Protein AF-0000000082881998 (afdb_homodimer)

Organism: Panagrellus redivivus (NCBI:txid6233)

Structure (mmCIF, N/CA/C/O backbone):
data_AF-0000000082881998-model_v1
#
loop_
_entity.id
_entity.type
_entity.pdbx_description
1 polymer 'Hsp70 protein-domain-containing protein'
#
loop_
_atom_site.group_PDB
_atom_site.id
_atom_site.type_symbol
_atom_site.label_atom_id
_atom_site.label_alt_id
_atom_site.label_comp_id
_atom_site.label_asym_id
_atom_site.label_entity_id
_atom_site.label_seq_id
_atom_site.pdbx_PDB_ins_code
_atom_site.Cartn_x
_atom_site.Cartn_y
_atom_site.Cartn_z
_atom_site.occupancy
_atom_site.B_iso_or_equiv
_atom_site.auth_seq_id
_atom_site.auth_comp_id
_atom_site.auth_asym_id
_atom_site.auth_atom_id
_atom_site.pdbx_PDB_model_num
ATOM 1 N N . MET A 1 1 ? -21.125 -1.094 -16.656 1 73.56 1 MET A N 1
ATOM 2 C CA . MET A 1 1 ? -20.469 -2.398 -16.719 1 73.56 1 MET A CA 1
ATOM 3 C C . MET A 1 1 ? -18.953 -2.25 -16.672 1 73.56 1 MET A C 1
ATOM 5 O O . MET A 1 1 ? -18.406 -1.282 -17.219 1 73.56 1 MET A O 1
ATOM 9 N N . SER A 1 2 ? -18.328 -3.225 -15.82 1 87.75 2 SER A N 1
ATOM 10 C CA . SER A 1 2 ? -16.891 -3.004 -15.633 1 87.75 2 SER A CA 1
ATOM 11 C C . SER A 1 2 ? -16.078 -4.191 -16.141 1 87.75 2 SER A C 1
ATOM 13 O O . SER A 1 2 ? -16.578 -5.32 -16.172 1 87.75 2 SER A O 1
ATOM 15 N N . ILE A 1 3 ? -15 -3.977 -16.766 1 93.31 3 ILE A N 1
ATOM 16 C CA . ILE A 1 3 ? -13.977 -4.941 -17.156 1 93.31 3 ILE A CA 1
ATOM 17 C C . ILE A 1 3 ? -12.836 -4.914 -16.141 1 93.31 3 ILE A C 1
ATOM 19 O O . ILE A 1 3 ? -12.281 -3.854 -15.852 1 93.31 3 ILE A O 1
ATOM 23 N N . ILE A 1 4 ? -12.555 -6.141 -15.625 1 96.81 4 ILE A N 1
ATOM 24 C CA . ILE A 1 4 ? -11.523 -6.129 -14.594 1 96.81 4 ILE A CA 1
ATOM 25 C C . ILE A 1 4 ? -10.469 -7.191 -14.898 1 96.81 4 ILE A C 1
ATOM 27 O O . ILE A 1 4 ? -10.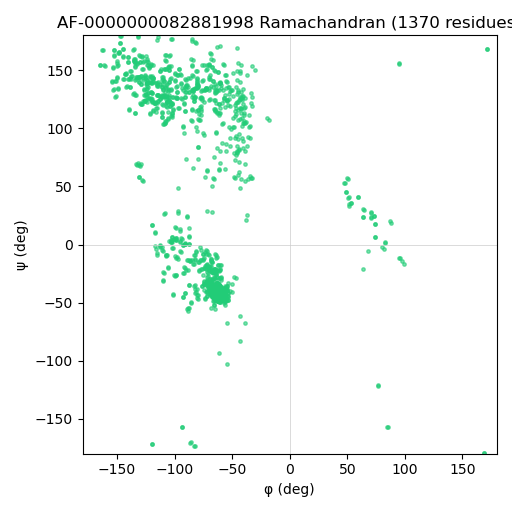711 -8.102 -15.703 1 96.81 4 ILE A O 1
ATOM 31 N N . GLY A 1 5 ? -9.312 -7.008 -14.375 1 98 5 GLY A N 1
ATOM 32 C CA . GLY A 1 5 ? -8.25 -7.992 -14.305 1 98 5 GLY A CA 1
ATOM 33 C C . GLY A 1 5 ? -7.824 -8.312 -12.891 1 98 5 GLY A C 1
ATOM 34 O O . GLY A 1 5 ? -7.82 -7.438 -12.023 1 98 5 GLY A O 1
ATOM 35 N N . ILE A 1 6 ? -7.488 -9.578 -12.695 1 98.44 6 ILE A N 1
ATOM 36 C CA . ILE A 1 6 ? -7.043 -10.031 -11.383 1 98.44 6 ILE A CA 1
ATOM 37 C C . ILE A 1 6 ? -5.688 -10.727 -11.516 1 98.44 6 ILE A C 1
ATOM 39 O O . ILE A 1 6 ? -5.523 -11.641 -12.328 1 98.44 6 ILE A O 1
ATOM 43 N N . ASP A 1 7 ? -4.723 -10.242 -10.789 1 98 7 ASP A N 1
ATOM 44 C CA . ASP A 1 7 ? -3.496 -11 -10.555 1 98 7 ASP A CA 1
ATOM 45 C C . ASP A 1 7 ? -3.594 -11.82 -9.266 1 98 7 ASP A C 1
ATOM 47 O O . ASP A 1 7 ? -3.447 -11.273 -8.172 1 98 7 ASP A O 1
ATOM 51 N N . PHE A 1 8 ? -3.832 -13.055 -9.438 1 97.69 8 PHE A N 1
ATOM 52 C CA . PHE A 1 8 ? -3.975 -13.961 -8.305 1 97.69 8 PHE A CA 1
ATOM 53 C C . PHE A 1 8 ? -2.615 -14.477 -7.855 1 97.69 8 PHE A C 1
ATOM 55 O O . PHE A 1 8 ? -2.014 -15.328 -8.523 1 97.69 8 PHE A O 1
ATOM 62 N N . GLY A 1 9 ? -2.139 -13.953 -6.668 1 96.31 9 GLY A N 1
ATOM 63 C CA . GLY A 1 9 ? -0.858 -14.375 -6.117 1 96.31 9 GLY A CA 1
ATOM 64 C C . GLY A 1 9 ? -0.996 -15.25 -4.887 1 96.31 9 GLY A C 1
ATOM 65 O O . GLY A 1 9 ? -2.068 -15.312 -4.281 1 96.31 9 GLY A O 1
ATOM 66 N N . ALA A 1 10 ? 0.113 -15.945 -4.559 1 96.56 10 ALA A N 1
ATOM 67 C CA . ALA A 1 10 ? 0.125 -16.781 -3.357 1 96.56 10 ALA A CA 1
ATOM 68 C C . ALA A 1 10 ? 0.118 -15.922 -2.096 1 96.56 10 ALA A C 1
ATOM 70 O O . ALA A 1 10 ? -0.54 -16.266 -1.109 1 96.56 10 ALA A O 1
ATOM 71 N N . TYR A 1 11 ? 0.833 -14.828 -2.143 1 96.5 11 TYR A N 1
ATOM 72 C CA . TYR A 1 11 ? 0.935 -13.938 -0.989 1 96.5 11 TYR A CA 1
ATOM 73 C C . TYR A 1 11 ? -0.188 -12.906 -0.992 1 96.5 11 TYR A C 1
ATOM 75 O O . TYR A 1 11 ? -0.896 -12.75 0.006 1 96.5 11 TYR A O 1
ATOM 83 N N . THR A 1 12 ? -0.282 -12.211 -2.07 1 96.44 12 THR A N 1
ATOM 84 C CA . THR A 1 12 ? -1.323 -11.211 -2.252 1 96.44 12 THR A CA 1
ATOM 85 C C . THR A 1 12 ? -1.861 -11.234 -3.68 1 96.44 12 THR A C 1
ATOM 87 O O . THR A 1 12 ? -1.248 -11.836 -4.566 1 96.44 12 THR A O 1
ATOM 90 N N . SER A 1 13 ? -3.006 -10.664 -3.82 1 97.69 13 SER A N 1
ATOM 91 C CA . SER A 1 13 ? -3.625 -10.492 -5.133 1 97.69 13 SER A CA 1
ATOM 92 C C . SER A 1 13 ? -3.941 -9.031 -5.41 1 97.69 13 SER A C 1
ATOM 94 O O . SER A 1 13 ? -4.066 -8.227 -4.48 1 97.69 13 SER A O 1
ATOM 96 N N . TYR A 1 14 ? -4.008 -8.672 -6.672 1 96.94 14 TYR A N 1
ATOM 97 C CA . TYR A 1 14 ? -4.324 -7.32 -7.121 1 96.94 14 TYR A CA 1
ATOM 98 C C . TYR A 1 14 ? -5.516 -7.328 -8.07 1 96.94 14 TYR A C 1
ATOM 100 O O . TYR A 1 14 ? -5.668 -8.242 -8.883 1 96.94 14 TYR A O 1
ATOM 108 N N . VAL A 1 15 ? -6.391 -6.34 -7.965 1 97.5 15 VAL A N 1
ATOM 109 C CA . VAL A 1 15 ? -7.543 -6.148 -8.844 1 97.5 15 VAL A CA 1
ATOM 110 C C . VAL A 1 15 ? -7.441 -4.793 -9.539 1 97.5 15 VAL A C 1
ATOM 112 O O . VAL A 1 15 ? -7.121 -3.783 -8.906 1 97.5 15 VAL A O 1
ATOM 115 N N . ALA A 1 16 ? -7.621 -4.801 -10.805 1 96.44 16 ALA A N 1
ATOM 116 C CA . ALA A 1 16 ? -7.613 -3.562 -11.586 1 96.44 16 ALA A CA 1
ATOM 117 C C . ALA A 1 16 ? -8.773 -3.527 -12.57 1 96.44 16 ALA A C 1
ATOM 119 O O . ALA A 1 16 ? -9.398 -4.559 -12.852 1 96.44 16 ALA A O 1
ATOM 120 N N . GLY A 1 17 ? -9.109 -2.359 -13.016 1 93.94 17 GLY A N 1
ATOM 121 C CA . GLY A 1 17 ? -10.156 -2.176 -14.008 1 93.94 17 GLY A CA 1
ATOM 122 C C . GLY A 1 17 ? -9.875 -1.037 -14.969 1 93.94 17 GLY A C 1
ATOM 123 O O . GLY A 1 17 ? -8.898 -0.304 -14.805 1 93.94 17 GLY A O 1
ATOM 124 N N . ILE A 1 18 ? -10.688 -1.029 -16 1 87.62 18 ILE A N 1
ATOM 125 C CA . ILE A 1 18 ? -10.602 0.048 -16.984 1 87.62 18 ILE A CA 1
ATOM 126 C C . ILE A 1 18 ? -11.547 1.182 -16.594 1 87.62 18 ILE A C 1
ATOM 128 O O . ILE A 1 18 ? -12.758 0.975 -16.469 1 87.62 18 ILE A O 1
ATOM 132 N N . LYS A 1 19 ? -11 2.328 -16.281 1 75.06 19 LYS A N 1
ATOM 133 C CA . LYS A 1 19 ? -11.766 3.531 -15.945 1 75.06 19 LYS A CA 1
ATOM 134 C C . LYS A 1 19 ? -11.32 4.715 -16.797 1 75.06 19 LYS A C 1
ATOM 136 O O . LYS A 1 19 ? -10.133 5.07 -16.812 1 75.06 19 LYS A O 1
ATOM 141 N N . ASP A 1 20 ? -12.172 5.332 -17.5 1 70.94 20 ASP A N 1
ATOM 142 C CA . ASP A 1 20 ? -11.914 6.48 -18.359 1 70.94 20 ASP A CA 1
ATOM 143 C C . ASP A 1 20 ? -10.781 6.191 -19.344 1 70.94 20 ASP A C 1
ATOM 145 O O . ASP A 1 20 ? -9.898 7.023 -19.547 1 70.94 20 ASP A O 1
ATOM 149 N N . GLY A 1 21 ? -10.758 4.887 -19.812 1 73 21 GLY A N 1
ATOM 150 C CA . GLY A 1 21 ? -9.812 4.488 -20.844 1 73 21 GLY A CA 1
ATOM 151 C C . GLY A 1 21 ? -8.438 4.148 -20.297 1 73 21 GLY A C 1
ATOM 152 O O . GLY A 1 21 ? -7.516 3.852 -21.047 1 73 21 GLY A O 1
ATOM 153 N N . THR A 1 22 ? -8.289 4.211 -19.047 1 79.44 22 THR A N 1
ATOM 154 C CA . THR A 1 22 ? -7.004 3.893 -18.453 1 79.44 22 THR A CA 1
ATOM 155 C C . THR A 1 22 ? -7.137 2.742 -17.453 1 79.44 22 THR A C 1
ATOM 157 O O . THR A 1 22 ? -8.234 2.459 -16.969 1 79.44 22 THR A O 1
ATOM 160 N N . VAL A 1 23 ? -6.02 2.049 -17.297 1 88.06 23 VAL A N 1
ATOM 161 C CA . VAL A 1 23 ? -5.996 0.958 -16.328 1 88.06 23 VAL A CA 1
ATOM 162 C C . VAL A 1 23 ? -5.754 1.514 -14.922 1 88.06 23 VAL A C 1
ATOM 164 O O . VAL A 1 23 ? -4.793 2.258 -14.703 1 88.06 23 VAL A O 1
ATOM 167 N N . GLU A 1 24 ? -6.602 1.16 -14.047 1 86.88 24 GLU A N 1
ATOM 168 C CA . GLU A 1 24 ? -6.469 1.606 -12.664 1 86.88 24 GLU A CA 1
ATOM 169 C C . GLU A 1 24 ? -6.48 0.424 -11.695 1 86.88 24 GLU A C 1
ATOM 171 O O . GLU A 1 24 ? -7.344 -0.451 -11.789 1 86.88 24 GLU A O 1
ATOM 176 N N . VAL A 1 25 ? -5.508 0.364 -10.836 1 91.25 25 VAL A N 1
ATOM 177 C CA . VAL A 1 25 ? -5.492 -0.668 -9.805 1 91.25 25 VAL A CA 1
ATOM 178 C C . VAL A 1 25 ? -6.352 -0.231 -8.625 1 91.25 25 VAL A C 1
ATOM 180 O O . VAL A 1 25 ? -6.254 0.909 -8.164 1 91.25 25 VAL A O 1
ATOM 183 N N . PHE A 1 26 ? -7.219 -1.104 -8.094 1 91.19 26 PHE A N 1
ATOM 184 C CA . PHE A 1 26 ? -8.211 -0.755 -7.082 1 91.19 26 PHE A CA 1
ATOM 185 C C . PHE A 1 26 ? -7.684 -1.037 -5.68 1 91.19 26 PHE A C 1
ATOM 187 O O . PHE A 1 26 ? -7.016 -2.049 -5.457 1 91.19 26 PHE A O 1
ATOM 194 N N . ALA A 1 27 ? -7.973 -0.123 -4.805 1 88.12 27 ALA A N 1
ATOM 195 C CA . ALA A 1 27 ? -7.684 -0.34 -3.389 1 88.12 27 ALA A CA 1
ATOM 196 C C . ALA A 1 27 ? -8.812 -1.113 -2.711 1 88.12 27 ALA A C 1
ATOM 198 O O . ALA A 1 27 ? -9.984 -0.934 -3.045 1 88.12 27 ALA A O 1
ATOM 199 N N . ASN A 1 28 ? -8.492 -1.956 -1.755 1 91.44 28 ASN A N 1
ATOM 200 C CA . ASN A 1 28 ? -9.508 -2.664 -0.981 1 91.44 28 ASN A CA 1
ATOM 201 C C . ASN A 1 28 ? -10.047 -1.803 0.156 1 91.44 28 ASN A C 1
ATOM 203 O O . ASN A 1 28 ? -9.773 -0.603 0.215 1 91.44 28 ASN A O 1
ATOM 207 N N . GLU A 1 29 ? -10.883 -2.367 1.037 1 86.31 29 GLU A N 1
ATOM 208 C CA . GLU A 1 29 ? -11.586 -1.622 2.078 1 86.31 29 GLU A CA 1
ATOM 209 C C . GLU A 1 29 ? -10.617 -1.095 3.131 1 86.31 29 GLU A C 1
ATOM 211 O O . GLU A 1 29 ? -10.977 -0.239 3.941 1 86.31 29 GLU A O 1
ATOM 216 N N . TYR A 1 30 ? -9.352 -1.616 3.074 1 85.12 30 TYR A N 1
ATOM 217 C CA . TYR A 1 30 ? -8.312 -1.127 3.975 1 85.12 30 TYR A CA 1
ATOM 218 C C . TYR A 1 30 ? -7.422 -0.107 3.275 1 85.12 30 TYR A C 1
ATOM 220 O O . TYR A 1 30 ? -6.352 0.241 3.779 1 85.12 30 TYR A O 1
ATOM 228 N N . SER A 1 31 ? -7.758 0.239 2.023 1 80.62 31 SER A N 1
ATOM 229 C CA . SER A 1 31 ? -7.035 1.2 1.197 1 80.62 31 SER A CA 1
ATOM 230 C C . SER A 1 31 ? -5.68 0.648 0.764 1 80.62 31 SER A C 1
ATOM 232 O O . SER A 1 31 ? -4.711 1.397 0.634 1 80.62 31 SER A O 1
ATOM 234 N N . LEU A 1 32 ? -5.648 -0.591 0.691 1 87.75 32 LEU A N 1
ATOM 235 C CA . LEU A 1 32 ? -4.453 -1.26 0.195 1 87.75 32 LEU A CA 1
ATOM 236 C C . LEU A 1 32 ? -4.664 -1.772 -1.226 1 87.75 32 LEU A C 1
ATOM 238 O O . LEU A 1 32 ? -5.746 -2.264 -1.558 1 87.75 32 LEU A O 1
ATOM 242 N N . LEU A 1 33 ? -3.646 -1.619 -2.01 1 89.38 33 LEU A N 1
ATOM 243 C CA . LEU A 1 33 ? -3.742 -2.158 -3.361 1 89.38 33 LEU A CA 1
ATOM 244 C C . LEU A 1 33 ? -3.613 -3.676 -3.354 1 89.38 33 LEU A C 1
ATOM 246 O O . LEU A 1 33 ? -4.195 -4.359 -4.199 1 89.38 33 LEU A O 1
ATOM 250 N N . ALA A 1 34 ? -2.838 -4.184 -2.42 1 93.88 34 ALA A N 1
ATOM 251 C CA . ALA A 1 34 ? -2.623 -5.625 -2.295 1 93.88 34 ALA A CA 1
ATOM 252 C C . ALA A 1 34 ? -3.645 -6.254 -1.354 1 93.88 34 ALA A C 1
ATOM 254 O O . ALA A 1 34 ? -3.873 -5.75 -0.25 1 93.88 34 ALA A O 1
ATOM 255 N N . THR A 1 35 ? -4.316 -7.266 -1.803 1 97 35 THR A N 1
ATOM 256 C CA . THR A 1 35 ? -5.207 -8.055 -0.961 1 97 35 THR A CA 1
ATOM 257 C C . THR A 1 35 ? -4.566 -9.391 -0.599 1 97 35 THR A C 1
ATOM 259 O O . THR A 1 35 ? -4.285 -10.211 -1.479 1 97 35 THR A O 1
ATOM 262 N N . PRO A 1 36 ? -4.363 -9.625 0.675 1 97.75 36 PRO A N 1
ATOM 263 C CA . PRO A 1 36 ? -3.746 -10.891 1.079 1 97.75 36 PRO A CA 1
ATOM 264 C C . PRO A 1 36 ? -4.57 -12.102 0.666 1 97.75 36 PRO A C 1
ATOM 266 O O . PRO A 1 36 ? -5.801 -12.078 0.745 1 97.75 36 PRO A O 1
ATOM 269 N N . THR A 1 37 ? -3.893 -13.133 0.206 1 98.25 37 THR A N 1
ATOM 270 C CA . THR A 1 37 ? -4.535 -14.391 -0.153 1 98.25 37 THR A CA 1
ATOM 271 C C . THR A 1 37 ? -4.816 -15.234 1.092 1 98.25 37 THR A C 1
ATOM 273 O O . THR A 1 37 ? -4.031 -16.109 1.441 1 98.25 37 THR A O 1
ATOM 276 N N . ALA A 1 38 ? -5.988 -14.914 1.731 1 98.5 38 ALA A N 1
ATOM 277 C CA . ALA A 1 38 ? -6.312 -15.562 3 1 98.5 38 ALA A CA 1
ATOM 278 C C . ALA A 1 38 ? -7.82 -15.586 3.232 1 98.5 38 ALA A C 1
ATOM 280 O O . ALA A 1 38 ? -8.523 -14.633 2.891 1 98.5 38 ALA A O 1
ATOM 281 N N . VAL A 1 39 ? -8.305 -16.672 3.766 1 98.31 39 VAL A N 1
ATOM 282 C CA . VAL A 1 39 ? -9.695 -16.875 4.156 1 98.31 39 VAL A CA 1
ATOM 283 C C . VAL A 1 39 ? -9.758 -17.5 5.547 1 98.31 39 VAL A C 1
ATOM 285 O O . VAL A 1 39 ? -9.109 -18.516 5.805 1 98.31 39 VAL A O 1
ATOM 288 N N . ALA A 1 40 ? -10.531 -16.922 6.457 1 97.06 40 ALA A N 1
ATOM 289 C CA . ALA A 1 40 ? -10.75 -17.5 7.781 1 97.06 40 ALA A CA 1
ATOM 290 C C . ALA A 1 40 ? -12.203 -17.953 7.949 1 97.06 40 ALA A C 1
ATOM 292 O O . ALA A 1 40 ? -13.117 -17.344 7.387 1 97.06 40 ALA A O 1
ATOM 293 N N . TYR A 1 41 ? -12.438 -18.984 8.727 1 96.81 41 TYR A N 1
ATOM 294 C CA . TYR A 1 41 ? -13.758 -19.578 8.859 1 96.81 41 TYR A CA 1
ATOM 295 C C . TYR A 1 41 ? -14.242 -19.516 10.305 1 96.81 41 TYR A C 1
ATOM 297 O O . TYR A 1 41 ? -15.227 -20.156 10.672 1 96.81 41 TYR A O 1
ATOM 305 N N . ASN A 1 42 ? -13.688 -18.734 11.125 1 93.25 42 ASN A N 1
ATOM 306 C CA . ASN A 1 42 ? -13.961 -18.734 12.562 1 93.25 42 ASN A CA 1
ATOM 307 C C . ASN A 1 42 ? -15.055 -17.734 12.922 1 93.25 42 ASN A C 1
ATOM 309 O O . ASN A 1 42 ? -15.375 -17.547 14.102 1 93.25 42 ASN A O 1
ATOM 313 N N . ALA A 1 43 ? -15.578 -17.031 11.984 1 90.69 43 ALA A N 1
ATOM 314 C CA . ALA A 1 43 ? -16.594 -16.031 12.273 1 90.69 43 ALA A CA 1
ATOM 315 C C . ALA A 1 43 ? -17.516 -15.828 11.078 1 90.69 43 ALA A C 1
ATOM 317 O O . ALA A 1 43 ? -17.266 -16.344 9.984 1 90.69 43 ALA A O 1
ATOM 318 N N . LYS A 1 44 ? -18.625 -15.133 11.352 1 88.88 44 LYS A N 1
ATOM 319 C CA . LYS A 1 44 ? -19.531 -14.656 10.312 1 88.88 44 LYS A CA 1
ATOM 320 C C . LYS A 1 44 ? -19.719 -13.148 10.406 1 88.88 44 LYS A C 1
ATOM 322 O O . LYS A 1 44 ? -19.891 -12.609 11.508 1 88.88 44 LYS A O 1
ATOM 327 N N . PRO A 1 45 ? -19.75 -12.43 9.461 1 91.62 45 PRO A N 1
ATOM 328 C CA . PRO A 1 45 ? -19.281 -12.883 8.148 1 91.62 45 PRO A CA 1
ATOM 329 C C . PRO A 1 45 ? -17.828 -13.352 8.172 1 91.62 45 PRO A C 1
ATOM 331 O O . PRO A 1 45 ? -17.031 -12.883 8.984 1 91.62 45 PRO A O 1
ATOM 334 N N . ARG A 1 46 ? -17.5 -14.203 7.242 1 95.12 46 ARG A N 1
ATOM 335 C CA . ARG A 1 46 ? -16.141 -14.75 7.184 1 95.12 46 ARG A CA 1
ATOM 336 C C . ARG A 1 46 ? -15.125 -13.656 6.91 1 95.12 46 ARG A C 1
ATOM 338 O O . ARG A 1 46 ? -15.297 -12.852 5.992 1 95.12 46 ARG A O 1
ATOM 345 N N . PRO A 1 47 ? -13.992 -13.633 7.762 1 94.5 47 PRO A N 1
ATOM 346 C CA . PRO A 1 47 ? -12.883 -12.742 7.414 1 94.5 47 PRO A CA 1
ATOM 347 C C . PRO A 1 47 ? -12.141 -13.195 6.16 1 94.5 47 PRO A C 1
ATOM 349 O O . PRO A 1 47 ? -11.711 -14.352 6.074 1 94.5 47 PRO A O 1
ATOM 352 N N . ILE A 1 48 ? -12 -12.391 5.184 1 97 48 ILE A N 1
ATOM 353 C CA . ILE A 1 48 ? -11.305 -12.688 3.938 1 97 48 ILE A CA 1
ATOM 354 C C . ILE A 1 48 ? -10.336 -11.555 3.607 1 97 48 ILE A C 1
ATOM 356 O O . ILE A 1 48 ? -10.617 -10.383 3.885 1 97 48 ILE A O 1
ATOM 360 N N . GLY A 1 49 ? -9.18 -11.82 3.037 1 96.75 49 GLY A N 1
ATOM 361 C CA . GLY A 1 49 ? -8.195 -10.805 2.686 1 96.75 49 GLY A CA 1
ATOM 362 C C . GLY A 1 49 ? -7.41 -10.297 3.879 1 96.75 49 GLY A C 1
ATOM 363 O O . GLY A 1 49 ? -6.836 -11.086 4.633 1 96.75 49 GLY A O 1
ATOM 364 N N . VAL A 1 50 ? -7.473 -9.008 4.125 1 94.38 50 VAL A N 1
ATOM 365 C CA . VAL A 1 50 ? -6.664 -8.367 5.16 1 94.38 50 VAL A CA 1
ATOM 366 C C . VAL A 1 50 ? -7.105 -8.859 6.535 1 94.38 50 VAL A C 1
ATOM 368 O O . VAL A 1 50 ? -6.266 -9.172 7.387 1 94.38 50 VAL A O 1
ATOM 371 N N . SER A 1 51 ? -8.406 -8.906 6.77 1 92.81 51 SER A N 1
ATOM 372 C CA . SER A 1 51 ? -8.93 -9.344 8.062 1 92.81 51 SER A CA 1
ATOM 373 C C . SER A 1 51 ? -8.508 -10.773 8.367 1 92.81 51 SER A C 1
ATOM 375 O O . SER A 1 51 ? -8.172 -11.094 9.516 1 92.81 51 SER A O 1
ATOM 377 N N . ALA A 1 52 ? -8.523 -11.641 7.352 1 96.38 52 ALA A N 1
ATOM 378 C CA . ALA A 1 52 ? -8.102 -13.031 7.543 1 96.38 52 ALA A CA 1
ATOM 379 C C . ALA A 1 52 ? -6.602 -13.109 7.82 1 96.38 52 ALA A C 1
ATOM 381 O O . ALA A 1 52 ? -6.156 -13.914 8.648 1 96.38 52 ALA A O 1
ATOM 382 N N . ARG A 1 53 ? -5.809 -12.328 7.098 1 96.25 53 ARG A N 1
ATOM 383 C CA . ARG A 1 53 ? -4.363 -12.32 7.293 1 96.25 53 ARG A CA 1
ATOM 384 C C . ARG A 1 53 ? -4.004 -11.977 8.734 1 96.25 53 ARG A C 1
ATOM 386 O O . ARG A 1 53 ? -3.047 -12.523 9.289 1 96.25 53 ARG A O 1
ATOM 393 N N . GLN A 1 54 ? -4.754 -11.086 9.32 1 89.69 54 GLN A N 1
ATOM 394 C CA . GLN A 1 54 ? -4.516 -10.648 10.688 1 89.69 54 GLN A CA 1
ATOM 395 C C . GLN A 1 54 ? -4.789 -11.781 11.68 1 89.69 54 GLN A C 1
ATOM 397 O O . GLN A 1 54 ? -4.363 -11.719 12.836 1 89.69 54 GLN A O 1
ATOM 402 N N . LEU A 1 55 ? -5.484 -12.883 11.25 1 92.06 55 LEU A N 1
ATOM 403 C CA . LEU A 1 55 ? -5.891 -13.969 12.133 1 92.06 55 LEU A CA 1
ATOM 404 C C . LEU A 1 55 ? -4.973 -15.172 11.961 1 92.06 55 LEU A C 1
ATOM 406 O O . LEU A 1 55 ? -5.125 -16.172 12.664 1 92.06 55 LEU A O 1
ATOM 410 N N . VAL A 1 56 ? -3.957 -15.07 11.109 1 95.19 56 VAL A N 1
ATOM 411 C CA . VAL A 1 56 ? -3.102 -16.203 10.758 1 95.19 56 VAL A CA 1
ATOM 412 C C . VAL A 1 56 ? -2.449 -16.766 12.016 1 95.19 56 VAL A C 1
ATOM 414 O O . VAL A 1 56 ? -2.318 -17.984 12.156 1 95.19 56 VAL A O 1
ATOM 417 N N . VAL A 1 57 ? -2.027 -15.891 12.938 1 91.19 57 VAL A N 1
ATOM 418 C CA . VAL A 1 57 ? -1.336 -16.344 14.141 1 91.19 57 VAL A CA 1
ATOM 419 C C . VAL A 1 57 ? -2.357 -16.719 15.211 1 91.19 57 VAL A C 1
ATOM 421 O O . VAL A 1 57 ? -2.379 -17.859 15.688 1 91.19 57 VAL A O 1
ATOM 424 N N . ALA A 1 58 ? -3.324 -15.867 15.508 1 87.75 58 ALA A N 1
ATOM 425 C CA . ALA A 1 58 ? -4.254 -16.047 16.625 1 87.75 58 ALA A CA 1
ATOM 426 C C . ALA A 1 58 ? -5.234 -17.172 16.344 1 87.75 58 ALA A C 1
ATOM 428 O O . ALA A 1 58 ? -5.652 -17.891 17.25 1 87.75 58 ALA A O 1
ATOM 429 N N . LYS A 1 59 ? -5.605 -17.297 15.055 1 92.75 59 LYS A N 1
ATOM 430 C CA . LYS A 1 59 ? -6.566 -18.312 14.648 1 92.75 59 LYS A CA 1
ATOM 431 C C . LYS A 1 59 ? -6.023 -19.156 13.492 1 92.75 59 LYS A C 1
ATOM 433 O O . LYS A 1 59 ? -6.691 -19.312 12.469 1 92.75 59 LYS A O 1
ATOM 438 N N . SER A 1 60 ? -4.852 -19.703 13.758 1 95.38 60 SER A N 1
ATOM 439 C CA . SER A 1 60 ? -4.141 -20.438 12.711 1 95.38 60 SER A CA 1
ATOM 440 C C . SER A 1 60 ? -4.949 -21.625 12.227 1 95.38 60 SER A C 1
ATOM 442 O O . SER A 1 60 ? -4.996 -21.906 11.023 1 95.38 60 SER A O 1
ATOM 444 N N . LYS A 1 61 ? -5.699 -22.312 13.062 1 96.19 61 LYS A N 1
ATOM 445 C CA . LYS A 1 61 ? -6.422 -23.531 12.727 1 96.19 61 LYS A CA 1
ATOM 446 C C . LYS A 1 61 ? -7.664 -23.219 11.891 1 96.19 61 LYS A C 1
ATOM 448 O O . LYS A 1 61 ? -8.242 -24.109 11.266 1 96.19 61 LYS A O 1
ATOM 453 N N . SER A 1 62 ? -8.023 -21.938 11.852 1 97.06 62 SER A N 1
ATOM 454 C CA . SER A 1 62 ? -9.25 -21.562 11.164 1 97.06 62 SER A CA 1
ATOM 455 C C . SER A 1 62 ? -8.945 -20.734 9.906 1 97.06 62 SER A C 1
ATOM 457 O O . SER A 1 62 ? -9.859 -20.312 9.203 1 97.06 62 SER A O 1
ATOM 459 N N . THR A 1 63 ? -7.664 -20.484 9.68 1 97.88 63 THR A N 1
ATOM 460 C CA . THR A 1 63 ? -7.301 -19.547 8.625 1 97.88 63 THR A CA 1
ATOM 461 C C . THR A 1 63 ? -6.508 -20.234 7.523 1 97.88 63 THR A C 1
ATOM 463 O O . THR A 1 63 ? -5.504 -20.906 7.801 1 97.88 63 THR A O 1
ATOM 466 N N . VAL A 1 64 ? -6.992 -20.188 6.32 1 98.31 64 VAL A N 1
ATOM 467 C CA . VAL A 1 64 ? -6.281 -20.656 5.137 1 98.31 64 VAL A CA 1
ATOM 468 C C . VAL A 1 64 ? -5.602 -19.484 4.441 1 98.31 64 VAL A C 1
ATOM 470 O O . VAL A 1 64 ? -6.266 -18.531 4.016 1 98.31 64 VAL A O 1
ATOM 473 N N . ALA A 1 65 ? -4.273 -19.531 4.371 1 98.06 65 ALA A N 1
ATOM 474 C CA . ALA A 1 65 ? -3.527 -18.469 3.701 1 98.06 65 ALA A CA 1
ATOM 475 C C . ALA A 1 65 ? -2.455 -19.047 2.781 1 98.06 65 ALA A C 1
ATOM 477 O O . ALA A 1 65 ? -2.1 -20.219 2.896 1 98.06 65 ALA A O 1
ATOM 478 N N . PHE A 1 66 ? -2.012 -18.297 1.767 1 97.5 66 PHE A N 1
ATOM 479 C CA . PHE A 1 66 ? -0.91 -18.656 0.876 1 97.5 66 PHE A CA 1
ATOM 480 C C . PHE A 1 66 ? -1.188 -19.969 0.159 1 97.5 66 PHE A C 1
ATOM 482 O O . PHE A 1 66 ? -0.289 -20.797 -0.002 1 97.5 66 PHE A O 1
ATOM 489 N N . PHE A 1 67 ? -2.379 -20.234 -0.305 1 97 67 PHE A N 1
ATOM 490 C CA . PHE A 1 67 ? -2.799 -21.578 -0.657 1 97 67 PHE A CA 1
ATOM 491 C C . PHE A 1 67 ? -2.717 -21.797 -2.164 1 97 67 PHE A C 1
ATOM 493 O O . PHE A 1 67 ? -3.084 -22.859 -2.664 1 97 67 PHE A O 1
ATOM 500 N N . LYS A 1 68 ? -2.221 -20.875 -2.945 1 96.44 68 LYS A N 1
ATOM 501 C CA . LYS A 1 68 ? -2.16 -20.969 -4.402 1 96.44 68 LYS A CA 1
ATOM 502 C C . LYS A 1 68 ? -1.444 -22.25 -4.836 1 96.44 68 LYS A C 1
ATOM 504 O O . LYS A 1 68 ? -1.874 -22.906 -5.777 1 96.44 68 LYS A O 1
ATOM 509 N N . PRO A 1 69 ? -0.375 -22.656 -4.18 1 95.25 69 PRO A N 1
ATOM 510 C CA . PRO A 1 69 ? 0.327 -23.875 -4.605 1 95.25 69 PRO A CA 1
ATOM 511 C C . PRO A 1 69 ? -0.554 -25.125 -4.539 1 95.25 69 PRO A C 1
ATOM 513 O O . PRO A 1 69 ? -0.308 -26.094 -5.254 1 95.25 69 PRO A O 1
ATOM 516 N N . LEU A 1 70 ? -1.593 -25.078 -3.742 1 94.5 70 LEU A N 1
ATOM 517 C CA . LEU A 1 70 ? -2.451 -26.25 -3.553 1 94.5 70 LEU A CA 1
ATOM 518 C C . LEU A 1 70 ? -3.318 -26.484 -4.781 1 94.5 70 LEU A C 1
ATOM 520 O O . LEU A 1 70 ? -3.918 -27.562 -4.922 1 94.5 70 LEU A O 1
ATOM 524 N N . LEU A 1 71 ? -3.301 -25.625 -5.699 1 94.38 71 LEU A N 1
ATOM 525 C CA . LEU A 1 71 ? -4.141 -25.766 -6.883 1 94.38 71 LEU A CA 1
ATOM 526 C C . LEU A 1 71 ? -3.562 -26.797 -7.848 1 94.38 71 LEU A C 1
ATOM 528 O O . LEU A 1 71 ? -4.262 -27.281 -8.734 1 94.38 71 LEU A O 1
ATOM 532 N N . ARG A 1 72 ? -2.328 -27 -7.684 1 91.38 72 ARG A N 1
ATOM 533 C CA . ARG A 1 72 ? -1.703 -27.984 -8.555 1 91.38 72 ARG A CA 1
ATOM 534 C C . ARG A 1 72 ? -2.176 -29.391 -8.211 1 91.38 72 ARG A C 1
ATOM 536 O O . ARG A 1 72 ? -2.096 -29.812 -7.059 1 91.38 72 ARG A O 1
ATOM 543 N N . ARG A 1 73 ? -2.512 -30.141 -9.203 1 86.62 73 ARG A N 1
ATOM 544 C CA . ARG A 1 73 ? -3.057 -31.469 -8.977 1 86.62 73 ARG A CA 1
ATOM 545 C C . ARG A 1 73 ? -2.07 -32.531 -9.414 1 86.62 73 ARG A C 1
ATOM 547 O O . ARG A 1 73 ? -2.125 -33.688 -8.93 1 86.62 73 ARG A O 1
ATOM 554 N N . ASN A 1 74 ? -1.229 -32.188 -10.266 1 80.12 74 ASN A N 1
ATOM 555 C CA . ASN A 1 74 ? -0.372 -33.188 -10.891 1 80.12 74 ASN A CA 1
ATOM 556 C C . ASN A 1 74 ? 0.917 -33.406 -10.102 1 80.12 74 ASN A C 1
ATOM 558 O O . ASN A 1 74 ? 1.936 -33.812 -10.664 1 80.12 74 ASN A O 1
ATOM 562 N N . VAL A 1 75 ? 0.889 -33.094 -8.758 1 79.25 75 VAL A N 1
ATOM 563 C CA . VAL A 1 75 ? 2.078 -33.25 -7.93 1 79.25 75 VAL A CA 1
ATOM 564 C C . VAL A 1 75 ? 1.793 -34.25 -6.805 1 79.25 75 VAL A C 1
ATOM 566 O O . VAL A 1 75 ? 0.663 -34.344 -6.316 1 79.25 75 VAL A O 1
ATOM 569 N N . GLU A 1 76 ? 2.814 -35 -6.527 1 74.19 76 GLU A N 1
ATOM 570 C CA . GLU A 1 76 ? 2.68 -35.906 -5.391 1 74.19 76 GLU A CA 1
ATOM 571 C C . GLU A 1 76 ? 2.703 -35.125 -4.07 1 74.19 76 GLU A C 1
ATOM 573 O O . GLU A 1 76 ? 2.006 -35.5 -3.121 1 74.19 76 GLU A O 1
ATOM 578 N N . SER A 1 77 ? 3.559 -34.219 -4.086 1 82.12 77 SER A N 1
ATOM 579 C CA . SER A 1 77 ? 3.707 -33.312 -2.938 1 82.12 77 SER A CA 1
ATOM 580 C C . SER A 1 77 ? 3.945 -31.875 -3.377 1 82.12 77 SER A C 1
ATOM 582 O O . SER A 1 77 ? 4.578 -31.641 -4.406 1 82.12 77 SER A O 1
ATOM 584 N N . HIS A 1 78 ? 3.342 -31.094 -2.588 1 86.56 78 HIS A N 1
ATOM 585 C CA . HIS A 1 78 ? 3.541 -29.688 -2.9 1 86.56 78 HIS A CA 1
ATOM 586 C C . HIS A 1 78 ? 4.848 -29.172 -2.305 1 86.56 78 HIS A C 1
ATOM 588 O O . HIS A 1 78 ? 5.258 -28.031 -2.582 1 86.56 78 HIS A O 1
ATOM 594 N N . GLY A 1 79 ? 5.41 -29.984 -1.517 1 87.06 79 GLY A N 1
ATOM 595 C CA . GLY A 1 79 ? 6.73 -29.641 -0.999 1 87.06 79 GLY A CA 1
ATOM 596 C C . GLY A 1 79 ? 6.68 -28.766 0.234 1 87.06 79 GLY A C 1
ATOM 597 O O . GLY A 1 79 ? 5.688 -28.766 0.968 1 87.06 79 GLY A O 1
ATOM 598 N N . ARG A 1 80 ? 7.758 -28.047 0.462 1 89.81 80 ARG A N 1
ATOM 599 C CA . ARG A 1 80 ? 7.965 -27.281 1.689 1 89.81 80 ARG A CA 1
ATOM 600 C C . ARG A 1 80 ? 7.027 -26.094 1.752 1 89.81 80 ARG A C 1
ATOM 602 O O . ARG A 1 80 ? 6.789 -25.531 2.828 1 89.81 80 ARG A O 1
ATOM 609 N N . ILE A 1 81 ? 6.516 -25.719 0.633 1 91.69 81 ILE A N 1
ATOM 610 C CA . ILE A 1 81 ? 5.66 -24.531 0.547 1 91.69 81 ILE A CA 1
ATOM 611 C C . ILE A 1 81 ? 4.406 -24.75 1.395 1 91.69 81 ILE A C 1
ATOM 613 O O . ILE A 1 81 ? 3.744 -23.781 1.787 1 91.69 81 ILE A O 1
ATOM 617 N N . LEU A 1 82 ? 4.066 -26.016 1.776 1 90.75 82 LEU A N 1
ATOM 618 C CA . LEU A 1 82 ? 2.91 -26.344 2.602 1 90.75 82 LEU A CA 1
ATOM 619 C C . LEU A 1 82 ? 3.051 -25.734 3.996 1 90.75 82 LEU A C 1
ATOM 621 O O . LEU A 1 82 ? 2.049 -25.438 4.648 1 90.75 82 LEU A O 1
ATOM 625 N N . ASP A 1 83 ? 4.273 -25.5 4.371 1 90.75 83 ASP A N 1
ATOM 626 C CA . ASP A 1 83 ? 4.539 -24.969 5.707 1 90.75 83 ASP A CA 1
ATOM 627 C C . ASP A 1 83 ? 4.105 -23.516 5.812 1 90.75 83 ASP A C 1
ATOM 629 O O . ASP A 1 83 ? 3.984 -22.969 6.918 1 90.75 83 ASP A O 1
ATOM 633 N N . ALA A 1 84 ? 3.926 -22.922 4.703 1 92 84 ALA A N 1
ATOM 634 C CA . ALA A 1 84 ? 3.465 -21.547 4.703 1 92 84 ALA A CA 1
ATOM 635 C C . ALA A 1 84 ? 2.004 -21.453 5.133 1 92 84 ALA A C 1
ATOM 637 O O . ALA A 1 84 ? 1.564 -20.406 5.633 1 92 84 ALA A O 1
ATOM 638 N N . ILE A 1 85 ? 1.248 -22.469 4.914 1 94.38 85 ILE A N 1
ATOM 639 C CA . ILE A 1 85 ? -0.194 -22.469 5.133 1 94.38 85 ILE A CA 1
ATOM 640 C C . ILE A 1 85 ? -0.49 -22.75 6.605 1 94.38 85 ILE A C 1
ATOM 642 O O . ILE A 1 85 ? -0.08 -23.766 7.148 1 94.38 85 ILE A O 1
ATOM 646 N N . PRO A 1 86 ? -1.235 -21.828 7.27 1 95.12 86 PRO A N 1
ATOM 647 C CA . PRO A 1 86 ? -1.406 -21.922 8.719 1 95.12 86 PRO A CA 1
ATOM 648 C C . PRO A 1 86 ? -2.209 -23.141 9.141 1 95.12 86 PRO A C 1
ATOM 650 O O . PRO A 1 86 ? -1.838 -23.828 10.102 1 95.12 86 PRO A O 1
ATOM 653 N N . CYS A 1 87 ? -3.287 -23.469 8.438 1 96 87 CYS A N 1
ATOM 654 C CA . CYS A 1 87 ? -4.168 -24.562 8.852 1 96 87 CYS A CA 1
ATOM 655 C C . CYS A 1 87 ? -3.65 -25.906 8.336 1 96 87 CYS A C 1
ATOM 657 O O . CYS A 1 87 ? -2.648 -25.953 7.621 1 96 87 CYS A O 1
ATOM 659 N N . GLU A 1 88 ? -4.336 -26.906 8.75 1 93.12 88 GLU A N 1
ATOM 660 C CA . GLU A 1 88 ? -3.982 -28.25 8.297 1 93.12 88 GLU A CA 1
ATOM 661 C C . GLU A 1 88 ? -4.379 -28.469 6.844 1 93.12 88 GLU A C 1
ATOM 663 O O . GLU A 1 88 ? -5.469 -28.078 6.426 1 93.12 88 GLU A O 1
ATOM 668 N N . THR A 1 89 ? -3.432 -29.016 6.125 1 92.75 89 THR A N 1
ATOM 669 C CA . THR A 1 89 ? -3.666 -29.266 4.707 1 92.75 89 THR A CA 1
ATOM 670 C C . THR A 1 89 ? -3.402 -30.734 4.363 1 92.75 89 THR A C 1
ATOM 672 O O . THR A 1 89 ? -2.605 -31.391 5.027 1 92.75 89 THR A O 1
ATOM 675 N N . THR A 1 90 ? -4.168 -31.188 3.473 1 85.44 90 THR A N 1
ATOM 676 C CA . THR A 1 90 ? -3.906 -32.469 2.855 1 85.44 90 THR A CA 1
ATOM 677 C C . THR A 1 90 ? -3.6 -32.312 1.37 1 85.44 90 THR A C 1
ATOM 679 O O . THR A 1 90 ? -4.402 -31.75 0.624 1 85.44 90 THR A O 1
ATOM 682 N N . ALA A 1 91 ? -2.418 -32.812 1.132 1 78.19 91 ALA A N 1
ATOM 683 C CA . ALA A 1 91 ? -2.012 -32.75 -0.27 1 78.19 91 ALA A CA 1
ATOM 684 C C . ALA A 1 91 ? -2.951 -33.594 -1.143 1 78.19 91 ALA A C 1
ATOM 686 O O . ALA A 1 91 ? -3.818 -34.281 -0.63 1 78.19 91 ALA A O 1
ATOM 687 N N . VAL A 1 92 ? -2.787 -33.438 -2.42 1 74.56 92 VAL A N 1
ATOM 688 C CA . VAL A 1 92 ? -3.643 -34.125 -3.381 1 74.56 92 VAL A CA 1
ATOM 689 C C . VAL A 1 92 ? -3.549 -35.625 -3.168 1 74.56 92 VAL A C 1
ATOM 691 O O . VAL A 1 92 ? -2.453 -36.188 -3.178 1 74.56 92 VAL A O 1
ATOM 694 N N . ASP A 1 93 ? -4.68 -36.125 -2.537 1 64.31 93 ASP A N 1
ATOM 695 C CA . ASP A 1 93 ? -4.758 -37.562 -2.328 1 64.31 93 ASP A CA 1
ATOM 696 C C . ASP A 1 93 ? -5.168 -38.281 -3.611 1 64.31 93 ASP A C 1
ATOM 698 O O . ASP A 1 93 ? -6.289 -38.125 -4.094 1 64.31 93 ASP A O 1
ATOM 702 N N . LEU A 1 94 ? -4.234 -39 -4.105 1 58.69 94 LEU A N 1
ATOM 703 C CA . LEU A 1 94 ? -4.438 -39.719 -5.348 1 58.69 94 LEU A CA 1
ATOM 704 C C . LEU A 1 94 ? -5.574 -40.719 -5.207 1 58.69 94 LEU A C 1
ATOM 706 O O . LEU A 1 94 ? -6.141 -41.188 -6.207 1 58.69 94 LEU A O 1
ATOM 710 N N . LYS A 1 95 ? -5.758 -41 -3.963 1 60.88 95 LYS A N 1
ATOM 711 C CA . LYS A 1 95 ? -6.754 -42.062 -3.756 1 60.88 95 LYS A CA 1
ATOM 712 C C . LYS A 1 95 ? -8.164 -41.469 -3.686 1 60.88 95 LYS A C 1
ATOM 714 O O . LYS A 1 95 ? -9.148 -42.188 -3.768 1 60.88 95 LYS A O 1
ATOM 719 N N . SER A 1 96 ? -8.055 -40.219 -3.541 1 63.59 96 SER A N 1
ATOM 720 C CA . SER A 1 96 ? -9.375 -39.594 -3.469 1 63.59 96 SER A CA 1
ATOM 721 C C . SER A 1 96 ? -9.977 -39.406 -4.859 1 63.59 96 SER A C 1
ATOM 723 O O . SER A 1 96 ? -9.242 -39.25 -5.836 1 63.59 96 SER A O 1
ATOM 725 N N . LYS A 1 97 ? -11.195 -39.688 -4.887 1 60.56 97 LYS A N 1
ATOM 726 C CA . LYS A 1 97 ? -11.93 -39.625 -6.145 1 60.56 97 LYS A CA 1
ATOM 727 C C . LYS A 1 97 ? -11.758 -38.25 -6.809 1 60.56 97 LYS A C 1
ATOM 729 O O . LYS A 1 97 ? -11.625 -38.156 -8.031 1 60.56 97 LYS A O 1
ATOM 734 N N . ASP A 1 98 ? -11.648 -37.25 -6.031 1 66.38 98 ASP A N 1
ATOM 735 C CA . ASP A 1 98 ? -11.711 -35.906 -6.629 1 66.38 98 ASP A CA 1
ATOM 736 C C . ASP A 1 98 ? -10.312 -35.344 -6.863 1 66.38 98 ASP A C 1
ATOM 738 O O . ASP A 1 98 ? -10.133 -34.406 -7.652 1 66.38 98 ASP A O 1
ATOM 742 N N . LYS A 1 99 ? -9.344 -35.938 -6.32 1 79.12 99 LYS A N 1
ATOM 743 C CA . LYS A 1 99 ? -7.922 -35.656 -6.508 1 79.12 99 LYS A CA 1
ATOM 744 C C . LYS A 1 99 ? -7.609 -34.188 -6.309 1 79.12 99 LYS A C 1
ATOM 746 O O . LYS A 1 99 ? -6.922 -33.562 -7.133 1 79.12 99 LYS A O 1
ATOM 751 N N . TYR A 1 100 ? -8.352 -33.594 -5.375 1 86.06 100 TYR A N 1
ATOM 752 C CA . TYR A 1 100 ? -8.062 -32.219 -5.008 1 86.06 100 TYR A CA 1
ATOM 753 C C . TYR A 1 100 ? -7.316 -32.156 -3.68 1 86.06 100 TYR A C 1
ATOM 755 O O . TYR A 1 100 ? -7.449 -33.062 -2.842 1 86.06 100 TYR A O 1
ATOM 763 N N . ALA A 1 101 ? -6.547 -31.078 -3.523 1 90.69 101 ALA A N 1
ATOM 764 C CA . ALA A 1 101 ? -6.055 -30.75 -2.188 1 90.69 101 ALA A CA 1
ATOM 765 C C . ALA A 1 101 ? -7.184 -30.266 -1.285 1 90.69 101 ALA A C 1
ATOM 767 O O . ALA A 1 101 ? -8.156 -29.672 -1.762 1 90.69 101 ALA A O 1
ATOM 768 N N . THR A 1 102 ? -7.109 -30.609 -0.055 1 92 102 THR A N 1
ATOM 769 C CA . THR A 1 102 ? -8.133 -30.188 0.896 1 92 102 THR A CA 1
ATOM 770 C C . THR A 1 102 ? -7.508 -29.5 2.105 1 92 102 THR A C 1
ATOM 772 O O . THR A 1 102 ? -6.312 -29.656 2.363 1 92 102 THR A O 1
ATOM 775 N N . VAL A 1 103 ? -8.289 -28.703 2.779 1 95.25 103 VAL A N 1
ATOM 776 C CA . VAL A 1 103 ? -7.871 -28.031 4.012 1 95.25 103 VAL A CA 1
ATOM 777 C C . VAL A 1 103 ? -8.875 -28.344 5.125 1 95.25 103 VAL A C 1
ATOM 779 O O . VAL A 1 103 ? -10.062 -28.5 4.867 1 95.25 103 VAL A O 1
ATOM 782 N N . LYS A 1 104 ? -8.391 -28.5 6.281 1 96.31 104 LYS A N 1
ATOM 783 C CA . LYS A 1 104 ? -9.219 -28.672 7.473 1 96.31 104 LYS A CA 1
ATOM 784 C C . LYS A 1 104 ? -9.203 -27.422 8.344 1 96.31 104 LYS A C 1
ATOM 786 O O . LYS A 1 104 ? -8.141 -26.969 8.766 1 96.31 104 LYS A O 1
ATOM 791 N N . VAL A 1 105 ? -10.398 -26.859 8.594 1 97.19 105 VAL A N 1
ATOM 792 C CA . VAL A 1 105 ? -10.5 -25.609 9.344 1 97.19 105 VAL A CA 1
ATOM 793 C C . VAL A 1 105 ? -11.578 -25.734 10.422 1 97.19 105 VAL A C 1
ATOM 795 O O . VAL A 1 105 ? -12.484 -26.562 10.297 1 97.19 105 VAL A O 1
ATOM 798 N N . TYR A 1 106 ? -11.484 -24.938 11.469 1 96.19 106 TYR A N 1
ATOM 799 C CA . TYR A 1 106 ? -12.438 -24.938 12.578 1 96.19 106 TYR A CA 1
ATOM 800 C C . TYR A 1 106 ? -13.297 -23.672 12.555 1 96.19 106 TYR A C 1
ATOM 802 O O . TYR A 1 106 ? -12.797 -22.578 12.312 1 96.19 106 TYR A O 1
ATOM 810 N N . ASP A 1 107 ? -14.562 -23.859 12.75 1 94.94 107 ASP A N 1
ATOM 811 C CA . ASP A 1 107 ? -15.477 -22.719 12.727 1 94.94 107 ASP A CA 1
ATOM 812 C C . ASP A 1 107 ? -15.555 -22.062 14.102 1 94.94 107 ASP A C 1
ATOM 814 O O . ASP A 1 107 ? -14.727 -22.312 14.977 1 94.94 107 ASP A O 1
ATOM 818 N N . GLU A 1 108 ? -16.469 -21.141 14.312 1 88 108 GLU A N 1
ATOM 819 C CA . GLU A 1 108 ? -16.609 -20.344 15.531 1 88 108 GLU A CA 1
ATOM 820 C C . GLU A 1 108 ? -16.953 -21.234 16.719 1 88 108 GLU A C 1
ATOM 822 O O . GLU A 1 108 ? -16.672 -20.875 17.875 1 88 108 GLU A O 1
ATOM 827 N N . ASN A 1 109 ? -17.531 -22.422 16.453 1 91 109 ASN A N 1
ATOM 828 C CA . ASN A 1 109 ? -17.906 -23.375 17.5 1 91 109 ASN A CA 1
ATOM 829 C C . ASN A 1 109 ? -16.844 -24.469 17.656 1 91 109 ASN A C 1
ATOM 831 O O . ASN A 1 109 ? -17.109 -25.5 18.281 1 91 109 ASN A O 1
ATOM 835 N N . ASN A 1 110 ? -15.766 -24.297 16.938 1 91.88 110 ASN A N 1
ATOM 836 C CA . ASN A 1 110 ? -14.648 -25.234 16.984 1 91.88 110 ASN A CA 1
ATOM 837 C C . ASN A 1 110 ? -15.016 -26.562 16.328 1 91.88 110 ASN A C 1
ATOM 839 O O . ASN A 1 110 ? -14.523 -27.625 16.734 1 91.88 110 ASN A O 1
ATOM 843 N N . THR A 1 111 ? -15.953 -26.516 15.477 1 95.69 111 THR A N 1
ATOM 844 C CA . THR A 1 111 ? -16.266 -27.688 14.656 1 95.69 111 THR A CA 1
ATOM 845 C C . THR A 1 111 ? -15.367 -27.75 13.43 1 95.69 111 THR A C 1
ATOM 847 O O . THR A 1 111 ? -15.211 -26.75 12.711 1 95.69 111 THR A O 1
ATOM 850 N N . ALA A 1 112 ? -14.852 -28.891 13.234 1 96.06 112 ALA A N 1
ATOM 851 C CA . ALA A 1 112 ? -13.93 -29.062 12.117 1 96.06 112 ALA A CA 1
ATOM 852 C C . ALA A 1 112 ? -14.695 -29.234 10.805 1 96.06 112 ALA A C 1
ATOM 854 O O . ALA A 1 112 ? -15.719 -29.906 10.758 1 96.06 112 ALA A O 1
ATOM 855 N N . HIS A 1 113 ? -14.266 -28.578 9.805 1 95.56 113 HIS A N 1
ATOM 856 C CA . HIS A 1 113 ? -14.773 -28.703 8.445 1 95.56 113 HIS A CA 1
ATOM 857 C C . HIS A 1 113 ? -13.641 -28.922 7.453 1 95.56 113 HIS A C 1
ATOM 859 O O . HIS A 1 113 ? -12.539 -28.391 7.625 1 95.56 113 HIS A O 1
ATOM 865 N N . THR A 1 114 ? -13.938 -29.719 6.453 1 94 114 THR A N 1
ATOM 866 C CA . THR A 1 114 ? -12.977 -29.938 5.375 1 94 114 THR A CA 1
ATOM 867 C C . THR A 1 114 ? -13.469 -29.312 4.074 1 94 114 THR A C 1
ATOM 869 O O . THR A 1 114 ? -14.617 -29.531 3.668 1 94 114 THR A O 1
ATOM 872 N N . TYR A 1 115 ? -12.656 -28.531 3.461 1 94.12 115 TYR A N 1
ATOM 873 C CA . TYR A 1 115 ? -12.977 -27.891 2.186 1 94.12 115 TYR A CA 1
ATOM 874 C C . TYR A 1 115 ? -11.961 -28.281 1.114 1 94.12 115 TYR A C 1
ATOM 876 O O . TYR A 1 115 ? -10.766 -28.406 1.393 1 94.12 115 TYR A O 1
ATOM 884 N N . ALA A 1 116 ? -12.516 -28.516 -0.085 1 92.44 116 ALA A N 1
ATOM 885 C CA . ALA A 1 116 ? -11.617 -28.609 -1.234 1 92.44 116 ALA A CA 1
ATOM 886 C C . ALA A 1 116 ? -11.031 -27.25 -1.584 1 92.44 116 ALA A C 1
ATOM 888 O O . ALA A 1 116 ? -11.656 -26.219 -1.328 1 92.44 116 ALA A O 1
ATOM 889 N N . ILE A 1 117 ? -9.883 -27.234 -2.199 1 94.44 117 ILE A N 1
ATOM 890 C CA . ILE A 1 117 ? -9.148 -26 -2.404 1 94.44 117 ILE A CA 1
ATOM 891 C C . ILE A 1 117 ? -9.938 -25.078 -3.334 1 94.44 117 ILE A C 1
ATOM 893 O O . ILE A 1 117 ? -9.875 -23.844 -3.211 1 94.44 117 ILE A O 1
ATOM 897 N N . GLN A 1 118 ? -10.656 -25.609 -4.309 1 94.19 118 GLN A N 1
ATOM 898 C CA . GLN A 1 118 ? -11.438 -24.766 -5.207 1 94.19 118 GLN A CA 1
ATOM 899 C C . GLN A 1 118 ? -12.555 -24.047 -4.457 1 94.19 118 GLN A C 1
ATOM 901 O O . GLN A 1 118 ? -12.977 -22.953 -4.852 1 94.19 118 GLN A O 1
ATOM 906 N N . GLN A 1 119 ? -13.055 -24.672 -3.352 1 95.94 119 GLN A N 1
ATOM 907 C CA . GLN A 1 119 ? -14.039 -23.984 -2.516 1 95.94 119 GLN A CA 1
ATOM 908 C C . GLN A 1 119 ? -13.43 -22.781 -1.818 1 95.94 119 GLN A C 1
ATOM 910 O O . GLN A 1 119 ? -14.062 -21.719 -1.743 1 95.94 119 GLN A O 1
ATOM 915 N N . VAL A 1 120 ? -12.234 -22.953 -1.318 1 97.75 120 VAL A N 1
ATOM 916 C CA . VAL A 1 120 ? -11.516 -21.859 -0.662 1 97.75 120 VAL A CA 1
ATOM 917 C C . VAL A 1 120 ? -11.258 -20.734 -1.662 1 97.75 120 VAL A C 1
ATOM 919 O O . VAL A 1 120 ? -11.492 -19.562 -1.364 1 97.75 120 VAL A O 1
ATOM 922 N N . LEU A 1 121 ? -10.75 -21.156 -2.807 1 98 121 LEU A N 1
ATOM 923 C CA . LEU A 1 121 ? -10.484 -20.156 -3.846 1 98 121 LEU A CA 1
ATOM 924 C C . LEU A 1 121 ? -11.773 -19.453 -4.266 1 98 121 LEU A C 1
ATOM 926 O O . LEU A 1 121 ? -11.773 -18.25 -4.531 1 98 121 LEU A O 1
ATOM 930 N N . GLY A 1 122 ? -12.875 -20.234 -4.426 1 97.94 122 GLY A N 1
ATOM 931 C CA . GLY A 1 122 ? -14.156 -19.625 -4.738 1 97.94 122 GLY A CA 1
ATOM 932 C C . GLY A 1 122 ? -14.547 -18.531 -3.764 1 97.94 122 GLY A C 1
ATOM 933 O O . GLY A 1 122 ? -14.992 -17.453 -4.176 1 97.94 122 GLY A O 1
ATOM 934 N N . THR A 1 123 ? -14.359 -18.828 -2.467 1 97.94 123 THR A N 1
ATOM 935 C CA . THR A 1 123 ? -14.625 -17.844 -1.425 1 97.94 123 THR A CA 1
ATOM 936 C C . THR A 1 123 ? -13.75 -16.609 -1.608 1 97.94 123 THR A C 1
ATOM 938 O O . THR A 1 123 ? -14.234 -15.477 -1.52 1 97.94 123 THR A O 1
ATOM 941 N N . TYR A 1 124 ? -12.523 -16.797 -1.902 1 98.31 124 TYR A N 1
ATOM 942 C CA . TYR A 1 124 ? -11.57 -15.711 -2.068 1 98.31 124 TYR A CA 1
ATOM 943 C C . TYR A 1 124 ? -11.914 -14.867 -3.291 1 98.31 124 TYR A C 1
ATOM 945 O O . TYR A 1 124 ? -11.789 -13.641 -3.26 1 98.31 124 TYR A O 1
ATOM 953 N N . ILE A 1 125 ? -12.336 -15.523 -4.359 1 98.31 125 ILE A N 1
ATOM 954 C CA . ILE A 1 125 ? -12.703 -14.828 -5.59 1 98.31 125 ILE A CA 1
ATOM 955 C C . ILE A 1 125 ? -13.875 -13.883 -5.316 1 98.31 125 ILE A C 1
ATOM 957 O O . ILE A 1 125 ? -13.914 -12.773 -5.844 1 98.31 125 ILE A O 1
ATOM 961 N N . THR A 1 126 ? -14.836 -14.297 -4.5 1 97.19 126 THR A N 1
ATOM 962 C CA . THR A 1 126 ? -15.945 -13.414 -4.164 1 97.19 126 THR A CA 1
ATOM 963 C C . THR A 1 126 ? -15.438 -12.117 -3.539 1 97.19 126 THR A C 1
ATOM 965 O O . THR A 1 126 ? -15.984 -11.039 -3.797 1 97.19 126 THR A O 1
ATOM 968 N N . LYS A 1 127 ? -14.414 -12.227 -2.725 1 96.81 127 LYS A N 1
ATOM 969 C CA . LYS A 1 127 ? -13.797 -11.055 -2.105 1 96.81 127 LYS A CA 1
ATOM 970 C C . LYS A 1 127 ? -13.188 -10.133 -3.156 1 96.81 127 LYS A C 1
ATOM 972 O O . LYS A 1 127 ? -13.375 -8.914 -3.105 1 96.81 127 LYS A O 1
ATOM 977 N N . LEU A 1 128 ? -12.453 -10.672 -4.062 1 98 128 LEU A N 1
ATOM 978 C CA . LEU A 1 128 ? -11.797 -9.883 -5.094 1 98 128 LEU A CA 1
ATOM 979 C C . LEU A 1 128 ? -12.82 -9.164 -5.969 1 98 128 LEU A C 1
ATOM 981 O O . LEU A 1 128 ? -12.617 -8.008 -6.34 1 98 128 LEU A O 1
ATOM 985 N N . PHE A 1 129 ? -13.891 -9.859 -6.262 1 96.88 129 PHE A N 1
ATOM 986 C CA . PHE A 1 129 ? -14.961 -9.227 -7.035 1 96.88 129 PHE A CA 1
ATOM 987 C C . PHE A 1 129 ? -15.648 -8.141 -6.215 1 96.88 129 PHE A C 1
ATOM 989 O O . PHE A 1 129 ? -16.109 -7.141 -6.766 1 96.88 129 PHE A O 1
ATOM 996 N N . GLY A 1 130 ? -15.742 -8.359 -4.914 1 94.56 130 GLY A N 1
ATOM 997 C CA . GLY A 1 130 ? -16.25 -7.312 -4.043 1 94.56 130 GLY A CA 1
ATOM 998 C C . GLY A 1 130 ? -15.414 -6.043 -4.098 1 94.56 130 GLY A C 1
ATOM 999 O O . GLY A 1 130 ? -15.961 -4.938 -4.074 1 94.56 130 GLY A O 1
ATOM 1000 N N . VAL A 1 131 ? -14.125 -6.145 -4.172 1 94.44 131 VAL A N 1
ATOM 1001 C CA . VAL A 1 131 ? -13.227 -5.004 -4.289 1 94.44 131 VAL A CA 1
ATOM 1002 C C . VAL A 1 131 ? -13.516 -4.246 -5.586 1 94.44 131 VAL A C 1
ATOM 1004 O O . VAL A 1 131 ? -13.602 -3.016 -5.586 1 94.44 131 VAL A O 1
ATOM 1007 N N . ALA A 1 132 ? -13.648 -5.012 -6.645 1 95.12 132 ALA A N 1
ATOM 1008 C CA . ALA A 1 132 ? -13.938 -4.41 -7.941 1 95.12 132 ALA A CA 1
ATOM 1009 C C . ALA A 1 132 ? -15.273 -3.674 -7.922 1 95.12 132 ALA A C 1
ATOM 1011 O O . ALA A 1 132 ? -15.383 -2.559 -8.438 1 95.12 132 ALA A O 1
ATOM 1012 N N . LYS A 1 133 ? -16.25 -4.277 -7.363 1 92.31 133 LYS A N 1
ATOM 1013 C CA . LYS A 1 133 ? -17.594 -3.689 -7.312 1 92.31 133 LYS A CA 1
ATOM 1014 C C . LYS A 1 133 ? -17.594 -2.396 -6.5 1 92.31 133 LYS A C 1
ATOM 1016 O O . LYS A 1 133 ? -18.219 -1.411 -6.895 1 92.31 133 LYS A O 1
ATOM 1021 N N . ALA A 1 134 ? -16.922 -2.436 -5.422 1 87.38 134 ALA A N 1
ATOM 1022 C CA . ALA A 1 134 ? -16.859 -1.252 -4.57 1 87.38 134 ALA A CA 1
ATOM 1023 C C . ALA A 1 134 ? -16.156 -0.097 -5.289 1 87.38 134 ALA A C 1
ATOM 1025 O O . ALA A 1 134 ? -16.547 1.062 -5.129 1 87.38 134 ALA A O 1
ATOM 1026 N N . ALA A 1 135 ? -15.18 -0.386 -5.996 1 85.31 135 ALA A N 1
ATOM 1027 C CA . ALA A 1 135 ? -14.383 0.635 -6.672 1 85.31 135 ALA A CA 1
ATOM 1028 C C . ALA A 1 135 ? -15.117 1.178 -7.898 1 85.31 135 ALA A C 1
ATOM 1030 O O . ALA A 1 135 ? -15.016 2.367 -8.211 1 85.31 135 ALA A O 1
ATOM 1031 N N . THR A 1 136 ? -15.852 0.322 -8.602 1 86 136 THR A N 1
ATOM 1032 C CA . THR A 1 136 ? -16.438 0.719 -9.875 1 86 136 THR A CA 1
ATOM 1033 C C . THR A 1 136 ? -17.906 1.119 -9.695 1 86 136 THR A C 1
ATOM 1035 O O . THR A 1 136 ? -18.469 1.836 -10.523 1 86 136 THR A O 1
ATOM 1038 N N . GLY A 1 137 ? -18.547 0.565 -8.648 1 83.56 137 GLY A N 1
ATOM 1039 C CA . GLY A 1 137 ? -19.969 0.818 -8.414 1 83.56 137 GLY A CA 1
ATOM 1040 C C . GLY A 1 137 ? -20.875 0.082 -9.383 1 83.56 137 GLY A C 1
ATOM 1041 O O . GLY A 1 137 ? -22.078 0.344 -9.438 1 83.56 137 GLY A O 1
ATOM 1042 N N . THR A 1 138 ? -20.203 -0.772 -10.195 1 86.19 138 THR A N 1
ATOM 1043 C CA . THR A 1 138 ? -20.969 -1.484 -11.211 1 86.19 138 THR A CA 1
ATOM 1044 C C . THR A 1 138 ? -20.672 -2.979 -11.172 1 86.19 138 THR A C 1
ATOM 1046 O O . THR A 1 138 ? -19.703 -3.402 -10.539 1 86.19 138 THR A O 1
ATOM 1049 N N . HIS A 1 139 ? -21.562 -3.656 -11.781 1 89.25 139 HIS A N 1
ATOM 1050 C CA . HIS A 1 139 ? -21.344 -5.094 -11.898 1 89.25 139 HIS A CA 1
ATOM 1051 C C . HIS A 1 139 ? -20.234 -5.402 -12.891 1 89.25 139 HIS A C 1
ATOM 1053 O O . HIS A 1 139 ? -20.078 -4.699 -13.891 1 89.25 139 HIS A O 1
ATOM 1059 N N . VAL A 1 140 ? -19.547 -6.527 -12.648 1 92 140 VAL A N 1
ATOM 1060 C CA . VAL A 1 140 ? -18.453 -6.949 -13.508 1 92 140 VAL A CA 1
ATOM 1061 C C . VAL A 1 140 ? -18.969 -7.859 -14.617 1 92 140 VAL A C 1
ATOM 1063 O O . VAL A 1 140 ? -19.703 -8.812 -14.352 1 92 140 VAL A O 1
ATOM 1066 N N . GLU A 1 141 ? -18.594 -7.578 -15.781 1 88.31 141 GLU A N 1
ATOM 1067 C CA . GLU A 1 141 ? -19.078 -8.359 -16.922 1 88.31 141 GLU A CA 1
ATOM 1068 C C . GLU A 1 141 ? -17.969 -9.211 -17.516 1 88.31 141 GLU A C 1
ATOM 1070 O O . GLU A 1 141 ? -18.234 -10.242 -18.141 1 88.31 141 GLU A O 1
ATOM 1075 N N . GLU A 1 142 ? -16.797 -8.727 -17.438 1 92.56 142 GLU A N 1
ATOM 1076 C CA . GLU A 1 142 ? -15.656 -9.438 -17.984 1 92.56 142 GLU A CA 1
ATOM 1077 C C . GLU A 1 142 ? -14.492 -9.453 -17 1 92.56 142 GLU A C 1
ATOM 1079 O O . GLU A 1 142 ? -14.234 -8.453 -16.328 1 92.56 142 GLU A O 1
ATOM 1084 N N . CYS A 1 143 ? -13.836 -10.609 -17.016 1 96.44 143 CYS A N 1
ATOM 1085 C CA . CYS A 1 143 ? -12.727 -10.727 -16.062 1 96.44 143 CYS A CA 1
ATOM 1086 C C . CYS A 1 143 ? -11.664 -11.688 -16.578 1 96.44 143 CYS A C 1
ATOM 1088 O O . CYS A 1 143 ? -11.992 -12.789 -17.031 1 96.44 143 CYS A O 1
ATOM 1090 N N . PHE A 1 144 ? -10.461 -11.234 -16.609 1 97.38 144 PHE A N 1
ATOM 1091 C CA . PHE A 1 144 ? -9.312 -12.109 -16.797 1 97.38 144 PHE A CA 1
ATOM 1092 C C . PHE A 1 144 ? -8.578 -12.344 -15.477 1 97.38 144 PHE A C 1
ATOM 1094 O O . PHE A 1 144 ? -8.469 -11.43 -14.656 1 97.38 144 PHE A O 1
ATOM 1101 N N . MET A 1 145 ? -8.102 -13.461 -15.258 1 98.06 145 MET A N 1
ATOM 1102 C CA . MET A 1 145 ? -7.328 -13.82 -14.078 1 98.06 145 MET A CA 1
ATOM 1103 C C . MET A 1 145 ? -6.035 -14.539 -14.461 1 98.06 145 MET A C 1
ATOM 1105 O O . MET A 1 145 ? -6.031 -15.367 -15.375 1 98.06 145 MET A O 1
ATOM 1109 N N . THR A 1 146 ? -4.992 -14.211 -13.773 1 97.88 146 THR A N 1
ATOM 1110 C CA . THR A 1 146 ? -3.693 -14.758 -14.156 1 97.88 146 THR A CA 1
ATOM 1111 C C . THR A 1 146 ? -3.482 -16.141 -13.539 1 97.88 146 THR A C 1
ATOM 1113 O O . THR A 1 146 ? -4.059 -16.453 -12.492 1 97.88 146 THR A O 1
ATOM 1116 N N . VAL A 1 147 ? -2.682 -16.891 -14.18 1 97.44 147 VAL A N 1
ATOM 1117 C CA . VAL A 1 147 ? -2.25 -18.203 -13.727 1 97.44 147 VAL A CA 1
ATOM 1118 C C . VAL A 1 147 ? -0.787 -18.422 -14.102 1 97.44 147 VAL A C 1
ATOM 1120 O O . VAL A 1 147 ? -0.313 -17.906 -15.109 1 97.44 147 VAL A O 1
ATOM 1123 N N . PRO A 1 148 ? -0.057 -19.156 -13.242 1 97.12 148 PRO A N 1
ATOM 1124 C CA . PRO A 1 148 ? 1.296 -19.516 -13.68 1 97.12 148 PRO A CA 1
ATOM 1125 C C . PRO A 1 148 ? 1.311 -20.25 -15.016 1 97.12 148 PRO A C 1
ATOM 1127 O O . PRO A 1 148 ? 0.437 -21.078 -15.281 1 97.12 148 PRO A O 1
ATOM 1130 N N . TYR A 1 149 ? 2.307 -20.047 -15.82 1 97.69 149 TYR A N 1
ATOM 1131 C CA . TYR A 1 149 ? 2.291 -20.547 -17.188 1 97.69 149 TYR A CA 1
ATOM 1132 C C . TYR A 1 149 ? 2.35 -22.062 -17.219 1 97.69 149 TYR A C 1
ATOM 1134 O O . TYR A 1 149 ? 1.939 -22.703 -18.188 1 97.69 149 TYR A O 1
ATOM 1142 N N . TYR A 1 150 ? 2.865 -22.734 -16.172 1 95.38 150 TYR A N 1
ATOM 1143 C CA . TYR A 1 150 ? 3.133 -24.172 -16.188 1 95.38 150 TYR A CA 1
ATOM 1144 C C . TYR A 1 150 ? 1.924 -24.953 -15.688 1 95.38 150 TYR A C 1
ATOM 1146 O O . TYR A 1 150 ? 1.972 -26.188 -15.586 1 95.38 150 TYR A O 1
ATOM 1154 N N . PHE A 1 151 ? 0.855 -24.297 -15.336 1 95.19 151 PHE A N 1
ATOM 1155 C CA . PHE A 1 151 ? -0.366 -25 -14.945 1 95.19 151 PHE A CA 1
ATOM 1156 C C . PHE A 1 151 ? -0.933 -25.797 -16.125 1 95.19 151 PHE A C 1
ATOM 1158 O O . PHE A 1 151 ? -1.068 -25.266 -17.219 1 95.19 151 PHE A O 1
ATOM 1165 N N . THR A 1 152 ? -1.269 -26.984 -15.859 1 92 152 THR A N 1
ATOM 1166 C CA . THR A 1 152 ? -1.886 -27.844 -16.859 1 92 152 THR A CA 1
ATOM 1167 C C . THR A 1 152 ? -3.383 -27.578 -16.969 1 92 152 THR A C 1
ATOM 1169 O O . THR A 1 152 ? -3.924 -26.766 -16.203 1 92 152 THR A O 1
ATOM 1172 N N . VAL A 1 153 ? -3.939 -28.219 -17.906 1 91.56 153 VAL A N 1
ATOM 1173 C CA . VAL A 1 153 ? -5.379 -28.062 -18.094 1 91.56 153 VAL A CA 1
ATOM 1174 C C . VAL A 1 153 ? -6.109 -28.484 -16.812 1 91.56 153 VAL A C 1
ATOM 1176 O O . VAL A 1 153 ? -7.078 -27.828 -16.406 1 91.56 153 VAL A O 1
ATOM 1179 N N . SER A 1 154 ? -5.629 -29.547 -16.203 1 88.5 154 SER A N 1
ATOM 1180 C CA . SER A 1 154 ? -6.25 -30.031 -14.969 1 88.5 154 SER A CA 1
ATOM 1181 C C . SER A 1 154 ? -6.137 -28.984 -13.852 1 88.5 154 SER A C 1
ATOM 1183 O O . SER A 1 154 ? -7.062 -28.828 -13.055 1 88.5 154 SER A O 1
ATOM 1185 N N . ASP A 1 155 ? -4.992 -28.359 -13.742 1 91.94 155 ASP A N 1
ATOM 1186 C CA . ASP A 1 155 ? -4.793 -27.312 -12.75 1 91.94 155 ASP A CA 1
ATOM 1187 C C . ASP A 1 155 ? -5.699 -26.109 -13.016 1 91.94 155 ASP A C 1
ATOM 1189 O O . ASP A 1 155 ? -6.289 -25.562 -12.086 1 91.94 155 ASP A O 1
ATOM 1193 N N . ARG A 1 156 ? -5.777 -25.703 -14.258 1 93.5 156 ARG A N 1
ATOM 1194 C CA . ARG A 1 156 ? -6.59 -24.562 -14.664 1 93.5 156 ARG A CA 1
ATOM 1195 C C . ARG A 1 156 ? -8.07 -24.828 -14.398 1 93.5 156 ARG A C 1
ATOM 1197 O O . ARG A 1 156 ? -8.812 -23.906 -14.062 1 93.5 156 ARG A O 1
ATOM 1204 N N . GLN A 1 157 ? -8.445 -26.031 -14.531 1 89.25 157 GLN A N 1
ATOM 1205 C CA . GLN A 1 157 ? -9.836 -26.391 -14.281 1 89.25 157 GLN A CA 1
ATOM 1206 C C . GLN A 1 157 ? -10.211 -26.141 -12.82 1 89.25 157 GLN A C 1
ATOM 1208 O O . GLN A 1 157 ? -11.359 -25.797 -12.523 1 89.25 157 GLN A O 1
ATOM 1213 N N . VAL A 1 158 ? -9.281 -26.312 -11.93 1 91.88 158 VAL A N 1
ATOM 1214 C CA . VAL A 1 158 ? -9.539 -26.016 -10.523 1 91.88 158 VAL A CA 1
ATOM 1215 C C . VAL A 1 158 ? -9.977 -24.562 -10.359 1 91.88 158 VAL A C 1
ATOM 1217 O O . VAL A 1 158 ? -10.906 -24.266 -9.609 1 91.88 158 VAL A O 1
ATOM 1220 N N . ILE A 1 159 ? -9.312 -23.703 -11.055 1 95.44 159 ILE A N 1
ATOM 1221 C CA . ILE A 1 159 ? -9.602 -22.281 -10.984 1 95.44 159 ILE A CA 1
ATOM 1222 C C . ILE A 1 159 ? -10.961 -22 -11.633 1 95.44 159 ILE A C 1
ATOM 1224 O O . ILE A 1 159 ? -11.75 -21.203 -11.109 1 95.44 159 ILE A O 1
ATOM 1228 N N . LEU A 1 160 ? -11.219 -22.609 -12.734 1 93.12 160 LEU A N 1
ATOM 1229 C CA . LEU A 1 160 ? -12.484 -22.391 -13.422 1 93.12 160 LEU A CA 1
ATOM 1230 C C . LEU A 1 160 ? -13.648 -22.922 -12.586 1 93.12 160 LEU A C 1
ATOM 1232 O O . LEU A 1 160 ? -14.727 -22.328 -12.57 1 93.12 160 LEU A O 1
ATOM 1236 N N . GLU A 1 161 ? -13.43 -24.047 -11.969 1 92.75 161 GLU A N 1
ATOM 1237 C CA . GLU A 1 161 ? -14.438 -24.562 -11.039 1 92.75 161 GLU A CA 1
ATOM 1238 C C . GLU A 1 161 ? -14.672 -23.594 -9.891 1 92.75 161 GLU A C 1
ATOM 1240 O O . GLU A 1 161 ? -15.812 -23.391 -9.469 1 92.75 161 GLU A O 1
ATOM 1245 N N . ALA A 1 162 ? -13.617 -23.109 -9.352 1 96.56 162 ALA A N 1
ATOM 1246 C CA . ALA A 1 162 ? -13.734 -22.109 -8.289 1 96.56 162 ALA A CA 1
ATOM 1247 C C . ALA A 1 162 ? -14.555 -20.906 -8.758 1 96.56 162 ALA A C 1
ATOM 1249 O O . ALA A 1 162 ? -15.336 -20.344 -7.984 1 96.56 162 ALA A O 1
ATOM 1250 N N . ALA A 1 163 ? -14.312 -20.469 -9.969 1 96.56 163 ALA A N 1
ATOM 1251 C CA . ALA A 1 163 ? -15.062 -19.359 -10.547 1 96.56 163 ALA A CA 1
ATOM 1252 C C . ALA A 1 163 ? -16.562 -19.672 -10.562 1 96.56 163 ALA A C 1
ATOM 1254 O O . ALA A 1 163 ? -17.375 -18.797 -10.25 1 96.56 163 ALA A O 1
ATOM 1255 N N . LYS A 1 164 ? -16.906 -20.875 -10.961 1 94.75 164 LYS A N 1
ATOM 1256 C CA . LYS A 1 164 ? -18.297 -21.297 -10.953 1 94.75 164 LYS A CA 1
ATOM 1257 C C . LYS A 1 164 ? -18.875 -21.281 -9.539 1 94.75 164 LYS A C 1
ATOM 1259 O O . LYS A 1 164 ? -20 -20.844 -9.32 1 94.75 164 LYS A O 1
ATOM 1264 N N . ILE A 1 165 ? -18.094 -21.781 -8.664 1 96.38 165 ILE A N 1
ATOM 1265 C CA . ILE A 1 165 ? -18.516 -21.812 -7.262 1 96.38 165 ILE A CA 1
ATOM 1266 C C . ILE A 1 165 ? -18.766 -20.391 -6.762 1 96.38 165 ILE A C 1
ATOM 1268 O O . ILE A 1 165 ? -19.734 -20.156 -6.02 1 96.38 165 ILE A O 1
ATOM 1272 N N . ALA A 1 166 ? -17.969 -19.422 -7.191 1 96.56 166 ALA A N 1
ATOM 1273 C CA . ALA A 1 166 ? -18.078 -18.031 -6.781 1 96.56 166 ALA A CA 1
ATOM 1274 C C . ALA A 1 166 ? -19.234 -17.328 -7.496 1 96.56 166 ALA A C 1
ATOM 1276 O O . ALA A 1 166 ? -19.594 -16.203 -7.152 1 96.56 166 ALA A O 1
ATOM 1277 N N . GLY A 1 167 ? -19.766 -17.938 -8.516 1 93.94 167 GLY A N 1
ATOM 1278 C CA . GLY A 1 167 ? -20.859 -17.359 -9.266 1 93.94 167 GLY A CA 1
ATOM 1279 C C . GLY A 1 167 ? -20.391 -16.453 -10.391 1 93.94 167 GLY A C 1
ATOM 1280 O O . GLY A 1 167 ? -21.125 -15.555 -10.812 1 93.94 167 GLY A O 1
ATOM 1281 N N . VAL A 1 168 ? -19.172 -16.594 -10.766 1 94.88 168 VAL A N 1
ATOM 1282 C CA . VAL A 1 168 ? -18.641 -15.781 -11.852 1 94.88 168 VAL A CA 1
ATOM 1283 C C . VAL A 1 168 ? -17.969 -16.688 -12.891 1 94.88 168 VAL A C 1
ATOM 1285 O O . VAL A 1 168 ? -16.781 -16.516 -13.203 1 94.88 168 VAL A O 1
ATOM 1288 N N . PRO A 1 169 ? -18.719 -17.453 -13.586 1 91.94 169 PRO A N 1
ATOM 1289 C CA . PRO A 1 169 ? -18.172 -18.469 -14.484 1 91.94 169 PRO A CA 1
ATOM 1290 C C . PRO A 1 169 ? -17.547 -17.875 -15.742 1 91.94 169 PRO A C 1
ATOM 1292 O O . PRO A 1 169 ? -16.891 -18.594 -16.5 1 91.94 169 PRO A O 1
ATOM 1295 N N . PHE A 1 170 ? -17.672 -16.609 -15.875 1 91.25 170 PHE A N 1
ATOM 1296 C CA . PHE A 1 170 ? -17.203 -15.984 -17.109 1 91.25 170 PHE A CA 1
ATOM 1297 C C . PHE A 1 170 ? -15.727 -15.609 -17 1 91.25 170 PHE A C 1
ATOM 1299 O O . PHE A 1 170 ? -15.156 -15.016 -17.922 1 91.25 170 PHE A O 1
ATOM 1306 N N . ILE A 1 171 ? -15.047 -15.961 -15.984 1 94.31 171 ILE A N 1
ATOM 1307 C CA . ILE A 1 171 ? -13.633 -15.656 -15.812 1 94.31 171 ILE A CA 1
ATOM 1308 C C . ILE A 1 171 ? -12.812 -16.375 -16.891 1 94.31 171 ILE A C 1
ATOM 1310 O O . ILE A 1 171 ? -12.992 -17.562 -17.125 1 94.31 171 ILE A O 1
ATOM 1314 N N . LYS A 1 172 ? -11.953 -15.617 -17.516 1 95.56 172 LYS A N 1
ATOM 1315 C CA . LYS A 1 172 ? -10.984 -16.172 -18.453 1 95.56 172 LYS A CA 1
ATOM 1316 C C . LYS A 1 172 ? -9.578 -16.141 -17.875 1 95.56 172 LYS A C 1
ATOM 1318 O O . LYS A 1 172 ? -9.25 -15.266 -17.062 1 95.56 172 LYS A O 1
ATOM 1323 N N . LEU A 1 173 ? -8.797 -17.094 -18.312 1 97.44 173 LEU A N 1
ATOM 1324 C CA . LEU A 1 173 ? -7.461 -17.203 -17.734 1 97.44 173 LEU A CA 1
ATOM 1325 C C . LEU A 1 173 ? -6.402 -16.688 -18.703 1 97.44 173 LEU A C 1
ATOM 1327 O O . LEU A 1 173 ? -6.598 -16.719 -19.922 1 97.44 173 LEU A O 1
ATOM 1331 N N . ILE A 1 174 ? -5.34 -16.172 -18.172 1 97.75 174 ILE A N 1
ATOM 1332 C CA . ILE A 1 174 ? -4.18 -15.727 -18.938 1 97.75 174 ILE A CA 1
ATOM 1333 C C . ILE A 1 174 ? -2.902 -16.016 -18.156 1 97.75 174 ILE A C 1
ATOM 1335 O O . ILE A 1 174 ? -2.893 -15.945 -16.922 1 97.75 174 ILE A O 1
ATOM 1339 N N . ASN A 1 175 ? -1.86 -16.406 -18.875 1 98.38 175 ASN A N 1
ATOM 1340 C CA . ASN A 1 175 ? -0.601 -16.672 -18.188 1 98.38 175 ASN A CA 1
ATOM 1341 C C . ASN A 1 175 ? -0.003 -15.406 -17.609 1 98.38 175 ASN A C 1
ATOM 1343 O O . ASN A 1 175 ? -0.057 -14.344 -18.234 1 98.38 175 ASN A O 1
ATOM 1347 N N . GLU A 1 176 ? 0.561 -15.516 -16.422 1 97.69 176 GLU A N 1
ATOM 1348 C CA . GLU A 1 176 ? 1.261 -14.406 -15.797 1 97.69 176 GLU A CA 1
ATOM 1349 C C . GLU A 1 176 ? 2.332 -13.828 -16.719 1 97.69 176 GLU A C 1
ATOM 1351 O O . GLU A 1 176 ? 2.482 -12.609 -16.812 1 97.69 176 GLU A O 1
ATOM 1356 N N . THR A 1 177 ? 3.068 -14.68 -17.391 1 98.19 177 THR A N 1
ATOM 1357 C CA . THR A 1 177 ? 4.148 -14.266 -18.281 1 98.19 177 THR A CA 1
ATOM 1358 C C . THR A 1 177 ? 3.602 -13.477 -19.469 1 98.19 177 THR A C 1
ATOM 1360 O O . THR A 1 177 ? 4.191 -12.477 -19.875 1 98.19 177 THR A O 1
ATOM 1363 N N . ALA A 1 178 ? 2.498 -13.938 -20.016 1 98.19 178 ALA A N 1
ATOM 1364 C CA . ALA A 1 178 ? 1.88 -13.242 -21.141 1 98.19 178 ALA A CA 1
ATOM 1365 C C . ALA A 1 178 ? 1.354 -11.875 -20.734 1 98.19 178 ALA A C 1
ATOM 1367 O O . ALA A 1 178 ? 1.521 -10.891 -21.453 1 98.19 178 ALA A O 1
ATOM 1368 N N . ALA A 1 179 ? 0.719 -11.859 -19.578 1 97.75 179 ALA A N 1
ATOM 1369 C CA . ALA A 1 179 ? 0.21 -10.594 -19.062 1 97.75 179 ALA A CA 1
ATOM 1370 C C . ALA A 1 179 ? 1.344 -9.602 -18.828 1 97.75 179 ALA A C 1
ATOM 1372 O O . ALA A 1 179 ? 1.198 -8.406 -19.109 1 97.75 179 ALA A O 1
ATOM 1373 N N . LEU A 1 180 ? 2.398 -10.07 -18.297 1 97.25 180 LEU A N 1
ATOM 1374 C CA . LEU A 1 180 ? 3.564 -9.234 -18.031 1 97.25 180 LEU A CA 1
ATOM 1375 C C . LEU A 1 180 ? 4.129 -8.672 -19.328 1 97.25 180 LEU A C 1
ATOM 1377 O O . LEU A 1 180 ? 4.457 -7.484 -19.406 1 97.25 180 LEU A O 1
ATOM 1381 N N . ALA A 1 181 ? 4.262 -9.484 -20.344 1 97.75 181 ALA A N 1
ATOM 1382 C CA . ALA A 1 181 ? 4.754 -9.047 -21.641 1 97.75 181 ALA A CA 1
ATOM 1383 C C . ALA A 1 181 ? 3.836 -7.996 -22.25 1 97.75 181 ALA A C 1
ATOM 1385 O O . ALA A 1 181 ? 4.305 -7.008 -22.812 1 97.75 181 ALA A O 1
ATOM 1386 N N . ALA A 1 182 ? 2.59 -8.258 -22.125 1 96.5 182 ALA A N 1
ATOM 1387 C CA . ALA A 1 182 ? 1.612 -7.297 -22.641 1 96.5 182 ALA A CA 1
ATOM 1388 C C . ALA A 1 182 ? 1.735 -5.953 -21.922 1 96.5 182 ALA A C 1
ATOM 1390 O O . ALA A 1 182 ? 1.659 -4.898 -22.562 1 96.5 182 ALA A O 1
ATOM 1391 N N . SER A 1 183 ? 1.865 -6.012 -20.641 1 95.69 183 SER A N 1
ATOM 1392 C CA . SER A 1 183 ? 2.018 -4.801 -19.844 1 95.69 183 SER A CA 1
ATOM 1393 C C . SER A 1 183 ? 3.229 -3.99 -20.297 1 95.69 183 SER A C 1
ATOM 1395 O O . SER A 1 183 ? 3.127 -2.781 -20.516 1 95.69 183 SER A O 1
ATOM 1397 N N . TYR A 1 184 ? 4.324 -4.645 -20.453 1 95.19 184 TYR A N 1
ATOM 1398 C CA . TYR A 1 184 ? 5.555 -3.982 -20.875 1 95.19 184 TYR A CA 1
ATOM 1399 C C . TYR A 1 184 ? 5.387 -3.342 -22.25 1 95.19 184 TYR A C 1
ATOM 1401 O O . TYR A 1 184 ? 5.727 -2.174 -22.438 1 95.19 184 TYR A O 1
ATOM 1409 N N . ALA A 1 185 ? 4.879 -4.059 -23.172 1 95.06 185 ALA A N 1
ATOM 1410 C CA . ALA A 1 185 ? 4.758 -3.598 -24.547 1 95.06 185 ALA A CA 1
ATOM 1411 C C . ALA A 1 185 ? 3.832 -2.385 -24.641 1 95.06 185 ALA A C 1
ATOM 1413 O O . ALA A 1 185 ? 4.09 -1.459 -25.406 1 95.06 185 ALA A O 1
ATOM 1414 N N . PHE A 1 186 ? 2.83 -2.42 -23.891 1 91.38 186 PHE A N 1
ATOM 1415 C CA . PHE A 1 186 ? 1.825 -1.368 -24.016 1 91.38 186 PHE A CA 1
ATOM 1416 C C . PHE A 1 186 ? 2.277 -0.105 -23.281 1 91.38 186 PHE A C 1
ATOM 1418 O O . PHE A 1 186 ? 2.18 0.997 -23.828 1 91.38 186 PHE A O 1
ATOM 1425 N N . PHE A 1 187 ? 2.744 -0.223 -22.125 1 85.75 187 PHE A N 1
ATOM 1426 C CA . PHE A 1 187 ? 3.01 0.947 -21.297 1 85.75 187 PHE A CA 1
ATOM 1427 C C . PHE A 1 187 ? 4.375 1.543 -21.625 1 85.75 187 PHE A C 1
ATOM 1429 O O . PHE A 1 187 ? 4.641 2.703 -21.312 1 85.75 187 PHE A O 1
ATOM 1436 N N . LYS A 1 188 ? 5.211 0.788 -22.281 1 87.06 188 LYS A N 1
ATOM 1437 C CA . LYS A 1 188 ? 6.492 1.317 -22.75 1 87.06 188 LYS A CA 1
ATOM 1438 C C . LYS A 1 188 ? 6.508 1.482 -24.266 1 87.06 188 LYS A C 1
ATOM 1440 O O . LYS A 1 188 ? 7.574 1.483 -24.875 1 87.06 188 LYS A O 1
ATOM 1445 N N . LYS A 1 189 ? 5.48 1.655 -24.797 1 86.12 189 LYS A N 1
ATOM 1446 C CA . LYS A 1 189 ? 5.273 1.689 -26.25 1 86.12 189 LYS A CA 1
ATOM 1447 C C . LYS A 1 189 ? 6.172 2.732 -26.906 1 86.12 189 LYS A C 1
ATOM 1449 O O . LYS A 1 189 ? 6.699 2.506 -28 1 86.12 189 LYS A O 1
ATOM 1454 N N . ALA A 1 190 ? 6.398 3.77 -26.297 1 81.94 190 ALA A N 1
ATOM 1455 C CA . ALA A 1 190 ? 7.137 4.898 -26.859 1 81.94 190 ALA A CA 1
ATOM 1456 C C . ALA A 1 190 ? 8.602 4.535 -27.094 1 81.94 190 ALA A C 1
ATOM 1458 O O . ALA A 1 190 ? 9.258 5.121 -27.953 1 81.94 190 ALA A O 1
ATOM 1459 N N . THR A 1 191 ? 9.055 3.557 -26.359 1 85.5 191 THR A N 1
ATOM 1460 C CA . THR A 1 191 ? 10.477 3.217 -26.406 1 85.5 191 THR A CA 1
ATOM 1461 C C . THR A 1 191 ? 10.695 1.97 -27.266 1 85.5 191 THR A C 1
ATOM 1463 O O . THR A 1 191 ? 11.82 1.483 -27.391 1 85.5 191 THR A O 1
ATOM 1466 N N . LEU A 1 192 ? 9.664 1.476 -27.922 1 92.75 192 LEU A N 1
ATOM 1467 C CA . LEU A 1 192 ? 9.75 0.187 -28.609 1 92.75 192 LEU A CA 1
ATOM 1468 C C . LEU A 1 192 ? 9.773 0.371 -30.125 1 92.75 192 LEU A C 1
ATOM 1470 O O . LEU A 1 192 ? 9.336 1.402 -30.641 1 92.75 192 LEU A O 1
ATOM 1474 N N . PRO A 1 193 ? 10.266 -0.621 -30.828 1 94.19 193 PRO A N 1
ATOM 1475 C CA . PRO A 1 193 ? 10.25 -0.58 -32.281 1 94.19 193 PRO A CA 1
ATOM 1476 C C . PRO A 1 193 ? 8.836 -0.675 -32.844 1 94.19 193 PRO A C 1
ATOM 1478 O O . PRO A 1 193 ? 7.934 -1.21 -32.219 1 94.19 193 PRO A O 1
ATOM 1481 N N . ALA A 1 194 ? 8.727 -0.225 -34.094 1 92.88 194 ALA A N 1
ATOM 1482 C CA . ALA A 1 194 ? 7.461 -0.357 -34.812 1 92.88 194 ALA A CA 1
ATOM 1483 C C . ALA A 1 194 ? 7.164 -1.818 -35.125 1 92.88 194 ALA A C 1
ATOM 1485 O O . ALA A 1 194 ? 8.062 -2.66 -35.094 1 92.88 194 ALA A O 1
ATOM 1486 N N . ALA A 1 195 ? 5.945 -2.086 -35.469 1 90.31 195 ALA A N 1
ATOM 1487 C CA . ALA A 1 195 ? 5.488 -3.457 -35.688 1 90.31 195 ALA A CA 1
ATOM 1488 C C . ALA A 1 195 ? 6.203 -4.094 -36.875 1 90.31 195 ALA A C 1
ATOM 1490 O O . ALA A 1 195 ? 6.391 -5.312 -36.906 1 90.31 195 ALA A O 1
ATOM 1491 N N . ASN A 1 196 ? 6.703 -3.273 -37.781 1 91.69 196 ASN A N 1
ATOM 1492 C CA . ASN A 1 196 ? 7.344 -3.771 -39 1 91.69 196 ASN A CA 1
ATOM 1493 C C . ASN A 1 196 ? 8.859 -3.865 -38.844 1 91.69 196 ASN A C 1
ATOM 1495 O O . ASN A 1 196 ? 9.562 -4.316 -39.75 1 91.69 196 ASN A O 1
ATOM 1499 N N . GLU A 1 197 ? 9.312 -3.543 -37.656 1 94.44 197 GLU A N 1
ATOM 1500 C CA . GLU A 1 197 ? 10.734 -3.617 -37.344 1 94.44 197 GLU A CA 1
ATOM 1501 C C . GLU A 1 197 ? 11.047 -4.836 -36.5 1 94.44 197 GLU A C 1
ATOM 1503 O O . GLU A 1 197 ? 10.141 -5.535 -36.031 1 94.44 197 GLU A O 1
ATOM 1508 N N . THR A 1 198 ? 12.312 -5.117 -36.5 1 94.25 198 THR A N 1
ATOM 1509 C CA . THR A 1 198 ? 12.734 -6.203 -35.594 1 94.25 198 THR A CA 1
ATOM 1510 C C . THR A 1 198 ? 12.289 -5.941 -34.188 1 94.25 198 THR A C 1
ATOM 1512 O O . THR A 1 198 ? 12.609 -4.898 -33.594 1 94.25 198 THR A O 1
ATOM 1515 N N . PRO A 1 199 ? 11.555 -6.879 -33.625 1 96.06 199 PRO A N 1
ATOM 1516 C CA . PRO A 1 199 ? 11.07 -6.664 -32.25 1 96.06 199 PRO A CA 1
ATOM 1517 C C . PRO A 1 199 ? 12.203 -6.668 -31.234 1 96.06 199 PRO A C 1
ATOM 1519 O O . PRO A 1 199 ? 13.258 -7.262 -31.469 1 96.06 199 PRO A O 1
ATOM 1522 N N . LYS A 1 200 ? 11.977 -5.996 -30.203 1 96 200 LYS A N 1
ATOM 1523 C CA . LYS A 1 200 ? 12.898 -6.012 -29.078 1 96 200 LYS A CA 1
ATOM 1524 C C . LYS A 1 200 ? 12.68 -7.242 -28.203 1 96 200 LYS A C 1
ATOM 1526 O O . LYS A 1 200 ? 11.539 -7.609 -27.906 1 96 200 LYS A O 1
ATOM 1531 N N . LYS A 1 201 ? 13.758 -7.895 -27.828 1 96.94 201 LYS A N 1
ATOM 1532 C CA . LYS A 1 201 ? 13.664 -9.031 -26.922 1 96.94 201 LYS A CA 1
ATOM 1533 C C . LYS A 1 201 ? 13.859 -8.594 -25.469 1 96.94 201 LYS A C 1
ATOM 1535 O O . LYS A 1 201 ? 14.852 -7.938 -25.141 1 96.94 201 LYS A O 1
ATOM 1540 N N . VAL A 1 202 ? 12.898 -8.953 -24.688 1 97.25 202 VAL A N 1
ATOM 1541 C CA . VAL A 1 202 ? 12.961 -8.609 -23.266 1 97.25 202 VAL A CA 1
ATOM 1542 C C . VAL A 1 202 ? 12.82 -9.875 -22.422 1 97.25 202 VAL A C 1
ATOM 1544 O O . VAL A 1 202 ? 11.922 -10.688 -22.656 1 97.25 202 VAL A O 1
ATOM 1547 N N . VAL A 1 203 ? 13.734 -10.062 -21.484 1 98.06 203 VAL A N 1
ATOM 1548 C CA . VAL A 1 203 ? 13.672 -11.156 -20.516 1 98.06 203 VAL A CA 1
ATOM 1549 C C . VAL A 1 203 ? 13.078 -10.664 -19.203 1 98.06 203 VAL A C 1
ATOM 1551 O O . VAL A 1 203 ? 13.508 -9.641 -18.656 1 98.06 203 VAL A O 1
ATOM 1554 N N . PHE A 1 204 ? 12.07 -11.359 -18.797 1 97.75 204 PHE A N 1
ATOM 1555 C CA . PHE A 1 204 ? 11.453 -11.039 -17.516 1 97.75 204 PHE A CA 1
ATOM 1556 C C . PHE A 1 204 ? 11.844 -12.062 -16.453 1 97.75 204 PHE A C 1
ATOM 1558 O O . PHE A 1 204 ? 11.648 -13.266 -16.641 1 97.75 204 PHE A O 1
ATOM 1565 N N . VAL A 1 205 ? 12.422 -11.633 -15.359 1 97.81 205 VAL A N 1
ATOM 1566 C CA . VAL A 1 205 ? 12.734 -12.477 -14.211 1 97.81 205 VAL A CA 1
ATOM 1567 C C . VAL A 1 205 ? 11.797 -12.141 -13.047 1 97.81 205 VAL A C 1
ATOM 1569 O O . VAL A 1 205 ? 11.961 -11.109 -12.391 1 97.81 205 VAL A O 1
ATOM 1572 N N . ASP A 1 206 ? 10.883 -13.023 -12.82 1 96.88 206 ASP A N 1
ATOM 1573 C CA . ASP A 1 206 ? 9.852 -12.812 -11.805 1 96.88 206 ASP A CA 1
ATOM 1574 C C . ASP A 1 206 ? 10.039 -13.766 -10.625 1 96.88 206 ASP A C 1
ATOM 1576 O O . ASP A 1 206 ? 9.812 -14.969 -10.742 1 96.88 206 ASP A O 1
ATOM 1580 N N . VAL A 1 207 ? 10.43 -13.234 -9.531 1 97.06 207 VAL A N 1
ATOM 1581 C CA . VAL A 1 207 ? 10.555 -14.031 -8.312 1 97.06 207 VAL A CA 1
ATOM 1582 C C . VAL A 1 207 ? 9.445 -13.656 -7.332 1 97.06 207 VAL A C 1
ATOM 1584 O O . VAL A 1 207 ? 9.547 -12.648 -6.633 1 97.06 207 VAL A O 1
ATOM 1587 N N . GLY A 1 208 ? 8.445 -14.516 -7.227 1 95.19 208 GLY A N 1
ATOM 1588 C CA . GLY A 1 208 ? 7.32 -14.305 -6.332 1 95.19 208 GLY A CA 1
ATOM 1589 C C . GLY A 1 208 ? 7.504 -14.961 -4.973 1 95.19 208 GLY A C 1
ATOM 1590 O O . GLY A 1 208 ? 8.633 -15.148 -4.52 1 95.19 208 GLY A O 1
ATOM 1591 N N . TYR A 1 209 ? 6.375 -15.195 -4.355 1 96.38 209 TYR A N 1
ATOM 1592 C CA . TYR A 1 209 ? 6.391 -15.766 -3.014 1 96.38 209 TYR A CA 1
ATOM 1593 C C . TYR A 1 209 ? 6.609 -17.281 -3.062 1 96.38 209 TYR A C 1
ATOM 1595 O O . TYR A 1 209 ? 7.43 -17.812 -2.316 1 96.38 209 TYR A O 1
ATOM 1603 N N . SER A 1 210 ? 5.934 -17.969 -3.977 1 96.31 210 SER A N 1
ATOM 1604 C CA . SER A 1 210 ? 5.953 -19.422 -3.945 1 96.31 210 SER A CA 1
ATOM 1605 C C . SER A 1 210 ? 6.793 -19.984 -5.086 1 96.31 210 SER A C 1
ATOM 1607 O O . SER A 1 210 ? 7.094 -21.188 -5.109 1 96.31 210 SER A O 1
ATOM 1609 N N . GLN A 1 211 ? 7.176 -19.141 -5.98 1 96.12 211 GLN A N 1
ATOM 1610 C CA . GLN A 1 211 ? 7.875 -19.641 -7.156 1 96.12 211 GLN A CA 1
ATOM 1611 C C . GLN A 1 211 ? 8.625 -18.531 -7.879 1 96.12 211 GLN A C 1
ATOM 1613 O O . GLN A 1 211 ? 8.406 -17.344 -7.594 1 96.12 211 GLN A O 1
ATOM 1618 N N . ALA A 1 212 ? 9.492 -18.938 -8.789 1 97.81 212 ALA A N 1
ATOM 1619 C CA . ALA A 1 212 ? 10.195 -18.031 -9.703 1 97.81 212 ALA A CA 1
ATOM 1620 C C . ALA A 1 212 ? 9.945 -18.422 -11.156 1 97.81 212 ALA A C 1
ATOM 1622 O O . ALA A 1 212 ? 9.852 -19.609 -11.484 1 97.81 212 ALA A O 1
ATOM 1623 N N . GLN A 1 213 ? 9.742 -17.469 -11.992 1 97.94 213 GLN A N 1
ATOM 1624 C CA . GLN A 1 213 ? 9.578 -17.672 -13.43 1 97.94 213 GLN A CA 1
ATOM 1625 C C . GLN A 1 213 ? 10.5 -16.75 -14.219 1 97.94 213 GLN A C 1
ATOM 1627 O O . GLN A 1 213 ? 10.711 -15.594 -13.844 1 97.94 213 GLN A O 1
ATOM 1632 N N . ILE A 1 214 ? 11.094 -17.281 -15.25 1 98.19 214 ILE A N 1
ATOM 1633 C CA . ILE A 1 214 ? 11.867 -16.5 -16.203 1 98.19 214 ILE A CA 1
ATOM 1634 C C . ILE A 1 214 ? 11.305 -16.703 -17.609 1 98.19 214 ILE A C 1
ATOM 1636 O O . ILE A 1 214 ? 10.992 -17.828 -18 1 98.19 214 ILE A O 1
ATOM 1640 N N . SER A 1 215 ? 11.055 -15.586 -18.344 1 98.31 215 SER A N 1
ATOM 1641 C CA . SER A 1 215 ? 10.492 -15.688 -19.688 1 98.31 215 SER A CA 1
ATOM 1642 C C . SER A 1 215 ? 11.133 -14.672 -20.625 1 98.31 215 SER A C 1
ATOM 1644 O O . SER A 1 215 ? 11.719 -13.688 -20.172 1 98.31 215 SER A O 1
ATOM 1646 N N . VAL A 1 216 ? 11.062 -14.961 -21.891 1 98.19 216 VAL A N 1
ATOM 1647 C CA . VAL A 1 216 ? 11.523 -14.039 -22.922 1 98.19 216 VAL A CA 1
ATOM 1648 C C . VAL A 1 216 ? 10.391 -13.75 -23.906 1 98.19 216 VAL A C 1
ATOM 1650 O O . VAL A 1 216 ? 9.625 -14.648 -24.25 1 98.19 216 VAL A O 1
ATOM 1653 N N . ALA A 1 217 ? 10.312 -12.492 -24.281 1 98.19 217 ALA A N 1
ATOM 1654 C CA . ALA A 1 217 ? 9.266 -12.078 -25.203 1 98.19 217 ALA A CA 1
ATOM 1655 C C . ALA A 1 217 ? 9.812 -11.117 -26.266 1 98.19 217 ALA A C 1
ATOM 1657 O O . ALA A 1 217 ? 10.727 -10.344 -25.984 1 98.19 217 ALA A O 1
ATOM 1658 N N . ASP A 1 218 ? 9.258 -11.258 -27.453 1 97.5 218 ASP A N 1
ATOM 1659 C CA . ASP A 1 218 ? 9.391 -10.219 -28.484 1 97.5 218 ASP A CA 1
ATOM 1660 C C . ASP A 1 218 ? 8.344 -9.125 -28.281 1 97.5 218 ASP A C 1
ATOM 1662 O O . ASP A 1 218 ? 7.145 -9.406 -28.219 1 97.5 218 ASP A O 1
ATOM 1666 N N . VAL A 1 219 ? 8.805 -7.895 -28.203 1 97.5 219 VAL A N 1
ATOM 1667 C CA . VAL A 1 219 ? 7.855 -6.812 -27.969 1 97.5 219 VAL A CA 1
ATOM 1668 C C . VAL A 1 219 ? 8.047 -5.723 -29.031 1 97.5 219 VAL A C 1
ATOM 1670 O O . VAL A 1 219 ? 9.172 -5.453 -29.453 1 97.5 219 VAL A O 1
ATOM 1673 N N . HIS A 1 220 ? 7.004 -5.145 -29.453 1 96.56 220 HIS A N 1
ATOM 1674 C CA . HIS A 1 220 ? 6.945 -4 -30.359 1 96.56 220 HIS A CA 1
ATOM 1675 C C . HIS A 1 220 ? 5.742 -3.117 -30.047 1 96.56 220 HIS A C 1
ATOM 1677 O O . HIS A 1 220 ? 4.934 -3.443 -29.188 1 96.56 220 HIS A O 1
ATOM 1683 N N . LYS A 1 221 ? 5.535 -2.068 -30.719 1 93.81 221 LYS A N 1
ATOM 1684 C CA . LYS A 1 221 ? 4.551 -1.037 -30.391 1 93.81 221 LYS A CA 1
ATOM 1685 C C . LYS A 1 221 ? 3.131 -1.594 -30.453 1 93.81 221 LYS A C 1
ATOM 1687 O O . LYS A 1 221 ? 2.232 -1.087 -29.781 1 93.81 221 LYS A O 1
ATOM 1692 N N . GLU A 1 222 ? 2.99 -2.656 -31.172 1 94.06 222 GLU A N 1
ATOM 1693 C CA . GLU A 1 222 ? 1.626 -3.121 -31.406 1 94.06 222 GLU A CA 1
ATOM 1694 C C . GLU A 1 222 ? 1.404 -4.508 -30.797 1 94.06 222 GLU A C 1
ATOM 1696 O O . GLU A 1 222 ? 0.403 -5.164 -31.094 1 94.06 222 GLU A O 1
ATOM 1701 N N . GLY A 1 223 ? 2.369 -4.902 -30.031 1 95.19 223 GLY A N 1
ATOM 1702 C CA . GLY A 1 223 ? 2.07 -6.207 -29.469 1 95.19 223 GLY A CA 1
ATOM 1703 C C . GLY A 1 223 ? 3.266 -6.852 -28.781 1 95.19 223 GLY A C 1
ATOM 1704 O O . GLY A 1 223 ? 4.332 -6.238 -28.688 1 95.19 223 GLY A O 1
ATOM 1705 N N . ALA A 1 224 ? 2.957 -8.062 -28.281 1 97.44 224 ALA A N 1
ATOM 1706 C CA . ALA A 1 224 ? 3.959 -8.875 -27.594 1 97.44 224 ALA A CA 1
ATOM 1707 C C . ALA A 1 224 ? 3.777 -10.352 -27.906 1 97.44 224 ALA A C 1
ATOM 1709 O O . ALA A 1 224 ? 2.654 -10.812 -28.141 1 97.44 224 ALA A O 1
ATOM 1710 N N . LYS A 1 225 ? 4.879 -11.07 -27.953 1 97.94 225 LYS A N 1
ATOM 1711 C CA . LYS A 1 225 ? 4.902 -12.508 -28.188 1 97.94 225 LYS A CA 1
ATOM 1712 C C . LYS A 1 225 ? 5.848 -13.203 -27.203 1 97.94 225 LYS A C 1
ATOM 1714 O O . LYS A 1 225 ? 7.066 -13.023 -27.281 1 97.94 225 LYS A O 1
ATOM 1719 N N . VAL A 1 226 ? 5.281 -13.977 -26.359 1 98.56 226 VAL A N 1
ATOM 1720 C CA . VAL A 1 226 ? 6.129 -14.75 -25.453 1 98.56 226 VAL A CA 1
ATOM 1721 C C . VAL A 1 226 ? 6.727 -15.938 -26.203 1 98.56 226 VAL A C 1
ATOM 1723 O O . VAL A 1 226 ? 6.012 -16.688 -26.875 1 98.56 226 VAL A O 1
ATOM 1726 N N . LEU A 1 227 ? 7.996 -16.156 -26.078 1 97.69 227 LEU A N 1
ATOM 1727 C CA . LEU A 1 227 ? 8.703 -17.172 -26.859 1 97.69 227 LEU A CA 1
ATOM 1728 C C . LEU A 1 227 ? 8.953 -18.422 -26.016 1 97.69 227 LEU A C 1
ATOM 1730 O O . LEU A 1 227 ? 8.883 -19.547 -26.547 1 97.69 227 LEU A O 1
ATOM 1734 N N . LEU A 1 228 ? 9.336 -18.188 -24.828 1 97.12 228 LEU A N 1
ATOM 1735 C CA . LEU A 1 228 ? 9.734 -19.297 -23.953 1 97.12 228 LEU A CA 1
ATOM 1736 C C . LEU A 1 228 ? 9.703 -18.859 -22.484 1 97.12 228 LEU A C 1
ATOM 1738 O O . LEU A 1 228 ? 9.828 -17.672 -22.188 1 97.12 228 LEU A O 1
ATOM 1742 N N . ALA A 1 229 ? 9.523 -19.859 -21.578 1 98.25 229 ALA A N 1
ATOM 1743 C CA . ALA A 1 229 ? 9.594 -19.609 -20.156 1 98.25 229 ALA A CA 1
ATOM 1744 C C . ALA A 1 229 ? 10.094 -20.828 -19.391 1 98.25 229 ALA A C 1
ATOM 1746 O O . ALA A 1 229 ? 9.984 -21.953 -19.891 1 98.25 229 ALA A O 1
ATOM 1747 N N . ARG A 1 230 ? 10.68 -20.625 -18.281 1 97.88 230 ARG A N 1
ATOM 1748 C CA . ARG A 1 230 ? 11.055 -21.641 -17.297 1 97.88 230 ARG A CA 1
ATOM 1749 C C . ARG A 1 230 ? 10.68 -21.203 -15.891 1 97.88 230 ARG A C 1
ATOM 1751 O O . ARG A 1 230 ? 10.453 -20.016 -15.633 1 97.88 230 ARG A O 1
ATOM 1758 N N . HIS A 1 231 ? 10.547 -22.234 -14.992 1 97.69 231 HIS A N 1
ATOM 1759 C CA . HIS A 1 231 ? 10.133 -21.891 -13.641 1 97.69 231 HIS A CA 1
ATOM 1760 C C . HIS A 1 231 ? 10.805 -22.797 -12.609 1 97.69 231 HIS A C 1
ATOM 1762 O O . HIS A 1 231 ? 11.438 -23.797 -12.969 1 97.69 231 HIS A O 1
ATOM 1768 N N . SER A 1 232 ? 10.789 -22.328 -11.383 1 96.44 232 SER A N 1
ATOM 1769 C CA . SER A 1 232 ? 11.18 -23.125 -10.227 1 96.44 232 SER A CA 1
ATOM 1770 C C . SER A 1 232 ? 10.188 -22.953 -9.078 1 96.44 232 SER A C 1
ATOM 1772 O O . SER A 1 232 ? 9.828 -21.828 -8.727 1 96.44 232 SER A O 1
ATOM 1774 N N . THR A 1 233 ? 9.742 -24.094 -8.539 1 93.62 233 THR A N 1
ATOM 1775 C CA . THR A 1 233 ? 8.859 -24.062 -7.379 1 93.62 233 THR A CA 1
ATOM 1776 C C . THR A 1 233 ? 9.656 -24.219 -6.09 1 93.62 233 THR A C 1
ATOM 1778 O O . THR A 1 233 ? 9.086 -24.484 -5.027 1 93.62 233 THR A O 1
ATOM 1781 N N . GLU A 1 234 ? 10.969 -24.109 -6.219 1 92.25 234 GLU A N 1
ATOM 1782 C CA . GLU A 1 234 ? 11.844 -24.219 -5.059 1 92.25 234 GLU A CA 1
ATOM 1783 C C . GLU A 1 234 ? 12.477 -22.875 -4.703 1 92.25 234 GLU A C 1
ATOM 1785 O O . GLU A 1 234 ? 13.289 -22.797 -3.777 1 92.25 234 GLU A O 1
ATOM 1790 N N . VAL A 1 235 ? 12.219 -21.984 -5.516 1 95.75 235 VAL A N 1
ATOM 1791 C CA . VAL A 1 235 ? 12.719 -20.641 -5.281 1 95.75 235 VAL A CA 1
ATOM 1792 C C . VAL A 1 235 ? 11.547 -19.672 -5.172 1 95.75 235 VAL A C 1
ATOM 1794 O O . VAL A 1 235 ? 10.633 -19.688 -6.004 1 95.75 235 VAL A O 1
ATOM 1797 N N . GLY A 1 236 ? 11.586 -18.922 -4.176 1 96.25 236 GLY A N 1
ATOM 1798 C CA . GLY A 1 236 ? 10.539 -17.938 -3.902 1 96.25 236 GLY A CA 1
ATOM 1799 C C . GLY A 1 236 ? 10.68 -17.281 -2.545 1 96.25 236 GLY A C 1
ATOM 1800 O O . GLY A 1 236 ? 11.477 -17.719 -1.715 1 96.25 236 GLY A O 1
ATOM 1801 N N . GLY A 1 237 ? 9.922 -16.234 -2.354 1 96.81 237 GLY A N 1
ATOM 1802 C CA . GLY A 1 237 ? 10 -15.461 -1.122 1 96.81 237 GLY A CA 1
ATOM 1803 C C . GLY A 1 237 ? 9.805 -16.297 0.123 1 96.81 237 GLY A C 1
ATOM 1804 O O . GLY A 1 237 ? 10.469 -16.078 1.141 1 96.81 237 GLY A O 1
ATOM 1805 N N . PHE A 1 238 ? 8.945 -17.297 0.073 1 97.12 238 PHE A N 1
ATOM 1806 C CA . PHE A 1 238 ? 8.688 -18.156 1.215 1 97.12 238 PHE A CA 1
ATOM 1807 C C . PHE A 1 238 ? 9.961 -18.906 1.626 1 97.12 238 PHE A C 1
ATOM 1809 O O . PHE A 1 238 ? 10.258 -19.016 2.816 1 97.12 238 PHE A O 1
ATOM 1816 N N . PHE A 1 239 ? 10.609 -19.391 0.683 1 97.88 239 PHE A N 1
ATOM 1817 C CA . PHE A 1 239 ? 11.773 -20.219 0.982 1 97.88 239 PHE A CA 1
ATOM 1818 C C . PHE A 1 239 ? 12.875 -19.406 1.637 1 97.88 239 PHE A C 1
ATOM 1820 O O . PHE A 1 239 ? 13.547 -19.875 2.551 1 97.88 239 PHE A O 1
ATOM 1827 N N . PHE A 1 240 ? 12.984 -18.156 1.183 1 97.88 240 PHE A N 1
ATOM 1828 C CA . PHE A 1 240 ? 13.938 -17.266 1.821 1 97.88 240 PHE A CA 1
ATOM 1829 C C . PHE A 1 240 ? 13.516 -16.938 3.25 1 97.88 240 PHE A C 1
ATOM 1831 O O . PHE A 1 240 ? 14.344 -16.938 4.164 1 97.88 240 PHE A O 1
ATOM 1838 N N . ASP A 1 241 ? 12.242 -16.672 3.432 1 97.5 241 ASP A N 1
ATOM 1839 C CA . ASP A 1 241 ? 11.719 -16.453 4.773 1 97.5 241 ASP A CA 1
ATOM 1840 C C . ASP A 1 241 ? 11.977 -17.656 5.672 1 97.5 241 ASP A C 1
ATOM 1842 O O . ASP A 1 241 ? 12.328 -17.5 6.848 1 97.5 241 ASP A O 1
ATOM 1846 N N . ASP A 1 242 ? 11.766 -18.797 5.078 1 97 242 ASP A N 1
ATOM 1847 C CA . ASP A 1 242 ? 11.852 -20.047 5.836 1 97 242 ASP A CA 1
ATOM 1848 C C . ASP A 1 242 ? 13.273 -20.297 6.328 1 97 242 ASP A C 1
ATOM 1850 O O . ASP A 1 242 ? 13.477 -20.797 7.43 1 97 242 ASP A O 1
ATOM 1854 N N . VAL A 1 243 ? 14.234 -20 5.52 1 97 243 VAL A N 1
ATOM 1855 C CA . VAL A 1 243 ? 15.625 -20.156 5.914 1 97 243 VAL A CA 1
ATOM 1856 C C . VAL A 1 243 ? 15.945 -19.234 7.086 1 97 243 VAL A C 1
ATOM 1858 O O . VAL A 1 243 ? 16.609 -19.641 8.047 1 97 243 VAL A O 1
ATOM 1861 N N . ILE A 1 244 ? 15.469 -18 7.016 1 97.44 244 ILE A N 1
ATOM 1862 C CA . ILE A 1 244 ? 15.68 -17.031 8.086 1 97.44 244 ILE A CA 1
ATOM 1863 C C . ILE A 1 244 ? 14.953 -17.5 9.352 1 97.44 244 ILE A C 1
ATOM 1865 O O . ILE A 1 244 ? 15.516 -17.469 10.445 1 97.44 244 ILE A O 1
ATOM 1869 N N . ARG A 1 245 ? 13.773 -17.922 9.172 1 97.25 245 ARG A N 1
ATOM 1870 C CA . ARG A 1 245 ? 12.977 -18.422 10.289 1 97.25 245 ARG A CA 1
ATOM 1871 C C . ARG A 1 245 ? 13.672 -19.594 10.977 1 97.25 245 ARG A C 1
ATOM 1873 O O . ARG A 1 245 ? 13.656 -19.703 12.203 1 97.25 245 ARG A O 1
ATOM 1880 N N . GLY A 1 246 ? 14.211 -20.516 10.172 1 97.25 246 GLY A N 1
ATOM 1881 C CA . GLY A 1 246 ? 14.969 -21.625 10.719 1 97.25 246 GLY A CA 1
ATOM 1882 C C . GLY A 1 246 ? 16.141 -21.188 11.562 1 97.25 246 GLY A C 1
ATOM 1883 O O . GLY A 1 246 ? 16.375 -21.719 12.656 1 97.25 246 GLY A O 1
ATOM 1884 N N . TYR A 1 247 ? 16.859 -20.234 11.07 1 97.38 247 TYR A N 1
ATOM 1885 C CA . TYR A 1 247 ? 17.984 -19.672 11.828 1 97.38 247 TYR A CA 1
ATOM 1886 C C . TYR A 1 247 ? 17.5 -19.078 13.148 1 97.38 247 TYR A C 1
ATOM 1888 O O . TYR A 1 247 ? 18.109 -19.281 14.195 1 97.38 247 TYR A O 1
ATOM 1896 N N . PHE A 1 248 ? 16.438 -18.266 13.078 1 97.81 248 PHE A N 1
ATOM 1897 C CA . PHE A 1 248 ? 15.859 -17.688 14.281 1 97.81 248 PHE A CA 1
ATOM 1898 C C . PHE A 1 248 ? 15.5 -18.766 15.297 1 97.81 248 PHE A C 1
ATOM 1900 O O . PHE A 1 248 ? 15.75 -18.609 16.484 1 97.81 248 PHE A O 1
ATOM 1907 N N . ALA A 1 249 ? 14.906 -19.828 14.82 1 97.56 249 ALA A N 1
ATOM 1908 C CA . ALA A 1 249 ? 14.539 -20.938 15.703 1 97.56 249 ALA A CA 1
ATOM 1909 C C . ALA A 1 249 ? 15.773 -21.562 16.344 1 97.56 249 ALA A C 1
ATOM 1911 O O . ALA A 1 249 ? 15.758 -21.922 17.516 1 97.56 249 ALA A O 1
ATOM 1912 N N . ASP A 1 250 ? 16.797 -21.75 15.57 1 97.56 250 ASP A N 1
ATOM 1913 C CA . ASP A 1 250 ? 18.047 -22.312 16.078 1 97.56 250 ASP A CA 1
ATOM 1914 C C . ASP A 1 250 ? 18.641 -21.422 17.188 1 97.56 250 ASP A C 1
ATOM 1916 O O . ASP A 1 250 ? 19.094 -21.922 18.219 1 97.56 250 ASP A O 1
ATOM 1920 N N . VAL A 1 251 ? 18.672 -20.141 16.906 1 96.81 251 VAL A N 1
ATOM 1921 C CA . VAL A 1 251 ? 19.188 -19.188 17.891 1 96.81 251 VAL A CA 1
ATOM 1922 C C . VAL A 1 251 ? 18.375 -19.266 19.172 1 96.81 251 VAL A C 1
ATOM 1924 O O . VAL A 1 251 ? 18.922 -19.281 20.281 1 96.81 251 VAL A O 1
ATOM 1927 N N . PHE A 1 252 ? 17.062 -19.297 19.031 1 96.94 252 PHE A N 1
ATOM 1928 C CA . PHE A 1 252 ? 16.156 -19.375 20.188 1 96.94 252 PHE A CA 1
ATOM 1929 C C . PHE A 1 252 ? 16.422 -20.641 20.984 1 96.94 252 PHE A C 1
ATOM 1931 O O . PHE A 1 252 ? 16.453 -20.609 22.219 1 96.94 252 PHE A O 1
ATOM 1938 N N . GLN A 1 253 ? 16.594 -21.75 20.266 1 96.56 253 GLN A N 1
ATOM 1939 C CA . GLN A 1 253 ? 16.859 -23.031 20.906 1 96.56 253 GLN A CA 1
ATOM 1940 C C . GLN A 1 253 ? 18.203 -23.031 21.625 1 96.56 253 GLN A C 1
ATOM 1942 O O . GLN A 1 253 ? 18.312 -23.547 22.734 1 96.56 253 GLN A O 1
ATOM 1947 N N . GLN A 1 254 ? 19.141 -22.453 21.078 1 96.75 254 GLN A N 1
ATOM 1948 C CA . GLN A 1 254 ? 20.5 -22.422 21.625 1 96.75 254 GLN A CA 1
ATOM 1949 C C . GLN A 1 254 ? 20.578 -21.5 22.844 1 96.75 254 GLN A C 1
ATOM 1951 O O . GLN A 1 254 ? 21.25 -21.828 23.828 1 96.75 254 GLN A O 1
ATOM 1956 N N . THR A 1 255 ? 19.938 -20.391 22.781 1 95.31 255 THR A N 1
ATOM 1957 C CA . THR A 1 255 ? 20.078 -19.375 23.812 1 95.31 255 THR A CA 1
ATOM 1958 C C . THR A 1 255 ? 19.078 -19.609 24.953 1 95.31 255 THR A C 1
ATOM 1960 O O . THR A 1 255 ? 19.375 -19.297 26.109 1 95.31 255 THR A O 1
ATOM 1963 N N . LYS A 1 256 ? 17.875 -20.109 24.594 1 94.5 256 LYS A N 1
ATOM 1964 C CA . LYS A 1 256 ? 16.812 -20.188 25.578 1 94.5 256 LYS A CA 1
ATOM 1965 C C . LYS A 1 256 ? 16.422 -21.641 25.859 1 94.5 256 LYS A C 1
ATOM 1967 O O . LYS A 1 256 ? 15.617 -21.906 26.75 1 94.5 256 LYS A O 1
ATOM 1972 N N . LYS A 1 257 ? 16.922 -22.562 25.109 1 95.12 257 LYS A N 1
ATOM 1973 C CA . LYS A 1 257 ? 16.656 -24 25.25 1 95.12 257 LYS A CA 1
ATOM 1974 C C . LYS A 1 257 ? 15.195 -24.328 24.984 1 95.12 257 LYS A C 1
ATOM 1976 O O . LYS A 1 257 ? 14.609 -25.172 25.656 1 95.12 257 LYS A O 1
ATOM 1981 N N . LEU A 1 258 ? 14.555 -23.578 24.156 1 95.56 258 LEU A N 1
ATOM 1982 C CA . LEU A 1 258 ? 13.188 -23.766 23.688 1 95.56 258 LEU A CA 1
ATOM 1983 C C . LEU A 1 258 ? 13.141 -23.859 22.172 1 95.56 258 LEU A C 1
ATOM 1985 O O . LEU A 1 258 ? 13.836 -23.109 21.469 1 95.56 258 LEU A O 1
ATOM 1989 N N . ASP A 1 259 ? 12.359 -24.828 21.688 1 95.62 259 ASP A N 1
ATOM 1990 C CA . ASP A 1 259 ? 12.25 -25 20.25 1 95.62 259 ASP A CA 1
ATOM 1991 C C . ASP A 1 259 ? 10.938 -24.422 19.719 1 95.62 259 ASP A C 1
ATOM 1993 O O . ASP A 1 259 ? 9.875 -25.016 19.891 1 95.62 259 ASP A O 1
ATOM 1997 N N . ALA A 1 260 ? 11.023 -23.375 19.031 1 95.81 260 ALA A N 1
ATOM 1998 C CA . ALA A 1 260 ? 9.852 -22.672 18.5 1 95.81 260 ALA A CA 1
ATOM 1999 C C . ALA A 1 260 ? 9.102 -23.531 17.484 1 95.81 260 ALA A C 1
ATOM 2001 O O . ALA A 1 260 ? 7.906 -23.344 17.266 1 95.81 260 ALA A O 1
ATOM 2002 N N . ARG A 1 261 ? 9.773 -24.531 16.906 1 94.5 261 ARG A N 1
ATOM 2003 C CA . ARG A 1 261 ? 9.164 -25.391 15.898 1 94.5 261 ARG A CA 1
ATOM 2004 C C . ARG A 1 261 ? 8.086 -26.281 16.516 1 94.5 261 ARG A C 1
ATOM 2006 O O . ARG A 1 261 ? 7.195 -26.766 15.805 1 94.5 261 ARG A O 1
ATOM 2013 N N . ALA A 1 262 ? 8.094 -26.438 17.781 1 93.75 262 ALA A N 1
ATOM 2014 C CA . ALA A 1 262 ? 7.172 -27.312 18.484 1 93.75 262 ALA A CA 1
ATOM 2015 C C . ALA A 1 262 ? 5.871 -26.594 18.828 1 93.75 262 ALA A C 1
ATOM 2017 O O . ALA A 1 262 ? 4.891 -27.219 19.219 1 93.75 262 ALA A O 1
ATOM 2018 N N . ASN A 1 263 ? 5.879 -25.328 18.703 1 92.69 263 ASN A N 1
ATOM 2019 C CA . ASN A 1 263 ? 4.715 -24.5 18.984 1 92.69 263 ASN A CA 1
ATOM 2020 C C . ASN A 1 263 ? 4.266 -23.734 17.75 1 92.69 263 ASN A C 1
ATOM 2022 O O . ASN A 1 263 ? 4.98 -22.844 17.266 1 92.69 263 ASN A O 1
ATOM 2026 N N . ARG A 1 264 ? 3.055 -24.062 17.281 1 90.94 264 ARG A N 1
ATOM 2027 C CA . ARG A 1 264 ? 2.564 -23.516 16.031 1 90.94 264 ARG A CA 1
ATOM 2028 C C . ARG A 1 264 ? 2.512 -21.984 16.062 1 90.94 264 ARG A C 1
ATOM 2030 O O . ARG A 1 264 ? 2.883 -21.328 15.102 1 90.94 264 ARG A O 1
ATOM 2037 N N . LYS A 1 265 ? 2.023 -21.469 17.109 1 90.25 265 LYS A N 1
ATOM 2038 C CA . LYS A 1 265 ? 1.926 -20.016 17.25 1 90.25 265 LYS A CA 1
ATOM 2039 C C . LYS A 1 265 ? 3.307 -19.375 17.203 1 90.25 265 LYS A C 1
ATOM 2041 O O . LYS A 1 265 ? 3.512 -18.375 16.516 1 90.25 265 LYS A O 1
ATOM 2046 N N . ALA A 1 266 ? 4.223 -19.906 18 1 94.38 266 ALA A N 1
ATOM 2047 C CA . ALA A 1 266 ? 5.594 -19.391 18.016 1 94.38 266 ALA A CA 1
ATOM 2048 C C . ALA A 1 266 ? 6.227 -19.484 16.625 1 94.38 266 ALA A C 1
ATOM 2050 O O . ALA A 1 266 ? 6.918 -18.562 16.188 1 94.38 266 ALA A O 1
ATOM 2051 N N . TRP A 1 267 ? 5.938 -20.562 16 1 95.19 267 TRP A N 1
ATOM 2052 C CA . TRP A 1 267 ? 6.492 -20.797 14.664 1 95.19 267 TRP A CA 1
ATOM 2053 C C . TRP A 1 267 ? 5.977 -19.766 13.672 1 95.19 267 TRP A C 1
ATOM 2055 O O . TRP A 1 267 ? 6.734 -19.266 12.836 1 95.19 267 TRP A O 1
ATOM 2065 N N . LEU A 1 268 ? 4.703 -19.453 13.719 1 94.44 268 LEU A N 1
ATOM 2066 C CA . LEU A 1 268 ? 4.098 -18.469 12.812 1 94.44 268 LEU A CA 1
ATOM 2067 C C . LEU A 1 268 ? 4.559 -17.062 13.148 1 94.44 268 LEU A C 1
ATOM 2069 O O . LEU A 1 268 ? 4.742 -16.234 12.25 1 94.44 268 LEU A O 1
ATOM 2073 N N . ARG A 1 269 ? 4.727 -16.75 14.391 1 94.06 269 ARG A N 1
ATOM 2074 C CA . ARG A 1 269 ? 5.23 -15.438 14.789 1 94.06 269 ARG A CA 1
ATOM 2075 C C . ARG A 1 269 ? 6.656 -15.227 14.297 1 94.06 269 ARG A C 1
ATOM 2077 O O . ARG A 1 269 ? 7.023 -14.125 13.883 1 94.06 269 ARG A O 1
ATOM 2084 N N . LEU A 1 270 ? 7.453 -16.266 14.375 1 96.12 270 LEU A N 1
ATOM 2085 C CA . LEU A 1 270 ? 8.812 -16.172 13.836 1 96.12 270 LEU A CA 1
ATOM 2086 C C . LEU A 1 270 ? 8.789 -15.977 12.328 1 96.12 270 LEU A C 1
ATOM 2088 O O . LEU A 1 270 ? 9.68 -15.336 11.766 1 96.12 270 LEU A O 1
ATOM 2092 N N . ALA A 1 271 ? 7.789 -16.609 11.695 1 95.81 271 ALA A N 1
ATOM 2093 C CA . ALA A 1 271 ? 7.652 -16.406 10.258 1 95.81 271 ALA A CA 1
ATOM 2094 C C . ALA A 1 271 ? 7.445 -14.938 9.922 1 95.81 271 ALA A C 1
ATOM 2096 O O . ALA A 1 271 ? 8.047 -14.422 8.969 1 95.81 271 ALA A O 1
ATOM 2097 N N . ASP A 1 272 ? 6.609 -14.266 10.648 1 93.69 272 ASP A N 1
ATOM 2098 C CA . ASP A 1 272 ? 6.363 -12.844 10.445 1 93.69 272 ASP A CA 1
ATOM 2099 C C . ASP A 1 272 ? 7.641 -12.031 10.656 1 93.69 272 ASP A C 1
ATOM 2101 O O . ASP A 1 272 ? 7.922 -11.102 9.891 1 93.69 272 ASP A O 1
ATOM 2105 N N . GLU A 1 273 ? 8.336 -12.359 11.672 1 94.38 273 GLU A N 1
ATOM 2106 C CA . GLU A 1 273 ? 9.578 -11.656 11.969 1 94.38 273 GLU A CA 1
ATOM 2107 C C . GLU A 1 273 ? 10.625 -11.906 10.883 1 94.38 273 GLU A C 1
ATOM 2109 O O . GLU A 1 273 ? 11.398 -11.008 10.547 1 94.38 273 GLU A O 1
ATOM 2114 N N . ALA A 1 274 ? 10.703 -13.125 10.398 1 96.56 274 ALA A N 1
ATOM 2115 C CA . ALA A 1 274 ? 11.633 -13.477 9.336 1 96.56 274 ALA A CA 1
ATOM 2116 C C . ALA A 1 274 ? 11.336 -12.688 8.062 1 96.56 274 ALA A C 1
ATOM 2118 O O . ALA A 1 274 ? 12.258 -12.234 7.379 1 96.56 274 ALA A O 1
ATOM 2119 N N . GLU A 1 275 ? 10.094 -12.57 7.727 1 94.38 275 GLU A N 1
ATOM 2120 C CA . GLU A 1 275 ? 9.695 -11.781 6.566 1 94.38 275 GLU A CA 1
ATOM 2121 C C . GLU A 1 275 ? 10.133 -10.328 6.711 1 94.38 275 GLU A C 1
ATOM 2123 O O . GLU A 1 275 ? 10.664 -9.7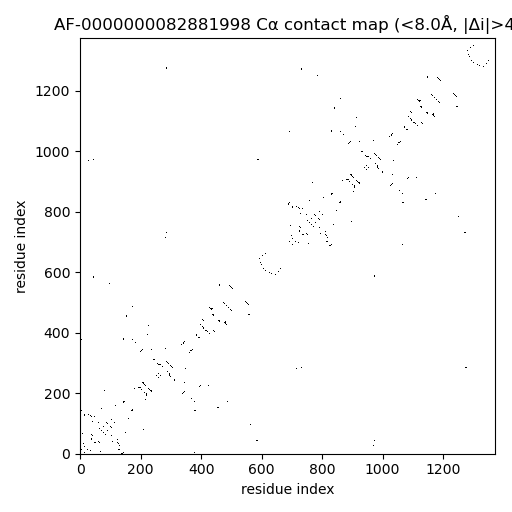34 5.77 1 94.38 275 GLU A O 1
ATOM 2128 N N . LYS A 1 276 ? 9.883 -9.789 7.863 1 92.06 276 LYS A N 1
ATOM 2129 C CA . LYS A 1 276 ? 10.297 -8.414 8.141 1 92.06 276 LYS A CA 1
ATOM 2130 C C . LYS A 1 276 ? 11.805 -8.258 7.98 1 92.06 276 LYS A C 1
ATOM 2132 O O . LYS A 1 276 ? 12.281 -7.27 7.414 1 92.06 276 LYS A O 1
ATOM 2137 N N . ALA A 1 277 ? 12.5 -9.18 8.5 1 93.88 277 ALA A N 1
ATOM 2138 C CA . ALA A 1 277 ? 13.961 -9.156 8.422 1 93.88 277 ALA A CA 1
ATOM 2139 C C . ALA A 1 277 ? 14.438 -9.203 6.977 1 93.88 277 ALA A C 1
ATOM 2141 O O . ALA A 1 277 ? 15.328 -8.445 6.586 1 93.88 277 ALA A O 1
ATOM 2142 N N . LYS A 1 278 ? 13.859 -10.117 6.215 1 94.12 278 LYS A N 1
ATOM 2143 C CA . LYS A 1 278 ? 14.219 -10.234 4.805 1 94.12 278 LYS A CA 1
ATOM 2144 C C . LYS A 1 278 ? 14.008 -8.914 4.066 1 94.12 278 LYS A C 1
ATOM 2146 O O . LYS A 1 278 ? 14.883 -8.469 3.322 1 94.12 278 LYS A O 1
ATOM 2151 N N . LYS A 1 279 ? 12.867 -8.32 4.254 1 90.94 279 LYS A N 1
ATOM 2152 C CA . LYS A 1 279 ? 12.555 -7.062 3.58 1 90.94 279 LYS A CA 1
ATOM 2153 C C . LYS A 1 279 ? 13.508 -5.953 4.012 1 90.94 279 LYS A C 1
ATOM 2155 O O . LYS A 1 279 ? 13.953 -5.156 3.186 1 90.94 279 LYS A O 1
ATOM 2160 N N . SER A 1 280 ? 13.812 -5.93 5.254 1 89 280 SER A N 1
ATOM 2161 C CA . SER A 1 280 ? 14.719 -4.91 5.777 1 89 280 SER A CA 1
ATOM 2162 C C . SER A 1 280 ? 16.125 -5.086 5.219 1 89 280 SER A C 1
ATOM 2164 O O . SER A 1 280 ? 16.781 -4.105 4.852 1 89 280 SER A O 1
ATOM 2166 N N . MET A 1 281 ? 16.562 -6.305 5.195 1 88.69 281 MET A N 1
ATOM 2167 C CA . MET A 1 281 ? 17.906 -6.582 4.691 1 88.69 281 MET A CA 1
ATOM 2168 C C . MET A 1 281 ? 17.984 -6.312 3.191 1 88.69 281 MET A C 1
ATOM 2170 O O . MET A 1 281 ? 19.062 -6.016 2.67 1 88.69 281 MET A O 1
ATOM 2174 N N . SER A 1 282 ? 16.875 -6.5 2.576 1 85.19 282 SER A N 1
ATOM 2175 C CA . SER A 1 282 ? 16.844 -6.211 1.146 1 85.19 282 SER A CA 1
ATOM 2176 C C . SER A 1 282 ? 16.875 -4.707 0.883 1 85.19 282 SER A C 1
ATOM 2178 O O . SER A 1 282 ? 17.422 -4.262 -0.126 1 85.19 282 SER A O 1
ATOM 2180 N N . ALA A 1 283 ? 16.297 -4.012 1.769 1 78.94 283 ALA A N 1
ATOM 2181 C CA . ALA A 1 283 ? 16.219 -2.559 1.624 1 78.94 283 ALA A CA 1
ATOM 2182 C C . ALA A 1 283 ? 17.516 -1.892 2.1 1 78.94 283 ALA A C 1
ATOM 2184 O O . ALA A 1 283 ? 17.906 -0.857 1.562 1 78.94 283 ALA A O 1
ATOM 2185 N N . ALA A 1 284 ? 18.109 -2.479 3.131 1 76.06 284 ALA A N 1
ATOM 2186 C CA . ALA A 1 284 ? 19.312 -1.877 3.717 1 76.06 284 ALA A CA 1
ATOM 2187 C C . ALA A 1 284 ? 20.344 -2.941 4.055 1 76.06 284 ALA A C 1
ATOM 2189 O O . ALA A 1 284 ? 20 -4.07 4.406 1 76.06 284 ALA A O 1
ATOM 2190 N N . SER A 1 285 ? 21.625 -2.545 3.973 1 70.31 285 SER A N 1
ATOM 2191 C CA . SER A 1 285 ? 22.719 -3.5 4.137 1 70.31 285 SER A CA 1
ATOM 2192 C C . SER A 1 285 ? 23.156 -3.588 5.59 1 70.31 285 SER A C 1
ATOM 2194 O O . SER A 1 285 ? 23.984 -4.438 5.945 1 70.31 285 SER A O 1
ATOM 2196 N N . THR A 1 286 ? 22.578 -2.898 6.402 1 74 286 THR A N 1
ATOM 2197 C CA . THR A 1 286 ? 23.047 -2.83 7.777 1 74 286 THR A CA 1
ATOM 2198 C C . THR A 1 286 ? 22.5 -3.992 8.602 1 74 286 THR A C 1
ATOM 2200 O O . THR A 1 286 ? 21.516 -4.609 8.227 1 74 286 THR A O 1
ATOM 2203 N N . LYS A 1 287 ? 23.203 -4.207 9.648 1 79.69 287 LYS A N 1
ATOM 2204 C CA . LYS A 1 287 ? 22.812 -5.258 10.586 1 79.69 287 LYS A CA 1
ATOM 2205 C C . LYS A 1 287 ? 21.422 -4.977 11.172 1 79.69 287 LYS A C 1
ATOM 2207 O O . LYS A 1 287 ? 21.109 -3.832 11.492 1 79.69 287 LYS A O 1
ATOM 2212 N N . LEU A 1 288 ? 20.672 -6.125 11.266 1 85.56 288 LEU A N 1
ATOM 2213 C CA . LEU A 1 288 ? 19.312 -6.031 11.773 1 85.56 288 LEU A CA 1
ATOM 2214 C C . LEU A 1 288 ? 19.156 -6.805 13.078 1 85.56 288 LEU A C 1
ATOM 2216 O O . LEU A 1 288 ? 19.734 -7.887 13.234 1 85.56 288 LEU A O 1
ATOM 2220 N N . PHE A 1 289 ? 18.422 -6.184 13.977 1 84.56 289 PHE A N 1
ATOM 2221 C CA . PHE A 1 289 ? 18.078 -6.84 15.227 1 84.56 289 PHE A CA 1
ATOM 2222 C C . PHE A 1 289 ? 16.609 -7.27 15.219 1 84.56 289 PHE A C 1
ATOM 2224 O O . PHE A 1 289 ? 15.711 -6.43 15.234 1 84.56 289 PHE A O 1
ATOM 2231 N N . ALA A 1 290 ? 16.391 -8.539 15.133 1 91.12 290 ALA A N 1
ATOM 2232 C CA . ALA A 1 290 ? 15.039 -9.094 15.188 1 91.12 290 ALA A CA 1
ATOM 2233 C C . ALA A 1 290 ? 14.633 -9.422 16.625 1 91.12 290 ALA A C 1
ATOM 2235 O O . ALA A 1 290 ? 15.453 -9.906 17.406 1 91.12 290 ALA A O 1
ATOM 2236 N N . GLN A 1 291 ? 13.391 -9.094 17 1 90.19 291 GLN A N 1
ATOM 2237 C CA . GLN A 1 291 ? 12.93 -9.344 18.359 1 90.19 291 GLN A CA 1
ATOM 2238 C C . GLN A 1 291 ? 11.43 -9.625 18.391 1 90.19 291 GLN A C 1
ATOM 2240 O O . GLN A 1 291 ? 10.664 -8.992 17.656 1 90.19 291 GLN A O 1
ATOM 2245 N N . VAL A 1 292 ? 11.055 -10.656 19.125 1 90.5 292 VAL A N 1
ATOM 2246 C CA . VAL A 1 292 ? 9.656 -10.984 19.391 1 90.5 292 VAL A CA 1
ATOM 2247 C C . VAL A 1 292 ? 9.453 -11.156 20.891 1 90.5 292 VAL A C 1
ATOM 2249 O O . VAL A 1 292 ? 10.078 -12.016 21.516 1 90.5 292 VAL A O 1
ATOM 2252 N N . GLU A 1 293 ? 8.578 -10.352 21.469 1 84.88 293 GLU A N 1
ATOM 2253 C CA . GLU A 1 293 ? 8.305 -10.469 22.891 1 84.88 293 GLU A CA 1
ATOM 2254 C C . GLU A 1 293 ? 7.484 -11.719 23.203 1 84.88 293 GLU A C 1
ATOM 2256 O O . GLU A 1 293 ? 6.535 -12.031 22.484 1 84.88 293 GLU A O 1
ATOM 2261 N N . CYS A 1 294 ? 7.898 -12.406 24.219 1 87.25 294 CYS A N 1
ATOM 2262 C CA . CYS A 1 294 ? 7.18 -13.57 24.719 1 87.25 294 CYS A CA 1
ATOM 2263 C C . CYS A 1 294 ? 6.84 -14.539 23.578 1 87.25 294 CYS A C 1
ATOM 2265 O O . CYS A 1 294 ? 5.676 -14.891 23.391 1 87.25 294 CYS A O 1
ATOM 2267 N N . LEU A 1 295 ? 7.816 -14.938 22.938 1 91.62 295 LEU A N 1
ATOM 2268 C CA . LEU A 1 295 ? 7.629 -15.828 21.797 1 91.62 295 LEU A CA 1
ATOM 2269 C C . LEU A 1 295 ? 7.039 -17.172 22.234 1 91.62 295 LEU A C 1
ATOM 2271 O O . LEU A 1 295 ? 6.129 -17.688 21.594 1 91.62 295 LEU A O 1
ATOM 2275 N N . MET A 1 296 ? 7.629 -17.734 23.281 1 90.69 296 MET A N 1
ATOM 2276 C CA . MET A 1 296 ? 7.227 -19.047 23.766 1 90.69 296 MET A CA 1
ATOM 2277 C C . MET A 1 296 ? 7.535 -19.188 25.25 1 90.69 296 MET A C 1
ATOM 2279 O O . MET A 1 296 ? 8.625 -18.812 25.703 1 90.69 296 MET A O 1
ATOM 2283 N N . GLU A 1 297 ? 6.578 -19.688 26.016 1 88.12 297 GLU A N 1
ATOM 2284 C CA . GLU A 1 297 ? 6.723 -19.906 27.453 1 88.12 297 GLU A CA 1
ATOM 2285 C C . GLU A 1 297 ? 7.285 -18.672 28.141 1 88.12 297 GLU A C 1
ATOM 2287 O O . GLU A 1 297 ? 8.281 -18.75 28.859 1 88.12 297 GLU A O 1
ATOM 2292 N N . ASP A 1 298 ? 6.746 -17.484 27.797 1 83 298 ASP A N 1
ATOM 2293 C CA . ASP A 1 298 ? 7.035 -16.203 28.422 1 83 298 ASP A CA 1
ATOM 2294 C C . ASP A 1 298 ? 8.492 -15.805 28.219 1 83 298 ASP A C 1
ATOM 2296 O O . ASP A 1 298 ? 9.094 -15.156 29.078 1 83 298 ASP A O 1
ATOM 2300 N N . THR A 1 299 ? 9.062 -16.359 27.172 1 90.88 299 THR A N 1
ATOM 2301 C CA . THR A 1 299 ? 10.453 -16.047 26.859 1 90.88 299 THR A CA 1
ATOM 2302 C C . THR A 1 299 ? 10.562 -15.219 25.594 1 90.88 299 THR A C 1
ATOM 2304 O O . THR A 1 299 ? 9.922 -15.539 24.578 1 90.88 299 THR A O 1
ATOM 2307 N N . ASP A 1 300 ? 11.406 -14.18 25.672 1 89.62 300 ASP A N 1
ATOM 2308 C CA . ASP A 1 300 ? 11.602 -13.297 24.516 1 89.62 300 ASP A CA 1
ATOM 2309 C C . ASP A 1 300 ? 12.586 -13.906 23.531 1 89.62 300 ASP A C 1
ATOM 2311 O O . ASP A 1 300 ? 13.438 -14.711 23.906 1 89.62 300 ASP A O 1
ATOM 2315 N N . PHE A 1 301 ? 12.367 -13.586 22.328 1 94.19 301 PHE A N 1
ATOM 2316 C CA . PHE A 1 301 ? 13.297 -13.945 21.266 1 94.19 301 PHE A CA 1
ATOM 2317 C C . PHE A 1 301 ? 14.086 -12.719 20.812 1 94.19 301 PHE A C 1
ATOM 2319 O O . PHE A 1 301 ? 13.531 -11.633 20.672 1 94.19 301 PHE A O 1
ATOM 2326 N N . LYS A 1 302 ? 15.391 -12.891 20.672 1 92.25 302 LYS A N 1
ATOM 2327 C CA . LYS A 1 302 ? 16.281 -11.891 20.078 1 92.25 302 LYS A CA 1
ATOM 2328 C C . LYS A 1 302 ? 17.359 -12.539 19.219 1 92.25 302 LYS A C 1
ATOM 2330 O O . LYS A 1 302 ? 17.891 -13.594 19.578 1 92.25 302 LYS A O 1
ATOM 2335 N N . ALA A 1 303 ? 17.562 -11.953 18.078 1 94.19 303 ALA A N 1
ATOM 2336 C CA . ALA A 1 303 ? 18.625 -12.445 17.203 1 94.19 303 ALA A CA 1
ATOM 2337 C C . ALA A 1 303 ? 19.141 -11.328 16.297 1 94.19 303 ALA A C 1
ATOM 2339 O O . ALA A 1 303 ? 18.406 -10.367 16 1 94.19 303 ALA A O 1
ATOM 2340 N N . GLU A 1 304 ? 20.344 -11.5 15.945 1 90.25 304 GLU A N 1
ATOM 2341 C CA . GLU A 1 304 ? 20.953 -10.586 14.984 1 90.25 304 GLU A CA 1
ATOM 2342 C C . GLU A 1 304 ? 21.172 -11.273 13.641 1 90.25 304 GLU A C 1
ATOM 2344 O O . GLU A 1 304 ? 21.562 -12.445 13.586 1 90.25 304 GLU A O 1
ATOM 2349 N N . ILE A 1 305 ? 20.922 -10.523 12.586 1 90.88 305 ILE A N 1
ATOM 2350 C CA . ILE A 1 305 ? 21.141 -11.062 11.25 1 90.88 305 ILE A CA 1
ATOM 2351 C C . ILE A 1 305 ? 21.516 -9.93 10.289 1 90.88 305 ILE A C 1
ATOM 2353 O O . ILE A 1 305 ? 21.078 -8.789 10.469 1 90.88 305 ILE A O 1
ATOM 2357 N N . ASP A 1 306 ? 22.359 -10.203 9.391 1 86.75 306 ASP A N 1
ATOM 2358 C CA . ASP A 1 306 ? 22.719 -9.258 8.344 1 86.75 306 ASP A CA 1
ATOM 2359 C C . ASP A 1 306 ? 22.672 -9.914 6.965 1 86.75 306 ASP A C 1
ATOM 2361 O O . ASP A 1 306 ? 22.312 -11.086 6.844 1 86.75 306 ASP A O 1
ATOM 2365 N N . ARG A 1 307 ? 22.953 -9.156 5.961 1 86.12 307 ARG A N 1
ATOM 2366 C CA . ARG A 1 307 ? 22.812 -9.625 4.59 1 86.12 307 ARG A CA 1
ATOM 2367 C C . ARG A 1 307 ? 23.781 -10.781 4.309 1 86.12 307 ARG A C 1
ATOM 2369 O O . ARG A 1 307 ? 23.422 -11.734 3.609 1 86.12 307 ARG A O 1
ATOM 2376 N N . THR A 1 308 ? 24.938 -10.742 4.859 1 83.19 308 THR A N 1
ATOM 2377 C CA . THR A 1 308 ? 25.953 -11.773 4.629 1 83.19 308 THR A CA 1
ATOM 2378 C C . THR A 1 308 ? 25.5 -13.109 5.207 1 83.19 308 THR A C 1
ATOM 2380 O O . THR A 1 308 ? 25.562 -14.141 4.527 1 83.19 308 THR A O 1
ATOM 2383 N N . LEU A 1 309 ? 25.125 -12.992 6.473 1 88.12 309 LEU A N 1
ATOM 2384 C CA . LEU A 1 309 ? 24.641 -14.219 7.094 1 88.12 309 LEU A CA 1
ATOM 2385 C C . LEU A 1 309 ? 23.438 -14.766 6.34 1 88.12 309 LEU A C 1
ATOM 2387 O O . LEU A 1 309 ? 23.312 -15.977 6.152 1 88.12 309 LEU A O 1
ATOM 2391 N N . PHE A 1 310 ? 22.547 -13.93 5.945 1 93.94 310 PHE A N 1
ATOM 2392 C CA . PHE A 1 310 ? 21.375 -14.328 5.176 1 93.94 310 PHE A CA 1
ATOM 2393 C C . PHE A 1 310 ? 21.797 -15.047 3.898 1 93.94 310 PHE A C 1
ATOM 2395 O O . PHE A 1 310 ? 21.25 -16.109 3.576 1 93.94 310 PHE A O 1
ATOM 2402 N N . GLU A 1 311 ? 22.656 -14.492 3.166 1 88.81 311 GLU A N 1
ATOM 2403 C CA . GLU A 1 311 ? 23.094 -15.07 1.899 1 88.81 311 GLU A CA 1
ATOM 2404 C C . GLU A 1 311 ? 23.781 -16.422 2.115 1 88.81 311 GLU A C 1
ATOM 2406 O O . GLU A 1 311 ? 23.656 -17.312 1.281 1 88.81 311 GLU A O 1
ATOM 2411 N N . GLU A 1 312 ? 24.453 -16.5 3.238 1 88.62 312 GLU A N 1
ATOM 2412 C CA . GLU A 1 312 ? 25.062 -17.781 3.58 1 88.62 312 GLU A CA 1
ATOM 2413 C C . GLU A 1 312 ? 24 -18.828 3.869 1 88.62 312 GLU A C 1
ATOM 2415 O O . GLU A 1 312 ? 24.078 -19.953 3.371 1 88.62 312 GLU A O 1
ATOM 2420 N N . LEU A 1 313 ? 23.094 -18.438 4.668 1 93.25 313 LEU A N 1
ATOM 2421 C CA . LEU A 1 313 ? 22.016 -19.359 5.039 1 93.25 313 LEU A CA 1
ATOM 2422 C C . LEU A 1 313 ? 21.203 -19.766 3.814 1 93.25 313 LEU A C 1
ATOM 2424 O O . LEU A 1 313 ? 20.734 -20.906 3.73 1 93.25 313 LEU A O 1
ATOM 2428 N N . ALA A 1 314 ? 21.062 -18.875 2.842 1 95.44 314 ALA A N 1
ATOM 2429 C CA . ALA A 1 314 ? 20.203 -19.094 1.688 1 95.44 314 ALA A CA 1
ATOM 2430 C C . ALA A 1 314 ? 21 -19.547 0.477 1 95.44 314 ALA A C 1
ATOM 2432 O O . ALA A 1 314 ? 20.484 -19.562 -0.646 1 95.44 314 ALA A O 1
ATOM 2433 N N . ALA A 1 315 ? 22.234 -19.969 0.624 1 93.69 315 ALA A N 1
ATOM 2434 C CA . ALA A 1 315 ? 23.125 -20.328 -0.467 1 93.69 315 ALA A CA 1
ATOM 2435 C C . ALA A 1 315 ? 22.5 -21.391 -1.375 1 93.69 315 ALA A C 1
ATOM 2437 O O . ALA A 1 315 ? 22.547 -21.266 -2.602 1 93.69 315 ALA A O 1
ATOM 2438 N N . PRO A 1 316 ? 21.922 -22.422 -0.774 1 94.75 316 PRO A N 1
ATOM 2439 C CA . PRO A 1 316 ? 21.312 -23.422 -1.648 1 94.75 316 PRO A CA 1
ATOM 2440 C C . PRO A 1 316 ? 20.188 -22.844 -2.516 1 94.75 316 PRO A C 1
ATOM 2442 O O . PRO A 1 316 ? 20 -23.281 -3.656 1 94.75 316 PRO A O 1
ATOM 2445 N N . LEU A 1 317 ? 19.438 -21.938 -2.025 1 96.88 317 LEU A N 1
ATOM 2446 C CA . LEU A 1 317 ? 18.359 -21.312 -2.771 1 96.88 317 LEU A CA 1
ATOM 2447 C C . LEU A 1 317 ? 18.891 -20.453 -3.906 1 96.88 317 LEU A C 1
ATOM 2449 O O . LEU A 1 317 ? 18.344 -20.453 -5.008 1 96.88 317 LEU A O 1
ATOM 2453 N N . PHE A 1 318 ? 19.984 -19.703 -3.619 1 95.94 318 PHE A N 1
ATOM 2454 C CA . PHE A 1 318 ? 20.609 -18.891 -4.656 1 95.94 318 PHE A CA 1
ATOM 2455 C C . PHE A 1 318 ? 21.172 -19.781 -5.762 1 95.94 318 PHE A C 1
ATOM 2457 O O . PHE A 1 318 ? 21.109 -19.422 -6.941 1 95.94 318 PHE A O 1
ATOM 2464 N N . LYS A 1 319 ? 21.688 -20.906 -5.375 1 95 319 LYS A N 1
ATOM 2465 C CA . LYS A 1 319 ? 22.188 -21.859 -6.363 1 95 319 LYS A CA 1
ATOM 2466 C C . LYS A 1 319 ? 21.047 -22.406 -7.219 1 95 319 LYS A C 1
ATOM 2468 O O . LYS A 1 319 ? 21.203 -22.578 -8.43 1 95 319 LYS A O 1
ATOM 2473 N N . ALA A 1 320 ? 19.984 -22.703 -6.562 1 96.75 320 ALA A N 1
ATOM 2474 C CA . ALA A 1 320 ? 18.812 -23.172 -7.297 1 96.75 320 ALA A CA 1
ATOM 2475 C C . ALA A 1 320 ? 18.328 -22.125 -8.281 1 96.75 320 ALA A C 1
ATOM 2477 O O . ALA A 1 320 ? 17.906 -22.453 -9.398 1 96.75 320 ALA A O 1
ATOM 2478 N N . PHE A 1 321 ? 18.359 -20.922 -7.906 1 97.81 321 PHE A N 1
ATOM 2479 C CA . PHE A 1 321 ? 17.953 -19.828 -8.781 1 97.81 321 PHE A CA 1
ATOM 2480 C C . PHE A 1 321 ? 18.938 -19.688 -9.945 1 97.81 321 PHE A C 1
ATOM 2482 O O . PHE A 1 321 ? 18.516 -19.5 -11.094 1 97.81 321 PHE A O 1
ATOM 2489 N N . GLU A 1 322 ? 20.156 -19.75 -9.617 1 96.94 322 GLU A N 1
ATOM 2490 C CA . GLU A 1 322 ? 21.172 -19.688 -10.664 1 96.94 322 GLU A CA 1
ATOM 2491 C C . GLU A 1 322 ? 20.984 -20.797 -11.695 1 96.94 322 GLU A C 1
ATOM 2493 O O . GLU A 1 322 ? 21.094 -20.547 -12.898 1 96.94 322 GLU A O 1
ATOM 2498 N N . LYS A 1 323 ? 20.734 -21.938 -11.203 1 97.5 323 LYS A N 1
ATOM 2499 C CA . LYS A 1 323 ? 20.469 -23.062 -12.102 1 97.5 323 LYS A CA 1
ATOM 2500 C C . LYS A 1 323 ? 19.266 -22.766 -13 1 97.5 323 LYS A C 1
ATOM 2502 O O . LYS A 1 323 ? 19.281 -23.109 -14.188 1 97.5 323 LYS A O 1
ATOM 2507 N N . LEU A 1 324 ? 18.234 -22.219 -12.453 1 97.88 324 LEU A N 1
ATOM 2508 C CA . LEU A 1 324 ? 17.047 -21.844 -13.234 1 97.88 324 LEU A CA 1
ATOM 2509 C C . LEU A 1 324 ? 17.422 -20.906 -14.375 1 97.88 324 LEU A C 1
ATOM 2511 O O . LEU A 1 324 ? 17 -21.109 -15.516 1 97.88 324 LEU A O 1
ATOM 2515 N N . VAL A 1 325 ? 18.234 -19.891 -14.094 1 97.69 325 VAL A N 1
ATOM 2516 C CA . VAL A 1 325 ? 18.609 -18.891 -15.094 1 97.69 325 VAL A CA 1
ATOM 2517 C C . VAL A 1 325 ? 19.5 -19.547 -16.156 1 97.69 325 VAL A C 1
ATOM 2519 O O . VAL A 1 325 ? 19.312 -19.312 -17.359 1 97.69 325 VAL A O 1
ATOM 2522 N N . ILE A 1 326 ? 20.406 -20.375 -15.742 1 96.75 326 ILE A N 1
ATOM 2523 C CA . ILE A 1 326 ? 21.312 -21.047 -16.672 1 96.75 326 ILE A CA 1
ATOM 2524 C C . ILE A 1 326 ? 20.516 -21.969 -17.594 1 96.75 326 ILE A C 1
ATOM 2526 O O . ILE A 1 326 ? 20.719 -21.969 -18.812 1 96.75 326 ILE A O 1
ATOM 2530 N N . ASP A 1 327 ? 19.609 -22.766 -17 1 96.69 327 ASP A N 1
ATOM 2531 C CA . ASP A 1 327 ? 18.781 -23.656 -17.781 1 96.69 327 ASP A CA 1
ATOM 2532 C C . ASP A 1 327 ? 17.953 -22.875 -18.812 1 96.69 327 ASP A C 1
ATOM 2534 O O . ASP A 1 327 ? 17.781 -23.328 -19.953 1 96.69 327 ASP A O 1
ATOM 2538 N N . PHE A 1 328 ? 17.453 -21.797 -18.453 1 97.25 328 PHE A N 1
ATOM 2539 C CA . PHE A 1 328 ? 16.672 -20.938 -19.344 1 97.25 328 PHE A CA 1
ATOM 2540 C C . PHE A 1 328 ? 17.531 -20.422 -20.484 1 97.25 328 PHE A C 1
ATOM 2542 O O . PHE A 1 328 ? 17.109 -20.484 -21.656 1 97.25 328 PHE A O 1
ATOM 2549 N N . LEU A 1 329 ? 18.703 -19.922 -20.156 1 95.94 329 LEU A N 1
ATOM 2550 C CA . LEU A 1 329 ? 19.609 -19.391 -21.172 1 95.94 329 LEU A CA 1
ATOM 2551 C C . LEU A 1 329 ? 20 -20.469 -22.172 1 95.94 329 LEU A C 1
ATOM 2553 O O . LEU A 1 329 ? 20.078 -20.203 -23.375 1 95.94 329 LEU A O 1
ATOM 2557 N N . ASN A 1 330 ? 20.188 -21.625 -21.719 1 95.25 330 ASN A N 1
ATOM 2558 C CA . ASN A 1 330 ? 20.562 -22.75 -22.578 1 95.25 330 ASN A CA 1
ATOM 2559 C C . ASN A 1 330 ? 19.438 -23.109 -23.531 1 95.25 330 ASN A C 1
ATOM 2561 O O . ASN A 1 330 ? 19.688 -23.453 -24.688 1 95.25 330 ASN A O 1
ATOM 2565 N N . GLU A 1 331 ? 18.266 -23.016 -23.062 1 94.94 331 GLU A N 1
ATOM 2566 C CA . GLU A 1 331 ? 17.125 -23.391 -23.891 1 94.94 331 GLU A CA 1
ATOM 2567 C C . GLU A 1 331 ? 16.734 -22.266 -24.844 1 94.94 331 GLU A C 1
ATOM 2569 O O . GLU A 1 331 ? 16.375 -22.531 -26 1 94.94 331 GLU A O 1
ATOM 2574 N N . ALA A 1 332 ? 16.75 -21.094 -24.391 1 93.56 332 ALA A N 1
ATOM 2575 C CA . ALA A 1 332 ? 16.266 -19.953 -25.156 1 93.56 332 ALA A CA 1
ATOM 2576 C C . ALA A 1 332 ? 17.25 -19.609 -26.281 1 93.56 332 ALA A C 1
ATOM 2578 O O . ALA A 1 332 ? 16.875 -18.969 -27.266 1 93.56 332 ALA A O 1
ATOM 2579 N N . ASN A 1 333 ? 18.469 -20.016 -26.188 1 89.19 333 ASN A N 1
ATOM 2580 C CA . ASN A 1 333 ? 19.484 -19.719 -27.203 1 89.19 333 ASN A CA 1
ATOM 2581 C C . ASN A 1 333 ? 19.484 -18.25 -27.594 1 89.19 333 ASN A C 1
ATOM 2583 O O . ASN A 1 333 ? 19.375 -17.906 -28.766 1 89.19 333 ASN A O 1
ATOM 2587 N N . LEU A 1 334 ? 19.578 -17.438 -26.688 1 90.38 334 LEU A N 1
ATOM 2588 C CA . LEU A 1 334 ? 19.516 -15.984 -26.859 1 90.38 334 LEU A CA 1
ATOM 2589 C C . LEU A 1 334 ? 20.906 -15.383 -26.906 1 90.38 334 LEU A C 1
ATOM 2591 O O . LEU A 1 334 ? 21.844 -15.906 -26.281 1 90.38 334 LEU A O 1
ATOM 2595 N N . ASN A 1 335 ? 20.984 -14.344 -27.719 1 91 335 ASN A N 1
ATOM 2596 C CA . ASN A 1 335 ? 22.125 -13.445 -27.594 1 91 335 ASN A CA 1
ATOM 2597 C C . ASN A 1 335 ? 21.953 -12.5 -26.406 1 91 335 ASN A C 1
ATOM 2599 O O . ASN A 1 335 ? 21.203 -11.523 -26.484 1 91 335 ASN A O 1
ATOM 2603 N N . ILE A 1 336 ? 22.641 -12.695 -25.406 1 91.94 336 ILE A N 1
ATOM 2604 C CA . ILE A 1 336 ? 22.438 -12.023 -24.125 1 91.94 336 ILE A CA 1
ATOM 2605 C C . ILE A 1 336 ? 22.688 -10.523 -24.281 1 91.94 336 ILE A C 1
ATOM 2607 O O . ILE A 1 336 ? 22.094 -9.719 -23.562 1 91.94 336 ILE A O 1
ATOM 2611 N N . ALA A 1 337 ? 23.469 -10.125 -25.219 1 90.31 337 ALA A N 1
ATOM 2612 C CA . ALA A 1 337 ? 23.828 -8.719 -25.406 1 90.31 337 ALA A CA 1
ATOM 2613 C C . ALA A 1 337 ? 22.656 -7.945 -26 1 90.31 337 ALA A C 1
ATOM 2615 O O . ALA A 1 337 ? 22.578 -6.723 -25.844 1 90.31 337 ALA A O 1
ATOM 2616 N N . GLU A 1 338 ? 21.797 -8.641 -26.578 1 90.5 338 GLU A N 1
ATOM 2617 C CA . GLU A 1 338 ? 20.734 -7.973 -27.312 1 90.5 338 GLU A CA 1
ATOM 2618 C C . GLU A 1 338 ? 19.422 -7.992 -26.531 1 90.5 338 GLU A C 1
ATOM 2620 O O . GLU A 1 338 ? 18.391 -7.512 -27.016 1 90.5 338 GLU A O 1
ATOM 2625 N N . VAL A 1 339 ? 19.453 -8.477 -25.406 1 94.81 339 VAL A N 1
ATOM 2626 C CA . VAL A 1 339 ? 18.203 -8.586 -24.656 1 94.81 339 VAL A CA 1
ATOM 2627 C C . VAL A 1 339 ? 18.219 -7.613 -23.484 1 94.81 339 VAL A C 1
ATOM 2629 O O . VAL A 1 339 ? 19.266 -7.316 -22.922 1 94.81 339 VAL A O 1
ATOM 2632 N N . ASP A 1 340 ? 17.047 -7.051 -23.188 1 94.81 340 ASP A N 1
ATOM 2633 C CA . ASP A 1 340 ? 16.844 -6.344 -21.922 1 94.81 340 ASP A CA 1
ATOM 2634 C C . ASP A 1 340 ? 16.328 -7.285 -20.844 1 94.81 340 ASP A C 1
ATOM 2636 O O . ASP A 1 340 ? 15.578 -8.227 -21.141 1 94.81 340 ASP A O 1
ATOM 2640 N N . VAL A 1 341 ? 16.781 -7.086 -19.688 1 96.88 341 VAL A N 1
ATOM 2641 C CA . VAL A 1 341 ? 16.328 -7.914 -18.578 1 96.88 341 VAL A CA 1
ATOM 2642 C C . VAL A 1 341 ? 15.539 -7.062 -17.578 1 96.88 341 VAL A C 1
ATOM 2644 O O . VAL A 1 341 ? 16.031 -6.035 -17.109 1 96.88 341 VAL A O 1
ATOM 2647 N N . GLU A 1 342 ? 14.328 -7.465 -17.328 1 95.44 342 GLU A N 1
ATOM 2648 C CA . GLU A 1 342 ? 13.453 -6.785 -16.375 1 95.44 342 GLU A CA 1
ATOM 2649 C C . GLU A 1 342 ? 13.18 -7.66 -15.156 1 95.44 342 GLU A C 1
ATOM 2651 O O . GLU A 1 342 ? 12.758 -8.812 -15.297 1 95.44 342 GLU A O 1
ATOM 2656 N N . LEU A 1 343 ? 13.469 -7.121 -13.984 1 94.44 343 LEU A N 1
ATOM 2657 C CA . LEU A 1 343 ? 13.133 -7.812 -12.742 1 94.44 343 LEU A CA 1
ATOM 2658 C C . LEU A 1 343 ? 11.719 -7.465 -12.289 1 94.44 343 LEU A C 1
ATOM 2660 O O . LEU A 1 343 ? 11.328 -6.293 -12.312 1 94.44 343 LEU A O 1
ATOM 2664 N N . VAL A 1 344 ? 10.977 -8.477 -11.969 1 92.62 344 VAL A N 1
ATOM 2665 C CA . VAL A 1 344 ? 9.602 -8.328 -11.523 1 92.62 344 VAL A CA 1
ATOM 2666 C C . VAL A 1 344 ? 9.344 -9.211 -10.305 1 92.62 344 VAL A C 1
ATOM 2668 O O . VAL A 1 344 ? 10.117 -10.133 -10.031 1 92.62 344 VAL A O 1
ATOM 2671 N N . GLY A 1 345 ? 8.289 -8.852 -9.508 1 91.12 345 GLY A N 1
ATOM 2672 C CA . GLY A 1 345 ? 7.961 -9.625 -8.32 1 91.12 345 GLY A CA 1
ATOM 2673 C C . GLY A 1 345 ? 8.578 -9.062 -7.055 1 91.12 345 GLY A C 1
ATOM 2674 O O . GLY A 1 345 ? 9.688 -8.531 -7.082 1 91.12 345 GLY A O 1
ATOM 2675 N N . GLY A 1 346 ? 8.008 -9.352 -6.004 1 88.56 346 GLY A N 1
ATOM 2676 C CA . GLY A 1 346 ? 8.43 -8.773 -4.738 1 88.56 346 GLY A CA 1
ATOM 2677 C C . GLY A 1 346 ? 9.789 -9.266 -4.277 1 88.56 346 GLY A C 1
ATOM 2678 O O . GLY A 1 346 ? 10.586 -8.492 -3.75 1 88.56 346 GLY A O 1
ATOM 2679 N N . SER A 1 347 ? 10.102 -10.516 -4.461 1 93.12 347 SER A N 1
ATOM 2680 C CA . SER A 1 347 ? 11.32 -11.109 -3.922 1 93.12 347 SER A CA 1
ATOM 2681 C C . SER A 1 347 ? 12.523 -10.812 -4.816 1 93.12 347 SER A C 1
ATOM 2683 O O . SER A 1 347 ? 13.664 -11.031 -4.418 1 93.12 347 SER A O 1
ATOM 2685 N N . SER A 1 348 ? 12.305 -10.32 -6.027 1 92.5 348 SER A N 1
ATOM 2686 C CA . SER A 1 348 ? 13.406 -9.922 -6.898 1 92.5 348 SER A CA 1
ATOM 2687 C C . SER A 1 348 ? 14.172 -8.75 -6.312 1 92.5 348 SER A C 1
ATOM 2689 O O . SER A 1 348 ? 15.273 -8.422 -6.777 1 92.5 348 SER A O 1
ATOM 2691 N N . ARG A 1 349 ? 13.641 -8.203 -5.27 1 88.12 349 ARG A N 1
ATOM 2692 C CA . ARG A 1 349 ? 14.266 -7.07 -4.598 1 88.12 349 ARG A CA 1
ATOM 2693 C C . ARG A 1 349 ? 15.5 -7.508 -3.814 1 88.12 349 ARG A C 1
ATOM 2695 O O . ARG A 1 349 ? 16.312 -6.676 -3.414 1 88.12 349 ARG A O 1
ATOM 2702 N N . ILE A 1 350 ? 15.586 -8.797 -3.557 1 92.31 350 ILE A N 1
ATOM 2703 C CA . ILE A 1 350 ? 16.781 -9.312 -2.896 1 92.31 350 ILE A CA 1
ATOM 2704 C C . ILE A 1 350 ? 18.016 -9.039 -3.764 1 92.31 350 ILE A C 1
ATOM 2706 O O . ILE A 1 350 ? 18.094 -9.508 -4.898 1 92.31 350 ILE A O 1
ATOM 2710 N N . PRO A 1 351 ? 18.969 -8.344 -3.299 1 89.62 351 PRO A N 1
ATOM 2711 C CA . PRO A 1 351 ? 20.109 -7.902 -4.105 1 89.62 351 PRO A CA 1
ATOM 2712 C C . PRO A 1 351 ? 20.906 -9.07 -4.688 1 89.62 351 PRO A C 1
ATOM 2714 O O . PRO A 1 351 ? 21.391 -8.984 -5.812 1 89.62 351 PRO A O 1
ATOM 2717 N N . ALA A 1 352 ? 21.016 -10.125 -3.951 1 91.94 352 ALA A N 1
ATOM 2718 C CA . ALA A 1 352 ? 21.781 -11.281 -4.422 1 91.94 352 ALA A CA 1
ATOM 2719 C C . ALA A 1 352 ? 21.156 -11.859 -5.691 1 91.94 352 ALA A C 1
ATOM 2721 O O . ALA A 1 352 ? 21.875 -12.352 -6.57 1 91.94 352 ALA A O 1
ATOM 2722 N N . LEU A 1 353 ? 19.906 -11.844 -5.809 1 95.25 353 LEU A N 1
ATOM 2723 C CA . LEU A 1 353 ? 19.219 -12.328 -7.008 1 95.25 353 LEU A CA 1
ATOM 2724 C C . LEU A 1 353 ? 19.531 -11.445 -8.211 1 95.25 353 LEU A C 1
ATOM 2726 O O . LEU A 1 353 ? 19.797 -11.945 -9.305 1 95.25 353 LEU A O 1
ATOM 2730 N N . ARG A 1 354 ? 19.469 -10.188 -8.008 1 93.31 354 ARG A N 1
ATOM 2731 C CA . ARG A 1 354 ? 19.828 -9.242 -9.055 1 93.31 354 ARG A CA 1
ATOM 2732 C C . ARG A 1 354 ? 21.266 -9.453 -9.523 1 93.31 354 ARG A C 1
ATOM 2734 O O . ARG A 1 354 ? 21.547 -9.453 -10.719 1 93.31 354 ARG A O 1
ATOM 2741 N N . ALA A 1 355 ? 22.156 -9.633 -8.57 1 91.69 355 ALA A N 1
ATOM 2742 C CA . ALA A 1 355 ? 23.562 -9.836 -8.891 1 91.69 355 ALA A CA 1
ATOM 2743 C C . ALA A 1 355 ? 23.766 -11.078 -9.758 1 91.69 355 ALA A C 1
ATOM 2745 O O . ALA A 1 355 ? 24.562 -11.062 -10.695 1 91.69 355 ALA A O 1
ATOM 2746 N N . ILE A 1 356 ? 23.047 -12.102 -9.438 1 94.81 356 ILE A N 1
ATOM 2747 C CA . ILE A 1 356 ? 23.141 -13.336 -10.203 1 94.81 356 ILE A CA 1
ATOM 2748 C C . ILE A 1 356 ? 22.672 -13.094 -11.633 1 94.81 356 ILE A C 1
ATOM 2750 O O . ILE A 1 356 ? 23.344 -13.508 -12.586 1 94.81 356 ILE A O 1
ATOM 2754 N N . VAL A 1 357 ? 21.562 -12.422 -11.742 1 96.62 357 VAL A N 1
ATOM 2755 C CA . VAL A 1 357 ? 21 -12.133 -13.055 1 96.62 357 VAL A CA 1
ATOM 2756 C C . VAL A 1 357 ? 21.984 -11.273 -13.859 1 96.62 357 VAL A C 1
ATOM 2758 O O . VAL A 1 357 ? 22.266 -11.57 -15.023 1 96.62 357 VAL A O 1
ATOM 2761 N N . GLU A 1 358 ? 22.5 -10.273 -13.258 1 94.94 358 GLU A N 1
ATOM 2762 C CA . GLU A 1 358 ? 23.422 -9.359 -13.938 1 94.94 358 GLU A CA 1
ATOM 2763 C C . GLU A 1 358 ? 24.719 -10.062 -14.328 1 94.94 358 GLU A C 1
ATOM 2765 O O . GLU A 1 358 ? 25.281 -9.797 -15.398 1 94.94 358 GLU A O 1
ATOM 2770 N N . ARG A 1 359 ? 25.172 -10.906 -13.508 1 92.56 359 ARG A N 1
ATOM 2771 C CA . ARG A 1 359 ? 26.375 -11.672 -13.805 1 92.56 359 ARG A CA 1
ATOM 2772 C C . ARG A 1 359 ? 26.156 -12.602 -14.992 1 92.56 359 ARG A C 1
ATOM 2774 O O . ARG A 1 359 ? 26.984 -12.68 -15.891 1 92.56 359 ARG A O 1
ATOM 2781 N N . LEU A 1 360 ? 25.094 -13.266 -15.008 1 94.81 360 LEU A N 1
ATOM 2782 C CA . LEU A 1 360 ? 24.828 -14.266 -16.031 1 94.81 360 LEU A CA 1
ATOM 2783 C C . LEU A 1 360 ? 24.469 -13.602 -17.359 1 94.81 360 LEU A C 1
ATOM 2785 O O . LEU A 1 360 ? 24.828 -14.109 -18.422 1 94.81 360 LEU A O 1
ATOM 2789 N N . PHE A 1 361 ? 23.812 -12.492 -17.312 1 95.88 361 PHE A N 1
ATOM 2790 C CA . PHE A 1 361 ? 23.438 -11.797 -18.531 1 95.88 361 PHE A CA 1
ATOM 2791 C C . PHE A 1 361 ? 24.516 -10.797 -18.938 1 95.88 361 PHE A C 1
ATOM 2793 O O . PHE A 1 361 ? 24.5 -10.289 -20.062 1 95.88 361 PHE A O 1
ATOM 2800 N N . GLN A 1 362 ? 25.406 -10.375 -17.984 1 92.12 362 GLN A N 1
ATOM 2801 C CA . GLN A 1 362 ? 26.578 -9.555 -18.219 1 92.12 362 GLN A CA 1
ATOM 2802 C C . GLN A 1 362 ? 26.188 -8.102 -18.484 1 92.12 362 GLN A C 1
ATOM 2804 O O . GLN A 1 362 ? 26.844 -7.406 -19.25 1 92.12 362 GLN A O 1
ATOM 2809 N N . HIS A 1 363 ? 25.062 -7.707 -18.156 1 88.12 363 HIS A N 1
ATOM 2810 C CA . HIS A 1 363 ? 24.641 -6.309 -18.156 1 88.12 363 HIS A CA 1
ATOM 2811 C C . HIS A 1 363 ? 23.625 -6.043 -17.047 1 88.12 363 HIS A C 1
ATOM 2813 O O . HIS A 1 363 ? 23.141 -6.98 -16.406 1 88.12 363 HIS A O 1
ATOM 2819 N N . GLU A 1 364 ? 23.297 -4.82 -16.891 1 91.69 364 GLU A N 1
ATOM 2820 C CA . GLU A 1 364 ? 22.469 -4.383 -15.781 1 91.69 364 GLU A CA 1
ATOM 2821 C C . GLU A 1 364 ? 21.016 -4.828 -15.969 1 91.69 364 GLU A C 1
ATOM 2823 O O . GLU A 1 364 ? 20.484 -4.762 -17.078 1 91.69 364 GLU A O 1
ATOM 2828 N N . ALA A 1 365 ? 20.453 -5.363 -14.883 1 93.06 365 ALA A N 1
ATOM 2829 C CA . ALA A 1 365 ? 19.031 -5.66 -14.852 1 93.06 365 ALA A CA 1
ATOM 2830 C C . ALA A 1 365 ? 18.203 -4.406 -14.555 1 93.06 365 ALA A C 1
ATOM 2832 O O . ALA A 1 365 ? 18.625 -3.572 -13.742 1 93.06 365 ALA A O 1
ATOM 2833 N N . LYS A 1 366 ? 17.062 -4.289 -15.188 1 88.75 366 LYS A N 1
ATOM 2834 C CA . LYS A 1 366 ? 16.25 -3.088 -15.062 1 88.75 366 LYS A CA 1
ATOM 2835 C C . LYS A 1 366 ? 15.039 -3.34 -14.172 1 88.75 366 LYS A C 1
ATOM 2837 O O . LYS A 1 366 ? 14.625 -4.488 -13.984 1 88.75 366 LYS A O 1
ATOM 2842 N N . THR A 1 367 ? 14.555 -2.293 -13.539 1 83.62 367 THR A N 1
ATOM 2843 C CA . THR A 1 367 ? 13.328 -2.281 -12.758 1 83.62 367 THR A CA 1
ATOM 2844 C C . THR A 1 367 ? 12.445 -1.099 -13.156 1 83.62 367 THR A C 1
ATOM 2846 O O . THR A 1 367 ? 12.039 -0.31 -12.305 1 83.62 367 THR A O 1
ATOM 2849 N N . THR A 1 368 ? 12.133 -1.081 -14.352 1 74.75 368 THR A N 1
ATOM 2850 C CA . THR A 1 368 ? 11.438 0.081 -14.883 1 74.75 368 THR A CA 1
ATOM 2851 C C . THR A 1 368 ? 9.922 -0.083 -14.734 1 74.75 368 THR A C 1
ATOM 2853 O O . THR A 1 368 ? 9.172 0.88 -14.898 1 74.75 368 THR A O 1
ATOM 2856 N N . MET A 1 369 ? 9.516 -1.286 -14.438 1 75.56 369 MET A N 1
ATOM 2857 C CA . MET A 1 369 ? 8.094 -1.553 -14.227 1 75.56 369 MET A CA 1
ATOM 2858 C C . MET A 1 369 ? 7.746 -1.523 -12.742 1 75.56 369 MET A C 1
ATOM 2860 O O . MET A 1 369 ? 8.633 -1.66 -11.891 1 75.56 369 MET A O 1
ATOM 2864 N N . ASN A 1 370 ? 6.438 -1.139 -12.5 1 73 370 ASN A N 1
ATOM 2865 C CA . ASN A 1 370 ? 6.008 -1.378 -11.125 1 73 370 ASN A CA 1
ATOM 2866 C C . ASN A 1 370 ? 6.023 -2.865 -10.789 1 73 370 ASN A C 1
ATOM 2868 O O . ASN A 1 370 ? 5.227 -3.639 -11.328 1 73 370 ASN A O 1
ATOM 2872 N N . LEU A 1 371 ? 6.852 -3.215 -9.93 1 75.38 371 LEU A N 1
ATOM 2873 C CA . LEU A 1 371 ? 7.18 -4.605 -9.648 1 75.38 371 LEU A CA 1
ATOM 2874 C C . LEU A 1 371 ? 5.945 -5.379 -9.203 1 75.38 371 LEU A C 1
ATOM 2876 O O . LEU A 1 371 ? 5.809 -6.566 -9.492 1 75.38 371 LEU A O 1
ATOM 2880 N N . ASP A 1 372 ? 5.016 -4.762 -8.617 1 81.75 372 ASP A N 1
ATOM 2881 C CA . ASP A 1 372 ? 3.9 -5.508 -8.039 1 81.75 372 ASP A CA 1
ATOM 2882 C C . ASP A 1 372 ? 2.641 -5.359 -8.883 1 81.75 372 ASP A C 1
ATOM 2884 O O . ASP A 1 372 ? 1.771 -6.234 -8.867 1 81.75 372 ASP A O 1
ATOM 2888 N N . GLU A 1 373 ? 2.578 -4.34 -9.695 1 88.88 373 GLU A N 1
ATOM 2889 C CA . GLU A 1 373 ? 1.329 -4.055 -10.391 1 88.88 373 GLU A CA 1
ATOM 2890 C C . GLU A 1 373 ? 1.424 -4.426 -11.867 1 88.88 373 GLU A C 1
ATOM 2892 O O . GLU A 1 373 ? 0.408 -4.492 -12.562 1 88.88 373 GLU A O 1
ATOM 2897 N N . ALA A 1 374 ? 2.572 -4.754 -12.32 1 92.06 374 ALA A N 1
ATOM 2898 C CA . ALA A 1 374 ? 2.791 -4.953 -13.75 1 92.06 374 ALA A CA 1
ATOM 2899 C C . ALA A 1 374 ? 1.877 -6.043 -14.297 1 92.06 374 ALA A C 1
ATOM 2901 O O . ALA A 1 374 ? 1.26 -5.875 -15.352 1 92.06 374 ALA A O 1
ATOM 2902 N N . ILE A 1 375 ? 1.744 -7.062 -13.57 1 96.75 375 ILE A N 1
ATOM 2903 C CA . ILE A 1 375 ? 1.003 -8.211 -14.07 1 96.75 375 ILE A CA 1
ATOM 2904 C C . ILE A 1 375 ? -0.489 -7.891 -14.117 1 96.75 375 ILE A C 1
ATOM 2906 O O . ILE A 1 375 ? -1.169 -8.195 -15.094 1 96.75 375 ILE A O 1
ATOM 2910 N N . VAL A 1 376 ? -1.005 -7.285 -13.078 1 97.5 376 VAL A N 1
ATOM 2911 C CA . VAL A 1 376 ? -2.436 -7.004 -13.055 1 97.5 376 VAL A CA 1
ATOM 2912 C C . VAL A 1 376 ? -2.775 -5.961 -14.117 1 97.5 376 VAL A C 1
ATOM 2914 O O . VAL A 1 376 ? -3.852 -6.008 -14.719 1 97.5 376 VAL A O 1
ATOM 2917 N N . ARG A 1 377 ? -1.927 -5.051 -14.383 1 94.75 377 ARG A N 1
ATOM 2918 C CA . ARG A 1 377 ? -2.154 -4.055 -15.422 1 94.75 377 ARG A CA 1
ATOM 2919 C C . ARG A 1 377 ? -2.221 -4.703 -16.797 1 94.75 377 ARG A C 1
ATOM 2921 O O . ARG A 1 377 ? -3.09 -4.371 -17.609 1 94.75 377 ARG A O 1
ATOM 2928 N N . GLY A 1 378 ? -1.302 -5.613 -17.016 1 96.38 378 GLY A N 1
ATOM 2929 C CA . GLY A 1 378 ? -1.339 -6.352 -18.266 1 96.38 378 GLY A CA 1
ATOM 2930 C C . GLY A 1 378 ? -2.588 -7.199 -18.422 1 96.38 378 GLY A C 1
ATOM 2931 O O . GLY A 1 378 ? -3.16 -7.277 -19.516 1 96.38 378 GLY A O 1
ATOM 2932 N N . THR A 1 379 ? -2.959 -7.789 -17.328 1 97.5 379 THR A N 1
ATOM 2933 C CA . THR A 1 379 ? -4.152 -8.633 -17.328 1 97.5 379 THR A CA 1
ATOM 2934 C C . THR A 1 379 ? -5.391 -7.805 -17.672 1 97.5 379 THR A C 1
ATOM 2936 O O . THR A 1 379 ? -6.223 -8.227 -18.484 1 97.5 379 THR A O 1
ATOM 2939 N N . THR A 1 380 ? -5.496 -6.695 -17.047 1 96.06 380 THR A N 1
ATOM 2940 C CA . THR A 1 380 ? -6.637 -5.805 -17.25 1 96.06 380 THR A CA 1
ATOM 2941 C C . THR A 1 380 ? -6.641 -5.25 -18.672 1 96.06 380 THR A C 1
ATOM 2943 O O . THR A 1 380 ? -7.695 -5.145 -19.297 1 96.06 380 THR A O 1
ATOM 2946 N N . LEU A 1 381 ? -5.492 -4.883 -19.109 1 92.94 381 LEU A N 1
ATOM 2947 C CA . LEU A 1 381 ? -5.352 -4.43 -20.484 1 92.94 381 LEU A CA 1
ATOM 2948 C C . LEU A 1 381 ? -5.906 -5.465 -21.453 1 92.94 381 LEU A C 1
ATOM 2950 O O . LEU A 1 381 ? -6.695 -5.133 -22.344 1 92.94 381 LEU A O 1
ATOM 2954 N N . MET A 1 382 ? -5.543 -6.684 -21.281 1 93.81 382 MET A N 1
ATOM 2955 C CA . MET A 1 382 ? -5.957 -7.746 -22.188 1 93.81 382 MET A CA 1
ATOM 2956 C C . MET A 1 382 ? -7.449 -8.031 -22.047 1 93.81 382 MET A C 1
ATOM 2958 O O . MET A 1 382 ? -8.117 -8.352 -23.031 1 93.81 382 MET A O 1
ATOM 2962 N N . ALA A 1 383 ? -7.918 -7.938 -20.828 1 93.69 383 ALA A N 1
ATOM 2963 C CA . ALA A 1 383 ? -9.359 -8.086 -20.641 1 93.69 383 ALA A CA 1
ATOM 2964 C C . ALA A 1 383 ? -10.133 -7.051 -21.438 1 93.69 383 ALA A C 1
ATOM 2966 O O . ALA A 1 383 ? -11.195 -7.344 -21.984 1 93.69 383 ALA A O 1
ATOM 2967 N N . GLY A 1 384 ? -9.617 -5.859 -21.516 1 90.06 384 GLY A N 1
ATOM 2968 C CA . GLY A 1 384 ? -10.234 -4.793 -22.281 1 90.06 384 GLY A CA 1
ATOM 2969 C C . GLY A 1 384 ? -10.078 -4.969 -23.781 1 90.06 384 GLY A C 1
ATOM 2970 O O . GLY A 1 384 ? -11.055 -4.848 -24.531 1 90.06 384 GLY A O 1
ATOM 2971 N N . LEU A 1 385 ? -8.914 -5.281 -24.203 1 85.69 385 LEU A N 1
ATOM 2972 C CA . LEU A 1 385 ? -8.594 -5.367 -25.625 1 85.69 385 LEU A CA 1
ATOM 2973 C C . LEU A 1 385 ? -9.305 -6.559 -26.266 1 85.69 385 LEU A C 1
ATOM 2975 O O . LEU A 1 385 ? -9.609 -6.531 -27.469 1 85.69 385 LEU A O 1
ATOM 2979 N N . LEU A 1 386 ? -9.539 -7.566 -25.547 1 81.38 386 LEU A N 1
ATOM 2980 C CA . LEU A 1 386 ? -10.164 -8.766 -26.094 1 81.38 386 LEU A CA 1
ATOM 2981 C C . LEU A 1 386 ? -11.672 -8.742 -25.891 1 81.38 386 LEU A C 1
ATOM 2983 O O . LEU A 1 386 ? -12.383 -9.648 -26.328 1 81.38 386 LEU A O 1
ATOM 2987 N N . SER A 1 387 ? -12.016 -7.703 -25.156 1 80.94 387 SER A N 1
ATOM 2988 C CA . SER A 1 387 ? -13.453 -7.535 -24.969 1 80.94 387 SER A CA 1
ATOM 2989 C C . SER A 1 387 ? -14.125 -7.035 -26.25 1 80.94 387 SER A C 1
ATOM 2991 O O . SER A 1 387 ? -13.594 -6.148 -26.922 1 80.94 387 SER A O 1
ATOM 2993 N N . PRO A 1 388 ? -15.172 -7.613 -26.578 1 72.38 388 PRO A N 1
ATOM 2994 C CA . PRO A 1 388 ? -15.891 -7.102 -27.75 1 72.38 388 PRO A CA 1
ATOM 2995 C C . PRO A 1 388 ? -16.406 -5.684 -27.547 1 72.38 388 PRO A C 1
ATOM 2997 O O . PRO A 1 388 ? -16.719 -4.988 -28.516 1 72.38 388 PRO A O 1
ATOM 3000 N N . ARG A 1 389 ? -16.406 -5.164 -26.453 1 66.44 389 ARG A N 1
ATOM 3001 C CA . ARG A 1 389 ? -17.016 -3.887 -26.094 1 66.44 389 ARG A CA 1
ATOM 3002 C C . ARG A 1 389 ? -16.016 -2.742 -26.234 1 66.44 389 ARG A C 1
ATOM 3004 O O . ARG A 1 389 ? -16.406 -1.575 -26.281 1 66.44 389 ARG A O 1
ATOM 3011 N N . VAL A 1 390 ? -14.828 -3.021 -26.156 1 66.56 390 VAL A N 1
ATOM 3012 C CA . VAL A 1 390 ? -13.805 -1.976 -26.188 1 66.56 390 VAL A CA 1
ATOM 3013 C C . VAL A 1 390 ? -13.227 -1.862 -27.594 1 66.56 390 VAL A C 1
ATOM 3015 O O . VAL A 1 390 ? -13.102 -2.863 -28.297 1 66.56 390 VAL A O 1
ATOM 3018 N N . ARG A 1 391 ? -13.133 -0.528 -27.938 1 58.28 391 ARG A N 1
ATOM 3019 C CA . ARG A 1 391 ? -12.531 -0.26 -29.234 1 58.28 391 ARG A CA 1
ATOM 3020 C C . ARG A 1 391 ? -11.18 -0.952 -29.375 1 58.28 391 ARG A C 1
ATOM 3022 O O . ARG A 1 391 ? -10.375 -0.931 -28.438 1 58.28 391 ARG A O 1
ATOM 3029 N N . LYS A 1 392 ? -11.062 -1.527 -30.516 1 61.53 392 LYS A N 1
ATOM 3030 C CA . LYS A 1 392 ? -9.945 -2.41 -30.828 1 61.53 392 LYS A CA 1
ATOM 3031 C C . LYS A 1 392 ? -8.672 -1.609 -31.094 1 61.53 392 LYS A C 1
ATOM 3033 O O . LYS A 1 392 ? -8.648 -0.745 -31.984 1 61.53 392 LYS A O 1
ATOM 3038 N N . ALA A 1 393 ? -7.832 -1.476 -30.016 1 67 393 ALA A N 1
ATOM 3039 C CA . ALA A 1 393 ? -6.484 -1.02 -30.344 1 67 393 ALA A CA 1
ATOM 3040 C C . ALA A 1 393 ? -5.719 -2.078 -31.125 1 67 393 ALA A C 1
ATOM 3042 O O . ALA A 1 393 ? -6.016 -3.271 -31.031 1 67 393 ALA A O 1
ATOM 3043 N N . ASN A 1 394 ? -5.031 -1.693 -32.125 1 82.94 394 ASN A N 1
ATOM 3044 C CA . ASN A 1 394 ? -4.172 -2.586 -32.906 1 82.94 394 ASN A CA 1
ATOM 3045 C C . ASN A 1 394 ? -3.061 -3.176 -32.031 1 82.94 394 ASN A C 1
ATOM 3047 O O . ASN A 1 394 ? -1.904 -2.762 -32.125 1 82.94 394 ASN A O 1
ATOM 3051 N N . PHE A 1 395 ? -3.465 -4 -31.031 1 91.62 395 PHE A N 1
ATOM 3052 C CA . PHE A 1 395 ? -2.52 -4.637 -30.125 1 91.62 395 PHE A CA 1
ATOM 3053 C C . PHE A 1 395 ? -2.719 -6.148 -30.109 1 91.62 395 PHE A C 1
ATOM 3055 O O . PHE A 1 395 ? -3.826 -6.629 -29.859 1 91.62 395 PHE A O 1
ATOM 3062 N N . THR A 1 396 ? -1.643 -6.883 -30.406 1 92.44 396 THR A N 1
ATOM 3063 C CA . THR A 1 396 ? -1.734 -8.336 -30.469 1 92.44 396 THR A CA 1
ATOM 3064 C C . THR A 1 396 ? -0.874 -8.984 -29.391 1 92.44 396 THR A C 1
ATOM 3066 O O . THR A 1 396 ? 0.246 -8.539 -29.125 1 92.44 396 THR A O 1
ATOM 3069 N N . LEU A 1 397 ? -1.476 -9.992 -28.766 1 96.19 397 LEU A N 1
ATOM 3070 C CA . LEU A 1 397 ? -0.726 -10.789 -27.797 1 96.19 397 LEU A CA 1
ATOM 3071 C C . LEU A 1 397 ? -0.663 -12.25 -28.234 1 96.19 397 LEU A C 1
ATOM 3073 O O . LEU A 1 397 ? -1.695 -12.867 -28.5 1 96.19 397 LEU A O 1
ATOM 3077 N N . GLU A 1 398 ? 0.541 -12.727 -28.344 1 97.5 398 GLU A N 1
ATOM 3078 C CA . GLU A 1 398 ? 0.782 -14.141 -28.609 1 97.5 398 GLU A CA 1
ATOM 3079 C C . GLU A 1 398 ? 1.576 -14.789 -27.484 1 97.5 398 GLU A C 1
ATOM 3081 O O . GLU A 1 398 ? 2.396 -14.133 -26.844 1 97.5 398 GLU A O 1
ATOM 3086 N N . ASP A 1 399 ? 1.232 -15.977 -27.219 1 98.19 399 ASP A N 1
ATOM 3087 C CA . ASP A 1 399 ? 1.917 -16.781 -26.203 1 98.19 399 ASP A CA 1
ATOM 3088 C C . ASP A 1 399 ? 2.529 -18.031 -26.812 1 98.19 399 ASP A C 1
ATOM 3090 O O . ASP A 1 399 ? 2.643 -18.141 -28.031 1 98.19 399 ASP A O 1
ATOM 3094 N N . PHE A 1 400 ? 3.041 -18.953 -26 1 98.06 400 PHE A N 1
ATOM 3095 C CA . PHE A 1 400 ? 3.717 -20.156 -26.484 1 98.06 400 PHE A CA 1
ATOM 3096 C C . PHE A 1 400 ? 3.129 -21.406 -25.844 1 98.06 400 PHE A C 1
ATOM 3098 O O . PHE A 1 400 ? 2.455 -21.312 -24.812 1 98.06 400 PHE A O 1
ATOM 3105 N N . VAL A 1 401 ? 3.338 -22.562 -26.422 1 97.38 401 VAL A N 1
ATOM 3106 C CA . VAL A 1 401 ? 2.943 -23.859 -25.859 1 97.38 401 VAL A CA 1
ATOM 3107 C C . VAL A 1 401 ? 3.965 -24.297 -24.812 1 97.38 401 VAL A C 1
ATOM 3109 O O . VAL A 1 401 ? 5.117 -24.594 -25.141 1 97.38 401 VAL A O 1
ATOM 3112 N N . PRO A 1 402 ? 3.551 -24.406 -23.594 1 96.38 402 PRO A N 1
ATOM 3113 C CA . PRO A 1 402 ? 4.508 -24.703 -22.531 1 96.38 402 PRO A CA 1
ATOM 3114 C C . PRO A 1 402 ? 4.977 -26.156 -22.547 1 96.38 402 PRO A C 1
ATOM 3116 O O . PRO A 1 402 ? 6.105 -26.438 -22.141 1 96.38 402 PRO A O 1
ATOM 3119 N N . GLU A 1 403 ? 4.121 -27.047 -22.922 1 95.44 403 GLU A N 1
ATOM 3120 C CA . GLU A 1 403 ? 4.434 -28.469 -23.031 1 95.44 403 GLU A CA 1
ATOM 3121 C C . GLU A 1 403 ? 3.822 -29.078 -24.281 1 95.44 403 GLU A C 1
ATOM 3123 O O . GLU A 1 403 ? 2.693 -28.75 -24.656 1 95.44 403 GLU A O 1
ATOM 3128 N N . THR A 1 404 ? 4.594 -29.969 -24.828 1 96.12 404 THR A N 1
ATOM 3129 C CA . THR A 1 404 ? 4.145 -30.594 -26.047 1 96.12 404 THR A CA 1
ATOM 3130 C C . THR A 1 404 ? 2.859 -31.391 -25.828 1 96.12 404 THR A C 1
ATOM 3132 O O . THR A 1 404 ? 2.752 -32.125 -24.844 1 96.12 404 THR A O 1
ATOM 3135 N N . VAL A 1 405 ? 1.927 -31.203 -26.703 1 96.31 405 VAL A N 1
ATOM 3136 C CA . VAL A 1 405 ? 0.66 -31.922 -26.672 1 96.31 405 VAL A CA 1
ATOM 3137 C C . VAL A 1 405 ? 0.682 -33.031 -27.719 1 96.31 405 VAL A C 1
ATOM 3139 O O . VAL A 1 405 ? 0.918 -32.781 -28.906 1 96.31 405 VAL A O 1
ATOM 3142 N N . ILE A 1 406 ? 0.375 -34.219 -27.25 1 96.06 406 ILE A N 1
ATOM 3143 C CA . ILE A 1 406 ? 0.418 -35.375 -28.109 1 96.06 406 ILE A CA 1
ATOM 3144 C C . ILE A 1 406 ? -1.003 -35.844 -28.438 1 96.06 406 ILE A C 1
ATOM 3146 O O . ILE A 1 406 ? -1.883 -35.812 -27.578 1 96.06 406 ILE A O 1
ATOM 3150 N N . ALA A 1 407 ? -1.219 -36.188 -29.672 1 95.62 407 ALA A N 1
ATOM 3151 C CA . ALA A 1 407 ? -2.471 -36.781 -30.109 1 95.62 407 ALA A CA 1
ATOM 3152 C C . ALA A 1 407 ? -2.277 -38.25 -30.438 1 95.62 407 ALA A C 1
ATOM 3154 O O . ALA A 1 407 ? -1.346 -38.625 -31.156 1 95.62 407 ALA A O 1
ATOM 3155 N N . ARG A 1 408 ? -3.104 -39.062 -29.859 1 95 408 ARG A N 1
ATOM 3156 C CA . ARG A 1 408 ? -3.119 -40.469 -30.141 1 95 408 ARG A CA 1
ATOM 3157 C C . ARG A 1 408 ? -4.422 -40.906 -30.812 1 95 408 ARG A C 1
ATOM 3159 O O . ARG A 1 408 ? -5.508 -40.531 -30.344 1 95 408 ARG A O 1
ATOM 3166 N N . TYR A 1 409 ? -4.312 -41.594 -31.891 1 93.62 409 TYR A N 1
ATOM 3167 C CA . TYR A 1 409 ? -5.477 -42.062 -32.656 1 93.62 409 TYR A CA 1
ATOM 3168 C C . TYR A 1 409 ? -5.199 -43.375 -33.344 1 93.62 409 TYR A C 1
ATOM 3170 O O . TYR A 1 409 ? -4.062 -43.844 -33.344 1 93.62 409 TYR A O 1
ATOM 3178 N N . THR A 1 410 ? -6.324 -44 -33.812 1 89.38 410 THR A N 1
ATOM 3179 C CA . THR A 1 410 ? -6.203 -45.281 -34.5 1 89.38 410 THR A CA 1
ATOM 3180 C C . THR A 1 410 ? -6.535 -45.125 -35.969 1 89.38 410 THR A C 1
ATOM 3182 O O . THR A 1 410 ? -7.586 -44.562 -36.344 1 89.38 410 THR A O 1
ATOM 3185 N N . ASN A 1 411 ? -5.578 -45.469 -36.812 1 84.19 411 ASN A N 1
ATOM 3186 C CA . ASN A 1 411 ? -5.785 -45.531 -38.281 1 84.19 411 ASN A CA 1
ATOM 3187 C C . ASN A 1 411 ? -5.508 -46.938 -38.781 1 84.19 411 ASN A C 1
ATOM 3189 O O . ASN A 1 411 ? -4.41 -47.469 -38.594 1 84.19 411 ASN A O 1
ATOM 3193 N N . ASN A 1 412 ? -6.484 -47.531 -39.5 1 80.06 412 ASN A N 1
ATOM 3194 C CA . ASN A 1 412 ? -6.367 -48.875 -40.094 1 80.06 412 ASN A CA 1
ATOM 3195 C C . ASN A 1 412 ? -5.902 -49.906 -39.062 1 80.06 412 ASN A C 1
ATOM 3197 O O . ASN A 1 412 ? -4.988 -50.688 -39.344 1 80.06 412 ASN A O 1
ATOM 3201 N N . GLY A 1 413 ? -6.402 -49.812 -37.844 1 80.25 413 GLY A N 1
ATOM 3202 C CA . GLY A 1 413 ? -6.129 -50.781 -36.781 1 80.25 413 GLY A CA 1
ATOM 3203 C C . GLY A 1 413 ? -4.809 -50.531 -36.094 1 80.25 413 GLY A C 1
ATOM 3204 O O . GLY A 1 413 ? -4.469 -51.219 -35.125 1 80.25 413 GLY A O 1
ATOM 3205 N N . GLN A 1 414 ? -4.102 -49.562 -36.594 1 89.94 414 GLN A N 1
ATOM 3206 C CA . GLN A 1 414 ? -2.812 -49.25 -35.969 1 89.94 414 GLN A CA 1
ATOM 3207 C C . GLN A 1 414 ? -2.875 -47.969 -35.156 1 89.94 414 GLN A C 1
ATOM 3209 O O . GLN A 1 414 ? -3.379 -46.938 -35.656 1 89.94 414 GLN A O 1
ATOM 3214 N N . GLN A 1 415 ? -2.371 -48.062 -33.969 1 91.19 415 GLN A N 1
ATOM 3215 C CA . GLN A 1 415 ? -2.307 -46.906 -33.094 1 91.19 415 GLN A CA 1
ATOM 3216 C C . GLN A 1 415 ? -1.154 -45.969 -33.5 1 91.19 415 GLN A C 1
ATOM 3218 O O . GLN A 1 415 ? -0.03 -46.438 -33.719 1 91.19 415 GLN A O 1
ATOM 3223 N N . LYS A 1 416 ? -1.458 -44.719 -33.719 1 93.06 416 LYS A N 1
ATOM 3224 C CA . LYS A 1 416 ? -0.473 -43.719 -34.094 1 93.06 416 LYS A CA 1
ATOM 3225 C C . LYS A 1 416 ? -0.449 -42.594 -33.094 1 93.06 416 LYS A C 1
ATOM 3227 O O . LYS A 1 416 ? -1.47 -42.281 -32.469 1 93.06 416 LYS A O 1
ATOM 3232 N N . THR A 1 417 ? 0.782 -42.094 -32.906 1 93.56 417 THR A N 1
ATOM 3233 C CA . THR A 1 417 ? 0.975 -40.969 -32.031 1 93.56 417 THR A CA 1
ATOM 3234 C C . THR A 1 417 ? 1.73 -39.844 -32.75 1 93.56 417 THR A C 1
ATOM 3236 O O . THR A 1 417 ? 2.721 -40.094 -33.438 1 93.56 417 THR A O 1
ATOM 3239 N N . ILE A 1 418 ? 1.184 -38.562 -32.594 1 94.88 418 ILE A N 1
ATOM 3240 C CA . ILE A 1 418 ? 1.868 -37.438 -33.188 1 94.88 418 ILE A CA 1
ATOM 3241 C C . ILE A 1 418 ? 1.948 -36.281 -32.188 1 94.88 418 ILE A C 1
ATOM 3243 O O . ILE A 1 418 ? 1.102 -36.156 -31.297 1 94.88 418 ILE A O 1
ATOM 3247 N N . ALA A 1 419 ? 2.975 -35.469 -32.375 1 96.19 419 ALA A N 1
ATOM 3248 C CA . ALA A 1 419 ? 3.037 -34.219 -31.641 1 96.19 419 ALA A CA 1
ATOM 3249 C C . ALA A 1 419 ? 2.164 -33.156 -32.312 1 96.19 419 ALA A C 1
ATOM 3251 O O . ALA A 1 419 ? 2.574 -32.5 -33.281 1 96.19 419 ALA A O 1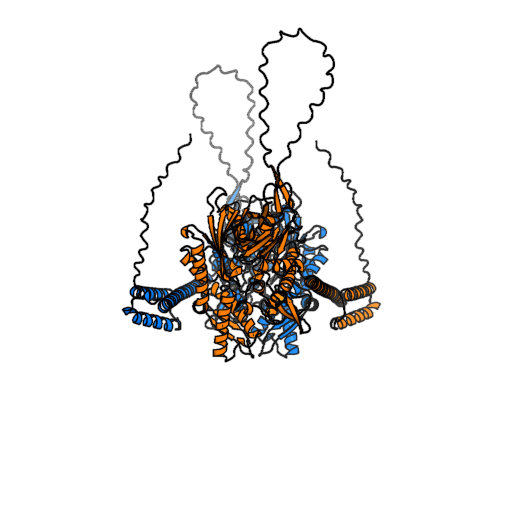
ATOM 3252 N N . LEU A 1 420 ? 1.001 -32.938 -31.781 1 95.94 420 LEU A N 1
ATOM 3253 C CA . LEU A 1 420 ? 0.062 -31.984 -32.344 1 95.94 420 LEU A CA 1
ATOM 3254 C C . LEU A 1 420 ? 0.573 -30.562 -32.188 1 95.94 420 LEU A C 1
ATOM 3256 O O . LEU A 1 420 ? 0.631 -29.797 -33.156 1 95.94 420 LEU A O 1
ATOM 3260 N N . TYR A 1 421 ? 0.887 -30.188 -30.969 1 96.69 421 TYR A N 1
ATOM 3261 C CA . TYR A 1 421 ? 1.523 -28.906 -30.641 1 96.69 421 TYR A CA 1
ATOM 3262 C C . TYR A 1 421 ? 2.844 -29.125 -29.922 1 96.69 421 TYR A C 1
ATOM 3264 O O . TYR A 1 421 ? 2.879 -29.75 -28.859 1 96.69 421 TYR A O 1
ATOM 3272 N N . LYS A 1 422 ? 3.906 -28.562 -30.422 1 96.5 422 LYS A N 1
ATOM 3273 C CA . LYS A 1 422 ? 5.223 -28.719 -29.812 1 96.5 422 LYS A CA 1
ATOM 3274 C C . LYS A 1 422 ? 5.531 -27.562 -28.875 1 96.5 422 LYS A C 1
ATOM 3276 O O . LYS A 1 422 ? 5.074 -26.438 -29.078 1 96.5 422 LYS A O 1
ATOM 3281 N N . ARG A 1 423 ? 6.23 -27.891 -27.875 1 95.94 423 ARG A N 1
ATOM 3282 C CA . ARG A 1 423 ? 6.676 -26.828 -26.969 1 95.94 423 ARG A CA 1
ATOM 3283 C C . ARG A 1 423 ? 7.352 -25.703 -27.75 1 95.94 423 ARG A C 1
ATOM 3285 O O . ARG A 1 423 ? 8.188 -25.953 -28.609 1 95.94 423 ARG A O 1
ATOM 3292 N N . GLY A 1 424 ? 6.953 -24.469 -27.422 1 95 424 GLY A N 1
ATOM 3293 C CA . GLY A 1 424 ? 7.574 -23.312 -28.047 1 95 424 GLY A CA 1
ATOM 3294 C C . GLY A 1 424 ? 6.77 -22.75 -29.219 1 95 424 GLY A C 1
ATOM 3295 O O . GLY A 1 424 ? 7 -21.625 -29.656 1 95 424 GLY A O 1
ATOM 3296 N N . GLU A 1 425 ? 5.832 -23.531 -29.672 1 96.5 425 GLU A N 1
ATOM 3297 C CA . GLU A 1 425 ? 4.988 -23.031 -30.75 1 96.5 425 GLU A CA 1
ATOM 3298 C C . GLU A 1 425 ? 4.133 -21.859 -30.281 1 96.5 425 GLU A C 1
ATOM 3300 O O . GLU A 1 425 ? 3.775 -21.766 -29.109 1 96.5 425 GLU A O 1
ATOM 3305 N N . THR A 1 426 ? 3.855 -21.016 -31.219 1 97.12 426 THR A N 1
ATOM 3306 C CA . THR A 1 426 ? 3.096 -19.797 -30.922 1 97.12 426 THR A CA 1
ATOM 3307 C C . THR A 1 426 ? 1.603 -20.109 -30.844 1 97.12 426 THR A C 1
ATOM 3309 O O . THR A 1 426 ? 1.08 -20.891 -31.641 1 97.12 426 THR A O 1
ATOM 3312 N N . ILE A 1 427 ? 0.965 -19.578 -29.906 1 96.81 427 ILE A N 1
ATOM 3313 C CA . ILE A 1 427 ? -0.488 -19.641 -29.781 1 96.81 427 ILE A CA 1
ATOM 3314 C C . ILE A 1 427 ? -1.061 -18.219 -29.719 1 96.81 427 ILE A C 1
ATOM 3316 O O . ILE A 1 427 ? -0.374 -17.281 -29.312 1 96.81 427 ILE A O 1
ATOM 3320 N N . PRO A 1 428 ? -2.279 -18.062 -30.047 1 94.62 428 PRO A N 1
ATOM 3321 C CA . PRO A 1 428 ? -3.258 -19.047 -30.531 1 94.62 428 PRO A CA 1
ATOM 3322 C C . PRO A 1 428 ? -2.861 -19.672 -31.859 1 94.62 428 PRO A C 1
ATOM 3324 O O . PRO A 1 428 ? -2.156 -19.047 -32.656 1 94.62 428 PRO A O 1
ATOM 3327 N N . ASN A 1 429 ? -3.273 -20.906 -32 1 94.56 429 ASN A N 1
ATOM 3328 C CA . ASN A 1 429 ? -2.941 -21.672 -33.188 1 94.56 429 ASN A CA 1
ATOM 3329 C C . ASN A 1 429 ? -4.004 -22.719 -33.5 1 94.56 429 ASN A C 1
ATOM 3331 O O . ASN A 1 429 ? -4.57 -23.328 -32.562 1 94.56 429 ASN A O 1
ATOM 3335 N N . ARG A 1 430 ? -4.273 -22.875 -34.75 1 94 430 ARG A N 1
ATOM 3336 C CA . ARG A 1 430 ? -5.234 -23.875 -35.219 1 94 430 ARG A CA 1
ATOM 3337 C C . ARG A 1 430 ? -4.547 -24.938 -36.062 1 94 430 ARG A C 1
ATOM 3339 O O . ARG A 1 430 ? -3.754 -24.609 -36.969 1 94 430 ARG A O 1
ATOM 3346 N N . LYS A 1 431 ? -4.762 -26.203 -35.75 1 95.12 431 LYS A N 1
ATOM 3347 C CA . LYS A 1 431 ? -4.203 -27.312 -36.5 1 95.12 431 LYS A CA 1
ATOM 3348 C C . LYS A 1 431 ? -5.285 -28.344 -36.844 1 95.12 431 LYS A C 1
ATOM 3350 O O . LYS A 1 431 ? -6.18 -28.609 -36.031 1 95.12 431 LYS A O 1
ATOM 3355 N N . ASN A 1 432 ? -5.129 -28.891 -38.031 1 93.5 432 ASN A N 1
ATOM 3356 C CA . ASN A 1 432 ? -6.066 -29.906 -38.5 1 93.5 432 ASN A CA 1
ATOM 3357 C C . ASN A 1 432 ? -5.445 -31.297 -38.469 1 93.5 432 ASN A C 1
ATOM 3359 O O . ASN A 1 432 ? -4.324 -31.5 -38.938 1 93.5 432 ASN A O 1
ATOM 3363 N N . LEU A 1 433 ? -6.094 -32.188 -37.875 1 94 433 LEU A N 1
ATOM 3364 C CA . LEU A 1 433 ? -5.688 -33.594 -37.875 1 94 433 LEU A CA 1
ATOM 3365 C C . LEU A 1 433 ? -6.656 -34.438 -38.719 1 94 433 LEU A C 1
ATOM 3367 O O . LEU A 1 433 ? -7.871 -34.375 -38.5 1 94 433 LEU A O 1
ATOM 3371 N N . THR A 1 434 ? -6.125 -35.188 -39.625 1 92.19 434 THR A N 1
ATOM 3372 C CA . THR A 1 434 ? -6.957 -36.031 -40.438 1 92.19 434 THR A CA 1
ATOM 3373 C C . THR A 1 434 ? -6.84 -37.5 -40 1 92.19 434 THR A C 1
ATOM 3375 O O . THR A 1 434 ? -5.738 -38.031 -39.938 1 92.19 434 THR A O 1
ATOM 3378 N N . VAL A 1 435 ? -7.996 -38.094 -39.781 1 92.88 435 VAL A N 1
ATOM 3379 C CA . VAL A 1 435 ? -8.023 -39.469 -39.281 1 92.88 435 VAL A CA 1
ATOM 3380 C C . VAL A 1 435 ? -9.094 -40.25 -40.062 1 92.88 435 VAL A C 1
ATOM 3382 O O . VAL A 1 435 ? -9.93 -39.656 -40.75 1 92.88 435 VAL A O 1
ATOM 3385 N N . PHE A 1 436 ? -9.031 -41.562 -39.875 1 89.38 436 PHE A N 1
ATOM 3386 C CA . PHE A 1 436 ? -10.023 -42.406 -40.531 1 89.38 436 PHE A CA 1
ATOM 3387 C C . PHE A 1 436 ? -11.117 -42.812 -39.531 1 89.38 436 PHE A C 1
ATOM 3389 O O . PHE A 1 436 ? -12.227 -43.156 -39.938 1 89.38 436 PHE A O 1
ATOM 3396 N N . THR A 1 437 ? -10.797 -42.844 -38.281 1 88.94 437 THR A N 1
ATOM 3397 C CA . THR A 1 437 ? -11.75 -42.969 -37.188 1 88.94 437 THR A CA 1
ATOM 3398 C C . THR A 1 437 ? -11.75 -41.719 -36.312 1 88.94 437 THR A C 1
ATOM 3400 O O . THR A 1 437 ? -10.727 -41.375 -35.719 1 88.94 437 THR A O 1
ATOM 3403 N N . PRO A 1 438 ? -12.82 -41.094 -36.281 1 90 438 PRO A N 1
ATOM 3404 C CA . PRO A 1 438 ? -12.844 -39.844 -35.562 1 90 438 PRO A CA 1
ATOM 3405 C C . PRO A 1 438 ? -12.773 -40 -34.062 1 90 438 PRO A C 1
ATOM 3407 O O . PRO A 1 438 ? -13.695 -39.594 -33.344 1 90 438 PRO A O 1
ATOM 3410 N N . GLU A 1 439 ? -11.758 -40.5 -33.531 1 92 439 GLU A N 1
ATOM 3411 C CA . GLU A 1 439 ? -11.445 -40.719 -32.125 1 92 439 GLU A CA 1
ATOM 3412 C C . GLU A 1 439 ? -9.984 -40.406 -31.828 1 92 439 GLU A C 1
ATOM 3414 O O . GLU A 1 439 ? -9.086 -41.062 -32.344 1 92 439 GLU A O 1
ATOM 3419 N N . VAL A 1 440 ? -9.82 -39.375 -30.984 1 94.38 440 VAL A N 1
ATOM 3420 C CA . VAL A 1 440 ? -8.461 -38.938 -30.703 1 94.38 440 VAL A CA 1
ATOM 3421 C C . VAL A 1 440 ? -8.312 -38.625 -29.219 1 94.38 440 VAL A C 1
ATOM 3423 O O . VAL A 1 440 ? -9.195 -38.031 -28.594 1 94.38 440 VAL A O 1
ATOM 3426 N N . ASP A 1 441 ? -7.227 -39.094 -28.656 1 93 441 ASP A N 1
ATOM 3427 C CA . ASP A 1 441 ? -6.844 -38.75 -27.297 1 93 441 ASP A CA 1
ATOM 3428 C C . ASP A 1 441 ? -5.711 -37.719 -27.297 1 93 441 ASP A C 1
ATOM 3430 O O . ASP A 1 441 ? -4.73 -37.875 -28.031 1 93 441 ASP A O 1
ATOM 3434 N N . LEU A 1 442 ? -5.918 -36.75 -26.484 1 94.19 442 LEU A N 1
ATOM 3435 C CA . LEU A 1 442 ? -4.891 -35.719 -26.328 1 94.19 442 LEU A CA 1
ATOM 3436 C C . LEU A 1 442 ? -4.242 -35.812 -24.953 1 94.19 442 LEU A C 1
ATOM 3438 O O . LEU A 1 442 ? -4.938 -35.969 -23.938 1 94.19 442 LEU A O 1
ATOM 3442 N N . PHE A 1 443 ? -2.914 -35.781 -24.844 1 93.62 443 PHE A N 1
ATOM 3443 C CA . PHE A 1 443 ? -2.234 -35.781 -23.547 1 93.62 443 PHE A CA 1
ATOM 3444 C C . PHE A 1 443 ? -0.908 -35.031 -23.641 1 93.62 443 PHE A C 1
ATOM 3446 O O . PHE A 1 443 ? -0.369 -34.844 -24.734 1 93.62 443 PHE A O 1
ATOM 3453 N N . TYR A 1 444 ? -0.413 -34.531 -22.531 1 93.81 444 TYR A N 1
ATOM 3454 C CA . TYR A 1 444 ? 0.894 -33.906 -22.469 1 93.81 444 TYR A CA 1
ATOM 3455 C C . TYR A 1 444 ? 2.014 -34.938 -22.625 1 93.81 444 TYR A C 1
ATOM 3457 O O . TYR A 1 444 ? 1.854 -36.094 -22.266 1 93.81 444 TYR A O 1
ATOM 3465 N N . GLU A 1 445 ? 3.061 -34.469 -23.047 1 92.31 445 GLU A N 1
ATOM 3466 C CA . GLU A 1 445 ? 4.207 -35.344 -23.297 1 92.31 445 GLU A CA 1
ATOM 3467 C C . GLU A 1 445 ? 4.672 -36.031 -22.016 1 92.31 445 GLU A C 1
ATOM 3469 O O . GLU A 1 445 ? 5.133 -37.156 -22.047 1 92.31 445 GLU A O 1
ATOM 3474 N N . SER A 1 446 ? 4.469 -35.406 -20.938 1 87.44 446 SER A N 1
ATOM 3475 C CA . SER A 1 446 ? 4.91 -35.969 -19.672 1 87.44 446 SER A CA 1
ATOM 3476 C C . SER A 1 446 ? 3.975 -37.062 -19.188 1 87.44 446 SER A C 1
ATOM 3478 O O . SER A 1 446 ? 4.215 -37.656 -18.141 1 87.44 446 SER A O 1
ATOM 3480 N N . PHE A 1 447 ? 2.947 -37.312 -19.875 1 82.06 447 PHE A N 1
ATOM 3481 C CA . PHE A 1 447 ? 1.943 -38.312 -19.531 1 82.06 447 PHE A CA 1
ATOM 3482 C C . PHE A 1 447 ? 2.598 -39.656 -19.25 1 82.06 447 PHE A C 1
ATOM 3484 O O . PHE A 1 447 ? 2.244 -40.312 -18.266 1 82.06 447 PHE A O 1
ATOM 3491 N N . GLY A 1 448 ? 3.578 -40.031 -19.984 1 76.44 448 GLY A N 1
ATOM 3492 C CA . GLY A 1 448 ? 4.18 -41.344 -19.875 1 76.44 448 GLY A CA 1
ATOM 3493 C C . GLY A 1 448 ? 5.152 -41.469 -18.703 1 76.44 448 GLY A C 1
ATOM 3494 O O . GLY A 1 448 ? 5.469 -42.562 -18.266 1 76.44 448 GLY A O 1
ATOM 3495 N N . THR A 1 449 ? 5.543 -40.344 -18.156 1 79.38 449 THR A N 1
ATOM 3496 C CA . THR A 1 449 ? 6.578 -40.406 -17.141 1 79.38 449 THR A CA 1
ATOM 3497 C C . THR A 1 449 ? 6.031 -39.906 -15.797 1 79.38 449 THR A C 1
ATOM 3499 O O . THR A 1 449 ? 6.711 -40 -14.773 1 79.38 449 THR A O 1
ATOM 3502 N N . SER A 1 450 ? 4.84 -39.531 -15.859 1 81.25 450 SER A N 1
ATOM 3503 C CA . SER A 1 450 ? 4.266 -38.938 -14.648 1 81.25 450 SER A CA 1
ATOM 3504 C C . SER A 1 450 ? 3.656 -40.031 -13.758 1 81.25 450 SER A C 1
ATOM 3506 O O . SER A 1 450 ? 3.105 -41 -14.258 1 81.25 450 SER A O 1
ATOM 3508 N N . PRO A 1 451 ? 3.816 -39.812 -12.477 1 76.25 451 PRO A N 1
ATOM 3509 C CA . PRO A 1 451 ? 3.137 -40.719 -11.562 1 76.25 451 PRO A CA 1
ATOM 3510 C C . PRO A 1 451 ? 1.621 -40.531 -11.562 1 76.25 451 PRO A C 1
ATOM 3512 O O . PRO A 1 451 ? 0.894 -41.375 -11.039 1 76.25 451 PRO A O 1
ATOM 3515 N N . ARG A 1 452 ? 1.176 -39.469 -12.242 1 81.5 452 ARG A N 1
ATOM 3516 C CA . ARG A 1 452 ? -0.255 -39.188 -12.32 1 81.5 452 ARG A CA 1
ATOM 3517 C C . ARG A 1 452 ? -0.681 -38.906 -13.758 1 81.5 452 ARG A C 1
ATOM 3519 O O . ARG A 1 452 ? -1.17 -37.844 -14.078 1 81.5 452 ARG A O 1
ATOM 3526 N N . PRO A 1 453 ? -0.647 -39.844 -14.414 1 81 453 PRO A N 1
ATOM 3527 C CA . PRO A 1 453 ? -0.894 -39.656 -15.852 1 81 453 PRO A CA 1
ATOM 3528 C C . PRO A 1 453 ? -2.311 -39.188 -16.141 1 81 453 PRO A C 1
ATOM 3530 O O . PRO A 1 453 ? -2.527 -38.438 -17.109 1 81 453 PRO A O 1
ATOM 3533 N N . ASP A 1 454 ? -3.242 -39.5 -15.336 1 78.94 454 ASP A N 1
ATOM 3534 C CA . ASP A 1 454 ? -4.633 -39.125 -15.562 1 78.94 454 ASP A CA 1
ATOM 3535 C C . ASP A 1 454 ? -4.801 -37.625 -15.555 1 78.94 454 ASP A C 1
ATOM 3537 O O . ASP A 1 454 ? -5.672 -37.062 -16.25 1 78.94 454 ASP A O 1
ATOM 3541 N N . LEU A 1 455 ? -3.932 -37.031 -14.828 1 83.12 455 LEU A N 1
ATOM 3542 C CA . LEU A 1 455 ? -4.039 -35.594 -14.688 1 83.12 455 LEU A CA 1
ATOM 3543 C C . LEU A 1 455 ? -3.285 -34.875 -15.812 1 83.12 455 LEU A C 1
ATOM 3545 O O . LEU A 1 455 ? -3.324 -33.656 -15.906 1 83.12 455 LEU A O 1
ATOM 3549 N N . LEU A 1 456 ? -2.723 -35.688 -16.656 1 87.88 456 LEU A N 1
ATOM 3550 C CA . LEU A 1 456 ? -1.986 -35.156 -17.781 1 87.88 456 LEU A CA 1
ATOM 3551 C C . LEU A 1 456 ? -2.699 -35.469 -19.094 1 87.88 456 LEU A C 1
ATOM 3553 O O . LEU A 1 456 ? -2.213 -35.094 -20.172 1 87.88 456 LEU A O 1
ATOM 3557 N N . HIS A 1 457 ? -3.812 -36.156 -18.922 1 89.62 457 HIS A N 1
ATOM 3558 C CA . HIS A 1 457 ? -4.734 -36.312 -20.047 1 89.62 457 HIS A CA 1
ATOM 3559 C C . HIS A 1 457 ? -5.555 -35.062 -20.266 1 89.62 457 HIS A C 1
ATOM 3561 O O . HIS A 1 457 ? -6.168 -34.531 -19.328 1 89.62 457 HIS A O 1
ATOM 3567 N N . ILE A 1 458 ? -5.539 -34.562 -21.438 1 91.38 458 ILE A N 1
ATOM 3568 C CA . ILE A 1 458 ? -6.172 -33.281 -21.719 1 91.38 458 ILE A CA 1
ATOM 3569 C C . ILE A 1 458 ? -7.641 -33.5 -22.078 1 91.38 458 ILE A C 1
ATOM 3571 O O . ILE A 1 458 ? -8.531 -32.906 -21.469 1 91.38 458 ILE A O 1
ATOM 3575 N N . ALA A 1 459 ? -7.871 -34.344 -23.141 1 90.94 459 ALA A N 1
ATOM 3576 C CA . ALA A 1 459 ? -9.242 -34.562 -23.594 1 90.94 459 ALA A CA 1
ATOM 3577 C C . ALA A 1 459 ? -9.336 -35.781 -24.5 1 90.94 459 ALA A C 1
ATOM 3579 O O . ALA A 1 459 ? -8.328 -36.25 -25.031 1 90.94 459 ALA A O 1
ATOM 3580 N N . HIS A 1 460 ? -10.547 -36.312 -24.484 1 91.12 460 HIS A N 1
ATOM 3581 C CA . HIS A 1 460 ? -10.953 -37.312 -25.484 1 91.12 460 HIS A CA 1
ATOM 3582 C C . HIS A 1 460 ? -11.93 -36.688 -26.484 1 91.12 460 HIS A C 1
ATOM 3584 O O . HIS A 1 460 ? -12.961 -36.156 -26.109 1 91.12 460 HIS A O 1
ATOM 3590 N N . VAL A 1 461 ? -11.508 -36.781 -27.75 1 92.38 461 VAL A N 1
ATOM 3591 C CA . VAL A 1 461 ? -12.344 -36.188 -28.781 1 92.38 461 VAL A CA 1
ATOM 3592 C C . VAL A 1 461 ? -12.938 -37.312 -29.656 1 92.38 461 VAL A C 1
ATOM 3594 O O . VAL A 1 461 ? -12.219 -38.188 -30.141 1 92.38 461 VAL A O 1
ATOM 3597 N N . ASN A 1 462 ? -14.258 -37.281 -29.812 1 91.88 462 ASN A N 1
ATOM 3598 C CA . ASN A 1 462 ? -14.914 -38.25 -30.656 1 91.88 462 ASN A CA 1
ATOM 3599 C C . ASN A 1 462 ? -16.156 -37.688 -31.328 1 91.88 462 ASN A C 1
ATOM 3601 O O . ASN A 1 462 ? -16.594 -36.562 -30.984 1 91.88 462 ASN A O 1
ATOM 3605 N N . ALA A 1 463 ? -16.641 -38.406 -32.344 1 89.94 463 ALA A N 1
ATOM 3606 C CA . ALA A 1 463 ? -17.891 -38 -33 1 89.94 463 ALA A CA 1
ATOM 3607 C C . ALA A 1 463 ? -19.078 -38.219 -32.062 1 89.94 463 ALA A C 1
ATOM 3609 O O . ALA A 1 463 ? -19.141 -39.219 -31.328 1 89.94 463 ALA A O 1
ATOM 3610 N N . ALA A 1 464 ? -19.969 -37.281 -32.156 1 83.56 464 ALA A N 1
ATOM 3611 C CA . ALA A 1 464 ? -21.125 -37.312 -31.25 1 83.56 464 ALA A CA 1
ATOM 3612 C C . ALA A 1 464 ? -22.047 -38.5 -31.594 1 83.56 464 ALA A C 1
ATOM 3614 O O . ALA A 1 464 ? -22.734 -39.031 -30.719 1 83.56 464 ALA A O 1
ATOM 3615 N N . HIS A 1 465 ? -22.062 -38.844 -32.875 1 83.06 465 HIS A N 1
ATOM 3616 C CA . HIS A 1 465 ? -22.922 -39.906 -33.312 1 83.06 465 HIS A CA 1
ATOM 3617 C C . HIS A 1 465 ? -22.141 -40.938 -34.125 1 83.06 465 HIS A C 1
ATOM 3619 O O . HIS A 1 465 ? -21.109 -40.625 -34.719 1 83.06 465 HIS A O 1
ATOM 3625 N N . PRO A 1 466 ? -22.672 -42.188 -34.031 1 80.88 466 PRO A N 1
ATOM 3626 C CA . PRO A 1 466 ? -22.016 -43.188 -34.844 1 80.88 466 PRO A CA 1
ATOM 3627 C C . PRO A 1 466 ? -21.953 -42.812 -36.312 1 80.88 466 PRO A C 1
ATOM 3629 O O . PRO A 1 466 ? -22.906 -42.25 -36.875 1 80.88 466 PRO A O 1
ATOM 3632 N N . ILE A 1 467 ? -20.859 -43.125 -36.875 1 81.44 467 ILE A N 1
ATOM 3633 C CA . ILE A 1 467 ? -20.609 -42.719 -38.25 1 81.44 467 ILE A CA 1
ATOM 3634 C C . ILE A 1 467 ? -21.062 -43.812 -39.188 1 81.44 467 ILE A C 1
ATOM 3636 O O . ILE A 1 467 ? -20.625 -44.969 -39.094 1 81.44 467 ILE A O 1
ATOM 3640 N N . GLU A 1 468 ? -21.953 -43.531 -40.094 1 80.25 468 GLU A N 1
ATOM 3641 C CA . GLU A 1 468 ? -22.391 -44.5 -41.094 1 80.25 468 GLU A CA 1
ATOM 3642 C C . GLU A 1 468 ? -21.516 -44.406 -42.344 1 80.25 468 GLU A C 1
ATOM 3644 O O . GLU A 1 468 ? -21.125 -43.312 -42.781 1 80.25 468 GLU A O 1
ATOM 3649 N N . PRO A 1 469 ? -21.109 -45.562 -42.844 1 78.44 469 PRO A N 1
ATOM 3650 C CA . PRO A 1 469 ? -20.312 -45.531 -44.094 1 78.44 469 PRO A CA 1
ATOM 3651 C C . PRO A 1 469 ? -21.094 -45 -45.281 1 78.44 469 PRO A C 1
ATOM 3653 O O . PRO A 1 469 ? -22.312 -45.188 -45.375 1 78.44 469 PRO A O 1
ATOM 3656 N N . ASN A 1 470 ? -20.406 -44.25 -45.938 1 78.19 470 ASN A N 1
ATOM 3657 C CA . ASN A 1 470 ? -20.984 -43.781 -47.188 1 78.19 470 ASN A CA 1
ATOM 3658 C C . ASN A 1 470 ? -20.859 -44.844 -48.281 1 78.19 470 ASN A C 1
ATOM 3660 O O . ASN A 1 470 ? -19.766 -45.156 -48.75 1 78.19 470 ASN A O 1
ATOM 3664 N N . GLN A 1 471 ? -21.891 -45.375 -48.781 1 78.94 471 GLN A N 1
ATOM 3665 C CA . GLN A 1 471 ? -21.922 -46.469 -49.719 1 78.94 471 GLN A CA 1
ATOM 3666 C C . GLN A 1 471 ? -21.422 -46.031 -51.094 1 78.94 471 GLN A C 1
ATOM 3668 O O . GLN A 1 471 ? -20.938 -46.844 -51.875 1 78.94 471 GLN A O 1
ATOM 3673 N N . ASN A 1 472 ? -21.531 -44.75 -51.344 1 78.25 472 ASN A N 1
ATOM 3674 C CA . ASN A 1 472 ? -21.156 -44.25 -52.656 1 78.25 472 ASN A CA 1
ATOM 3675 C C . ASN A 1 472 ? -19.703 -43.781 -52.688 1 78.25 472 ASN A C 1
ATOM 3677 O O . ASN A 1 472 ? -19.219 -43.281 -53.688 1 78.25 472 ASN A O 1
ATOM 3681 N N . ALA A 1 473 ? -19.031 -44.031 -51.5 1 78.06 473 ALA A N 1
ATOM 3682 C CA . ALA A 1 473 ? -17.656 -43.531 -51.406 1 78.06 473 ALA A CA 1
ATOM 3683 C C . ALA A 1 473 ? -16.688 -44.5 -52.125 1 78.06 473 ALA A C 1
ATOM 3685 O O . ALA A 1 473 ? -16.828 -45.719 -52 1 78.06 473 ALA A O 1
ATOM 3686 N N . VAL A 1 474 ? -15.766 -43.875 -52.938 1 82.44 474 VAL A N 1
ATOM 3687 C CA . VAL A 1 474 ? -14.805 -44.688 -53.688 1 82.44 474 VAL A CA 1
ATOM 3688 C C . VAL A 1 474 ? -13.57 -44.938 -52.844 1 82.44 474 VAL A C 1
ATOM 3690 O O . VAL A 1 474 ? -12.812 -45.875 -53.094 1 82.44 474 VAL A O 1
ATOM 3693 N N . GLU A 1 475 ? -13.375 -44.062 -51.875 1 84.19 475 GLU A N 1
ATOM 3694 C CA . GLU A 1 475 ? -12.289 -44.188 -50.906 1 84.19 475 GLU A CA 1
ATOM 3695 C C . GLU A 1 475 ? -12.82 -44.188 -49.469 1 84.19 475 GLU A C 1
ATOM 3697 O O . GLU A 1 475 ? -13.953 -43.75 -49.219 1 84.19 475 GLU A O 1
ATOM 3702 N N . PRO A 1 476 ? -11.945 -44.719 -48.625 1 85.75 476 PRO A N 1
ATOM 3703 C CA . PRO A 1 476 ? -12.391 -44.656 -47.25 1 85.75 476 PRO A CA 1
ATOM 3704 C C . PRO A 1 476 ? -12.641 -43.219 -46.75 1 85.75 476 PRO A C 1
ATOM 3706 O O . PRO A 1 476 ? -11.891 -42.312 -47.125 1 85.75 476 PRO A O 1
ATOM 3709 N N . THR A 1 477 ? -13.719 -43.062 -46.031 1 89.25 477 THR A N 1
ATOM 3710 C CA . THR A 1 477 ? -14.07 -41.781 -45.469 1 89.25 477 THR A CA 1
ATOM 3711 C C . THR A 1 477 ? -12.961 -41.25 -44.562 1 89.25 477 THR A C 1
ATOM 3713 O O . THR A 1 477 ? -12.406 -42.031 -43.75 1 89.25 477 THR A O 1
ATOM 3716 N N . LYS A 1 478 ? -12.586 -39.969 -44.719 1 91.06 478 LYS A N 1
ATOM 3717 C CA . LYS A 1 478 ? -11.617 -39.312 -43.844 1 91.06 478 LYS A CA 1
ATOM 3718 C C . LYS A 1 478 ? -12.297 -38.281 -42.969 1 91.06 478 LYS A C 1
ATOM 3720 O O . LYS A 1 478 ? -13.305 -37.688 -43.344 1 91.06 478 LYS A O 1
ATOM 3725 N N . PHE A 1 479 ? -11.766 -38.062 -41.844 1 92.81 479 PHE A N 1
ATOM 3726 C CA . PHE A 1 479 ? -12.273 -37.062 -40.938 1 92.81 479 PHE A CA 1
ATOM 3727 C C . PHE A 1 479 ? -11.188 -36.062 -40.562 1 92.81 479 PHE A C 1
ATOM 3729 O O . PHE A 1 479 ? -10.102 -36.438 -40.125 1 92.81 479 PHE A O 1
ATOM 3736 N N . ARG A 1 480 ? -11.492 -34.812 -40.75 1 94.19 480 ARG A N 1
ATOM 3737 C CA . ARG A 1 480 ? -10.594 -33.719 -40.375 1 94.19 480 ARG A CA 1
ATOM 3738 C C . ARG A 1 480 ? -11.055 -33.062 -39.094 1 94.19 480 ARG A C 1
ATOM 3740 O O . ARG A 1 480 ? -12.172 -32.562 -39 1 94.19 480 ARG A O 1
ATOM 3747 N N . ILE A 1 481 ? -10.227 -33.062 -38.125 1 94.81 481 ILE A N 1
ATOM 3748 C CA . ILE A 1 481 ? -10.531 -32.5 -36.812 1 94.81 481 ILE A CA 1
ATOM 3749 C C . ILE A 1 481 ? -9.695 -31.25 -36.594 1 94.81 481 ILE A C 1
ATOM 3751 O O . ILE A 1 481 ? -8.477 -31.328 -36.406 1 94.81 481 ILE A O 1
ATOM 3755 N N . PRO A 1 482 ? -10.344 -30.094 -36.531 1 94.44 482 PRO A N 1
ATOM 3756 C CA . PRO A 1 482 ? -9.609 -28.859 -36.25 1 94.44 482 PRO A CA 1
ATOM 3757 C C . PRO A 1 482 ? -9.406 -28.625 -34.75 1 94.44 482 PRO A C 1
ATOM 3759 O O . PRO A 1 482 ? -10.375 -28.359 -34.031 1 94.44 482 PRO A O 1
ATOM 3762 N N . PHE A 1 483 ? -8.18 -28.625 -34.344 1 95.12 483 PHE A N 1
ATOM 3763 C CA . PHE A 1 483 ? -7.844 -28.297 -32.969 1 95.12 483 PHE A CA 1
ATOM 3764 C C . PHE A 1 483 ? -7.41 -26.844 -32.844 1 95.12 483 PHE A C 1
ATOM 3766 O O . PHE A 1 483 ? -6.617 -26.359 -33.656 1 95.12 483 PHE A O 1
ATOM 3773 N N . VAL A 1 484 ? -8.023 -26.203 -31.844 1 94.25 484 VAL A N 1
ATOM 3774 C CA . VAL A 1 484 ? -7.66 -24.797 -31.609 1 94.25 484 VAL A CA 1
ATOM 3775 C C . VAL A 1 484 ? -7.043 -24.656 -30.219 1 94.25 484 VAL A C 1
ATOM 3777 O O . VAL A 1 484 ? -7.656 -25.031 -29.219 1 94.25 484 VAL A O 1
ATOM 3780 N N . TYR A 1 485 ? -5.828 -24.156 -30.125 1 95.44 485 TYR A N 1
ATOM 3781 C CA . TYR A 1 485 ? -5.121 -23.828 -28.891 1 95.44 485 TYR A CA 1
ATOM 3782 C C . TYR A 1 485 ? -5.141 -22.328 -28.625 1 95.44 485 TYR A C 1
ATOM 3784 O O . TYR A 1 485 ? -4.477 -21.562 -29.312 1 95.44 485 TYR A O 1
ATOM 3792 N N . GLU A 1 486 ? -5.84 -21.953 -27.562 1 93.31 486 GLU A N 1
ATOM 3793 C CA . GLU A 1 486 ? -6.133 -20.547 -27.344 1 93.31 486 GLU A CA 1
ATOM 3794 C C . GLU A 1 486 ? -5.215 -19.953 -26.266 1 93.31 486 GLU A C 1
ATOM 3796 O O . GLU A 1 486 ? -4.469 -20.672 -25.609 1 93.31 486 GLU A O 1
ATOM 3801 N N . LEU A 1 487 ? -5.359 -18.641 -26.047 1 93.25 487 LEU A N 1
ATOM 3802 C CA . LEU A 1 487 ? -4.508 -17.875 -25.141 1 93.25 487 LEU A CA 1
ATOM 3803 C C . LEU A 1 487 ? -4.73 -18.312 -23.703 1 93.25 487 LEU A C 1
ATOM 3805 O O . LEU A 1 487 ? -3.861 -18.109 -22.844 1 93.25 487 LEU A O 1
ATOM 3809 N N . ASP A 1 488 ? -5.879 -18.859 -23.422 1 93.56 488 ASP A N 1
ATOM 3810 C CA . ASP A 1 488 ? -6.145 -19.328 -22.062 1 93.56 488 ASP A CA 1
ATOM 3811 C C . ASP A 1 488 ? -5.531 -20.703 -21.812 1 93.56 488 ASP A C 1
ATOM 3813 O O . ASP A 1 488 ? -5.602 -21.234 -20.703 1 93.56 488 ASP A O 1
ATOM 3817 N N . HIS A 1 489 ? -4.977 -21.266 -22.922 1 94.5 489 HIS A N 1
ATOM 3818 C CA . HIS A 1 489 ? -4.234 -22.516 -22.922 1 94.5 489 HIS A CA 1
ATOM 3819 C C . HIS A 1 489 ? -5.168 -23.719 -22.75 1 94.5 489 HIS A C 1
ATOM 3821 O O . HIS A 1 489 ? -4.762 -24.766 -22.234 1 94.5 489 HIS A O 1
ATOM 3827 N N . LEU A 1 490 ? -6.363 -23.5 -23.125 1 92.06 490 LEU A N 1
ATOM 3828 C CA . LEU A 1 490 ? -7.316 -24.578 -23.297 1 92.06 490 LEU A CA 1
ATOM 3829 C C . LEU A 1 490 ? -7.449 -24.969 -24.766 1 92.06 490 LEU A C 1
ATOM 3831 O O . LEU A 1 490 ? -7.258 -24.125 -25.656 1 92.06 490 LEU A O 1
ATOM 3835 N N . LEU A 1 491 ? -7.684 -26.188 -24.984 1 92.19 491 LEU A N 1
ATOM 3836 C CA . LEU A 1 491 ? -7.891 -26.703 -26.328 1 92.19 491 LEU A CA 1
ATOM 3837 C C . LEU A 1 491 ? -9.375 -26.875 -26.625 1 92.19 491 LEU A C 1
ATOM 3839 O O . LEU A 1 491 ? -10.141 -27.297 -25.75 1 92.19 491 LEU A O 1
ATOM 3843 N N . HIS A 1 492 ? -9.672 -26.547 -27.844 1 89.5 492 HIS A N 1
ATOM 3844 C CA . HIS A 1 492 ? -11.062 -26.641 -28.266 1 89.5 492 HIS A CA 1
ATOM 3845 C C . HIS A 1 492 ? -11.203 -27.328 -29.625 1 89.5 492 HIS A C 1
ATOM 3847 O O . HIS A 1 492 ? -10.289 -27.25 -30.453 1 89.5 492 HIS A O 1
ATOM 3853 N N . VAL A 1 493 ? -12.258 -28.047 -29.672 1 91.5 493 VAL A N 1
ATOM 3854 C CA . VAL A 1 493 ? -12.711 -28.594 -30.953 1 91.5 493 VAL A CA 1
ATOM 3855 C C . VAL A 1 493 ? -14.188 -28.281 -31.156 1 91.5 493 VAL A C 1
ATOM 3857 O O . VAL A 1 493 ? -15.031 -28.656 -30.328 1 91.5 493 VAL A O 1
ATOM 3860 N N . ASN A 1 494 ? -14.492 -27.641 -32.156 1 85.56 494 ASN A N 1
ATOM 3861 C CA . ASN A 1 494 ? -15.883 -27.25 -32.375 1 85.56 494 ASN A CA 1
ATOM 3862 C C . ASN A 1 494 ? -16.625 -28.297 -33.219 1 85.56 494 ASN A C 1
ATOM 3864 O O . ASN A 1 494 ? -17.797 -28.594 -32.938 1 85.56 494 ASN A O 1
ATOM 3868 N N . ASN A 1 495 ? -16.031 -28.781 -34.281 1 91.19 495 ASN A N 1
ATOM 3869 C CA . ASN A 1 495 ? -16.656 -29.766 -35.188 1 91.19 495 ASN A CA 1
ATOM 3870 C C . ASN A 1 495 ? -15.609 -30.625 -35.875 1 91.19 495 ASN A C 1
ATOM 3872 O O . ASN A 1 495 ? -14.414 -30.328 -35.844 1 91.19 495 ASN A O 1
ATOM 3876 N N . ILE A 1 496 ? -16.219 -31.703 -36.375 1 93.12 496 ILE A N 1
ATOM 3877 C CA . ILE A 1 496 ? -15.406 -32.594 -37.188 1 93.12 496 ILE A CA 1
ATOM 3878 C C . ILE A 1 496 ? -15.891 -32.531 -38.625 1 93.12 496 ILE A C 1
ATOM 3880 O O . ILE A 1 496 ? -17.094 -32.562 -38.906 1 93.12 496 ILE A O 1
ATOM 3884 N N . MET A 1 497 ? -14.938 -32.5 -39.531 1 92.25 497 MET A N 1
ATOM 3885 C CA . MET A 1 497 ? -15.281 -32.469 -40.938 1 92.25 497 MET A CA 1
ATOM 3886 C C . MET A 1 497 ? -15.117 -33.844 -41.562 1 92.25 497 MET A C 1
ATOM 3888 O O . MET A 1 497 ? -14.008 -34.375 -41.656 1 92.25 497 MET A O 1
ATOM 3892 N N . ARG A 1 498 ? -16.188 -34.375 -42 1 93.19 498 ARG A N 1
ATOM 3893 C CA . ARG A 1 498 ? -16.172 -35.625 -42.719 1 93.19 498 ARG A CA 1
ATOM 3894 C C . ARG A 1 498 ? -15.898 -35.406 -44.219 1 93.19 498 ARG A C 1
ATOM 3896 O O . ARG A 1 498 ? -16.516 -34.531 -44.844 1 93.19 498 ARG A O 1
ATOM 3903 N N . ILE A 1 499 ? -15.047 -36.156 -44.719 1 91.56 499 ILE A N 1
ATOM 3904 C CA . ILE A 1 499 ? -14.641 -36 -46.094 1 91.56 499 ILE A CA 1
ATOM 3905 C C . ILE A 1 499 ? -14.898 -37.281 -46.875 1 91.56 499 ILE A C 1
ATOM 3907 O O . ILE A 1 499 ? -14.234 -38.312 -46.625 1 91.56 499 ILE A O 1
ATOM 3911 N N . ASP A 1 500 ? -15.828 -37.25 -47.812 1 91.06 500 ASP A N 1
ATOM 3912 C CA . ASP A 1 500 ? -16.156 -38.375 -48.688 1 91.06 500 ASP A CA 1
ATOM 3913 C C . ASP A 1 500 ? -15.828 -38.062 -50.125 1 91.06 500 ASP A C 1
ATOM 3915 O O . ASP A 1 500 ? -16.047 -36.938 -50.594 1 91.06 500 ASP A O 1
ATOM 3919 N N . LYS A 1 501 ? -15.305 -39.031 -50.781 1 88.56 501 LYS A N 1
ATOM 3920 C CA . LYS A 1 501 ? -15.133 -38.906 -52.219 1 88.56 501 LYS A CA 1
ATOM 3921 C C . LYS A 1 501 ? -16.172 -39.75 -52.938 1 88.56 501 LYS A C 1
ATOM 3923 O O . LYS A 1 501 ? -16.156 -41 -52.875 1 88.56 501 LYS A O 1
ATOM 3928 N N . VAL A 1 502 ? -17.125 -39.125 -53.688 1 84.62 502 VAL A N 1
ATOM 3929 C CA . VAL A 1 502 ? -18.25 -39.812 -54.281 1 84.62 502 VAL A CA 1
ATOM 3930 C C . VAL A 1 502 ? -18.219 -39.625 -55.812 1 84.62 502 VAL A C 1
ATOM 3932 O O . VAL A 1 502 ? -17.844 -38.562 -56.281 1 84.62 502 VAL A O 1
ATOM 3935 N N . LEU A 1 503 ? -18.531 -40.656 -56.5 1 76.5 503 LEU A N 1
ATOM 3936 C CA . LEU A 1 503 ? -18.641 -40.594 -57.969 1 76.5 503 LEU A CA 1
ATOM 3937 C C . LEU A 1 503 ? -19.938 -39.938 -58.406 1 76.5 503 LEU A C 1
ATOM 3939 O O . LEU A 1 503 ? -21 -40.219 -57.812 1 76.5 503 LEU A O 1
ATOM 3943 N N . GLN A 1 504 ? -19.938 -38.812 -58.969 1 65.88 504 GLN A N 1
ATOM 3944 C CA . GLN A 1 504 ? -21.156 -38.188 -59.5 1 65.88 504 GLN A CA 1
ATOM 3945 C C . GLN A 1 504 ? -21.781 -39.031 -60.594 1 65.88 504 GLN A C 1
ATOM 3947 O O . GLN A 1 504 ? -21.109 -39.406 -61.562 1 65.88 504 GLN A O 1
ATOM 3952 N N . PRO A 1 505 ? -22.875 -39.562 -60.406 1 54 505 PRO A N 1
ATOM 3953 C CA . PRO A 1 505 ? -23.531 -40.188 -61.531 1 54 505 PRO A CA 1
ATOM 3954 C C . PRO A 1 505 ? -23.672 -39.25 -62.75 1 54 505 PRO A C 1
ATOM 3956 O O . PRO A 1 505 ? -23.75 -38.031 -62.562 1 54 505 PRO A O 1
ATOM 3959 N N . GLU A 1 506 ? -23.297 -39.625 -63.906 1 48.12 506 GLU A N 1
ATOM 3960 C CA . GLU A 1 506 ? -23.547 -38.875 -65.125 1 48.12 506 GLU A CA 1
ATOM 3961 C C . GLU A 1 506 ? -24.953 -38.281 -65.125 1 48.12 506 GLU A C 1
ATOM 3963 O O . GLU A 1 506 ? -25.938 -39.031 -65 1 48.12 506 GLU A O 1
ATOM 3968 N N . GLU A 1 507 ? -25.109 -37.125 -64.625 1 48.75 507 GLU A N 1
ATOM 3969 C CA . GLU A 1 507 ? -26.438 -36.594 -64.875 1 48.75 507 GLU A CA 1
ATOM 3970 C C . GLU A 1 507 ? -26.875 -36.812 -66.312 1 48.75 507 GLU A C 1
ATOM 3972 O O . GLU A 1 507 ? -26.125 -36.531 -67.25 1 48.75 507 GLU A O 1
ATOM 3977 N N . PRO A 1 508 ? -27.766 -37.688 -66.625 1 46.88 508 PRO A N 1
ATOM 3978 C CA . PRO A 1 508 ? -28.234 -37.75 -68 1 46.88 508 PRO A CA 1
ATOM 3979 C C . PRO A 1 508 ? -28.438 -36.375 -68.625 1 46.88 508 PRO A C 1
ATOM 3981 O O . PRO A 1 508 ? -28.828 -35.438 -67.938 1 46.88 508 PRO A O 1
ATOM 3984 N N . ALA A 1 509 ? -27.734 -36.125 -69.688 1 44.03 509 ALA A N 1
ATOM 3985 C CA . ALA A 1 509 ? -27.922 -34.906 -70.438 1 44.03 509 ALA A CA 1
ATOM 3986 C C . ALA A 1 509 ? -29.391 -34.5 -70.5 1 44.03 509 ALA A C 1
ATOM 3988 O O . ALA A 1 509 ? -30.25 -35.344 -70.75 1 44.03 509 ALA A O 1
ATOM 3989 N N . PRO A 1 510 ? -29.703 -33.438 -69.688 1 41.94 510 PRO A N 1
ATOM 3990 C CA . PRO A 1 510 ? -31.109 -33.031 -69.875 1 41.94 510 PRO A CA 1
ATOM 3991 C C . PRO A 1 510 ? -31.594 -33.094 -71.312 1 41.94 510 PRO A C 1
ATOM 3993 O O . PRO A 1 510 ? -30.812 -32.812 -72.25 1 41.94 510 PRO A O 1
ATOM 3996 N N . GLU A 1 511 ? -32.562 -33.875 -71.625 1 39.12 511 GLU A N 1
ATOM 3997 C CA . GLU A 1 511 ? -33.156 -33.938 -72.938 1 39.12 511 GLU A CA 1
ATOM 3998 C C . GLU A 1 511 ? -33.375 -32.562 -73.562 1 39.12 511 GLU A C 1
ATOM 4000 O O . GLU A 1 511 ? -33.812 -31.641 -72.875 1 39.12 511 GLU A O 1
ATOM 4005 N N . PRO A 1 512 ? -32.688 -32.219 -74.625 1 37.78 512 PRO A N 1
ATOM 4006 C CA . PRO A 1 512 ? -32.812 -30.906 -75.25 1 37.78 512 PRO A CA 1
ATOM 4007 C C . PRO A 1 512 ? -34.281 -30.469 -75.375 1 37.78 512 PRO A C 1
ATOM 4009 O O . PRO A 1 512 ? -35.094 -31.203 -75.938 1 37.78 512 PRO A O 1
ATOM 4012 N N . GLN A 1 513 ? -34.875 -29.938 -74.312 1 33.12 513 GLN A N 1
ATOM 4013 C CA . GLN A 1 513 ? -36.219 -29.453 -74.438 1 33.12 513 GLN A CA 1
ATOM 4014 C C . GLN A 1 513 ? -36.438 -28.703 -75.75 1 33.12 513 GLN A C 1
ATOM 4016 O O . GLN A 1 513 ? -35.594 -27.922 -76.188 1 33.12 513 GLN A O 1
ATOM 4021 N N . ALA A 1 514 ? -37.469 -29.094 -76.562 1 34 514 ALA A N 1
ATOM 4022 C CA . ALA A 1 514 ? -37.969 -28.594 -77.875 1 34 514 ALA A CA 1
ATOM 4023 C C . ALA A 1 514 ? -38.125 -27.078 -77.812 1 34 514 ALA A C 1
ATOM 4025 O O . ALA A 1 514 ? -38.781 -26.531 -76.938 1 34 514 ALA A O 1
ATOM 4026 N N . ALA A 1 515 ? -37.156 -26.312 -78.375 1 31.03 515 ALA A N 1
ATOM 4027 C CA . ALA A 1 515 ? -37.219 -24.859 -78.5 1 31.03 515 ALA A CA 1
ATOM 4028 C C . ALA A 1 515 ? -38.562 -24.422 -79.062 1 31.03 515 ALA A C 1
ATOM 4030 O O . ALA A 1 515 ? -39 -24.906 -80.125 1 31.03 515 ALA A O 1
ATOM 4031 N N . ALA A 1 516 ? -39.5 -24.141 -78.188 1 30.98 516 ALA A N 1
ATOM 4032 C CA . ALA A 1 516 ? -40.812 -23.625 -78.625 1 30.98 516 ALA A CA 1
ATOM 4033 C C . ALA A 1 516 ? -40.656 -22.578 -79.688 1 30.98 516 ALA A C 1
ATOM 4035 O O . ALA A 1 516 ? -39.688 -21.828 -79.688 1 30.98 516 ALA A O 1
ATOM 4036 N N . PRO A 1 517 ? -41.5 -22.516 -80.75 1 29.14 517 PRO A N 1
ATOM 4037 C CA . PRO A 1 517 ? -41.562 -21.781 -82 1 29.14 517 PRO A CA 1
ATOM 4038 C C . PRO A 1 517 ? -41.5 -20.266 -81.812 1 29.14 517 PRO A C 1
ATOM 4040 O O . PRO A 1 517 ? -42.312 -19.703 -81.062 1 29.14 517 PRO A O 1
ATOM 4043 N N . GLU A 1 518 ? -40.281 -19.719 -81.625 1 27.44 518 GLU A N 1
ATOM 4044 C CA . GLU A 1 518 ? -40.219 -18.25 -81.562 1 27.44 518 GLU A CA 1
ATOM 4045 C C . GLU A 1 518 ? -41.031 -17.609 -82.688 1 27.44 518 GLU A C 1
ATOM 4047 O O . GLU A 1 518 ? -41.062 -18.094 -83.812 1 27.44 518 GLU A O 1
ATOM 4052 N N . GLN A 1 519 ? -42 -16.766 -82.25 1 27.45 519 GLN A N 1
ATOM 4053 C CA . GLN A 1 519 ? -42.906 -15.977 -83.062 1 27.45 519 GLN A CA 1
ATOM 4054 C C . GLN A 1 519 ? -42.156 -15.211 -84.125 1 27.45 519 GLN A C 1
ATOM 4056 O O . GLN A 1 519 ? -41 -14.812 -83.938 1 27.45 519 GLN A O 1
ATOM 4061 N N . PRO A 1 520 ? -42.781 -14.969 -85.375 1 27.2 520 PRO A N 1
ATOM 4062 C CA . PRO A 1 520 ? -42.406 -14.633 -86.75 1 27.2 520 PRO A CA 1
ATOM 4063 C C . PRO A 1 520 ? -41.812 -13.242 -86.875 1 27.2 520 PRO A C 1
ATOM 4065 O O . PRO A 1 520 ? -42.5 -12.242 -86.625 1 27.2 520 PRO A O 1
ATOM 4068 N N . ALA A 1 521 ? -40.688 -12.891 -86.125 1 25.56 521 ALA A N 1
ATOM 4069 C CA . ALA A 1 521 ? -40.375 -11.477 -86.312 1 25.56 521 ALA A CA 1
ATOM 4070 C C . ALA A 1 521 ? -40.406 -11.086 -87.75 1 25.56 521 ALA A C 1
ATOM 4072 O O . ALA A 1 521 ? -40.094 -11.898 -88.625 1 25.56 521 ALA A O 1
ATOM 4073 N N . GLU A 1 522 ? -41 -9.977 -88.062 1 24.06 522 GLU A N 1
ATOM 4074 C CA . GLU A 1 522 ? -41.406 -9.406 -89.375 1 24.06 522 GLU A CA 1
ATOM 4075 C C . GLU A 1 522 ? -40.219 -9.336 -90.312 1 24.06 522 GLU A C 1
ATOM 4077 O O . GLU A 1 522 ? -40.344 -9.648 -91.5 1 24.06 522 GLU A O 1
ATOM 4082 N N . GLY A 1 523 ? -39.344 -8.453 -89.875 1 25.86 523 GLY A N 1
ATOM 4083 C CA . GLY A 1 523 ? -38.75 -7.645 -90.938 1 25.86 523 GLY A CA 1
ATOM 4084 C C . GLY A 1 523 ? -37.625 -8.352 -91.688 1 25.86 523 GLY A C 1
ATOM 4085 O O . GLY A 1 523 ? -36.5 -8.422 -91.188 1 25.86 523 GLY A O 1
ATOM 4086 N N . ALA A 1 524 ? -38 -9.141 -92.375 1 27.23 524 ALA A N 1
ATOM 4087 C CA . ALA A 1 524 ? -37.281 -10.273 -92.938 1 27.23 524 ALA A CA 1
ATOM 4088 C C . ALA A 1 524 ? -36.188 -9.812 -93.938 1 27.23 524 ALA A C 1
ATOM 4090 O O . ALA A 1 524 ? -36.5 -9.438 -95.062 1 27.23 524 ALA A O 1
ATOM 4091 N N . ALA A 1 525 ? -35.375 -8.805 -93.375 1 27.47 525 ALA A N 1
ATOM 4092 C CA . ALA A 1 525 ? -34.438 -8.367 -94.375 1 27.47 525 ALA A CA 1
ATOM 4093 C C . ALA A 1 525 ? -33.781 -9.562 -95.125 1 27.47 525 ALA A C 1
ATOM 4095 O O . ALA A 1 525 ? -33.688 -10.648 -94.5 1 27.47 525 ALA A O 1
ATOM 4096 N N . PRO A 1 526 ? -33.438 -9.359 -96.375 1 29.78 526 PRO A N 1
ATOM 4097 C CA . PRO A 1 526 ? -33.094 -10.391 -97.375 1 29.78 526 PRO A CA 1
ATOM 4098 C C . PRO A 1 526 ? -31.891 -11.234 -97 1 29.78 526 PRO A C 1
ATOM 4100 O O . PRO A 1 526 ? -30.984 -10.734 -96.312 1 29.78 526 PRO A O 1
ATOM 4103 N N . PRO A 1 527 ? -32.094 -12.578 -96.812 1 28.31 527 PRO A N 1
ATOM 4104 C CA . PRO A 1 527 ? -31.219 -13.602 -96.25 1 28.31 527 PRO A CA 1
ATOM 4105 C C . PRO A 1 527 ? -29.844 -13.641 -96.875 1 28.31 527 PRO A C 1
ATOM 4107 O O . PRO A 1 527 ? -29.75 -13.633 -98.125 1 28.31 527 PRO A O 1
ATOM 4110 N N . PRO A 1 528 ? -28.938 -12.891 -96.25 1 28.28 528 PRO A N 1
ATOM 4111 C CA . PRO A 1 528 ? -27.594 -12.836 -96.812 1 28.28 528 PRO A CA 1
ATOM 4112 C C . PRO A 1 528 ? -27.078 -14.211 -97.25 1 28.28 528 PRO A C 1
ATOM 4114 O O . PRO A 1 528 ? -27.562 -15.234 -96.75 1 28.28 528 PRO A O 1
ATOM 4117 N N . ALA A 1 529 ? -26.25 -14.242 -98.25 1 29.09 529 ALA A N 1
ATOM 4118 C CA . ALA A 1 529 ? -25.766 -15.344 -99.125 1 29.09 529 ALA A CA 1
ATOM 4119 C C . ALA A 1 529 ? -25.125 -16.438 -98.25 1 29.09 529 ALA A C 1
ATOM 4121 O O . ALA A 1 529 ? -24.469 -16.141 -97.25 1 29.09 529 ALA A O 1
ATOM 4122 N N . PRO A 1 530 ? -25.625 -17.688 -98.375 1 27.48 530 PRO A N 1
ATOM 4123 C CA . PRO A 1 530 ? -25.406 -18.922 -97.562 1 27.48 530 PRO A CA 1
ATOM 4124 C C . PRO A 1 530 ? -23.938 -19.359 -97.562 1 27.48 530 PRO A C 1
ATOM 4126 O O . PRO A 1 530 ? -23.375 -19.625 -98.625 1 27.48 530 PRO A O 1
ATOM 4129 N N . GLU A 1 531 ? -23.094 -18.562 -96.875 1 25.22 531 GLU A N 1
ATOM 4130 C CA . GLU A 1 531 ? -21.703 -18.984 -97 1 25.22 531 GLU A CA 1
ATOM 4131 C C . GLU A 1 531 ? -21.547 -20.484 -96.812 1 25.22 531 GLU A C 1
ATOM 4133 O O . GLU A 1 531 ? -22.25 -21.047 -95.938 1 25.22 531 GLU A O 1
ATOM 4138 N N . ALA A 1 532 ? -20.688 -21.156 -97.562 1 25.34 532 ALA A N 1
ATOM 4139 C CA . ALA A 1 532 ? -20.438 -22.531 -98 1 25.34 532 ALA A CA 1
ATOM 4140 C C . ALA A 1 532 ? -20.156 -23.453 -96.812 1 25.34 532 ALA A C 1
ATOM 4142 O O . ALA A 1 532 ? -20.781 -24.5 -96.688 1 25.34 532 ALA A O 1
ATOM 4143 N N . ASN A 1 533 ? -18.875 -23.656 -96.438 1 25.45 533 ASN A N 1
ATOM 4144 C CA . ASN A 1 533 ? -18.234 -24.953 -96.312 1 25.45 533 ASN A CA 1
ATOM 4145 C C . ASN A 1 533 ? -18.375 -25.484 -94.875 1 25.45 533 ASN A C 1
ATOM 4147 O O . ASN A 1 533 ? -17.891 -24.875 -93.938 1 25.45 533 ASN A O 1
ATOM 4151 N N . ALA A 1 534 ? -19.344 -26.297 -94.625 1 28.14 534 ALA A N 1
ATOM 4152 C CA . ALA A 1 534 ? -19.859 -26.922 -93.438 1 28.14 534 ALA A CA 1
ATOM 4153 C C . ALA A 1 534 ? -18.844 -27.891 -92.875 1 28.14 534 ALA A C 1
ATOM 4155 O O . ALA A 1 534 ? -18.641 -28.984 -93.375 1 28.14 534 ALA A O 1
ATOM 4156 N N . ALA A 1 535 ? -17.609 -27.516 -92.562 1 32.97 535 ALA A N 1
ATOM 4157 C CA . ALA A 1 535 ? -16.766 -28.625 -92.125 1 32.97 535 ALA A CA 1
ATOM 4158 C C . ALA A 1 535 ? -17.453 -29.422 -91 1 32.97 535 ALA A C 1
ATOM 4160 O O . ALA A 1 535 ? -18.188 -28.859 -90.188 1 32.97 535 ALA A O 1
ATOM 4161 N N . PRO A 1 536 ? -17.484 -30.781 -91.125 1 29.58 536 PRO A N 1
ATOM 4162 C CA . PRO A 1 536 ? -18.188 -31.719 -90.25 1 29.58 536 PRO A CA 1
ATOM 4163 C C . PRO A 1 536 ? -17.766 -31.578 -88.75 1 29.58 536 PRO A C 1
ATOM 4165 O O . PRO A 1 536 ? -16.594 -31.281 -88.5 1 29.58 536 PRO A O 1
ATOM 4168 N N . ALA A 1 537 ? -18.672 -31.234 -87.875 1 33.88 537 ALA A N 1
ATOM 4169 C CA . ALA A 1 537 ? -18.547 -31.047 -86.438 1 33.88 537 ALA A CA 1
ATOM 4170 C C . ALA A 1 537 ? -17.922 -32.281 -85.812 1 33.88 537 ALA A C 1
ATOM 4172 O O . ALA A 1 537 ? -18.328 -33.406 -86.062 1 33.88 537 ALA A O 1
ATOM 4173 N N . THR A 1 538 ? -16.625 -32.219 -85.5 1 37.34 538 THR A N 1
ATOM 4174 C CA . THR A 1 538 ? -15.883 -33.25 -84.812 1 37.34 538 THR A CA 1
ATOM 4175 C C . THR A 1 538 ? -16.688 -33.75 -83.562 1 37.34 538 THR A C 1
ATOM 4177 O O . THR A 1 538 ? -17.297 -32.969 -82.875 1 37.34 538 THR A O 1
ATOM 4180 N N . PRO A 1 539 ? -17.062 -35.031 -83.562 1 37.12 539 PRO A N 1
ATOM 4181 C CA . PRO A 1 539 ? -17.844 -35.625 -82.5 1 37.12 539 PRO A CA 1
ATOM 4182 C C . PRO A 1 539 ? -17.297 -35.25 -81.125 1 37.12 539 PRO A C 1
ATOM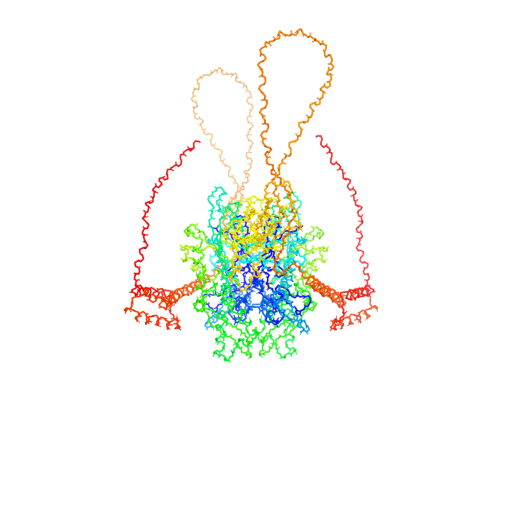 4184 O O . PRO A 1 539 ? -16.094 -35.031 -80.938 1 37.12 539 PRO A O 1
ATOM 4187 N N . PRO A 1 540 ? -18.156 -34.625 -80.312 1 38.5 540 PRO A N 1
ATOM 4188 C CA . PRO A 1 540 ? -17.719 -34.25 -78.938 1 38.5 540 PRO A CA 1
ATOM 4189 C C . PRO A 1 540 ? -17.016 -35.375 -78.188 1 38.5 540 PRO A C 1
ATOM 4191 O O . PRO A 1 540 ? -17.328 -36.562 -78.438 1 38.5 540 PRO A O 1
ATOM 4194 N N . LYS A 1 541 ? -15.766 -35.25 -77.875 1 44.16 541 LYS A N 1
ATOM 4195 C CA . LYS A 1 541 ? -14.945 -36.188 -77.125 1 44.16 541 LYS A CA 1
ATOM 4196 C C . LYS A 1 541 ? -15.742 -36.812 -76 1 44.16 541 LYS A C 1
ATOM 4198 O O . LYS A 1 541 ? -16.547 -36.156 -75.375 1 44.16 541 LYS A O 1
ATOM 4203 N N . PRO A 1 542 ? -15.781 -38.219 -75.938 1 40.44 542 PRO A N 1
ATOM 4204 C CA . PRO A 1 542 ? -16.469 -38.938 -74.812 1 40.44 542 PRO A CA 1
ATOM 4205 C C . PRO A 1 542 ? -16.188 -38.344 -73.438 1 40.44 542 PRO A C 1
ATOM 4207 O O . PRO A 1 542 ? -15.086 -37.812 -73.188 1 40.44 542 PRO A O 1
ATOM 4210 N N . ALA A 1 543 ? -17.188 -37.875 -72.812 1 42.75 543 ALA A N 1
ATOM 4211 C CA . ALA A 1 543 ? -17.109 -37.375 -71.438 1 42.75 543 ALA A CA 1
ATOM 4212 C C . ALA A 1 543 ? -16.25 -38.281 -70.562 1 42.75 543 ALA A C 1
ATOM 4214 O O . ALA A 1 543 ? -16.438 -39.5 -70.562 1 42.75 543 ALA A O 1
ATOM 4215 N N . GLY A 1 544 ? -14.945 -38.125 -70.375 1 47.66 544 GLY A N 1
ATOM 4216 C CA . GLY A 1 544 ? -14.055 -38.844 -69.5 1 47.66 544 GLY A CA 1
ATOM 4217 C C . GLY A 1 544 ? -14.734 -39.344 -68.25 1 47.66 544 GLY A C 1
ATOM 4218 O O . GLY A 1 544 ? -15.867 -38.938 -67.938 1 47.66 544 GLY A O 1
ATOM 4219 N N . PRO A 1 545 ? -14.289 -40.5 -67.625 1 54.22 545 PRO A N 1
ATOM 4220 C CA . PRO A 1 545 ? -14.906 -41.062 -66.375 1 54.22 545 PRO A CA 1
ATOM 4221 C C . PRO A 1 545 ? -15.227 -40 -65.375 1 54.22 545 PRO A C 1
ATOM 4223 O O . PRO A 1 545 ? -14.562 -38.969 -65.312 1 54.22 545 PRO A O 1
ATOM 4226 N N . PRO A 1 546 ? -16.453 -40 -64.812 1 58.31 546 PRO A N 1
ATOM 4227 C CA . PRO A 1 546 ? -16.844 -39 -63.781 1 58.31 546 PRO A CA 1
ATOM 4228 C C . PRO A 1 546 ? -15.805 -38.844 -62.688 1 58.31 546 PRO A C 1
ATOM 4230 O O . PRO A 1 546 ? -15.258 -39.812 -62.188 1 58.31 546 PRO A O 1
ATOM 4233 N N . GLN A 1 547 ? -15.156 -37.75 -62.656 1 70.75 547 GLN A N 1
ATOM 4234 C CA . GLN A 1 547 ? -14.164 -37.406 -61.656 1 70.75 547 GLN A CA 1
ATOM 4235 C C . GLN A 1 547 ? -14.789 -37.312 -60.281 1 70.75 547 GLN A C 1
ATOM 4237 O O . GLN A 1 547 ? -15.867 -36.75 -60.094 1 70.75 547 GLN A O 1
ATOM 4242 N N . PRO A 1 548 ? -14.289 -38.125 -59.281 1 78.19 548 PRO A N 1
ATOM 4243 C CA . PRO A 1 548 ? -14.82 -38.062 -57.906 1 78.19 548 PRO A CA 1
ATOM 4244 C C . PRO A 1 548 ? -14.812 -36.656 -57.344 1 78.19 548 PRO A C 1
ATOM 4246 O O . PRO A 1 548 ? -13.875 -35.906 -57.562 1 78.19 548 PRO A O 1
ATOM 4249 N N . LYS A 1 549 ? -15.984 -36.25 -56.906 1 83.94 549 LYS A N 1
ATOM 4250 C CA . LYS A 1 549 ? -16.094 -34.969 -56.219 1 83.94 549 LYS A CA 1
ATOM 4251 C C . LYS A 1 549 ? -15.992 -35.156 -54.719 1 83.94 549 LYS A C 1
ATOM 4253 O O . LYS A 1 549 ? -16.531 -36.125 -54.156 1 83.94 549 LYS A O 1
ATOM 4258 N N . VAL A 1 550 ? -15.195 -34.281 -54.094 1 87.5 550 VAL A N 1
ATOM 4259 C CA . VAL A 1 550 ? -15.023 -34.281 -52.656 1 87.5 550 VAL A CA 1
ATOM 4260 C C . VAL A 1 550 ? -16.219 -33.625 -52 1 87.5 550 VAL A C 1
ATOM 4262 O O . VAL A 1 550 ? -16.609 -32.531 -52.344 1 87.5 550 VAL A O 1
ATOM 4265 N N . GLN A 1 551 ? -16.969 -34.375 -51.156 1 87.38 551 GLN A N 1
ATOM 4266 C CA . GLN A 1 551 ? -18.062 -33.844 -50.344 1 87.38 551 GLN A CA 1
ATOM 4267 C C . GLN A 1 551 ? -17.656 -33.719 -48.875 1 87.38 551 GLN A C 1
ATOM 4269 O O . GLN A 1 551 ? -17.203 -34.688 -48.25 1 87.38 551 GLN A O 1
ATOM 4274 N N . GLU A 1 552 ? -17.797 -32.469 -48.344 1 89.5 552 GLU A N 1
ATOM 4275 C CA . GLU A 1 552 ? -17.469 -32.188 -46.938 1 89.5 552 GLU A CA 1
ATOM 4276 C C . GLU A 1 552 ? -18.734 -32 -46.125 1 89.5 552 GLU A C 1
ATOM 4278 O O . GLU A 1 552 ? -19.609 -31.234 -46.5 1 89.5 552 GLU A O 1
ATOM 4283 N N . THR A 1 553 ? -18.875 -32.75 -45.031 1 89.88 553 THR A N 1
ATOM 4284 C CA . THR A 1 553 ? -20.016 -32.625 -44.125 1 89.88 553 THR A CA 1
ATOM 4285 C C . THR A 1 553 ? -19.547 -32.375 -42.688 1 89.88 553 THR A C 1
ATOM 4287 O O . THR A 1 553 ? -18.672 -33.094 -42.188 1 89.88 553 THR A O 1
ATOM 4290 N N . ARG A 1 554 ? -20.156 -31.438 -42.062 1 91 554 ARG A N 1
ATOM 4291 C CA . ARG A 1 554 ? -19.812 -31.125 -40.656 1 91 554 ARG A CA 1
ATOM 4292 C C . ARG A 1 554 ? -20.562 -32.062 -39.719 1 91 554 ARG A C 1
ATOM 4294 O O . ARG A 1 554 ? -21.766 -32.219 -39.812 1 91 554 ARG A O 1
ATOM 4301 N N . ILE A 1 555 ? -19.781 -32.656 -38.844 1 91.25 555 ILE A N 1
ATOM 4302 C CA . ILE A 1 555 ? -20.391 -33.5 -37.812 1 91.25 555 ILE A CA 1
ATOM 4303 C C . ILE A 1 555 ? -20.031 -32.938 -36.438 1 91.25 555 ILE A C 1
ATOM 4305 O O . ILE A 1 555 ? -18.969 -32.344 -36.25 1 91.25 555 ILE A O 1
ATOM 4309 N N . ASP A 1 556 ? -20.859 -33.25 -35.531 1 89.19 556 ASP A N 1
ATOM 4310 C CA . ASP A 1 556 ? -20.656 -32.781 -34.188 1 89.19 556 ASP A CA 1
ATOM 4311 C C . ASP A 1 556 ? -19.547 -33.562 -33.469 1 89.19 556 ASP A C 1
ATOM 4313 O O . ASP A 1 556 ? -19.438 -34.781 -33.688 1 89.19 556 ASP A O 1
ATOM 4317 N N . ALA A 1 557 ? -18.797 -32.781 -32.719 1 89.31 557 ALA A N 1
ATOM 4318 C CA . ALA A 1 557 ? -17.703 -33.406 -31.938 1 89.31 557 ALA A CA 1
ATOM 4319 C C . ALA A 1 557 ? -18 -33.375 -30.453 1 89.31 557 ALA A C 1
ATOM 4321 O O . ALA A 1 557 ? -18.594 -32.406 -29.953 1 89.31 557 ALA A O 1
ATOM 4322 N N . PHE A 1 558 ? -17.625 -34.438 -29.781 1 85.31 558 PHE A N 1
ATOM 4323 C CA . PHE A 1 558 ? -17.594 -34.438 -28.328 1 85.31 558 PHE A CA 1
ATOM 4324 C C . PHE A 1 558 ? -16.172 -34.281 -27.797 1 85.31 558 PHE A C 1
ATOM 4326 O O . PHE A 1 558 ? -15.273 -35 -28.203 1 85.31 558 PHE A O 1
ATOM 4333 N N . PHE A 1 559 ? -16.016 -33.219 -27.016 1 85.19 559 PHE A N 1
ATOM 4334 C CA . PHE A 1 559 ? -14.75 -32.938 -26.359 1 85.19 559 PHE A CA 1
ATOM 4335 C C . PHE A 1 559 ? -14.859 -33.156 -24.859 1 85.19 559 PHE A C 1
ATOM 4337 O O . PHE A 1 559 ? -15.398 -32.344 -24.125 1 85.19 559 PHE A O 1
ATOM 4344 N N . THR A 1 560 ? -14.312 -34.281 -24.375 1 80.06 560 THR A N 1
ATOM 4345 C CA . THR A 1 560 ? -14.461 -34.656 -22.969 1 80.06 560 THR A CA 1
ATOM 4346 C C . THR A 1 560 ? -13.148 -34.469 -22.219 1 80.06 560 THR A C 1
ATOM 4348 O O . THR A 1 560 ? -12.133 -35.094 -22.547 1 80.06 560 THR A O 1
ATOM 4351 N N . HIS A 1 561 ? -13.305 -33.625 -21.281 1 74.75 561 HIS A N 1
ATOM 4352 C CA . HIS A 1 561 ? -12.125 -33.406 -20.453 1 74.75 561 HIS A CA 1
ATOM 4353 C C . HIS A 1 561 ? -11.914 -34.562 -19.469 1 74.75 561 HIS A C 1
ATOM 4355 O O . HIS A 1 561 ? -12.883 -35.156 -19 1 74.75 561 HIS A O 1
ATOM 4361 N N . SER A 1 562 ? -10.75 -35.25 -19.422 1 59.41 562 SER A N 1
ATOM 4362 C CA . SER A 1 562 ? -10.5 -36.469 -18.672 1 59.41 562 SER A CA 1
ATOM 4363 C C . SER A 1 562 ? -10.344 -36.188 -17.172 1 59.41 562 SER A C 1
ATOM 4365 O O . SER A 1 562 ? -10.273 -37.094 -16.359 1 59.41 562 SER A O 1
ATOM 4367 N N . ASP A 1 563 ? -9.984 -35.156 -16.734 1 55.41 563 ASP A N 1
ATOM 4368 C CA . ASP A 1 563 ? -9.375 -35.062 -15.414 1 55.41 563 ASP A CA 1
ATOM 4369 C C . ASP A 1 563 ? -10.414 -35.281 -14.32 1 55.41 563 ASP A C 1
ATOM 4371 O O . ASP A 1 563 ? -10.195 -34.906 -13.172 1 55.41 563 ASP A O 1
ATOM 4375 N N . GLY A 1 564 ? -11.492 -36.094 -14.664 1 53.22 564 GLY A N 1
ATOM 4376 C CA . GLY A 1 564 ? -12.477 -36.406 -13.656 1 53.22 564 GLY A CA 1
ATOM 4377 C C . GLY A 1 564 ? -13.312 -35.219 -13.211 1 53.22 564 GLY A C 1
ATOM 4378 O O . GLY A 1 564 ? -14.062 -35.312 -12.234 1 53.22 564 GLY A O 1
ATOM 4379 N N . VAL A 1 565 ? -12.961 -34.031 -13.719 1 53.91 565 VAL A N 1
ATOM 4380 C CA . VAL A 1 565 ? -13.578 -32.812 -13.234 1 53.91 565 VAL A CA 1
ATOM 4381 C C . VAL A 1 565 ? -14.867 -32.531 -14.008 1 53.91 565 VAL A C 1
ATOM 4383 O O . VAL A 1 565 ? -14.977 -31.531 -14.703 1 53.91 565 VAL A O 1
ATOM 4386 N N . GLU A 1 566 ? -15.414 -33.469 -14.758 1 53.16 566 GLU A N 1
ATOM 4387 C CA . GLU A 1 566 ? -16.438 -32.969 -15.664 1 53.16 566 GLU A CA 1
ATOM 4388 C C . GLU A 1 566 ? -17.359 -31.969 -14.953 1 53.16 566 GLU A C 1
ATOM 4390 O O . GLU A 1 566 ? -17.719 -30.938 -15.516 1 53.16 566 GLU A O 1
ATOM 4395 N N . GLN A 1 567 ? -18.094 -32.344 -13.898 1 61.84 567 GLN A N 1
ATOM 4396 C CA . GLN A 1 567 ? -19.141 -31.422 -13.43 1 61.84 567 GLN A CA 1
ATOM 4397 C C . GLN A 1 567 ? -18.844 -30.938 -12.016 1 61.84 567 GLN A C 1
ATOM 4399 O O . GLN A 1 567 ? -18.531 -31.734 -11.125 1 61.84 567 GLN A O 1
ATOM 4404 N N . VAL A 1 568 ? -18.562 -29.531 -12 1 67.62 568 VAL A N 1
ATOM 4405 C CA . VAL A 1 568 ? -18.5 -28.953 -10.664 1 67.62 568 VAL A CA 1
ATOM 4406 C C . VAL A 1 568 ? -19.625 -29.531 -9.797 1 67.62 568 VAL A C 1
ATOM 4408 O O . VAL A 1 568 ? -20.781 -29.531 -10.195 1 67.62 568 VAL A O 1
ATOM 4411 N N . LYS A 1 569 ? -19.172 -30 -8.695 1 78.75 569 LYS A N 1
ATOM 4412 C CA . LYS A 1 569 ? -20.172 -30.547 -7.766 1 78.75 569 LYS A CA 1
ATOM 4413 C C . LYS A 1 569 ? -21.156 -29.469 -7.34 1 78.75 569 LYS A C 1
ATOM 4415 O O . LYS A 1 569 ? -20.766 -28.438 -6.777 1 78.75 569 LYS A O 1
ATOM 4420 N N . GLN A 1 570 ? -22.328 -29.609 -7.762 1 86.81 570 GLN A N 1
ATOM 4421 C CA . GLN A 1 570 ? -23.406 -28.703 -7.379 1 86.81 570 GLN A CA 1
ATOM 4422 C C . GLN A 1 570 ? -23.406 -28.453 -5.871 1 86.81 570 GLN A C 1
ATOM 4424 O O . GLN A 1 570 ? -23.734 -27.359 -5.414 1 86.81 570 GLN A O 1
ATOM 4429 N N . GLU A 1 571 ? -22.922 -29.469 -5.234 1 89.94 571 GLU A N 1
ATOM 4430 C CA . GLU A 1 571 ? -22.859 -29.375 -3.777 1 89.94 571 GLU A CA 1
ATOM 4431 C C . GLU A 1 571 ? -21.938 -28.234 -3.338 1 89.94 571 GLU A C 1
ATOM 4433 O O . GLU A 1 571 ? -22.203 -27.547 -2.348 1 89.94 571 GLU A O 1
ATOM 4438 N N . TYR A 1 572 ? -20.812 -28.062 -4.074 1 91.81 572 TYR A N 1
ATOM 4439 C CA . TYR A 1 572 ? -19.859 -27 -3.73 1 91.81 572 TYR A CA 1
ATOM 4440 C C . TYR A 1 572 ? -20.469 -25.625 -4.004 1 91.81 572 TYR A C 1
ATOM 4442 O O . TYR A 1 572 ? -20.266 -24.688 -3.229 1 91.81 572 TYR A O 1
ATOM 4450 N N . ILE A 1 573 ? -21.188 -25.547 -5.043 1 93.88 573 ILE A N 1
ATOM 4451 C CA . ILE A 1 573 ? -21.844 -24.297 -5.41 1 93.88 573 ILE A CA 1
ATOM 4452 C C . ILE A 1 573 ? -22.891 -23.938 -4.363 1 93.88 573 ILE A C 1
ATOM 4454 O O . ILE A 1 573 ? -22.938 -22.812 -3.879 1 93.88 573 ILE A O 1
ATOM 4458 N N . ASP A 1 574 ? -23.703 -24.906 -3.986 1 94.62 574 ASP A N 1
ATOM 4459 C CA . ASP A 1 574 ? -24.766 -24.688 -3.008 1 94.62 574 ASP A CA 1
ATOM 4460 C C . ASP A 1 574 ? -24.188 -24.344 -1.638 1 94.62 574 ASP A C 1
ATOM 4462 O O . ASP A 1 574 ? -24.719 -23.5 -0.923 1 94.62 574 ASP A O 1
ATOM 4466 N N . ALA A 1 575 ? -23.172 -25.047 -1.373 1 94.12 575 ALA A N 1
ATOM 4467 C CA . ALA A 1 575 ? -22.516 -24.781 -0.089 1 94.12 575 ALA A CA 1
ATOM 4468 C C . ALA A 1 575 ? -22.016 -23.344 -0.015 1 94.12 575 ALA A C 1
ATOM 4470 O O . ALA A 1 575 ? -22.188 -22.672 1.006 1 94.12 575 ALA A O 1
ATOM 4471 N N . GLU A 1 576 ? -21.344 -22.922 -1.059 1 94 576 GLU A N 1
ATOM 4472 C CA . GLU A 1 576 ? -20.828 -21.547 -1.072 1 94 576 GLU A CA 1
ATOM 4473 C C . GLU A 1 576 ? -21.969 -20.531 -1.048 1 94 576 GLU A C 1
ATOM 4475 O O . GLU A 1 576 ? -21.859 -19.5 -0.377 1 94 576 GLU A O 1
ATOM 4480 N N . LYS A 1 577 ? -23.016 -20.812 -1.707 1 94.31 577 LYS A N 1
ATOM 4481 C CA . LYS A 1 577 ? -24.172 -19.938 -1.681 1 94.31 577 LYS A CA 1
ATOM 4482 C C . LYS A 1 577 ? -24.75 -19.828 -0.27 1 94.31 577 LYS A C 1
ATOM 4484 O O . LYS A 1 577 ? -25.141 -18.734 0.163 1 94.31 577 LYS A O 1
ATOM 4489 N N . ALA A 1 578 ? -24.828 -20.938 0.351 1 94.88 578 ALA A N 1
ATOM 4490 C CA . ALA A 1 578 ? -25.328 -20.953 1.725 1 94.88 578 ALA A CA 1
ATOM 4491 C C . ALA A 1 578 ? -24.422 -20.141 2.643 1 94.88 578 ALA A C 1
ATOM 4493 O O . ALA A 1 578 ? -24.906 -19.391 3.498 1 94.88 578 ALA A O 1
ATOM 4494 N N . LEU A 1 579 ? -23.125 -20.312 2.465 1 94.38 579 LEU A N 1
ATOM 4495 C CA . LEU A 1 579 ? -22.188 -19.562 3.289 1 94.38 579 LEU A CA 1
ATOM 4496 C C . LEU A 1 579 ? -22.25 -18.078 2.994 1 94.38 579 LEU A C 1
ATOM 4498 O O . LEU A 1 579 ? -22.141 -17.25 3.904 1 94.38 579 LEU A O 1
ATOM 4502 N N . LEU A 1 580 ? -22.391 -17.734 1.735 1 94.75 580 LEU A N 1
ATOM 4503 C CA . LEU A 1 580 ? -22.531 -16.344 1.349 1 94.75 580 LEU A CA 1
ATOM 4504 C C . LEU A 1 580 ? -23.781 -15.727 1.967 1 94.75 580 LEU A C 1
ATOM 4506 O O . LEU A 1 580 ? -23.766 -14.562 2.369 1 94.75 580 LEU A O 1
ATOM 4510 N N . LYS A 1 581 ? -24.828 -16.484 1.993 1 94.5 581 LYS A N 1
ATOM 4511 C CA . LYS A 1 581 ? -26.062 -16.016 2.617 1 94.5 581 LYS A CA 1
ATOM 4512 C C . LYS A 1 581 ? -25.875 -15.797 4.117 1 94.5 581 LYS A C 1
ATOM 4514 O O . LYS A 1 581 ? -26.328 -14.789 4.664 1 94.5 581 LYS A O 1
ATOM 4519 N N . LEU A 1 582 ? -25.219 -16.766 4.715 1 92.88 582 LEU A N 1
ATOM 4520 C CA . LEU A 1 582 ? -24.938 -16.625 6.137 1 92.88 582 LEU A CA 1
ATOM 4521 C C . LEU A 1 582 ? -24.094 -15.375 6.398 1 92.88 582 LEU A C 1
ATOM 4523 O O . LEU A 1 582 ? -24.312 -14.664 7.379 1 92.88 582 LEU A O 1
ATOM 4527 N N . ASP A 1 583 ? -23.109 -15.148 5.547 1 93.38 583 ASP A N 1
ATOM 4528 C CA . ASP A 1 583 ? -22.281 -13.953 5.664 1 93.38 583 ASP A CA 1
ATOM 4529 C C . ASP A 1 583 ? -23.125 -12.688 5.516 1 93.38 583 ASP A C 1
ATOM 4531 O O . ASP A 1 583 ? -22.984 -11.75 6.301 1 93.38 583 ASP A O 1
ATOM 4535 N N . ALA A 1 584 ? -23.938 -12.672 4.523 1 92.44 584 ALA A N 1
ATOM 4536 C CA . ALA A 1 584 ? -24.797 -11.523 4.258 1 92.44 584 ALA A CA 1
ATOM 4537 C C . ALA A 1 584 ? -25.766 -11.273 5.418 1 92.44 584 ALA A C 1
ATOM 4539 O O . ALA A 1 584 ? -26.016 -10.125 5.789 1 92.44 584 ALA A O 1
ATOM 4540 N N . ASP A 1 585 ? -26.328 -12.367 5.945 1 92 585 ASP A N 1
ATOM 4541 C CA . ASP A 1 585 ? -27.234 -12.258 7.078 1 92 585 ASP A CA 1
ATOM 4542 C C . ASP A 1 585 ? -26.516 -11.688 8.305 1 92 585 ASP A C 1
ATOM 4544 O O . ASP A 1 585 ? -27.094 -10.867 9.031 1 92 585 ASP A O 1
ATOM 4548 N N . ALA A 1 586 ? -25.375 -12.172 8.5 1 89.88 586 ALA A N 1
ATOM 4549 C CA . ALA A 1 586 ? -24.594 -11.688 9.633 1 89.88 586 ALA A CA 1
ATOM 4550 C C . ALA A 1 586 ? -24.281 -10.195 9.484 1 89.88 586 ALA A C 1
ATOM 4552 O O . ALA A 1 586 ? -24.328 -9.445 10.461 1 89.88 586 ALA A O 1
ATOM 4553 N N . GLU A 1 587 ? -23.922 -9.805 8.32 1 88.44 587 GLU A N 1
ATOM 4554 C CA . GLU A 1 587 ? -23.641 -8.398 8.047 1 88.44 587 GLU A CA 1
ATOM 4555 C C . GLU A 1 587 ? -24.891 -7.539 8.242 1 88.44 587 GLU A C 1
ATOM 4557 O O . GLU A 1 587 ? -24.812 -6.461 8.836 1 88.44 587 GLU A O 1
ATOM 4562 N N . ALA A 1 588 ? -25.969 -8.008 7.715 1 90.5 588 ALA A N 1
ATOM 4563 C CA . ALA A 1 588 ? -27.219 -7.289 7.852 1 90.5 588 ALA A CA 1
ATOM 4564 C C . ALA A 1 588 ? -27.625 -7.156 9.32 1 90.5 588 ALA A C 1
ATOM 4566 O O . ALA A 1 588 ? -28.125 -6.113 9.742 1 90.5 588 ALA A O 1
ATOM 4567 N N . LYS A 1 589 ? -27.438 -8.242 9.977 1 89.69 589 LYS A N 1
ATOM 4568 C CA . LYS A 1 589 ? -27.75 -8.227 11.406 1 89.69 589 LYS A CA 1
ATOM 4569 C C . LYS A 1 589 ? -26.891 -7.203 12.141 1 89.69 589 LYS A C 1
ATOM 4571 O O . LYS A 1 589 ? -27.391 -6.426 12.953 1 89.69 589 LYS A O 1
ATOM 4576 N N . ALA A 1 590 ? -25.625 -7.293 11.875 1 84.81 590 ALA A N 1
ATOM 4577 C CA . ALA A 1 590 ? -24.688 -6.367 12.516 1 84.81 590 ALA A CA 1
ATOM 4578 C C . ALA A 1 590 ? -25.047 -4.918 12.195 1 84.81 590 ALA A C 1
ATOM 4580 O O . ALA A 1 590 ? -25.016 -4.055 13.07 1 84.81 590 ALA A O 1
ATOM 4581 N N . GLU A 1 591 ? -25.375 -4.633 10.969 1 85.62 591 GLU A N 1
ATOM 4582 C CA . GLU A 1 591 ? -25.766 -3.287 10.547 1 85.62 591 GLU A CA 1
ATOM 4583 C C . GLU A 1 591 ? -27.047 -2.83 11.25 1 85.62 591 GLU A C 1
ATOM 4585 O O . GLU A 1 591 ? -27.141 -1.679 11.672 1 85.62 591 GLU A O 1
ATOM 4590 N N . ALA A 1 592 ? -28.016 -3.723 11.281 1 88.19 592 ALA A N 1
ATOM 4591 C CA . ALA A 1 592 ? -29.281 -3.41 11.945 1 88.19 592 ALA A CA 1
ATOM 4592 C C . ALA A 1 592 ? -29.062 -3.139 13.43 1 88.19 592 ALA A C 1
ATOM 4594 O O . ALA A 1 592 ? -29.656 -2.223 13.992 1 88.19 592 ALA A O 1
ATOM 4595 N N . MET A 1 593 ? -28.266 -3.996 13.969 1 86.69 593 MET A N 1
ATOM 4596 C CA . MET A 1 593 ? -27.938 -3.809 15.375 1 86.69 593 MET A CA 1
ATOM 4597 C C . MET A 1 593 ? -27.266 -2.461 15.602 1 86.69 593 MET A C 1
ATOM 4599 O O . MET A 1 593 ? -27.609 -1.74 16.547 1 86.69 593 MET A O 1
ATOM 4603 N N . ASN A 1 594 ? -26.344 -2.15 14.797 1 81.5 594 ASN A N 1
ATOM 4604 C CA . ASN A 1 594 ? -25.641 -0.878 14.898 1 81.5 594 ASN A CA 1
ATOM 4605 C C . ASN A 1 594 ? -26.578 0.307 14.734 1 81.5 594 ASN A C 1
ATOM 4607 O O . ASN A 1 594 ? -26.453 1.314 15.438 1 81.5 594 ASN A O 1
ATOM 4611 N N . ALA A 1 595 ? -27.438 0.204 13.82 1 84 595 ALA A N 1
ATOM 4612 C CA . ALA A 1 595 ? -28.422 1.266 13.609 1 84 595 ALA A CA 1
ATOM 4613 C C . ALA A 1 595 ? -29.297 1.447 14.844 1 84 595 ALA A C 1
ATOM 4615 O O . ALA A 1 595 ? -29.594 2.576 15.242 1 84 595 ALA A O 1
ATOM 4616 N N . TYR A 1 596 ? -29.734 0.323 15.375 1 88.44 596 TYR A N 1
ATOM 4617 C CA . TYR A 1 596 ? -30.547 0.325 16.578 1 88.44 596 TYR A CA 1
ATOM 4618 C C . TYR A 1 596 ? -29.797 0.972 17.75 1 88.44 596 TYR A C 1
ATOM 4620 O O . TYR A 1 596 ? -30.312 1.864 18.406 1 88.44 596 TYR A O 1
ATOM 4628 N N . GLU A 1 597 ? -28.609 0.546 17.859 1 84.69 597 GLU A N 1
ATOM 4629 C CA . GLU A 1 597 ? -27.781 1.054 18.953 1 84.69 597 GLU A CA 1
ATOM 4630 C C . GLU A 1 597 ? -27.438 2.527 18.75 1 84.69 597 GLU A C 1
ATOM 4632 O O . GLU A 1 597 ? -27.453 3.309 19.703 1 84.69 597 GLU A O 1
ATOM 4637 N N . ALA A 1 598 ? -27.125 2.852 17.562 1 79.19 598 ALA A N 1
ATOM 4638 C CA . ALA A 1 598 ? -26.812 4.242 17.25 1 79.19 598 ALA A CA 1
ATOM 4639 C C . ALA A 1 598 ? -27.984 5.16 17.578 1 79.19 598 ALA A C 1
ATOM 4641 O O . ALA A 1 598 ? -27.781 6.254 18.125 1 79.19 598 ALA A O 1
ATOM 4642 N N . TYR A 1 599 ? -29.156 4.75 17.203 1 85.44 599 TYR A N 1
ATOM 4643 C CA . TYR A 1 599 ? -30.344 5.535 17.5 1 85.44 599 TYR A CA 1
ATOM 4644 C C . TYR A 1 599 ? -30.562 5.664 19 1 85.44 599 TYR A C 1
ATOM 4646 O O . TYR A 1 599 ? -30.922 6.738 19.5 1 85.44 599 TYR A O 1
ATOM 4654 N N . PHE A 1 600 ? -30.391 4.617 19.688 1 88.75 600 PHE A N 1
ATOM 4655 C CA . PHE A 1 600 ? -30.516 4.609 21.141 1 88.75 600 PHE A CA 1
ATOM 4656 C C . PHE A 1 600 ? -29.594 5.641 21.766 1 88.75 600 PHE A C 1
ATOM 4658 O O . PHE A 1 600 ? -30.016 6.453 22.594 1 88.75 600 PHE A O 1
ATOM 4665 N N . TYR A 1 601 ? -28.344 5.613 21.328 1 80.81 601 TYR A N 1
ATOM 4666 C CA . TYR A 1 601 ? -27.375 6.52 21.922 1 80.81 601 TYR A CA 1
ATOM 4667 C C . TYR A 1 601 ? -27.672 7.965 21.531 1 80.81 601 TYR A C 1
ATOM 4669 O O . TYR A 1 601 ? -27.438 8.883 22.328 1 80.81 601 TYR A O 1
ATOM 4677 N N . ASP A 1 602 ? -28.156 8.109 20.375 1 80.5 602 ASP A N 1
ATOM 4678 C CA . ASP A 1 602 ? -28.547 9.445 19.922 1 80.5 602 ASP A CA 1
ATOM 4679 C C . ASP A 1 602 ? -29.656 10.016 20.797 1 80.5 602 ASP A C 1
ATOM 4681 O O . ASP A 1 602 ? -29.578 11.164 21.234 1 80.5 602 ASP A O 1
ATOM 4685 N N . VAL A 1 603 ? -30.625 9.203 21.062 1 86.69 603 VAL A N 1
ATOM 4686 C CA . VAL A 1 603 ? -31.766 9.617 21.875 1 86.69 603 VAL A CA 1
ATOM 4687 C C . VAL A 1 603 ? -31.328 9.859 23.312 1 86.69 603 VAL A C 1
ATOM 4689 O O . VAL A 1 603 ? -31.734 10.844 23.922 1 86.69 603 VAL A O 1
ATOM 4692 N N . ARG A 1 604 ? -30.547 8.938 23.734 1 85.62 604 ARG A N 1
ATOM 4693 C CA . ARG A 1 604 ? -30.031 9.094 25.094 1 85.62 604 ARG A CA 1
ATOM 4694 C C . ARG A 1 604 ? -29.234 10.391 25.219 1 85.62 604 ARG A C 1
ATOM 4696 O O . ARG A 1 604 ? -29.391 11.109 26.219 1 85.62 604 ARG A O 1
ATOM 4703 N N . GLY A 1 605 ? -28.469 10.727 24.297 1 80.69 605 GLY A N 1
ATOM 4704 C CA . GLY A 1 605 ? -27.734 11.977 24.281 1 80.69 605 GLY A CA 1
ATOM 4705 C C . GLY A 1 605 ? -28.641 13.195 24.25 1 80.69 605 GLY A C 1
ATOM 4706 O O . GLY A 1 605 ? -28.391 14.188 24.938 1 80.69 605 GLY A O 1
ATOM 4707 N N . GLN A 1 606 ? -29.719 13.086 23.5 1 82.88 606 GLN A N 1
ATOM 4708 C CA . GLN A 1 606 ? -30.688 14.18 23.406 1 82.88 606 GLN A CA 1
ATOM 4709 C C . GLN A 1 606 ? -31.406 14.398 24.719 1 82.88 606 GLN A C 1
ATOM 4711 O O . GLN A 1 606 ? -31.656 15.539 25.125 1 82.88 606 GLN A O 1
ATOM 4716 N N . VAL A 1 607 ? -31.75 13.328 25.312 1 89.12 607 VAL A N 1
ATOM 4717 C CA . VAL A 1 607 ? -32.469 13.391 26.578 1 89.12 607 VAL A CA 1
ATOM 4718 C C . VAL A 1 607 ? -31.594 14.031 27.641 1 89.12 607 VAL A C 1
ATOM 4720 O O . VAL A 1 607 ? -32.062 14.773 28.5 1 89.12 607 VAL A O 1
ATOM 4723 N N . GLU A 1 608 ? -30.328 13.781 27.547 1 82.75 608 GLU A N 1
ATOM 4724 C CA . GLU A 1 608 ? -29.391 14.312 28.531 1 82.75 608 GLU A CA 1
ATOM 4725 C C . GLU A 1 608 ? -29.047 15.766 28.219 1 82.75 608 GLU A C 1
ATOM 4727 O O . GLU A 1 608 ? -28.953 16.594 29.125 1 82.75 608 GLU A O 1
ATOM 4732 N N . GLU A 1 609 ? -28.891 16.172 27.031 1 81.25 609 GLU A N 1
ATOM 4733 C CA . GLU A 1 609 ? -28.406 17.484 26.641 1 81.25 609 GLU A CA 1
ATOM 4734 C C . GLU A 1 609 ? -29.562 18.469 26.453 1 81.25 609 GLU A C 1
ATOM 4736 O O . GLU A 1 609 ? -29.438 19.641 26.812 1 81.25 609 GLU A O 1
ATOM 4741 N N . THR A 1 610 ? -30.625 17.922 25.812 1 85.25 610 THR A N 1
ATOM 4742 C CA . THR A 1 610 ? -31.75 18.812 25.516 1 85.25 610 THR A CA 1
ATOM 4743 C C . THR A 1 610 ? -33.062 18.156 25.906 1 85.25 610 THR A C 1
ATOM 4745 O O . THR A 1 610 ? -33.938 17.922 25.062 1 85.25 610 THR A O 1
ATOM 4748 N N . PRO A 1 611 ? -33.281 18 27.141 1 87.06 611 PRO A N 1
ATOM 4749 C CA . PRO A 1 611 ? -34.5 17.344 27.609 1 87.06 611 PRO A CA 1
ATOM 4750 C C . PRO A 1 611 ? -35.75 18.094 27.172 1 87.06 611 PRO A C 1
ATOM 4752 O O . PRO A 1 611 ? -36.844 17.484 27.109 1 87.06 611 PRO A O 1
ATOM 4755 N N . ALA A 1 612 ? -35.594 19.422 26.766 1 85.25 612 ALA A N 1
ATOM 4756 C CA . ALA A 1 612 ? -36.75 20.25 26.391 1 85.25 612 ALA A CA 1
ATOM 4757 C C . ALA A 1 612 ? -37.375 19.766 25.094 1 85.25 612 ALA A C 1
ATOM 4759 O O . ALA A 1 612 ? -38.5 20.141 24.766 1 85.25 612 ALA A O 1
ATOM 4760 N N . LEU A 1 613 ? -36.719 18.953 24.391 1 86.75 613 LEU A N 1
ATOM 4761 C CA . LEU A 1 613 ? -37.219 18.422 23.125 1 86.75 613 LEU A CA 1
ATOM 4762 C C . LEU A 1 613 ? -38.281 17.359 23.359 1 86.75 613 LEU A C 1
ATOM 4764 O O . LEU A 1 613 ? -39 17 22.438 1 86.75 613 LEU A O 1
ATOM 4768 N N . PHE A 1 614 ? -38.469 16.969 24.625 1 91.69 614 PHE A N 1
ATOM 4769 C CA . PHE A 1 614 ? -39.344 15.836 24.906 1 91.69 614 PHE A CA 1
ATOM 4770 C C . PHE A 1 614 ? -40.469 16.25 25.844 1 91.69 614 PHE A C 1
ATOM 4772 O O . PHE A 1 614 ? -40.344 17.234 26.578 1 91.69 614 PHE A O 1
ATOM 4779 N N . ILE A 1 615 ? -41.656 15.555 25.766 1 90.06 615 ILE A N 1
ATOM 4780 C CA . ILE A 1 615 ? -42.812 15.812 26.594 1 90.06 615 ILE A CA 1
ATOM 4781 C C . ILE A 1 615 ? -42.5 15.5 28.047 1 90.06 615 ILE A C 1
ATOM 4783 O O . ILE A 1 615 ? -42.156 14.359 28.391 1 90.06 615 ILE A O 1
ATOM 4787 N N . PRO A 1 616 ? -42.531 16.422 28.906 1 90.38 616 PRO A N 1
ATOM 4788 C CA . PRO A 1 616 ? -42.125 16.25 30.297 1 90.38 616 PRO A CA 1
ATOM 4789 C C . PRO A 1 616 ? -42.875 15.117 30.984 1 90.38 616 PRO A C 1
ATOM 4791 O O . PRO A 1 616 ? -42.312 14.375 31.781 1 90.38 616 PRO A O 1
ATOM 4794 N N . GLU A 1 617 ? -44.188 14.961 30.688 1 90.12 617 GLU A N 1
ATOM 4795 C CA . GLU A 1 617 ? -45.031 13.953 31.328 1 90.12 617 GLU A CA 1
ATOM 4796 C C . GLU A 1 617 ? -44.594 12.547 30.922 1 90.12 617 GLU A C 1
ATOM 4798 O O . GLU A 1 617 ? -44.844 11.586 31.656 1 90.12 617 GLU A O 1
ATOM 4803 N N . LYS A 1 618 ? -43.906 12.484 29.781 1 92.31 618 LYS A N 1
ATOM 4804 C CA . LYS A 1 618 ? -43.531 11.172 29.25 1 92.31 618 LYS A CA 1
ATOM 4805 C C . LYS A 1 618 ? -42.062 10.875 29.5 1 92.31 618 LYS A C 1
ATOM 4807 O O . LYS A 1 618 ? -41.562 9.812 29.125 1 92.31 618 LYS A O 1
ATOM 4812 N N . MET A 1 619 ? -41.438 11.742 30.125 1 91.56 619 MET A N 1
ATOM 4813 C CA . MET A 1 619 ? -39.969 11.641 30.297 1 91.56 619 MET A CA 1
ATOM 4814 C C . MET A 1 619 ? -39.625 10.43 31.141 1 91.56 619 MET A C 1
ATOM 4816 O O . MET A 1 619 ? -38.656 9.727 30.844 1 91.56 619 MET A O 1
ATOM 4820 N N . ALA A 1 620 ? -40.375 10.242 32.125 1 91.5 620 ALA A N 1
ATOM 4821 C CA . ALA A 1 620 ? -40.094 9.102 33 1 91.5 620 ALA A CA 1
ATOM 4822 C C . ALA A 1 620 ? -40.219 7.785 32.25 1 91.5 620 ALA A C 1
ATOM 4824 O O . ALA A 1 620 ? -39.406 6.875 32.438 1 91.5 620 ALA A O 1
ATOM 4825 N N . ASP A 1 621 ? -41.25 7.707 31.438 1 92.88 621 ASP A N 1
ATOM 4826 C CA . ASP A 1 621 ? -41.469 6.504 30.641 1 92.88 621 ASP A CA 1
ATOM 4827 C C . ASP A 1 621 ? -40.344 6.332 29.609 1 92.88 621 ASP A C 1
ATOM 4829 O O . ASP A 1 621 ? -39.906 5.215 29.344 1 92.88 621 ASP A O 1
ATOM 4833 N N . LEU A 1 622 ? -40 7.395 29.016 1 93.81 622 LEU A N 1
ATOM 4834 C CA . LEU A 1 622 ? -38.938 7.367 28.031 1 93.81 622 LEU A CA 1
ATOM 4835 C C . LEU A 1 622 ? -37.625 6.875 28.656 1 93.81 622 LEU A C 1
ATOM 4837 O O . LEU A 1 622 ? -36.938 6.035 28.078 1 93.81 622 LEU A O 1
ATOM 4841 N N . LEU A 1 623 ? -37.281 7.359 29.766 1 92.94 623 LEU A N 1
ATOM 4842 C CA . LEU A 1 623 ? -36.062 6.969 30.438 1 92.94 623 LEU A CA 1
ATOM 4843 C C . LEU A 1 623 ? -36.094 5.488 30.812 1 92.94 623 LEU A C 1
ATOM 4845 O O . LEU A 1 623 ? -35.062 4.805 30.734 1 92.94 623 LEU A O 1
ATOM 4849 N N . LYS A 1 624 ? -37.25 5.027 31.203 1 92.06 624 LYS A N 1
ATOM 4850 C CA . LYS A 1 624 ? -37.406 3.613 31.516 1 92.06 624 LYS A CA 1
ATOM 4851 C C . LYS A 1 624 ? -37.156 2.742 30.281 1 92.06 624 LYS A C 1
ATOM 4853 O O . LYS A 1 624 ? -36.469 1.716 30.375 1 92.06 624 LYS A O 1
ATOM 4858 N N . VAL A 1 625 ? -37.719 3.15 29.188 1 92.62 625 VAL A N 1
ATOM 4859 C CA . VAL A 1 625 ? -37.531 2.4 27.953 1 92.62 625 VAL A CA 1
ATOM 4860 C C . VAL A 1 625 ? -36.062 2.416 27.547 1 92.62 625 VAL A C 1
ATOM 4862 O O . VAL A 1 625 ? -35.531 1.399 27.094 1 92.62 625 VAL A O 1
ATOM 4865 N N . LEU A 1 626 ? -35.406 3.557 27.625 1 92.75 626 LEU A N 1
ATOM 4866 C CA . LEU A 1 626 ? -34 3.682 27.266 1 92.75 626 LEU A CA 1
ATOM 4867 C C . LEU A 1 626 ? -33.125 2.816 28.172 1 92.75 626 LEU A C 1
ATOM 4869 O O . LEU A 1 626 ? -32.156 2.219 27.719 1 92.75 626 LEU A O 1
ATOM 4873 N N . ASP A 1 627 ? -33.531 2.725 29.391 1 89.12 627 ASP A N 1
ATOM 4874 C CA . ASP A 1 627 ? -32.812 1.863 30.328 1 89.12 627 ASP A CA 1
ATOM 4875 C C . ASP A 1 627 ? -32.969 0.391 29.953 1 89.12 627 ASP A C 1
ATOM 4877 O O . ASP A 1 627 ? -32.031 -0.393 30.078 1 89.12 627 ASP A O 1
ATOM 4881 N N . GLN A 1 628 ? -34.156 0.076 29.609 1 89.88 628 GLN A N 1
ATOM 4882 C CA . GLN A 1 628 ? -34.406 -1.293 29.172 1 89.88 628 GLN A CA 1
ATOM 4883 C C . GLN A 1 628 ? -33.594 -1.634 27.938 1 89.88 628 GLN A C 1
ATOM 4885 O O . GLN A 1 628 ? -33.031 -2.734 27.828 1 89.88 628 GLN A O 1
ATOM 4890 N N . VAL A 1 629 ? -33.562 -0.749 27 1 90.69 629 VAL A N 1
ATOM 4891 C CA . VAL A 1 629 ? -32.781 -0.95 25.797 1 90.69 629 VAL A CA 1
ATOM 4892 C C . VAL A 1 629 ? -31.297 -1.084 26.156 1 90.69 629 VAL A C 1
ATOM 4894 O O . VAL A 1 629 ? -30.594 -1.95 25.641 1 90.69 629 VAL A O 1
ATOM 4897 N N . ASP A 1 630 ? -30.828 -0.279 27 1 85.56 630 ASP A N 1
ATOM 4898 C CA . ASP A 1 630 ? -29.438 -0.282 27.453 1 85.56 630 ASP A CA 1
ATOM 4899 C C . ASP A 1 630 ? -29.047 -1.641 28.031 1 85.56 630 ASP A C 1
ATOM 4901 O O . ASP A 1 630 ? -27.969 -2.156 27.75 1 85.56 630 ASP A O 1
ATOM 4905 N N . GLN A 1 631 ? -29.906 -2.184 28.781 1 79.69 631 GLN A N 1
ATOM 4906 C CA . GLN A 1 631 ? -29.656 -3.482 29.406 1 79.69 631 GLN A CA 1
ATOM 4907 C C . GLN A 1 631 ? -29.703 -4.602 28.359 1 79.69 631 GLN A C 1
ATOM 4909 O O . GLN A 1 631 ? -28.938 -5.562 28.453 1 79.69 631 GLN A O 1
ATOM 4914 N N . SER A 1 632 ? -30.5 -4.387 27.391 1 82 632 SER A N 1
ATOM 4915 C CA . SER A 1 632 ? -30.688 -5.438 26.391 1 82 632 SER A CA 1
ATOM 4916 C C . SER A 1 632 ? -29.531 -5.48 25.406 1 82 632 SER A C 1
ATOM 4918 O O . SER A 1 632 ? -29.328 -6.492 24.734 1 82 632 SER A O 1
ATOM 4920 N N . LEU A 1 633 ? -28.844 -4.414 25.281 1 79.19 633 LEU A N 1
ATOM 4921 C CA . LEU A 1 633 ? -27.75 -4.336 24.312 1 79.19 633 LEU A CA 1
ATOM 4922 C C . LEU A 1 633 ? -26.625 -5.293 24.688 1 79.19 633 LEU A C 1
ATOM 4924 O O . LEU A 1 633 ? -25.844 -5.699 23.828 1 79.19 633 LEU A O 1
ATOM 4928 N N . TYR A 1 634 ? -26.578 -5.68 25.922 1 66.5 634 TYR A N 1
ATOM 4929 C CA . TYR A 1 634 ? -25.484 -6.531 26.391 1 66.5 634 TYR A CA 1
ATOM 4930 C C . TYR A 1 634 ? -25.938 -7.984 26.5 1 66.5 634 TYR A C 1
ATOM 4932 O O . TYR A 1 634 ? -25.141 -8.867 26.812 1 66.5 634 TYR A O 1
ATOM 4940 N N . ASP A 1 635 ? -27.172 -8.156 26.219 1 69.62 635 ASP A N 1
ATOM 4941 C CA . ASP A 1 635 ? -27.688 -9.516 26.266 1 69.62 635 ASP A CA 1
ATOM 4942 C C . ASP A 1 635 ? -27.234 -10.312 25.031 1 69.62 635 ASP A C 1
ATOM 4944 O O . ASP A 1 635 ? -26.859 -9.734 24.016 1 69.62 635 ASP A O 1
ATOM 4948 N N . ASP A 1 636 ? -27.188 -11.625 25.234 1 71.81 636 ASP A N 1
ATOM 4949 C CA . ASP A 1 636 ? -26.891 -12.539 24.141 1 71.81 636 ASP A CA 1
ATOM 4950 C C . ASP A 1 636 ? -27.875 -12.367 22.984 1 71.81 636 ASP A C 1
ATOM 4952 O O . ASP A 1 636 ? -29.078 -12.266 23.203 1 71.81 636 ASP A O 1
ATOM 4956 N N . ASP A 1 637 ? -27.391 -12.148 21.828 1 74.75 637 ASP A N 1
ATOM 4957 C CA . ASP A 1 637 ? -28.234 -11.883 20.672 1 74.75 637 ASP A CA 1
ATOM 4958 C C . ASP A 1 637 ? -28.453 -13.148 19.844 1 74.75 637 ASP A C 1
ATOM 4960 O O . ASP A 1 637 ? -28.719 -13.07 18.641 1 74.75 637 ASP A O 1
ATOM 4964 N N . GLU A 1 638 ? -28.375 -14.195 20.688 1 77.31 638 GLU A N 1
ATOM 4965 C CA . GLU A 1 638 ? -28.594 -15.461 20 1 77.31 638 GLU A CA 1
ATOM 4966 C C . GLU A 1 638 ? -30.016 -15.562 19.469 1 77.31 638 GLU A C 1
ATOM 4968 O O . GLU A 1 638 ? -30.984 -15.289 20.203 1 77.31 638 GLU A O 1
ATOM 4973 N N . GLY A 1 639 ? -30.234 -15.781 18.266 1 80.31 639 GLY A N 1
ATOM 4974 C CA . GLY A 1 639 ? -31.547 -15.961 17.672 1 80.31 639 GLY A CA 1
ATOM 4975 C C . GLY A 1 639 ? -32.125 -14.688 17.078 1 80.31 639 GLY A C 1
ATOM 4976 O O . GLY A 1 639 ? -33.125 -14.727 16.375 1 80.31 639 GLY A O 1
ATOM 4977 N N . LEU A 1 640 ? -31.484 -13.609 17.391 1 87.5 640 LEU A N 1
ATOM 4978 C CA . LEU A 1 640 ? -31.953 -12.352 16.812 1 87.5 640 LEU A CA 1
ATOM 4979 C C . LEU A 1 640 ? -31.438 -12.188 15.391 1 87.5 640 LEU A C 1
ATOM 4981 O O . LEU A 1 640 ? -30.328 -12.633 15.062 1 87.5 640 LEU A O 1
ATOM 4985 N N . THR A 1 641 ? -32.281 -11.672 14.539 1 91.25 641 THR A N 1
ATOM 4986 C CA . THR A 1 641 ? -31.969 -11.422 13.141 1 91.25 641 THR A CA 1
ATOM 4987 C C . THR A 1 641 ? -32 -9.922 12.844 1 91.25 641 THR A C 1
ATOM 4989 O O . THR A 1 641 ? -32.281 -9.109 13.727 1 91.25 641 THR A O 1
ATOM 4992 N N . ALA A 1 642 ? -31.656 -9.617 11.633 1 92.31 642 ALA A N 1
ATOM 4993 C CA . ALA A 1 642 ? -31.719 -8.227 11.203 1 92.31 642 ALA A CA 1
ATOM 4994 C C . ALA A 1 642 ? -33.125 -7.668 11.359 1 92.31 642 ALA A C 1
ATOM 4996 O O . ALA A 1 642 ? -33.312 -6.52 11.781 1 92.31 642 ALA A O 1
ATOM 4997 N N . ALA A 1 643 ? -34.094 -8.492 11.047 1 92.69 643 ALA A N 1
ATOM 4998 C CA . ALA A 1 643 ? -35.5 -8.086 11.148 1 92.69 643 ALA A CA 1
ATOM 4999 C C . ALA A 1 643 ? -35.875 -7.77 12.594 1 92.69 643 ALA A C 1
ATOM 5001 O O . ALA A 1 643 ? -36.625 -6.82 12.852 1 92.69 643 ALA A O 1
ATOM 5002 N N . SER A 1 644 ? -35.344 -8.602 13.453 1 92.88 644 SER A N 1
ATOM 5003 C CA . SER A 1 644 ? -35.594 -8.367 14.867 1 92.88 644 SER A CA 1
ATOM 5004 C C . SER A 1 644 ? -35.125 -6.984 15.297 1 92.88 644 SER A C 1
ATOM 5006 O O . SER A 1 644 ? -35.812 -6.262 16 1 92.88 644 SER A O 1
ATOM 5008 N N . TYR A 1 645 ? -33.969 -6.664 14.875 1 91.69 645 TYR A N 1
ATOM 5009 C CA . TYR A 1 645 ? -33.375 -5.383 15.258 1 91.69 645 TYR A CA 1
ATOM 5010 C C . TYR A 1 645 ? -34.094 -4.23 14.57 1 91.69 645 TYR A C 1
ATOM 5012 O O . TYR A 1 645 ? -34.25 -3.145 15.141 1 91.69 645 TYR A O 1
ATOM 5020 N N . HIS A 1 646 ? -34.562 -4.441 13.406 1 93.19 646 HIS A N 1
ATOM 5021 C CA . HIS A 1 646 ? -35.375 -3.428 12.727 1 93.19 646 HIS A CA 1
ATOM 5022 C C . HIS A 1 646 ? -36.688 -3.176 13.469 1 93.19 646 HIS A C 1
ATOM 5024 O O . HIS A 1 646 ? -37.125 -2.029 13.586 1 93.19 646 HIS A O 1
ATOM 5030 N N . GLU A 1 647 ? -37.219 -4.227 13.898 1 92.88 647 GLU A N 1
ATOM 5031 C CA . GLU A 1 647 ? -38.438 -4.098 14.68 1 92.88 647 GLU A CA 1
ATOM 5032 C C . GLU A 1 647 ? -38.219 -3.328 15.969 1 92.88 647 GLU A C 1
ATOM 5034 O O . GLU A 1 647 ? -39 -2.479 16.359 1 92.88 647 GLU A O 1
ATOM 5039 N N . LYS A 1 648 ? -37.156 -3.723 16.578 1 92.5 648 LYS A N 1
ATOM 5040 C CA . LYS A 1 648 ? -36.781 -3.02 17.797 1 92.5 648 LYS A CA 1
ATOM 5041 C C . LYS A 1 648 ? -36.562 -1.535 17.531 1 92.5 648 LYS A C 1
ATOM 5043 O O . LYS A 1 648 ? -36.969 -0.684 18.312 1 92.5 648 LYS A O 1
ATOM 5048 N N . LEU A 1 649 ? -35.844 -1.243 16.5 1 93.75 649 LEU A N 1
ATOM 5049 C CA . LEU A 1 649 ? -35.562 0.136 16.125 1 93.75 649 LEU A CA 1
ATOM 5050 C C . LEU A 1 649 ? -36.844 0.908 15.836 1 93.75 649 LEU A C 1
ATOM 5052 O O . LEU A 1 649 ? -37 2.039 16.297 1 93.75 649 LEU A O 1
ATOM 5056 N N . ASN A 1 650 ? -37.75 0.273 15.117 1 93.62 650 ASN A N 1
ATOM 5057 C CA . ASN A 1 650 ? -39.031 0.909 14.789 1 93.62 650 ASN A CA 1
ATOM 5058 C C . ASN A 1 650 ? -39.844 1.167 16.047 1 93.62 650 ASN A C 1
ATOM 5060 O O . ASN A 1 650 ? -40.5 2.209 16.156 1 93.62 650 ASN A O 1
ATOM 5064 N N . ALA A 1 651 ? -39.875 0.256 16.859 1 93.5 651 ALA A N 1
ATOM 5065 C CA . ALA A 1 651 ? -40.594 0.416 18.109 1 93.5 651 ALA A CA 1
ATOM 5066 C C . ALA A 1 651 ? -40.031 1.572 18.938 1 93.5 651 ALA A C 1
ATOM 5068 O O . ALA A 1 651 ? -40.781 2.357 19.516 1 93.5 651 ALA A O 1
ATOM 5069 N N . LEU A 1 652 ? -38.719 1.572 18.984 1 93.75 652 LEU A N 1
ATOM 5070 C CA . LEU A 1 652 ? -38.062 2.65 19.719 1 93.75 652 LEU A CA 1
ATOM 5071 C C . LEU A 1 652 ? -38.375 4 19.078 1 93.75 652 LEU A C 1
ATOM 5073 O O . LEU A 1 652 ? -38.625 4.98 19.781 1 93.75 652 LEU A O 1
ATOM 5077 N N . LYS A 1 653 ? -38.281 4.062 17.828 1 93.12 653 LYS A N 1
ATOM 5078 C CA . LYS A 1 653 ? -38.562 5.293 17.094 1 93.12 653 LYS A CA 1
ATOM 5079 C C . LYS A 1 653 ? -40 5.766 17.375 1 93.12 653 LYS A C 1
ATOM 5081 O O . LYS A 1 653 ? -40.219 6.957 17.562 1 93.12 653 LYS A O 1
ATOM 5086 N N . LYS A 1 654 ? -40.875 4.82 17.281 1 92.38 654 LYS A N 1
ATOM 5087 C CA . LYS A 1 654 ? -42.281 5.137 17.547 1 92.38 654 LYS A CA 1
ATOM 5088 C C . LYS A 1 654 ? -42.469 5.711 18.938 1 92.38 654 LYS A C 1
ATOM 5090 O O . LYS A 1 654 ? -43.156 6.719 19.125 1 92.38 654 LYS A O 1
ATOM 5095 N N . PHE A 1 655 ? -41.875 5.094 19.844 1 93.19 655 PHE A N 1
ATOM 5096 C CA . PHE A 1 655 ? -41.969 5.543 21.234 1 93.19 655 PHE A CA 1
ATOM 5097 C C . PHE A 1 655 ? -41.375 6.926 21.406 1 93.19 655 PHE A C 1
ATOM 5099 O O . PHE A 1 655 ? -41.906 7.773 22.109 1 93.19 655 PHE A O 1
ATOM 5106 N N . VAL A 1 656 ? -40.188 7.137 20.844 1 92.94 656 VAL A N 1
ATOM 5107 C CA . VAL A 1 656 ? -39.5 8.414 20.953 1 92.94 656 VAL A CA 1
ATOM 5108 C C . VAL A 1 656 ? -40.312 9.508 20.266 1 92.94 656 VAL A C 1
ATOM 5110 O O . VAL A 1 656 ? -40.438 10.625 20.781 1 92.94 656 VAL A O 1
ATOM 5113 N N . ASN A 1 657 ? -40.938 9.156 19.188 1 90.75 657 ASN A N 1
ATOM 5114 C CA . ASN A 1 657 ? -41.75 10.117 18.469 1 90.75 657 ASN A CA 1
ATOM 5115 C C . ASN A 1 657 ? -42.969 10.516 19.297 1 90.75 657 ASN A C 1
ATOM 5117 O O . ASN A 1 657 ? -43.406 11.672 19.266 1 90.75 657 ASN A O 1
ATOM 5121 N N . GLU A 1 658 ? -43.5 9.617 19.922 1 90.69 658 GLU A N 1
ATOM 5122 C CA . GLU A 1 658 ? -44.656 9.859 20.766 1 90.69 658 GLU A CA 1
ATOM 5123 C C . GLU A 1 658 ? -44.281 10.656 22.016 1 90.69 658 GLU A C 1
ATOM 5125 O O . GLU A 1 658 ? -45.125 11.297 22.625 1 90.69 658 GLU A O 1
ATOM 5130 N N . SER A 1 659 ? -43 10.602 22.359 1 91.25 659 SER A N 1
ATOM 5131 C CA . SER A 1 659 ? -42.531 11.258 23.562 1 91.25 659 SER A CA 1
ATOM 5132 C C . SER A 1 659 ? -41.906 12.609 23.25 1 91.25 659 SER A C 1
ATOM 5134 O O . SER A 1 659 ? -41.469 13.336 24.156 1 91.25 659 SER A O 1
ATOM 5136 N N . SER A 1 660 ? -41.656 12.938 22.109 1 89.25 660 SER A N 1
ATOM 5137 C CA . SER A 1 660 ? -40.969 14.164 21.703 1 89.25 660 SER A CA 1
ATOM 5138 C C . SER A 1 660 ? -41.969 15.289 21.453 1 89.25 660 SER A C 1
ATOM 5140 O O . SER A 1 660 ? -43.125 15.039 21.125 1 89.25 660 SER A O 1
ATOM 5142 N N . LEU A 1 661 ? -41.656 16.547 21.969 1 75.88 661 LEU A N 1
ATOM 5143 C CA . LEU A 1 661 ? -42.469 17.719 21.672 1 75.88 661 LEU A CA 1
ATOM 5144 C C . LEU A 1 661 ? -42.438 18.047 20.188 1 75.88 661 LEU A C 1
ATOM 5146 O O . LEU A 1 661 ? -41.375 18 19.562 1 75.88 661 LEU A O 1
ATOM 5150 N N . GLN A 1 662 ? -43.375 17.625 19.547 1 55.28 662 GLN A N 1
ATOM 5151 C CA . GLN A 1 662 ? -43.438 17.953 18.125 1 55.28 662 GLN A CA 1
ATOM 5152 C C . GLN A 1 662 ? -42.875 19.344 17.844 1 55.28 662 GLN A C 1
ATOM 5154 O O . GLN A 1 662 ? -43.406 20.344 18.328 1 55.28 662 GLN A O 1
ATOM 5159 N N . GLN A 1 663 ? -41.812 19.797 18.047 1 43.88 663 GLN A N 1
ATOM 5160 C CA . GLN A 1 663 ? -41.469 21.094 17.469 1 43.88 663 GLN A CA 1
ATOM 5161 C C . GLN A 1 663 ? -42.125 21.266 16.094 1 43.88 663 GLN A C 1
ATOM 5163 O O . GLN A 1 663 ? -41.906 20.453 15.188 1 43.88 663 GLN A O 1
ATOM 5168 N N . SER A 1 664 ? -43.406 21.891 16.062 1 36.31 664 SER A N 1
ATOM 5169 C CA . SER A 1 664 ? -43.844 22.625 14.883 1 36.31 664 SER A CA 1
ATOM 5170 C C . SER A 1 664 ? -42.688 23.406 14.258 1 36.31 664 SER A C 1
ATOM 5172 O O . SER A 1 664 ? -42.469 24.562 14.617 1 36.31 664 SER A O 1
ATOM 5174 N N . VAL A 1 665 ? -41.594 23.266 14.344 1 34.91 665 VAL A N 1
ATOM 5175 C CA . VAL A 1 665 ? -40.719 23.984 13.414 1 34.91 665 VAL A CA 1
ATOM 5176 C C . VAL A 1 665 ? -41.344 24 12.023 1 34.91 665 VAL A C 1
ATOM 5178 O O . VAL A 1 665 ? -41.438 22.953 11.375 1 34.91 665 VAL A O 1
ATOM 5181 N N . LYS A 1 666 ? -42.375 24.969 11.758 1 31.45 666 LYS A N 1
ATOM 5182 C CA . LYS A 1 666 ? -42.719 25.547 10.461 1 31.45 666 LYS A CA 1
ATOM 5183 C C . LYS A 1 666 ? -41.469 25.703 9.586 1 31.45 666 LYS A C 1
ATOM 5185 O O . LYS A 1 666 ? -40.719 26.656 9.742 1 31.45 666 LYS A O 1
ATOM 5190 N N . ILE A 1 667 ? -40.781 24.812 9.312 1 30.2 667 ILE A N 1
ATOM 5191 C CA . ILE A 1 667 ? -40.125 25.094 8.039 1 30.2 667 ILE A CA 1
ATOM 5192 C C . ILE A 1 667 ? -41.125 25.625 7.031 1 30.2 667 ILE A C 1
ATOM 5194 O O . ILE A 1 667 ? -42.125 24.938 6.73 1 30.2 667 ILE A O 1
ATOM 5198 N N . GLU A 1 668 ? -41.438 26.984 7.016 1 28.16 668 GLU A N 1
ATOM 5199 C CA . GLU A 1 668 ? -42.094 27.594 5.863 1 28.16 668 GLU A CA 1
ATOM 5200 C C . GLU A 1 668 ? -41.969 26.719 4.621 1 28.16 668 GLU A C 1
ATOM 5202 O O . GLU A 1 668 ? -40.844 26.312 4.262 1 28.16 668 GLU A O 1
ATOM 5207 N N . GLU A 1 669 ? -43.031 26.156 4.309 1 27.61 669 GLU A N 1
ATOM 5208 C CA . GLU A 1 669 ? -43.281 25.438 3.064 1 27.61 669 GLU A CA 1
ATOM 5209 C C . GLU A 1 669 ? -42.75 26.203 1.86 1 27.61 669 GLU A C 1
ATOM 5211 O O . GLU A 1 669 ? -43.188 27.312 1.567 1 27.61 669 GLU A O 1
ATOM 5216 N N . VAL A 1 670 ? -41.531 26.344 1.589 1 28.03 670 VAL A N 1
ATOM 5217 C CA . VAL A 1 670 ? -41.281 26.922 0.271 1 28.03 670 VAL A CA 1
ATOM 5218 C C . VAL A 1 670 ? -42.281 26.344 -0.738 1 28.03 670 VAL A C 1
ATOM 5220 O O . VAL A 1 670 ? -42.438 25.125 -0.815 1 28.03 670 VAL A O 1
ATOM 5223 N N . PRO A 1 671 ? -43.281 27.188 -1.082 1 27.95 671 PRO A N 1
ATOM 5224 C CA . PRO A 1 671 ? -44.281 26.797 -2.074 1 27.95 671 PRO A CA 1
ATOM 5225 C C . PRO A 1 671 ? -43.719 25.875 -3.158 1 27.95 671 PRO A C 1
ATOM 5227 O O . PRO A 1 671 ? -42.531 25.938 -3.455 1 27.95 671 PRO A O 1
ATOM 5230 N N . GLU A 1 672 ? -44.375 24.828 -3.305 1 26.7 672 GLU A N 1
ATOM 5231 C CA . GLU A 1 672 ? -44.156 23.922 -4.422 1 26.7 672 GLU A CA 1
ATOM 5232 C C . GLU A 1 672 ? -44.031 24.688 -5.738 1 26.7 672 GLU A C 1
ATOM 5234 O O . GLU A 1 672 ? -45 25.281 -6.215 1 26.7 672 GLU A O 1
ATOM 5239 N N . THR A 1 673 ? -43.062 25.578 -5.84 1 27.19 673 THR A N 1
ATOM 5240 C CA . THR A 1 673 ? -43.031 26.188 -7.164 1 27.19 673 THR A CA 1
ATOM 5241 C C . THR A 1 673 ? -43.281 25.141 -8.25 1 27.19 673 THR A C 1
ATOM 5243 O O . THR A 1 673 ? -42.656 24.078 -8.227 1 27.19 673 THR A O 1
ATOM 5246 N N . GLU A 1 674 ? -44.469 25.188 -8.766 1 25.69 674 GLU A N 1
ATOM 5247 C CA . GLU A 1 674 ? -44.938 24.391 -9.898 1 25.69 674 GLU A CA 1
ATOM 5248 C C . GLU A 1 674 ? -43.812 24.141 -10.898 1 25.69 674 GLU A C 1
ATOM 5250 O O . GLU A 1 674 ? -42.969 25.031 -11.125 1 25.69 674 GLU A O 1
ATOM 5255 N N . PRO A 1 675 ? -43.625 22.891 -11.062 1 26.02 675 PRO A N 1
ATOM 5256 C CA . PRO A 1 675 ? -42.594 22.547 -12.055 1 26.02 675 PRO A CA 1
ATOM 5257 C C . PRO A 1 675 ? -42.719 23.359 -13.344 1 26.02 675 PRO A C 1
ATOM 5259 O O . PRO A 1 675 ? -43.812 23.422 -13.914 1 26.02 675 PRO A O 1
ATOM 5262 N N . MET A 1 676 ? -42.25 24.594 -13.312 1 23.77 676 MET A N 1
ATOM 5263 C CA . MET A 1 676 ? -42.375 25.312 -14.578 1 23.77 676 MET A CA 1
ATOM 5264 C C . MET A 1 676 ? -42.188 24.359 -15.758 1 23.77 676 MET A C 1
ATOM 5266 O O . MET A 1 676 ? -41.188 23.625 -15.805 1 23.77 676 MET A O 1
ATOM 5270 N N . ASP A 1 677 ? -43.312 23.984 -16.359 1 24.95 677 ASP A N 1
ATOM 5271 C CA . ASP A 1 677 ? -43.438 23.234 -17.609 1 24.95 677 ASP A CA 1
ATOM 5272 C C . ASP A 1 677 ? -42.531 23.828 -18.688 1 24.95 677 ASP A C 1
ATOM 5274 O O . ASP A 1 677 ? -42.781 24.922 -19.203 1 24.95 677 ASP A O 1
ATOM 5278 N N . VAL A 1 678 ? -41.25 23.891 -18.375 1 23.14 678 VAL A N 1
ATOM 5279 C CA . VAL A 1 678 ? -40.469 24.484 -19.469 1 23.14 678 VAL A CA 1
ATOM 5280 C C . VAL A 1 678 ? -40.719 23.703 -20.766 1 23.14 678 VAL A C 1
ATOM 5282 O O . VAL A 1 678 ? -40.469 22.484 -20.812 1 23.14 678 VAL A O 1
ATOM 5285 N N . ASP A 1 679 ? -41.719 24.109 -21.391 1 23.09 679 ASP A N 1
ATOM 5286 C CA . ASP A 1 679 ? -42.031 23.672 -22.734 1 23.09 679 ASP A CA 1
ATOM 5287 C C . ASP A 1 679 ? -40.75 23.594 -23.594 1 23.09 679 ASP A C 1
ATOM 5289 O O . ASP A 1 679 ? -39.938 24.516 -23.594 1 23.09 679 ASP A O 1
ATOM 5293 N N . GLN A 1 680 ? -40.344 22.312 -23.719 1 21.52 680 GLN A N 1
ATOM 5294 C CA . GLN A 1 680 ? -39.312 21.938 -24.672 1 21.52 680 GLN A CA 1
ATOM 5295 C C . GLN A 1 680 ? -39.531 22.625 -26.016 1 21.52 680 GLN A C 1
ATOM 5297 O O . GLN A 1 680 ? -40.469 22.297 -26.75 1 21.52 680 GLN A O 1
ATOM 5302 N N . LYS A 1 681 ? -39.469 23.906 -26 1 26.17 681 LYS A N 1
ATOM 5303 C CA . LYS A 1 681 ? -39.531 24.422 -27.375 1 26.17 681 LYS A CA 1
ATOM 5304 C C . LYS A 1 681 ? -38.469 23.766 -28.25 1 26.17 681 LYS A C 1
ATOM 5306 O O . LYS A 1 681 ? -37.344 23.531 -27.797 1 26.17 681 LYS A O 1
ATOM 5311 N N . GLN A 1 682 ? -39 23.125 -29.266 1 24.16 682 GLN A N 1
ATOM 5312 C CA . GLN A 1 682 ? -38.5 22.453 -30.469 1 24.16 682 GLN A CA 1
ATOM 5313 C C . GLN A 1 682 ? -37.438 23.312 -31.172 1 24.16 682 GLN A C 1
ATOM 5315 O O . GLN A 1 682 ? -37.688 24.469 -31.484 1 24.16 682 GLN A O 1
ATOM 5320 N N . PRO A 1 683 ? -36.25 23.203 -30.609 1 23.16 683 PRO A N 1
ATOM 5321 C CA . PRO A 1 683 ? -35.344 24.062 -31.406 1 23.16 683 PRO A CA 1
ATOM 5322 C C . PRO A 1 683 ? -35.625 23.969 -32.906 1 23.16 683 PRO A C 1
ATOM 5324 O O . PRO A 1 683 ? -36.062 22.922 -33.406 1 23.16 683 PRO A O 1
ATOM 5327 N N . PRO A 1 684 ? -36.094 25.078 -33.438 1 24.5 684 PRO A N 1
ATOM 5328 C CA . PRO A 1 684 ? -36.406 25.219 -34.875 1 24.5 684 PRO A CA 1
ATOM 5329 C C . PRO A 1 684 ? -35.375 24.547 -35.781 1 24.5 684 PRO A C 1
ATOM 5331 O O . PRO A 1 684 ? -34.219 24.328 -35.344 1 24.5 684 PRO A O 1
ATOM 5334 N N . THR A 1 685 ? -35.969 23.812 -36.75 1 22.28 685 THR A N 1
ATOM 5335 C CA . THR A 1 685 ? -35.5 23.312 -38.031 1 22.28 685 THR A CA 1
ATOM 5336 C C . THR A 1 685 ? -34.625 24.344 -38.719 1 22.28 685 THR A C 1
ATOM 5338 O O . THR A 1 685 ? -35.094 25.438 -39.062 1 22.28 685 THR A O 1
ATOM 5341 N N . ALA A 1 686 ? -33.438 24.516 -38.094 1 22.31 686 ALA A N 1
ATOM 5342 C CA . ALA A 1 686 ? -32.625 25.266 -39.062 1 22.31 686 ALA A CA 1
ATOM 5343 C C . ALA A 1 686 ? -32.844 24.766 -40.469 1 22.31 686 ALA A C 1
ATOM 5345 O O . ALA A 1 686 ? -32.781 23.547 -40.719 1 22.31 686 ALA A O 1
ATOM 5346 N N . VAL A 1 687 ? -33.469 25.625 -41.25 1 19.59 687 VAL A N 1
ATOM 5347 C CA . VAL A 1 687 ? -33.094 25.859 -42.625 1 19.59 687 VAL A CA 1
ATOM 5348 C C . VAL A 1 687 ? -31.609 26.203 -42.719 1 19.59 687 VAL A C 1
ATOM 5350 O O . VAL A 1 687 ? -31.094 26.969 -41.906 1 19.59 687 VAL A O 1
ATOM 5353 N N . MET B 1 1 ? 16.234 15.516 -15.391 1 73.75 1 MET B N 1
ATOM 5354 C CA . MET B 1 1 ? 15.766 16.312 -14.258 1 73.75 1 MET B CA 1
ATOM 5355 C C . MET B 1 1 ? 14.312 15.984 -13.93 1 73.75 1 MET B C 1
ATOM 5357 O O . MET B 1 1 ? 13.523 15.672 -14.82 1 73.75 1 MET B O 1
ATOM 5361 N N . SER B 1 2 ? 14.078 15.906 -12.508 1 87.94 2 SER B N 1
ATOM 5362 C CA . SER B 1 2 ? 12.75 15.43 -12.156 1 87.94 2 SER B CA 1
ATOM 5363 C C . SER B 1 2 ? 11.984 16.469 -11.344 1 87.94 2 SER B C 1
ATOM 5365 O O . SER B 1 2 ? 12.594 17.297 -10.664 1 87.94 2 SER B O 1
ATOM 5367 N N . ILE B 1 3 ? 10.758 16.656 -11.594 1 93.31 3 ILE B N 1
ATOM 5368 C CA . ILE B 1 3 ? 9.805 17.453 -10.82 1 93.31 3 ILE B CA 1
ATOM 5369 C C . ILE B 1 3 ? 8.992 16.531 -9.922 1 93.31 3 ILE B C 1
ATOM 5371 O O . ILE B 1 3 ? 8.406 15.547 -10.383 1 93.31 3 ILE B O 1
ATOM 5375 N N . ILE B 1 4 ? 9.023 16.906 -8.609 1 96.81 4 ILE B N 1
ATOM 5376 C CA . ILE B 1 4 ? 8.328 15.992 -7.715 1 96.81 4 ILE B CA 1
ATOM 5377 C C . ILE B 1 4 ? 7.375 16.781 -6.812 1 96.81 4 ILE B C 1
ATOM 5379 O O . ILE B 1 4 ? 7.504 18 -6.68 1 96.81 4 ILE B O 1
ATOM 5383 N N . GLY B 1 5 ? 6.398 16.109 -6.32 1 98 5 GLY B N 1
ATOM 5384 C CA . GLY B 1 5 ? 5.531 16.562 -5.242 1 98 5 GLY B CA 1
ATOM 5385 C C . GLY B 1 5 ? 5.566 15.656 -4.027 1 98 5 GLY B C 1
ATOM 5386 O O . GLY B 1 5 ? 5.695 14.438 -4.16 1 98 5 GLY B O 1
ATOM 5387 N N . ILE B 1 6 ? 5.457 16.281 -2.881 1 98.44 6 ILE B N 1
ATOM 5388 C CA . ILE B 1 6 ? 5.453 15.547 -1.624 1 98.44 6 ILE B CA 1
ATOM 5389 C C . ILE B 1 6 ? 4.219 15.914 -0.809 1 98.44 6 ILE B C 1
ATOM 5391 O O . ILE B 1 6 ? 3.953 17.094 -0.569 1 98.44 6 ILE B O 1
ATOM 5395 N N . ASP B 1 7 ? 3.432 14.938 -0.455 1 98 7 ASP B N 1
ATOM 5396 C CA . ASP B 1 7 ? 2.428 15.094 0.592 1 98 7 ASP B CA 1
ATOM 5397 C C . ASP B 1 7 ? 2.982 14.68 1.952 1 98 7 ASP B C 1
ATOM 5399 O O . ASP B 1 7 ? 3.076 13.484 2.254 1 98 7 ASP B O 1
ATOM 5403 N N . PHE B 1 8 ? 3.332 15.648 2.709 1 97.69 8 PHE B N 1
ATOM 5404 C CA . PHE B 1 8 ? 3.9 15.414 4.031 1 97.69 8 PHE B CA 1
ATOM 5405 C C . PHE B 1 8 ? 2.799 15.242 5.07 1 97.69 8 PHE B C 1
ATOM 5407 O O . PHE B 1 8 ? 2.156 16.219 5.469 1 97.69 8 PHE B O 1
ATOM 5414 N N . GLY B 1 9 ? 2.604 13.945 5.523 1 96.38 9 GLY B N 1
ATOM 5415 C CA . GLY B 1 9 ? 1.594 13.641 6.527 1 96.38 9 GLY B CA 1
ATOM 5416 C C . GLY B 1 9 ? 2.182 13.312 7.887 1 96.38 9 GLY B C 1
ATOM 5417 O O . GLY B 1 9 ? 3.377 13.039 8 1 96.38 9 GLY B O 1
ATOM 5418 N N . ALA B 1 10 ? 1.302 13.375 8.906 1 96.56 10 ALA B N 1
ATOM 5419 C CA . ALA B 1 10 ? 1.731 13.016 10.258 1 96.56 10 ALA B CA 1
ATOM 5420 C C . ALA B 1 10 ? 1.976 11.516 10.375 1 96.56 10 ALA B C 1
ATOM 5422 O O . ALA B 1 10 ? 2.914 11.086 11.047 1 96.56 10 ALA B O 1
ATOM 5423 N N . TYR B 1 11 ? 1.132 10.742 9.734 1 96.5 11 TYR B N 1
ATOM 5424 C CA . TYR B 1 11 ? 1.237 9.289 9.797 1 96.5 11 TYR B CA 1
ATOM 5425 C C . TYR B 1 11 ? 2.174 8.766 8.711 1 96.5 11 TYR B C 1
ATOM 5427 O O . TYR B 1 11 ? 3.102 8.008 9 1 96.5 11 TYR B O 1
ATOM 5435 N N . THR B 1 12 ? 1.887 9.125 7.504 1 96.5 12 THR B N 1
ATOM 5436 C CA . THR B 1 12 ? 2.697 8.742 6.355 1 96.5 12 THR B CA 1
ATOM 5437 C C . THR B 1 12 ? 2.816 9.898 5.367 1 96.5 12 THR B C 1
ATOM 5439 O O . THR B 1 12 ? 2.064 10.875 5.449 1 96.5 12 THR B O 1
ATOM 5442 N N . SER B 1 13 ? 3.795 9.789 4.539 1 97.69 13 SER B N 1
ATOM 5443 C CA . SER B 1 13 ? 3.998 10.734 3.449 1 97.69 13 SER B CA 1
ATOM 5444 C C . SER B 1 13 ? 4.031 10.031 2.1 1 97.69 13 SER B C 1
ATOM 5446 O O . SER B 1 13 ? 4.301 8.828 2.029 1 97.69 13 SER B O 1
ATOM 5448 N N . TYR B 1 14 ? 3.695 10.75 1.052 1 97 14 TYR B N 1
ATOM 5449 C CA . TYR B 1 14 ? 3.699 10.25 -0.317 1 97 14 TYR B CA 1
ATOM 5450 C C . TYR B 1 14 ? 4.574 11.117 -1.216 1 97 14 TYR B C 1
ATOM 5452 O O . TYR B 1 14 ? 4.613 12.336 -1.061 1 97 14 TYR B O 1
ATOM 5460 N N . VAL B 1 15 ? 5.305 10.508 -2.133 1 97.56 15 VAL B N 1
ATOM 5461 C CA . VAL B 1 15 ? 6.137 11.18 -3.125 1 97.56 15 VAL B CA 1
ATOM 5462 C C . VAL B 1 15 ? 5.668 10.805 -4.531 1 97.56 15 VAL B C 1
ATOM 5464 O O . VAL B 1 15 ? 5.402 9.633 -4.812 1 97.56 15 VAL B O 1
ATOM 5467 N N . ALA B 1 16 ? 5.492 11.789 -5.344 1 96.44 16 ALA B N 1
ATOM 5468 C CA . ALA B 1 16 ? 5.105 11.562 -6.734 1 96.44 16 ALA B CA 1
ATOM 5469 C C . ALA B 1 16 ? 5.934 12.43 -7.684 1 96.44 16 ALA B C 1
ATOM 5471 O O . ALA B 1 16 ? 6.582 13.383 -7.254 1 96.44 16 ALA B O 1
ATOM 5472 N N . GLY B 1 17 ? 5.98 12.039 -8.914 1 93.94 17 GLY B N 1
ATOM 5473 C CA . GLY B 1 17 ? 6.68 12.797 -9.938 1 93.94 17 GLY B CA 1
ATOM 5474 C C . GLY B 1 17 ? 5.996 12.734 -11.289 1 93.94 17 GLY B C 1
ATOM 5475 O O . GLY B 1 17 ? 5.02 12.008 -11.469 1 93.94 17 GLY B O 1
ATOM 5476 N N . ILE B 1 18 ? 6.48 13.609 -12.156 1 87.69 18 ILE B N 1
ATOM 5477 C CA . ILE B 1 18 ? 5.984 13.633 -13.523 1 87.69 18 ILE B CA 1
ATOM 5478 C C . ILE B 1 18 ? 6.844 12.719 -14.398 1 87.69 18 ILE B C 1
ATOM 5480 O O . ILE B 1 18 ? 8.055 12.914 -14.508 1 87.69 18 ILE B O 1
ATOM 5484 N N . LYS B 1 19 ? 6.262 11.664 -14.906 1 75.19 19 LYS B N 1
ATOM 5485 C CA . LYS B 1 19 ? 6.918 10.727 -15.82 1 75.19 19 LYS B CA 1
ATOM 5486 C C . LYS B 1 19 ? 6.102 10.531 -17.094 1 75.19 19 LYS B C 1
ATOM 5488 O O . LYS B 1 19 ? 4.934 10.148 -17.031 1 75.19 19 LYS B O 1
ATOM 5493 N N . ASP B 1 20 ? 6.648 10.766 -18.234 1 71 20 ASP B N 1
ATOM 5494 C CA . ASP B 1 20 ? 6.012 10.617 -19.531 1 71 20 ASP B CA 1
ATOM 5495 C C . ASP B 1 20 ? 4.695 11.391 -19.594 1 71 20 ASP B C 1
ATOM 5497 O O . ASP B 1 20 ? 3.688 10.883 -20.078 1 71 20 ASP B O 1
ATOM 5501 N N . GLY B 1 21 ? 4.707 12.602 -18.891 1 72.81 21 GLY B N 1
ATOM 5502 C CA . GLY B 1 21 ? 3.572 13.516 -18.953 1 72.81 21 GLY B CA 1
ATOM 5503 C C . GLY B 1 21 ? 2.465 13.148 -17.984 1 72.81 21 GLY B C 1
ATOM 5504 O O . GLY B 1 21 ? 1.415 13.789 -17.969 1 72.81 21 GLY B O 1
ATOM 5505 N N . THR B 1 22 ? 2.666 12.156 -17.25 1 79.38 22 THR B N 1
ATOM 5506 C CA . THR B 1 22 ? 1.647 11.75 -16.281 1 79.38 22 THR B CA 1
ATOM 5507 C C . THR B 1 22 ? 2.203 11.781 -14.859 1 79.38 22 THR B C 1
ATOM 5509 O O . THR B 1 22 ? 3.42 11.742 -14.664 1 79.38 22 THR B O 1
ATOM 5512 N N . VAL B 1 23 ? 1.274 11.961 -13.93 1 88.06 23 VAL B N 1
ATOM 5513 C CA . VAL B 1 23 ? 1.664 11.945 -12.523 1 88.06 23 VAL B CA 1
ATOM 5514 C C . VAL B 1 23 ? 1.75 10.508 -12.031 1 88.06 23 VAL B C 1
ATOM 5516 O O . VAL B 1 23 ? 0.804 9.734 -12.188 1 88.06 23 VAL B O 1
ATOM 5519 N N . GLU B 1 24 ? 2.85 10.188 -11.469 1 86.94 24 GLU B N 1
ATOM 5520 C CA . GLU B 1 24 ? 3.049 8.844 -10.93 1 86.94 24 GLU B CA 1
ATOM 5521 C C . GLU B 1 24 ? 3.482 8.898 -9.469 1 86.94 24 GLU B C 1
ATOM 5523 O O . GLU B 1 24 ? 4.395 9.648 -9.109 1 86.94 24 GLU B O 1
ATOM 5528 N N . VAL B 1 25 ? 2.801 8.156 -8.641 1 91.38 25 VAL B N 1
ATOM 5529 C CA . VAL B 1 25 ? 3.207 8.062 -7.238 1 91.38 25 VAL B CA 1
ATOM 5530 C C . VAL B 1 25 ? 4.297 7.004 -7.09 1 91.38 25 VAL B C 1
ATOM 5532 O O . VAL B 1 25 ? 4.18 5.902 -7.633 1 91.38 25 VAL B O 1
ATOM 5535 N N . PHE B 1 26 ? 5.387 7.293 -6.359 1 91.31 26 PHE B N 1
ATOM 5536 C CA . PHE B 1 26 ? 6.57 6.438 -6.285 1 91.31 26 PHE B CA 1
ATOM 5537 C C . PHE B 1 26 ? 6.492 5.508 -5.082 1 91.31 26 PHE B C 1
ATOM 5539 O O . PHE B 1 26 ? 6.051 5.914 -4.004 1 91.31 26 PHE B O 1
ATOM 5546 N N . ALA B 1 27 ? 6.883 4.293 -5.316 1 88.19 27 ALA B N 1
ATOM 5547 C CA . ALA B 1 27 ? 7.023 3.342 -4.223 1 88.19 27 ALA B CA 1
ATOM 5548 C C . ALA B 1 27 ? 8.383 3.482 -3.545 1 88.19 27 ALA B C 1
ATOM 5550 O O . ALA B 1 27 ? 9.383 3.771 -4.203 1 88.19 27 ALA B O 1
ATOM 5551 N N . ASN B 1 28 ? 8.461 3.281 -2.246 1 91.44 28 ASN B N 1
ATOM 5552 C CA . ASN B 1 28 ? 9.734 3.293 -1.532 1 91.44 28 ASN B CA 1
ATOM 5553 C C . ASN B 1 28 ? 10.453 1.95 -1.642 1 91.44 28 ASN B C 1
ATOM 5555 O O . ASN B 1 28 ? 10.055 1.091 -2.428 1 91.44 28 ASN B O 1
ATOM 5559 N N . GLU B 1 29 ? 11.562 1.77 -0.92 1 86.31 29 GLU B N 1
ATOM 5560 C CA . GLU B 1 29 ? 12.422 0.597 -1.046 1 86.31 29 GLU B CA 1
ATOM 5561 C C . GLU B 1 29 ? 11.719 -0.659 -0.535 1 86.31 29 GLU B C 1
ATOM 5563 O O . GLU B 1 29 ? 12.18 -1.776 -0.785 1 86.31 29 GLU B O 1
ATOM 5568 N N . TYR B 1 30 ? 10.57 -0.448 0.176 1 85.06 30 TYR B N 1
ATOM 5569 C CA . TYR B 1 30 ? 9.766 -1.573 0.641 1 85.06 30 TYR B CA 1
ATOM 5570 C C . TYR B 1 30 ? 8.594 -1.829 -0.295 1 85.06 30 TYR B C 1
ATOM 5572 O O . TYR B 1 30 ? 7.668 -2.572 0.046 1 85.06 30 TYR B O 1
ATOM 5580 N N . SER B 1 31 ? 8.516 -1.074 -1.409 1 80.5 31 SER B N 1
ATOM 5581 C CA . SER B 1 31 ? 7.473 -1.174 -2.426 1 80.5 31 SER B CA 1
ATOM 5582 C C . SER B 1 31 ? 6.137 -0.665 -1.898 1 80.5 31 SER B C 1
ATOM 5584 O O . SER B 1 31 ? 5.078 -1.176 -2.275 1 80.5 31 SER B O 1
ATOM 5586 N N . LEU B 1 32 ? 6.25 0.187 -1.008 1 87.69 32 LEU B N 1
ATOM 5587 C CA . LEU B 1 32 ? 5.059 0.842 -0.475 1 87.69 32 LEU B CA 1
ATOM 5588 C C . LEU B 1 32 ? 4.938 2.266 -1.009 1 87.69 32 LEU B C 1
ATOM 5590 O O . LEU B 1 32 ? 5.938 2.971 -1.144 1 87.69 32 LEU B O 1
ATOM 5594 N N . LEU B 1 33 ? 3.729 2.623 -1.312 1 89.44 33 LEU B N 1
ATOM 5595 C CA . LEU B 1 33 ? 3.516 3.998 -1.752 1 89.44 33 LEU B CA 1
ATOM 5596 C C . LEU B 1 33 ? 3.588 4.965 -0.575 1 89.44 33 LEU B C 1
ATOM 5598 O O . LEU B 1 33 ? 3.996 6.117 -0.736 1 89.44 33 LEU B O 1
ATOM 5602 N N . ALA B 1 34 ? 3.18 4.492 0.584 1 93.94 34 ALA B N 1
ATOM 5603 C CA . ALA B 1 34 ? 3.193 5.305 1.797 1 93.94 34 ALA B CA 1
ATOM 5604 C C . ALA B 1 34 ? 4.508 5.145 2.553 1 93.94 34 ALA B C 1
ATOM 5606 O O . ALA B 1 34 ? 4.973 4.023 2.77 1 93.94 34 ALA B O 1
ATOM 5607 N N . THR B 1 35 ? 5.16 6.23 2.855 1 97.06 35 THR B N 1
ATOM 5608 C CA . THR B 1 35 ? 6.344 6.227 3.707 1 97.06 35 THR B CA 1
ATOM 5609 C C . THR B 1 35 ? 6.004 6.746 5.102 1 97.06 35 THR B C 1
ATOM 5611 O O . THR B 1 35 ? 5.605 7.902 5.262 1 97.06 35 THR B O 1
ATOM 5614 N N . PRO B 1 36 ? 6.191 5.918 6.094 1 97.81 36 PRO B N 1
ATOM 5615 C CA . PRO B 1 36 ? 5.883 6.367 7.453 1 97.81 36 PRO B CA 1
ATOM 5616 C C . PRO B 1 36 ? 6.711 7.574 7.883 1 97.81 36 PRO B C 1
ATOM 5618 O O . PRO B 1 36 ? 7.898 7.656 7.566 1 97.81 36 PRO B O 1
ATOM 5621 N N . THR B 1 37 ? 6.07 8.5 8.57 1 98.25 37 THR B N 1
ATOM 5622 C CA . THR B 1 37 ? 6.75 9.672 9.117 1 98.25 37 THR B CA 1
ATOM 5623 C C . THR B 1 37 ? 7.473 9.328 10.414 1 98.25 37 THR B C 1
ATOM 5625 O O . THR B 1 37 ? 6.938 9.531 11.508 1 98.25 37 THR B O 1
ATOM 5628 N N . ALA B 1 38 ? 8.727 8.789 10.234 1 98.5 38 ALA B N 1
ATOM 5629 C CA . ALA B 1 38 ? 9.469 8.297 11.398 1 98.5 38 ALA B CA 1
ATOM 5630 C C . ALA B 1 38 ? 10.977 8.336 11.141 1 98.5 38 ALA B C 1
ATOM 5632 O O . ALA B 1 38 ? 11.422 8.07 10.023 1 98.5 38 ALA B O 1
ATOM 5633 N N . VAL B 1 39 ? 11.727 8.711 12.133 1 98.38 39 VAL B N 1
ATOM 5634 C CA . VAL B 1 39 ? 13.18 8.734 12.141 1 98.38 39 VAL B CA 1
ATOM 5635 C C . VAL B 1 39 ? 13.703 8.109 13.43 1 98.38 39 VAL B C 1
ATOM 5637 O O . VAL B 1 39 ? 13.289 8.492 14.523 1 98.38 39 VAL B O 1
ATOM 5640 N N . ALA B 1 40 ? 14.625 7.141 13.328 1 97.06 40 ALA B N 1
ATOM 5641 C CA . ALA B 1 40 ? 15.273 6.559 14.5 1 97.06 40 ALA B CA 1
ATOM 5642 C C . ALA B 1 40 ? 16.75 6.91 14.539 1 97.06 40 ALA B C 1
ATOM 5644 O O . ALA B 1 40 ? 17.391 7.059 13.492 1 97.06 40 ALA B O 1
ATOM 5645 N N . TYR B 1 41 ? 17.328 7.035 15.711 1 96.81 41 TYR B N 1
ATOM 5646 C CA . TYR B 1 41 ? 18.703 7.488 15.875 1 96.81 41 TYR B CA 1
ATOM 5647 C C . TYR B 1 41 ? 19.547 6.426 16.562 1 96.81 41 TYR B C 1
ATOM 5649 O O . TYR B 1 41 ? 20.672 6.699 16.984 1 96.81 41 TYR B O 1
ATOM 5657 N N . ASN B 1 42 ? 19.156 5.227 16.625 1 93.25 42 ASN B N 1
ATOM 5658 C CA . ASN B 1 42 ? 19.812 4.184 17.406 1 93.25 42 ASN B CA 1
ATOM 5659 C C . ASN B 1 42 ? 20.828 3.402 16.578 1 93.25 42 ASN B C 1
ATOM 5661 O O . ASN B 1 42 ? 21.422 2.447 17.062 1 93.25 42 ASN B O 1
ATOM 5665 N N . ALA B 1 43 ? 20.969 3.736 15.344 1 90.69 43 ALA B N 1
ATOM 5666 C CA . ALA B 1 43 ? 21.891 2.996 14.484 1 90.69 43 ALA B CA 1
ATOM 5667 C C . ALA B 1 43 ? 22.406 3.881 13.359 1 90.69 43 ALA B C 1
ATOM 5669 O O . ALA B 1 43 ? 21.922 4.996 13.156 1 90.69 43 ALA B O 1
ATOM 5670 N N . LYS B 1 44 ? 23.438 3.375 12.695 1 88.88 44 LYS B N 1
ATOM 5671 C CA . LYS B 1 44 ? 23.953 3.957 11.461 1 88.88 44 LYS B CA 1
ATOM 5672 C C . LYS B 1 44 ? 23.984 2.926 10.336 1 88.88 44 LYS B C 1
ATOM 5674 O O . LYS B 1 44 ? 24.375 1.779 10.547 1 88.88 44 LYS B O 1
ATOM 5679 N N . PRO B 1 45 ? 23.656 3.172 9.219 1 91.69 45 PRO B N 1
ATOM 5680 C CA . PRO B 1 45 ? 22.891 4.383 8.898 1 91.69 45 PRO B CA 1
ATOM 5681 C C . PRO B 1 45 ? 21.578 4.484 9.664 1 91.69 45 PRO B C 1
ATOM 5683 O O . PRO B 1 45 ? 20.984 3.463 10.023 1 91.69 45 PRO B O 1
ATOM 5686 N N . ARG B 1 46 ? 21.125 5.684 9.844 1 95 46 ARG B N 1
ATOM 5687 C CA . ARG B 1 46 ? 19.891 5.91 10.594 1 95 46 ARG B CA 1
ATOM 5688 C C . ARG B 1 46 ? 18.703 5.266 9.891 1 95 46 ARG B C 1
ATOM 5690 O O . ARG B 1 46 ? 18.516 5.449 8.688 1 95 46 ARG B O 1
ATOM 5697 N N . PRO B 1 47 ? 17.844 4.473 10.703 1 94.5 47 PRO B N 1
ATOM 5698 C CA . PRO B 1 47 ? 16.578 4.012 10.133 1 94.5 47 PRO B CA 1
ATOM 5699 C C . PRO B 1 47 ? 15.578 5.145 9.922 1 94.5 47 PRO B C 1
ATOM 5701 O O . PRO B 1 47 ? 15.305 5.91 10.852 1 94.5 47 PRO B O 1
ATOM 5704 N N . ILE B 1 48 ? 15.078 5.336 8.773 1 96.94 48 ILE B N 1
ATOM 5705 C CA . ILE B 1 48 ? 14.109 6.371 8.43 1 96.94 48 ILE B CA 1
ATOM 5706 C C . ILE B 1 48 ? 12.945 5.754 7.656 1 96.94 48 ILE B C 1
ATOM 5708 O O . ILE B 1 48 ? 13.141 4.82 6.871 1 96.94 48 ILE B O 1
ATOM 5712 N N . GLY B 1 49 ? 11.719 6.211 7.832 1 96.75 49 GLY B N 1
ATOM 5713 C CA . GLY B 1 49 ? 10.555 5.684 7.133 1 96.75 49 GLY B CA 1
ATOM 5714 C C . GLY B 1 49 ? 10.07 4.359 7.691 1 96.75 49 GLY B C 1
ATOM 5715 O O . GLY B 1 49 ? 9.836 4.234 8.898 1 96.75 49 GLY B O 1
ATOM 5716 N N . VAL B 1 50 ? 10.039 3.338 6.863 1 94.44 50 VAL B N 1
ATOM 5717 C CA . VAL B 1 50 ? 9.469 2.045 7.23 1 94.44 50 VAL B CA 1
ATOM 5718 C C . VAL B 1 50 ? 10.336 1.389 8.305 1 94.44 50 VAL B C 1
ATOM 5720 O O . VAL B 1 50 ? 9.812 0.852 9.289 1 94.44 50 VAL B O 1
ATOM 5723 N N . SER B 1 51 ? 11.656 1.418 8.125 1 92.75 51 SER B N 1
ATOM 5724 C CA . SER B 1 51 ? 12.562 0.805 9.086 1 92.75 51 SER B CA 1
ATOM 5725 C C . SER B 1 51 ? 12.438 1.45 10.461 1 92.75 51 SER B C 1
ATOM 5727 O O . SER B 1 51 ? 12.477 0.762 11.484 1 92.75 51 SER B O 1
ATOM 5729 N N . ALA B 1 52 ? 12.273 2.785 10.492 1 96.31 52 ALA B N 1
ATOM 5730 C CA . ALA B 1 52 ? 12.102 3.488 11.766 1 96.31 52 ALA B CA 1
ATOM 5731 C C . ALA B 1 52 ? 10.758 3.139 12.406 1 96.31 52 ALA B C 1
ATOM 5733 O O . ALA B 1 52 ? 10.672 2.979 13.625 1 96.31 52 ALA B O 1
ATOM 5734 N N . ARG B 1 53 ? 9.695 3.066 11.594 1 96.25 53 ARG B N 1
ATOM 5735 C CA . ARG B 1 53 ? 8.375 2.729 12.102 1 96.25 53 ARG B CA 1
ATOM 5736 C C . ARG B 1 53 ? 8.391 1.381 12.82 1 96.25 53 ARG B C 1
ATOM 5738 O O . ARG B 1 53 ? 7.699 1.198 13.828 1 96.25 53 ARG B O 1
ATOM 5745 N N . GLN B 1 54 ? 9.148 0.459 12.305 1 89.69 54 GLN B N 1
ATOM 5746 C CA . GLN B 1 54 ? 9.25 -0.88 12.875 1 89.69 54 GLN B CA 1
ATOM 5747 C C . GLN B 1 54 ? 9.93 -0.849 14.242 1 89.69 54 GLN B C 1
ATOM 5749 O O . GLN B 1 54 ? 9.828 -1.807 15.008 1 89.69 54 GLN B O 1
ATOM 5754 N N . LEU B 1 55 ? 10.609 0.28 14.609 1 92 55 LEU B N 1
ATOM 5755 C CA . LEU B 1 55 ? 11.383 0.382 15.844 1 92 55 LEU B CA 1
ATOM 5756 C C . LEU B 1 55 ? 10.617 1.177 16.891 1 92 55 LEU B C 1
ATOM 5758 O O . LEU B 1 55 ? 11.078 1.322 18.031 1 92 55 LEU B O 1
ATOM 5762 N N . VAL B 1 56 ? 9.398 1.613 16.578 1 95.19 56 VAL B N 1
ATOM 5763 C CA . VAL B 1 56 ? 8.625 2.502 17.453 1 95.19 56 VAL B CA 1
ATOM 5764 C C . VAL B 1 56 ? 8.43 1.85 18.812 1 95.19 56 VAL B C 1
ATOM 5766 O O . VAL B 1 56 ? 8.492 2.521 19.844 1 95.19 56 VAL B O 1
ATOM 5769 N N . VAL B 1 57 ? 8.172 0.535 18.828 1 91.25 57 VAL B N 1
ATOM 5770 C CA . VAL B 1 57 ? 7.906 -0.152 20.094 1 91.25 57 VAL B CA 1
ATOM 5771 C C . VAL B 1 57 ? 9.219 -0.581 20.734 1 91.25 57 VAL B C 1
ATOM 5773 O O . VAL B 1 57 ? 9.516 -0.199 21.875 1 91.25 57 VAL B O 1
ATOM 5776 N N . ALA B 1 58 ? 10.117 -1.24 20 1 87.75 58 ALA B N 1
ATOM 5777 C CA . ALA B 1 58 ? 11.328 -1.837 20.547 1 87.75 58 ALA B CA 1
ATOM 5778 C C . ALA B 1 58 ? 12.336 -0.762 20.953 1 87.75 58 ALA B C 1
ATOM 5780 O O . ALA B 1 58 ? 13.07 -0.931 21.938 1 87.75 58 ALA B O 1
ATOM 5781 N N . LYS B 1 59 ? 12.352 0.323 20.172 1 92.69 59 LYS B N 1
ATOM 5782 C CA . LYS B 1 59 ? 13.289 1.414 20.438 1 92.69 59 LYS B CA 1
ATOM 5783 C C . LYS B 1 59 ? 12.562 2.754 20.516 1 92.69 59 LYS B C 1
ATOM 5785 O O . LYS B 1 59 ? 12.938 3.711 19.828 1 92.69 59 LYS B O 1
ATOM 5790 N N . SER B 1 60 ? 11.594 2.762 21.406 1 95.44 60 SER B N 1
ATOM 5791 C CA . SER B 1 60 ? 10.719 3.928 21.516 1 95.44 60 SER B CA 1
ATOM 5792 C C . SER B 1 60 ? 11.508 5.176 21.891 1 95.44 60 SER B C 1
ATOM 5794 O O . SER B 1 60 ? 11.258 6.262 21.359 1 95.44 60 SER B O 1
ATOM 5796 N N . LYS B 1 61 ? 12.539 5.09 22.703 1 96.19 61 LYS B N 1
ATOM 5797 C CA . LYS B 1 61 ? 13.297 6.234 23.203 1 96.19 61 LYS B CA 1
ATOM 5798 C C . LYS B 1 61 ? 14.211 6.809 22.125 1 96.19 61 LYS B C 1
ATOM 5800 O O . LYS B 1 61 ? 14.695 7.934 22.25 1 96.19 61 LYS B O 1
ATOM 5805 N N . SER B 1 62 ? 14.367 6.055 21.047 1 97.06 62 SER B N 1
ATOM 5806 C CA . SER B 1 62 ? 15.297 6.473 20 1 97.06 62 SER B CA 1
ATOM 5807 C C . SER B 1 62 ? 14.555 6.84 18.719 1 97.06 62 SER B C 1
ATOM 5809 O O . SER B 1 62 ? 15.172 7.211 17.719 1 97.06 62 SER B O 1
ATOM 5811 N N . THR B 1 63 ? 13.242 6.684 18.734 1 97.88 63 THR B N 1
ATOM 5812 C CA . THR B 1 63 ? 12.484 6.816 17.5 1 97.88 63 THR B CA 1
ATOM 5813 C C . THR B 1 63 ? 11.508 7.992 17.578 1 97.88 63 THR B C 1
ATOM 5815 O O . THR B 1 63 ? 10.719 8.086 18.516 1 97.88 63 THR B O 1
ATOM 5818 N N . VAL B 1 64 ? 11.633 8.922 16.688 1 98.25 64 VAL B N 1
ATOM 5819 C CA . VAL B 1 64 ? 10.688 10.023 16.516 1 98.25 64 VAL B CA 1
ATOM 5820 C C . VAL B 1 64 ? 9.695 9.688 15.406 1 98.25 64 VAL B C 1
ATOM 5822 O O . VAL B 1 64 ? 10.086 9.461 14.258 1 98.25 64 VAL B O 1
ATOM 5825 N N . ALA B 1 65 ? 8.422 9.594 15.758 1 98.06 65 ALA B N 1
ATOM 5826 C CA . ALA B 1 65 ? 7.387 9.305 14.758 1 98.06 65 ALA B CA 1
ATOM 5827 C C . ALA B 1 65 ? 6.188 10.234 14.938 1 98.06 65 ALA B C 1
ATOM 5829 O O . ALA B 1 65 ? 6.031 10.867 15.984 1 98.06 65 ALA B O 1
ATOM 5830 N N . PHE B 1 66 ? 5.391 10.461 13.891 1 97.44 66 PHE B N 1
ATOM 5831 C CA . PHE B 1 66 ? 4.141 11.211 13.922 1 97.44 66 PHE B CA 1
ATOM 5832 C C . PHE B 1 66 ? 4.379 12.641 14.398 1 97.44 66 PHE B C 1
ATOM 5834 O O . PHE B 1 66 ? 3.584 13.18 15.172 1 97.44 66 PHE B O 1
ATOM 5841 N N . PHE B 1 67 ? 5.422 13.312 13.984 1 97 67 PHE B N 1
ATOM 5842 C CA . PHE B 1 67 ? 5.898 14.508 14.664 1 97 67 PHE B CA 1
ATOM 5843 C C . PHE B 1 67 ? 5.43 15.766 13.945 1 97 67 PHE B C 1
ATOM 5845 O O . PHE B 1 67 ? 5.773 16.875 14.344 1 97 67 PHE B O 1
ATOM 5852 N N . LYS B 1 68 ? 4.617 15.672 12.914 1 96.38 68 LYS B N 1
ATOM 5853 C CA . LYS B 1 68 ? 4.168 16.812 12.125 1 96.38 68 LYS B CA 1
ATOM 5854 C C . LYS B 1 68 ? 3.527 17.875 13.016 1 96.38 68 LYS B C 1
ATOM 5856 O O . LYS B 1 68 ? 3.76 19.078 12.836 1 96.38 68 LYS B O 1
ATOM 5861 N N . PRO B 1 69 ? 2.752 17.531 14.023 1 95.19 69 PRO B N 1
ATOM 5862 C CA . PRO B 1 69 ? 2.121 18.547 14.875 1 95.19 69 PRO B CA 1
ATOM 5863 C C . PRO B 1 69 ? 3.139 19.422 15.602 1 95.19 69 PRO B C 1
ATOM 5865 O O . PRO B 1 69 ? 2.832 20.547 15.969 1 95.19 69 PRO B O 1
ATOM 5868 N N . LEU B 1 70 ? 4.344 18.938 15.773 1 94.5 70 LEU B N 1
ATOM 5869 C CA . LEU B 1 70 ? 5.363 19.656 16.516 1 94.5 70 LEU B CA 1
ATOM 5870 C C . LEU B 1 70 ? 5.875 20.859 15.719 1 94.5 70 LEU B C 1
ATOM 5872 O O . LEU B 1 70 ? 6.543 21.734 16.266 1 94.5 70 LEU B O 1
ATOM 5876 N N . LEU B 1 71 ? 5.496 20.969 14.516 1 94.31 71 LEU B N 1
ATOM 5877 C CA . LEU B 1 71 ? 5.98 22.047 13.672 1 94.31 71 LEU B CA 1
ATOM 5878 C C . LEU B 1 71 ? 5.289 23.359 14.016 1 94.31 71 LEU B C 1
ATOM 5880 O O . LEU B 1 71 ? 5.766 24.438 13.648 1 94.31 71 LEU B O 1
ATOM 5884 N N . ARG B 1 72 ? 4.188 23.219 14.617 1 91.44 72 ARG B N 1
ATOM 5885 C CA . ARG B 1 72 ? 3.475 24.422 15.008 1 91.44 72 ARG B CA 1
ATOM 5886 C C . ARG B 1 72 ? 4.199 25.156 16.141 1 91.44 72 ARG B C 1
ATOM 5888 O O . ARG B 1 72 ? 4.496 24.547 17.172 1 91.44 72 ARG B O 1
ATOM 5895 N N . ARG B 1 73 ? 4.336 26.406 15.984 1 86.56 73 ARG B N 1
ATOM 5896 C CA . ARG B 1 73 ? 5.086 27.188 16.969 1 86.56 73 ARG B CA 1
ATOM 5897 C C . ARG B 1 73 ? 4.164 28.078 17.781 1 86.56 73 ARG B C 1
ATOM 5899 O O . ARG B 1 73 ? 4.496 28.469 18.906 1 86.56 73 ARG B O 1
ATOM 5906 N N . ASN B 1 74 ? 3.08 28.391 17.25 1 80.31 74 ASN B N 1
ATOM 5907 C CA . ASN B 1 74 ? 2.219 29.406 17.844 1 80.31 74 ASN B CA 1
ATOM 5908 C C . ASN B 1 74 ? 1.24 28.781 18.844 1 80.31 74 ASN B C 1
ATOM 5910 O O . ASN B 1 74 ? 0.172 29.344 19.094 1 80.31 74 ASN B O 1
ATOM 5914 N N . VAL B 1 75 ? 1.599 27.578 19.406 1 79.38 75 VAL B N 1
ATOM 5915 C CA . VAL B 1 75 ? 0.713 26.906 20.344 1 79.38 75 VAL B CA 1
ATOM 5916 C C . VAL B 1 75 ? 1.416 26.766 21.688 1 79.38 75 VAL B C 1
ATOM 5918 O O . VAL B 1 75 ? 2.637 26.594 21.75 1 79.38 75 VAL B O 1
ATOM 5921 N N . GLU B 1 76 ? 0.61 26.906 22.703 1 74 76 GLU B N 1
ATOM 5922 C CA . GLU B 1 76 ? 1.163 26.672 24.031 1 74 76 GLU B CA 1
ATOM 5923 C C . GLU B 1 76 ? 1.42 25.188 24.266 1 74 76 GLU B C 1
ATOM 5925 O O . GLU B 1 76 ? 2.393 24.812 24.938 1 74 76 GLU B O 1
ATOM 5930 N N . SER B 1 77 ? 0.493 24.484 23.797 1 82.44 77 SER B N 1
ATOM 5931 C CA . SER B 1 77 ? 0.568 23.016 23.875 1 82.44 77 SER B CA 1
ATOM 5932 C C . SER B 1 77 ? 0.042 22.375 22.609 1 82.44 77 SER B C 1
ATOM 5934 O O . SER B 1 77 ? -0.885 22.891 21.969 1 82.44 77 SER B O 1
ATOM 5936 N N . HIS B 1 78 ? 0.745 21.359 22.328 1 87.12 78 HIS B N 1
ATOM 5937 C CA . HIS B 1 78 ? 0.294 20.641 21.141 1 87.12 78 HIS B CA 1
ATOM 5938 C C . HIS B 1 78 ? -0.849 19.688 21.469 1 87.12 78 HIS B C 1
ATOM 5940 O O . HIS B 1 78 ? -1.461 19.109 20.562 1 87.12 78 HIS B O 1
ATOM 5946 N N . GLY B 1 79 ? -1.077 19.562 22.719 1 87.06 79 GLY B N 1
ATOM 5947 C CA . GLY B 1 79 ? -2.234 18.781 23.141 1 87.06 79 GLY B CA 1
ATOM 5948 C C . GLY B 1 79 ? -1.962 17.297 23.203 1 87.06 79 GLY B C 1
ATOM 5949 O O . GLY B 1 79 ? -0.816 16.875 23.391 1 87.06 79 GLY B O 1
ATOM 5950 N N . ARG B 1 80 ? -3.018 16.516 23.109 1 89.94 80 ARG B N 1
ATOM 5951 C CA . ARG B 1 80 ? -2.975 15.078 23.344 1 89.94 80 ARG B CA 1
ATOM 5952 C C . ARG B 1 80 ? -2.223 14.367 22.219 1 89.94 80 ARG B C 1
ATOM 5954 O O . ARG B 1 80 ? -1.769 13.234 22.391 1 89.94 80 ARG B O 1
ATOM 5961 N N . ILE B 1 81 ? -2.098 15.023 21.125 1 91.75 81 ILE B N 1
ATOM 5962 C CA . ILE B 1 81 ? -1.46 14.438 19.953 1 91.75 81 ILE B CA 1
ATOM 5963 C C . ILE B 1 81 ? -0.005 14.102 20.266 1 91.75 81 ILE B C 1
ATOM 5965 O O . ILE B 1 81 ? 0.608 13.266 19.594 1 91.75 81 ILE B O 1
ATOM 5969 N N . LEU B 1 82 ? 0.587 14.68 21.359 1 90.88 82 LEU B N 1
ATOM 5970 C CA . LEU B 1 82 ? 1.961 14.422 21.766 1 90.88 82 LEU B CA 1
ATOM 5971 C C . LEU B 1 82 ? 2.139 12.969 22.203 1 90.88 82 LEU B C 1
ATOM 5973 O O . LEU B 1 82 ? 3.232 12.414 22.094 1 90.88 82 LEU B O 1
ATOM 5977 N N . ASP B 1 83 ? 1.047 12.375 22.594 1 90.88 83 ASP B N 1
ATOM 5978 C CA . ASP B 1 83 ? 1.098 11 23.078 1 90.88 83 ASP B CA 1
ATOM 5979 C C . ASP B 1 83 ? 1.35 10.023 21.938 1 90.88 83 ASP B C 1
ATOM 5981 O O . ASP B 1 83 ? 1.7 8.867 22.156 1 90.88 83 ASP B O 1
ATOM 5985 N N . ALA B 1 84 ? 1.141 10.5 20.781 1 92.12 84 ALA B N 1
ATOM 5986 C CA . ALA B 1 84 ? 1.4 9.664 19.609 1 92.12 84 ALA B CA 1
ATOM 5987 C C . ALA B 1 84 ? 2.898 9.469 19.391 1 92.12 84 ALA B C 1
ATOM 5989 O O . ALA B 1 84 ? 3.324 8.477 18.797 1 92.12 84 ALA B O 1
ATOM 5990 N N . ILE B 1 85 ? 3.689 10.398 19.812 1 94.44 85 ILE B N 1
ATOM 5991 C CA . ILE B 1 85 ? 5.125 10.422 19.547 1 94.44 85 ILE B CA 1
ATOM 5992 C C . ILE B 1 85 ? 5.852 9.531 20.562 1 94.44 85 ILE B C 1
ATOM 5994 O O . ILE B 1 85 ? 5.742 9.742 21.766 1 94.44 85 ILE B O 1
ATOM 5998 N N . PRO B 1 86 ? 6.625 8.539 20.062 1 95.19 86 PRO B N 1
ATOM 5999 C CA . PRO B 1 86 ? 7.203 7.535 20.953 1 95.19 86 PRO B CA 1
ATOM 6000 C C . PRO B 1 86 ? 8.242 8.117 21.906 1 95.19 86 PRO B C 1
ATOM 6002 O O . PRO B 1 86 ? 8.234 7.809 23.109 1 95.19 86 PRO B O 1
ATOM 6005 N N . CYS B 1 87 ? 9.125 8.992 21.438 1 96.06 87 CYS B N 1
ATOM 6006 C CA . CYS B 1 87 ? 10.219 9.508 22.266 1 96.06 87 CYS B CA 1
ATOM 6007 C C . CYS B 1 87 ? 9.758 10.695 23.094 1 96.06 87 CYS B C 1
ATOM 6009 O O . CYS B 1 87 ? 8.609 11.133 22.984 1 96.06 87 CYS B O 1
ATOM 6011 N N . GLU B 1 88 ? 10.641 11.148 23.891 1 93.12 88 GLU B N 1
ATOM 6012 C CA . GLU B 1 88 ? 10.352 12.312 24.734 1 93.12 88 GLU B CA 1
ATOM 6013 C C . GLU B 1 88 ? 10.352 13.594 23.906 1 93.12 88 GLU B C 1
ATOM 6015 O O . GLU B 1 88 ? 11.227 13.789 23.047 1 93.12 88 GLU B O 1
ATOM 6020 N N . THR B 1 89 ? 9.32 14.359 24.141 1 92.75 89 THR B N 1
ATOM 6021 C CA . THR B 1 89 ? 9.18 15.617 23.406 1 92.75 89 THR B CA 1
ATOM 6022 C C . THR B 1 89 ? 9.023 16.797 24.375 1 92.75 89 THR B C 1
ATOM 6024 O O . THR B 1 89 ? 8.547 16.625 25.5 1 92.75 89 THR B O 1
ATOM 6027 N N . THR B 1 90 ? 9.555 17.859 23.953 1 85.44 90 THR B N 1
ATOM 6028 C CA . THR B 1 90 ? 9.312 19.125 24.641 1 85.44 90 THR B CA 1
ATOM 6029 C C . THR B 1 90 ? 8.602 20.109 23.703 1 85.44 90 THR B C 1
ATOM 6031 O O . THR B 1 90 ? 9.078 20.391 22.609 1 85.44 90 THR B O 1
ATOM 6034 N N . ALA B 1 91 ? 7.469 20.484 24.234 1 78.25 91 ALA B N 1
ATOM 6035 C CA . ALA B 1 91 ? 6.703 21.469 23.469 1 78.25 91 ALA B CA 1
ATOM 6036 C C . ALA B 1 91 ? 7.496 22.75 23.281 1 78.25 91 ALA B C 1
ATOM 6038 O O . ALA B 1 91 ? 8.562 22.922 23.875 1 78.25 91 ALA B O 1
ATOM 6039 N N . VAL B 1 92 ? 6.957 23.594 22.453 1 74.69 92 VAL B N 1
ATOM 6040 C CA . VAL B 1 92 ? 7.621 24.859 22.125 1 74.69 92 VAL B CA 1
ATOM 6041 C C . VAL B 1 92 ? 7.84 25.672 23.406 1 74.69 92 VAL B C 1
ATOM 6043 O O . VAL B 1 92 ? 6.891 25.938 24.141 1 74.69 92 VAL B O 1
ATOM 6046 N N . ASP B 1 93 ? 9.141 25.609 23.812 1 64.38 93 ASP B N 1
ATOM 6047 C CA . ASP B 1 93 ? 9.5 26.406 24.984 1 64.38 93 ASP B CA 1
ATOM 6048 C C . ASP B 1 93 ? 9.703 27.875 24.594 1 64.38 93 ASP B C 1
ATOM 6050 O O . ASP B 1 93 ? 10.648 28.203 23.875 1 64.38 93 ASP B O 1
ATOM 6054 N N . LEU B 1 94 ? 8.781 28.641 25 1 58.78 94 LEU B N 1
ATOM 6055 C CA . LEU B 1 94 ? 8.805 30.062 24.688 1 58.78 94 LEU B CA 1
ATOM 6056 C C . LEU B 1 94 ? 10.047 30.719 25.266 1 58.78 94 LEU B C 1
ATOM 6058 O O . LEU B 1 94 ? 10.438 31.812 24.844 1 58.78 94 LEU B O 1
ATOM 6062 N N . LYS B 1 95 ? 10.516 29.984 26.234 1 60.38 95 LYS B N 1
ATOM 6063 C CA . LYS B 1 95 ? 11.664 30.594 26.891 1 60.38 95 LYS B CA 1
ATOM 6064 C C . LYS B 1 95 ? 12.961 30.281 26.156 1 60.38 95 LYS B C 1
ATOM 6066 O O . LYS B 1 95 ? 13.992 30.906 26.391 1 60.38 95 LYS B O 1
ATOM 6071 N N . SER B 1 96 ? 12.703 29.328 25.328 1 62.94 96 SER B N 1
ATOM 6072 C CA . SER B 1 96 ? 13.906 28.984 24.578 1 62.94 96 SER B CA 1
ATOM 6073 C C . SER B 1 96 ? 14.141 29.969 23.438 1 62.94 96 SER B C 1
ATOM 6075 O O . SER B 1 96 ? 13.195 30.578 22.922 1 62.94 96 SER B O 1
ATOM 6077 N N . LYS B 1 97 ? 15.352 30.281 23.328 1 59.03 97 LYS B N 1
ATOM 6078 C CA . LYS B 1 97 ? 15.781 31.25 22.312 1 59.03 97 LYS B CA 1
ATOM 6079 C C . LYS B 1 97 ? 15.227 30.891 20.938 1 59.03 97 LYS B C 1
ATOM 6081 O O . LYS B 1 97 ? 14.805 31.766 20.188 1 59.03 97 LYS B O 1
ATOM 6086 N N . ASP B 1 98 ? 15.102 29.625 20.656 1 65.69 98 ASP B N 1
ATOM 6087 C CA . ASP B 1 98 ? 14.805 29.266 19.281 1 65.69 98 ASP B CA 1
ATOM 6088 C C . ASP B 1 98 ? 13.32 28.969 19.094 1 65.69 98 ASP B C 1
ATOM 6090 O O . ASP B 1 98 ? 12.812 28.969 17.969 1 65.69 98 ASP B O 1
ATOM 6094 N N . LYS B 1 99 ? 12.617 28.875 20.125 1 78.81 99 LYS B N 1
ATOM 6095 C CA . LYS B 1 99 ? 11.164 28.719 20.188 1 78.81 99 LYS B CA 1
ATOM 6096 C C . LYS B 1 99 ? 10.688 27.562 19.312 1 78.81 99 LYS B C 1
ATOM 6098 O O . LYS B 1 99 ? 9.734 27.719 18.547 1 78.81 99 LYS B O 1
ATOM 6103 N N . TYR B 1 100 ? 11.531 26.547 19.234 1 86.06 100 TYR B N 1
ATOM 6104 C CA . TYR B 1 100 ? 11.133 25.344 18.516 1 86.06 100 TYR B CA 1
ATOM 6105 C C . TYR B 1 100 ? 10.797 24.219 19.469 1 86.06 100 TYR B C 1
ATOM 6107 O O . TYR B 1 100 ? 11.297 24.188 20.594 1 86.06 100 TYR B O 1
ATOM 6115 N N . ALA B 1 101 ? 9.938 23.328 18.984 1 90.56 101 ALA B N 1
ATOM 6116 C CA . ALA B 1 101 ? 9.789 22.062 19.703 1 90.56 101 ALA B CA 1
ATOM 6117 C C . ALA B 1 101 ? 11.047 21.203 19.562 1 90.56 101 ALA B C 1
ATOM 6119 O O . ALA B 1 101 ? 11.75 21.281 18.562 1 90.56 101 ALA B O 1
ATOM 6120 N N . THR B 1 102 ? 11.344 20.484 20.594 1 91.94 102 THR B N 1
ATOM 6121 C CA . THR B 1 102 ? 12.523 19.641 20.562 1 91.94 102 THR B CA 1
ATOM 6122 C C . THR B 1 102 ? 12.172 18.203 20.953 1 91.94 102 THR B C 1
ATOM 6124 O O . THR B 1 102 ? 11.117 17.969 21.562 1 91.94 102 THR B O 1
ATOM 6127 N N . VAL B 1 103 ? 12.992 17.266 20.531 1 95.12 103 VAL B N 1
ATOM 6128 C CA . VAL B 1 103 ? 12.852 15.867 20.906 1 95.12 103 VAL B CA 1
ATOM 6129 C C . VAL B 1 103 ? 14.148 15.359 21.531 1 95.12 103 VAL B C 1
ATOM 6131 O O . VAL B 1 103 ? 15.234 15.82 21.156 1 95.12 103 VAL B O 1
ATOM 6134 N N . LYS B 1 104 ? 14.031 14.531 22.469 1 96.19 104 LYS B N 1
ATOM 6135 C CA . LYS B 1 104 ? 15.172 13.867 23.094 1 96.19 104 LYS B CA 1
ATOM 6136 C C . LYS B 1 104 ? 15.234 12.398 22.688 1 96.19 104 LYS B C 1
ATOM 6138 O O . LYS B 1 104 ? 14.273 11.648 22.906 1 96.19 104 LYS B O 1
ATOM 6143 N N . VAL B 1 105 ? 16.375 11.992 22.078 1 97.25 105 VAL B N 1
ATOM 6144 C CA . VAL B 1 105 ? 16.516 10.633 21.578 1 97.25 105 VAL B CA 1
ATOM 6145 C C . VAL B 1 105 ? 17.844 10.055 22.016 1 97.25 105 VAL B C 1
ATOM 6147 O O . VAL B 1 105 ? 18.797 10.797 22.297 1 97.25 105 VAL B O 1
ATOM 6150 N N . TYR B 1 106 ? 17.953 8.734 22.094 1 96.25 106 TYR B N 1
ATOM 6151 C CA . TYR B 1 106 ? 19.156 8.031 22.484 1 96.25 106 TYR B CA 1
ATOM 6152 C C . TYR B 1 106 ? 19.812 7.336 21.297 1 96.25 106 TYR B C 1
ATOM 6154 O O . TYR B 1 106 ? 19.125 6.734 20.469 1 96.25 106 TYR B O 1
ATOM 6162 N N . ASP B 1 107 ? 21.094 7.48 21.203 1 94.94 107 ASP B N 1
ATOM 6163 C CA . ASP B 1 107 ? 21.812 6.867 20.078 1 94.94 107 ASP B CA 1
ATOM 6164 C C . ASP B 1 107 ? 22.172 5.418 20.391 1 94.94 107 ASP B C 1
ATOM 6166 O O . ASP B 1 107 ? 21.656 4.836 21.344 1 94.94 107 ASP B O 1
ATOM 6170 N N . GLU B 1 108 ? 22.984 4.777 19.578 1 87.88 108 GLU B N 1
ATOM 6171 C CA . GLU B 1 108 ? 23.344 3.365 19.688 1 87.88 108 GLU B CA 1
ATOM 6172 C C . GLU B 1 108 ? 24.125 3.092 20.969 1 87.88 108 GLU B C 1
ATOM 6174 O O . GLU B 1 108 ? 24.125 1.966 21.469 1 87.88 108 GLU B O 1
ATOM 6179 N N . ASN B 1 109 ? 24.75 4.148 21.531 1 91.06 109 ASN B N 1
ATOM 6180 C CA . ASN B 1 109 ? 25.516 4.023 22.781 1 91.06 109 ASN B CA 1
ATOM 6181 C C . ASN B 1 109 ? 24.703 4.48 23.984 1 91.06 109 ASN B C 1
ATOM 6183 O O . ASN B 1 109 ? 25.266 4.734 25.047 1 91.06 109 ASN B O 1
ATOM 6187 N N . ASN B 1 110 ? 23.438 4.781 23.719 1 92 110 ASN B N 1
ATOM 6188 C CA . ASN B 1 110 ? 22.516 5.219 24.766 1 92 110 ASN B CA 1
ATOM 6189 C C . ASN B 1 110 ? 22.844 6.621 25.266 1 92 110 ASN B C 1
ATOM 6191 O O . ASN B 1 110 ? 22.641 6.934 26.438 1 92 110 ASN B O 1
ATOM 6195 N N . THR B 1 111 ? 23.5 7.34 24.453 1 95.69 111 THR B N 1
ATOM 6196 C CA . THR B 1 111 ? 23.734 8.75 24.734 1 95.69 111 THR B CA 1
ATOM 6197 C C . THR B 1 111 ? 22.547 9.594 24.297 1 95.69 111 THR B C 1
ATOM 6199 O O . THR B 1 111 ? 22.078 9.477 23.172 1 95.69 111 THR B O 1
ATOM 6202 N N . ALA B 1 112 ? 22.156 10.422 25.172 1 96.06 112 ALA B N 1
ATOM 6203 C CA . ALA B 1 112 ? 20.984 11.258 24.891 1 96.06 112 ALA B CA 1
ATOM 6204 C C . ALA B 1 112 ? 21.375 12.445 24 1 96.06 112 ALA B C 1
ATOM 6206 O O . ALA B 1 112 ? 22.438 13.055 24.203 1 96.06 112 ALA B O 1
ATOM 6207 N N . HIS B 1 113 ? 20.609 12.711 23.031 1 95.5 113 HIS B N 1
ATOM 6208 C CA . HIS B 1 113 ? 20.734 13.875 22.156 1 95.5 113 HIS B CA 1
ATOM 6209 C C . HIS B 1 113 ? 19.406 14.617 22.047 1 95.5 113 HIS B C 1
ATOM 6211 O O . HIS B 1 113 ? 18.328 14 22.062 1 95.5 113 HIS B O 1
ATOM 6217 N N . THR B 1 114 ? 19.516 15.914 21.953 1 93.75 114 THR B N 1
ATOM 6218 C CA . THR B 1 114 ? 18.328 16.75 21.734 1 93.75 114 THR B CA 1
ATOM 6219 C C . THR B 1 114 ? 18.359 17.375 20.344 1 93.75 114 THR B C 1
ATOM 6221 O O . THR B 1 114 ? 19.359 17.969 19.953 1 93.75 114 THR B O 1
ATOM 6224 N N . TYR B 1 115 ? 17.312 17.203 19.609 1 93.94 115 TYR B N 1
ATOM 6225 C CA . TYR B 1 115 ? 17.188 17.781 18.281 1 93.94 115 TYR B CA 1
ATOM 6226 C C . TYR B 1 115 ? 15.977 18.719 18.203 1 93.94 115 TYR B C 1
ATOM 6228 O O . TYR B 1 115 ? 14.93 18.422 18.797 1 93.94 115 TYR B O 1
ATOM 6236 N N . ALA B 1 116 ? 16.203 19.844 17.516 1 92.38 116 ALA B N 1
ATOM 6237 C CA . ALA B 1 116 ? 15.047 20.641 17.141 1 92.38 116 ALA B CA 1
ATOM 6238 C C . ALA B 1 116 ? 14.211 19.938 16.062 1 92.38 116 ALA B C 1
ATOM 6240 O O . ALA B 1 116 ? 14.742 19.156 15.266 1 92.38 116 ALA B O 1
ATOM 6241 N N . ILE B 1 117 ? 12.953 20.25 16 1 94.38 117 ILE B N 1
ATOM 6242 C CA . ILE B 1 117 ? 12.031 19.5 15.148 1 94.38 117 ILE B CA 1
ATOM 6243 C C . ILE B 1 117 ? 12.406 19.703 13.688 1 94.38 117 ILE B C 1
ATOM 6245 O O . ILE B 1 117 ? 12.219 18.797 12.859 1 94.38 117 ILE B O 1
ATOM 6249 N N . GLN B 1 118 ? 12.898 20.859 13.305 1 94 118 GLN B N 1
ATOM 6250 C CA . GLN B 1 118 ? 13.281 21.094 11.922 1 94 118 GLN B CA 1
ATOM 6251 C C . GLN B 1 118 ? 14.461 20.203 11.523 1 94 118 GLN B C 1
ATOM 6253 O O . GLN B 1 118 ? 14.609 19.844 10.359 1 94 118 GLN B O 1
ATOM 6258 N N . GLN B 1 119 ? 15.312 19.844 12.508 1 95.88 119 GLN B N 1
ATOM 6259 C CA . GLN B 1 119 ? 16.391 18.906 12.234 1 95.88 119 GLN B CA 1
ATOM 6260 C C . GLN B 1 119 ? 15.852 17.516 11.914 1 95.88 119 GLN B C 1
ATOM 6262 O O . GLN B 1 119 ? 16.328 16.844 10.992 1 95.88 119 GLN B O 1
ATOM 6267 N N . VAL B 1 120 ? 14.875 17.109 12.68 1 97.75 120 VAL B N 1
ATOM 6268 C CA . VAL B 1 120 ? 14.234 15.812 12.461 1 97.75 120 VAL B CA 1
ATOM 6269 C C . VAL B 1 120 ? 13.562 15.797 11.094 1 97.75 120 VAL B C 1
ATOM 6271 O O . VAL B 1 120 ? 13.719 14.844 10.328 1 97.75 120 VAL B O 1
ATOM 6274 N N . LEU B 1 121 ? 12.812 16.859 10.852 1 97.94 121 LEU B N 1
ATOM 6275 C CA . LEU B 1 121 ? 12.141 16.953 9.555 1 97.94 121 LEU B CA 1
ATOM 6276 C C . LEU B 1 121 ? 13.156 16.984 8.422 1 97.94 121 LEU B C 1
ATOM 6278 O O . LEU B 1 121 ? 12.922 16.391 7.363 1 97.94 121 LEU B O 1
ATOM 6282 N N . GLY B 1 122 ? 14.266 17.75 8.594 1 97.88 122 GLY B N 1
ATOM 6283 C CA . GLY B 1 122 ? 15.32 17.75 7.586 1 97.88 122 GLY B CA 1
ATOM 6284 C C . GLY B 1 122 ? 15.82 16.359 7.246 1 97.88 122 GLY B C 1
ATOM 6285 O O . GLY B 1 122 ? 15.984 16.016 6.074 1 97.88 122 GLY B O 1
ATOM 6286 N N . THR B 1 123 ? 16.031 15.547 8.305 1 97.94 123 THR B N 1
ATOM 6287 C CA . THR B 1 123 ? 16.453 14.164 8.125 1 97.94 123 THR B CA 1
ATOM 6288 C C . THR B 1 123 ? 15.406 13.383 7.332 1 97.94 123 THR B C 1
ATOM 6290 O O . THR B 1 123 ? 15.742 12.641 6.41 1 97.94 123 THR B O 1
ATOM 6293 N N . TYR B 1 124 ? 14.18 13.57 7.645 1 98.31 124 TYR B N 1
ATOM 6294 C CA . TYR B 1 124 ? 13.086 12.859 6.996 1 98.31 124 TYR B CA 1
ATOM 6295 C C . TYR B 1 124 ? 12.961 13.266 5.531 1 98.31 124 TYR B C 1
ATOM 6297 O O . TYR B 1 124 ? 12.688 12.43 4.668 1 98.31 124 TYR B O 1
ATOM 6305 N N . ILE B 1 125 ? 13.156 14.562 5.262 1 98.31 125 ILE B N 1
ATOM 6306 C CA . ILE B 1 125 ? 13.086 15.078 3.898 1 98.31 125 ILE B CA 1
ATOM 6307 C C . ILE B 1 125 ? 14.148 14.406 3.033 1 98.31 125 ILE B C 1
ATOM 6309 O O . ILE B 1 125 ? 13.891 14.086 1.869 1 98.31 125 ILE B O 1
ATOM 6313 N N . THR B 1 126 ? 15.344 14.188 3.564 1 97.12 126 THR B N 1
ATOM 6314 C CA . THR B 1 126 ? 16.375 13.5 2.797 1 97.12 126 THR B CA 1
ATOM 6315 C C . THR B 1 126 ? 15.898 12.125 2.348 1 97.12 126 THR B C 1
ATOM 6317 O O . THR B 1 126 ? 16.203 11.688 1.236 1 97.12 126 THR B O 1
ATOM 6320 N N . LYS B 1 127 ? 15.164 11.453 3.205 1 96.81 127 LYS B N 1
ATOM 6321 C CA . LYS B 1 127 ? 14.602 10.148 2.875 1 96.81 127 LYS B CA 1
ATOM 6322 C C . LYS B 1 127 ? 13.609 10.258 1.721 1 96.81 127 LYS B C 1
ATOM 6324 O O . LYS B 1 127 ? 13.641 9.445 0.792 1 96.81 127 LYS B O 1
ATOM 6329 N N . LEU B 1 128 ? 12.727 11.195 1.779 1 98 128 LEU B N 1
ATOM 6330 C CA . LEU B 1 128 ? 11.711 11.367 0.749 1 98 128 LEU B CA 1
ATOM 6331 C C . LEU B 1 128 ? 12.352 11.68 -0.6 1 98 128 LEU B C 1
ATOM 6333 O O . LEU B 1 128 ? 11.898 11.18 -1.634 1 98 128 LEU B O 1
ATOM 6337 N N . PHE B 1 129 ? 13.375 12.492 -0.561 1 96.88 129 PHE B N 1
ATOM 6338 C CA . PHE B 1 129 ? 14.094 12.797 -1.794 1 96.88 129 PHE B CA 1
ATOM 6339 C C . PHE B 1 129 ? 14.844 11.562 -2.299 1 96.88 129 PHE B C 1
ATOM 6341 O O . PHE B 1 129 ? 15.008 11.383 -3.508 1 96.88 129 PHE B O 1
ATOM 6348 N N . GLY B 1 130 ? 15.312 10.75 -1.371 1 94.62 130 GLY B N 1
ATOM 6349 C CA . GLY B 1 130 ? 15.898 9.477 -1.767 1 94.62 130 GLY B CA 1
ATOM 6350 C C . GLY B 1 130 ? 14.93 8.586 -2.521 1 94.62 130 GLY B C 1
ATOM 6351 O O . GLY B 1 130 ? 15.312 7.918 -3.482 1 94.62 130 GLY B O 1
ATOM 6352 N N . VAL B 1 131 ? 13.695 8.539 -2.133 1 94.56 131 VAL B N 1
ATOM 6353 C CA . VAL B 1 131 ? 12.656 7.77 -2.809 1 94.56 131 VAL B CA 1
ATOM 6354 C C . VAL B 1 131 ? 12.477 8.281 -4.234 1 94.56 131 VAL B C 1
ATOM 6356 O O . VAL B 1 131 ? 12.398 7.492 -5.18 1 94.56 131 VAL B O 1
ATOM 6359 N N . ALA B 1 132 ? 12.406 9.594 -4.336 1 95.19 132 ALA B N 1
ATOM 6360 C CA . ALA B 1 132 ? 12.242 10.211 -5.652 1 95.19 132 ALA B CA 1
ATOM 6361 C C . ALA B 1 132 ? 13.422 9.883 -6.559 1 95.19 132 ALA B C 1
ATOM 6363 O O . ALA B 1 132 ? 13.242 9.555 -7.73 1 95.19 132 ALA B O 1
ATOM 6364 N N . LYS B 1 133 ? 14.602 9.992 -6.051 1 92.44 133 LYS B N 1
ATOM 6365 C CA . LYS B 1 133 ? 15.812 9.734 -6.832 1 92.44 133 LYS B CA 1
ATOM 6366 C C . LYS B 1 133 ? 15.867 8.289 -7.305 1 92.44 133 LYS B C 1
ATOM 6368 O O . LYS B 1 133 ? 16.234 8.016 -8.453 1 92.44 133 LYS B O 1
ATOM 6373 N N . ALA B 1 134 ? 15.531 7.422 -6.438 1 87.44 134 ALA B N 1
ATOM 6374 C CA . ALA B 1 134 ? 15.547 6.004 -6.785 1 87.44 134 ALA B CA 1
ATOM 6375 C C . ALA B 1 134 ? 14.539 5.703 -7.895 1 87.44 134 ALA B C 1
ATOM 6377 O O . ALA B 1 134 ? 14.805 4.875 -8.773 1 87.44 134 ALA B O 1
ATOM 6378 N N . ALA B 1 135 ? 13.453 6.293 -7.832 1 85.5 135 ALA B N 1
ATOM 6379 C CA . ALA B 1 135 ? 12.375 6.027 -8.781 1 85.5 135 ALA B CA 1
ATOM 6380 C C . ALA B 1 135 ? 12.664 6.684 -10.133 1 85.5 135 ALA B C 1
ATOM 6382 O O . ALA B 1 135 ? 12.32 6.129 -11.18 1 85.5 135 ALA B O 1
ATOM 6383 N N . THR B 1 136 ? 13.289 7.863 -10.117 1 86.06 136 THR B N 1
ATOM 6384 C CA . THR B 1 136 ? 13.445 8.633 -11.352 1 86.06 136 THR B CA 1
ATOM 6385 C C . THR B 1 136 ? 14.828 8.422 -11.945 1 86.06 136 THR B C 1
ATOM 6387 O O . THR B 1 136 ? 15.039 8.648 -13.141 1 86.06 136 THR B O 1
ATOM 6390 N N . GLY B 1 137 ? 15.812 8.086 -11.078 1 83.88 137 GLY B N 1
ATOM 6391 C CA . GLY B 1 137 ? 17.188 7.934 -11.523 1 83.88 137 GLY B CA 1
ATOM 6392 C C . GLY B 1 137 ? 17.875 9.25 -11.812 1 83.88 137 GLY B C 1
ATOM 6393 O O . GLY B 1 137 ? 18.969 9.281 -12.383 1 83.88 137 GLY B O 1
ATOM 6394 N N . THR B 1 138 ? 17.141 10.328 -11.469 1 86.38 138 THR B N 1
ATOM 6395 C CA . THR B 1 138 ? 17.672 11.656 -11.766 1 86.38 138 THR B CA 1
ATOM 6396 C C . THR B 1 138 ? 17.578 12.562 -10.539 1 86.38 138 THR B C 1
ATOM 6398 O O . THR B 1 138 ? 16.906 12.234 -9.57 1 86.38 138 THR B O 1
ATOM 6401 N N . HIS B 1 139 ? 18.344 13.586 -10.664 1 89.31 139 HIS B N 1
ATOM 6402 C CA . HIS B 1 139 ? 18.297 14.578 -9.594 1 89.31 139 HIS B CA 1
ATOM 6403 C C . HIS B 1 139 ? 17 15.375 -9.656 1 89.31 139 HIS B C 1
ATOM 6405 O O . HIS B 1 139 ? 16.469 15.648 -10.734 1 89.31 139 HIS B O 1
ATOM 6411 N N . VAL B 1 140 ? 16.562 15.828 -8.477 1 92.06 140 VAL B N 1
ATOM 6412 C CA . VAL B 1 140 ? 15.32 16.609 -8.367 1 92.06 140 VAL B CA 1
ATOM 6413 C C . VAL B 1 140 ? 15.633 18.094 -8.516 1 92.06 140 VAL B C 1
ATOM 6415 O O . VAL B 1 140 ? 16.531 18.609 -7.836 1 92.06 140 VAL B O 1
ATOM 6418 N N . GLU B 1 141 ? 14.906 18.734 -9.32 1 88.31 141 GLU B N 1
ATOM 6419 C CA . GLU B 1 141 ? 15.156 20.156 -9.562 1 88.31 141 GLU B CA 1
ATOM 6420 C C . GLU B 1 141 ? 14.047 21.016 -8.977 1 88.31 141 GLU B C 1
ATOM 6422 O O . GLU B 1 141 ? 14.266 22.188 -8.656 1 88.31 141 GLU B O 1
ATOM 6427 N N . GLU B 1 142 ? 12.891 20.484 -8.953 1 92.56 142 GLU B N 1
ATOM 6428 C CA . GLU B 1 142 ? 11.734 21.219 -8.43 1 92.56 142 GLU B CA 1
ATOM 6429 C C . GLU B 1 142 ? 10.906 20.328 -7.504 1 92.56 142 GLU B C 1
ATOM 6431 O O . GLU B 1 142 ? 10.727 19.141 -7.77 1 92.56 142 GLU B O 1
ATOM 6436 N N . CYS B 1 143 ? 10.43 21 -6.457 1 96.44 143 CYS B N 1
ATOM 6437 C CA . CYS B 1 143 ? 9.656 20.234 -5.496 1 96.44 143 CYS B CA 1
ATOM 6438 C C . CYS B 1 143 ? 8.625 21.109 -4.797 1 96.44 143 CYS B C 1
ATOM 6440 O O . CYS B 1 143 ? 8.953 22.203 -4.332 1 96.44 143 CYS B O 1
ATOM 6442 N N . PHE B 1 144 ? 7.414 20.672 -4.816 1 97.31 144 PHE B N 1
ATOM 6443 C CA . PHE B 1 144 ? 6.379 21.234 -3.959 1 97.31 144 PHE B CA 1
ATOM 6444 C C . PHE B 1 144 ? 6.078 20.312 -2.787 1 97.31 144 PHE B C 1
ATOM 6446 O O . PHE B 1 144 ? 6.09 19.078 -2.939 1 97.31 144 PHE B O 1
ATOM 6453 N N . MET B 1 145 ? 5.828 20.812 -1.686 1 98.06 145 MET B N 1
ATOM 6454 C CA . MET B 1 145 ? 5.465 20.062 -0.488 1 98.06 145 MET B CA 1
ATOM 6455 C C . MET B 1 145 ? 4.223 20.656 0.169 1 98.06 145 MET B C 1
ATOM 6457 O O . MET B 1 145 ? 4.07 21.875 0.243 1 98.06 145 MET B O 1
ATOM 6461 N N . THR B 1 146 ? 3.375 19.797 0.627 1 97.88 146 THR B N 1
ATOM 6462 C CA . THR B 1 146 ? 2.102 20.266 1.167 1 97.88 146 THR B CA 1
ATOM 6463 C C . THR B 1 146 ? 2.252 20.672 2.629 1 97.88 146 THR B C 1
ATOM 6465 O O . THR B 1 146 ? 3.127 20.172 3.334 1 97.88 146 THR B O 1
ATOM 6468 N N . VAL B 1 147 ? 1.421 21.547 3.031 1 97.38 147 VAL B N 1
ATOM 6469 C CA . VAL B 1 147 ? 1.309 22 4.414 1 97.38 147 VAL B CA 1
ATOM 6470 C C . VAL B 1 147 ? -0.16 22.234 4.762 1 97.38 147 VAL B C 1
ATOM 6472 O O . VAL B 1 147 ? -0.958 22.609 3.895 1 97.38 147 VAL B O 1
ATOM 6475 N N . PRO B 1 148 ? -0.525 21.984 6.031 1 97.12 148 PRO B N 1
ATOM 6476 C CA . PRO B 1 148 ? -1.887 22.375 6.406 1 97.12 148 PRO B CA 1
ATOM 6477 C C . PRO B 1 148 ? -2.176 23.844 6.16 1 97.12 148 PRO B C 1
ATOM 6479 O O . PRO B 1 148 ? -1.307 24.703 6.383 1 97.12 148 PRO B O 1
ATOM 6482 N N . TYR B 1 149 ? -3.375 24.188 5.793 1 97.62 149 TYR B N 1
ATOM 6483 C CA . TYR B 1 149 ? -3.674 25.547 5.348 1 97.62 149 TYR B CA 1
ATOM 6484 C C . TYR B 1 149 ? -3.539 26.547 6.492 1 97.62 149 TYR B C 1
ATOM 6486 O O . TYR B 1 149 ? -3.336 27.734 6.266 1 97.62 149 TYR B O 1
ATOM 6494 N N . TYR B 1 150 ? -3.65 26.109 7.758 1 95.38 150 TYR B N 1
ATOM 6495 C CA . TYR B 1 150 ? -3.725 27.016 8.898 1 95.38 150 TYR B CA 1
ATOM 6496 C C . TYR B 1 150 ? -2.336 27.312 9.453 1 95.38 150 TYR B C 1
ATOM 6498 O O . TYR B 1 150 ? -2.195 28.031 10.445 1 95.38 150 TYR B O 1
ATOM 6506 N N . PHE B 1 151 ? -1.305 26.766 8.875 1 95.06 151 PHE B N 1
ATOM 6507 C CA . PHE B 1 151 ? 0.056 27.078 9.297 1 95.06 151 PHE B CA 1
ATOM 6508 C C . PHE B 1 151 ? 0.371 28.547 9.031 1 95.06 151 PHE B C 1
ATOM 6510 O O . PHE B 1 151 ? 0.123 29.062 7.93 1 95.06 151 PHE B O 1
ATOM 6517 N N . THR B 1 152 ? 0.921 29.188 9.992 1 92.06 152 THR B N 1
ATOM 6518 C CA . THR B 1 152 ? 1.344 30.578 9.859 1 92.06 152 THR B CA 1
ATOM 6519 C C . THR B 1 152 ? 2.701 30.672 9.172 1 92.06 152 THR B C 1
ATOM 6521 O O . THR B 1 152 ? 3.322 29.656 8.875 1 92.06 152 THR B O 1
ATOM 6524 N N . VAL B 1 153 ? 3.051 31.875 8.922 1 91.5 153 VAL B N 1
ATOM 6525 C CA . VAL B 1 153 ? 4.352 32.094 8.297 1 91.5 153 VAL B CA 1
ATOM 6526 C C . VAL B 1 153 ? 5.453 31.5 9.18 1 91.5 153 VAL B C 1
ATOM 6528 O O . VAL B 1 153 ? 6.406 30.906 8.672 1 91.5 153 VAL B O 1
ATOM 6531 N N . SER B 1 154 ? 5.301 31.688 10.484 1 88.5 154 SER B N 1
ATOM 6532 C CA . SER B 1 154 ? 6.297 31.156 11.414 1 88.5 154 SER B CA 1
ATOM 6533 C C . SER B 1 154 ? 6.367 29.625 11.344 1 88.5 154 SER B C 1
ATOM 6535 O O . SER B 1 154 ? 7.445 29.047 11.445 1 88.5 154 SER B O 1
ATOM 6537 N N . ASP B 1 155 ? 5.227 28.984 11.258 1 91.88 155 ASP B N 1
ATOM 6538 C CA . ASP B 1 155 ? 5.18 27.531 11.125 1 91.88 155 ASP B CA 1
ATOM 6539 C C . ASP B 1 155 ? 5.816 27.078 9.812 1 91.88 155 ASP B C 1
ATOM 6541 O O . ASP B 1 155 ? 6.562 26.094 9.789 1 91.88 155 ASP B O 1
ATOM 6545 N N . ARG B 1 156 ? 5.488 27.75 8.734 1 93.5 156 ARG B N 1
ATOM 6546 C CA . ARG B 1 156 ? 6.004 27.422 7.41 1 93.5 156 ARG B CA 1
ATOM 6547 C C . ARG B 1 156 ? 7.52 27.578 7.359 1 93.5 156 ARG B C 1
ATOM 6549 O O . ARG B 1 156 ? 8.203 26.828 6.66 1 93.5 156 ARG B O 1
ATOM 6556 N N . GLN B 1 157 ? 7.996 28.516 8.07 1 89.25 157 GLN B N 1
ATOM 6557 C CA . GLN B 1 157 ? 9.438 28.75 8.109 1 89.25 157 GLN B CA 1
ATOM 6558 C C . GLN B 1 157 ? 10.172 27.531 8.688 1 89.25 157 GLN B C 1
ATOM 6560 O O . GLN B 1 157 ? 11.305 27.25 8.305 1 89.25 157 GLN B O 1
ATOM 6565 N N . VAL B 1 158 ? 9.555 26.844 9.617 1 91.88 158 VAL B N 1
ATOM 6566 C CA . VAL B 1 158 ? 10.156 25.641 10.18 1 91.88 158 VAL B CA 1
ATOM 6567 C C . VAL B 1 158 ? 10.422 24.625 9.062 1 91.88 158 VAL B C 1
ATOM 6569 O O . VAL B 1 158 ? 11.484 24 9.031 1 91.88 158 VAL B O 1
ATOM 6572 N N . ILE B 1 159 ? 9.492 24.5 8.188 1 95.38 159 ILE B N 1
ATOM 6573 C CA . ILE B 1 159 ? 9.602 23.562 7.078 1 95.38 159 ILE B CA 1
ATOM 6574 C C . ILE B 1 159 ? 10.672 24.031 6.098 1 95.38 159 ILE B C 1
ATOM 6576 O O . ILE B 1 159 ? 11.469 23.234 5.605 1 95.38 159 ILE B O 1
ATOM 6580 N N . LEU B 1 160 ? 10.688 25.297 5.824 1 93.19 160 LEU B N 1
ATOM 6581 C CA . LEU B 1 160 ? 11.68 25.844 4.902 1 93.19 160 LEU B CA 1
ATOM 6582 C C . LEU B 1 160 ? 13.086 25.703 5.477 1 93.19 160 LEU B C 1
ATOM 6584 O O . LEU B 1 160 ? 14.039 25.453 4.738 1 93.19 160 LEU B O 1
ATOM 6588 N N . GLU B 1 161 ? 13.195 25.938 6.754 1 92.62 161 GLU B N 1
ATOM 6589 C CA . GLU B 1 161 ? 14.477 25.719 7.414 1 92.62 161 GLU B CA 1
ATOM 6590 C C . GLU B 1 161 ? 14.898 24.25 7.316 1 92.62 161 GLU B C 1
ATOM 6592 O O . GLU B 1 161 ? 16.078 23.953 7.102 1 92.62 161 GLU B O 1
ATOM 6597 N N . ALA B 1 162 ? 13.977 23.391 7.566 1 96.5 162 ALA B N 1
ATOM 6598 C CA . ALA B 1 162 ? 14.25 21.969 7.43 1 96.5 162 ALA B CA 1
ATOM 6599 C C . ALA B 1 162 ? 14.742 21.641 6.023 1 96.5 162 ALA B C 1
ATOM 6601 O O . ALA B 1 162 ? 15.633 20.797 5.852 1 96.5 162 ALA B O 1
ATOM 6602 N N . ALA B 1 163 ? 14.117 22.234 5.035 1 96.44 163 ALA B N 1
ATOM 6603 C CA . ALA B 1 163 ? 14.531 22.031 3.646 1 96.44 163 ALA B CA 1
ATOM 6604 C C . ALA B 1 163 ? 15.992 22.438 3.447 1 96.44 163 ALA B C 1
ATOM 6606 O O . ALA B 1 163 ? 16.75 21.75 2.762 1 96.44 163 ALA B O 1
ATOM 6607 N N . LYS B 1 164 ? 16.375 23.578 4.02 1 94.75 164 LYS B N 1
ATOM 6608 C CA . LYS B 1 164 ? 17.766 24.016 3.947 1 94.75 164 LYS B CA 1
ATOM 6609 C C . LYS B 1 164 ? 18.703 23.031 4.633 1 94.75 164 LYS B C 1
ATOM 6611 O O . LYS B 1 164 ? 19.781 22.734 4.121 1 94.75 164 LYS B O 1
ATOM 6616 N N . ILE B 1 165 ? 18.266 22.594 5.754 1 96.31 165 ILE B N 1
ATOM 6617 C CA . ILE B 1 165 ? 19.047 21.625 6.512 1 96.31 165 ILE B CA 1
ATOM 6618 C C . ILE B 1 165 ? 19.25 20.359 5.676 1 96.31 165 ILE B C 1
ATOM 6620 O O . ILE B 1 165 ? 20.344 19.781 5.684 1 96.31 165 ILE B O 1
ATOM 6624 N N . ALA B 1 166 ? 18.25 19.953 4.906 1 96.5 166 ALA B N 1
ATOM 6625 C CA . ALA B 1 166 ? 18.281 18.75 4.082 1 96.5 166 ALA B CA 1
ATOM 6626 C C . ALA B 1 166 ? 19.094 18.984 2.807 1 96.5 166 ALA B C 1
ATOM 6628 O O . ALA B 1 166 ? 19.391 18.031 2.068 1 96.5 166 ALA B O 1
ATOM 6629 N N . GLY B 1 167 ? 19.391 20.203 2.506 1 93.81 167 GLY B N 1
ATOM 6630 C CA . GLY B 1 167 ? 20.141 20.531 1.309 1 93.81 167 GLY B CA 1
ATOM 6631 C C . GLY B 1 167 ? 19.281 20.703 0.081 1 93.81 167 GLY B C 1
ATOM 6632 O O . GLY B 1 167 ? 19.734 20.547 -1.048 1 93.81 167 GLY B O 1
ATOM 6633 N N . VAL B 1 168 ? 18.031 20.938 0.297 1 94.88 168 VAL B N 1
ATOM 6634 C CA . VAL B 1 168 ? 17.109 21.141 -0.812 1 94.88 168 VAL B CA 1
ATOM 6635 C C . VAL B 1 168 ? 16.297 22.422 -0.577 1 94.88 168 VAL B C 1
ATOM 6637 O O . VAL B 1 168 ? 15.07 22.391 -0.565 1 94.88 168 VAL B O 1
ATOM 6640 N N . PRO B 1 169 ? 16.922 23.547 -0.625 1 91.88 169 PRO B N 1
ATOM 6641 C CA . PRO B 1 169 ? 16.297 24.812 -0.257 1 91.88 169 PRO B CA 1
ATOM 6642 C C . PRO B 1 169 ? 15.258 25.281 -1.285 1 91.88 169 PRO B C 1
ATOM 6644 O O . PRO B 1 169 ? 14.516 26.234 -1.032 1 91.88 169 PRO B O 1
ATOM 6647 N N . PHE B 1 170 ? 15.18 24.562 -2.352 1 91.25 170 PHE B N 1
ATOM 664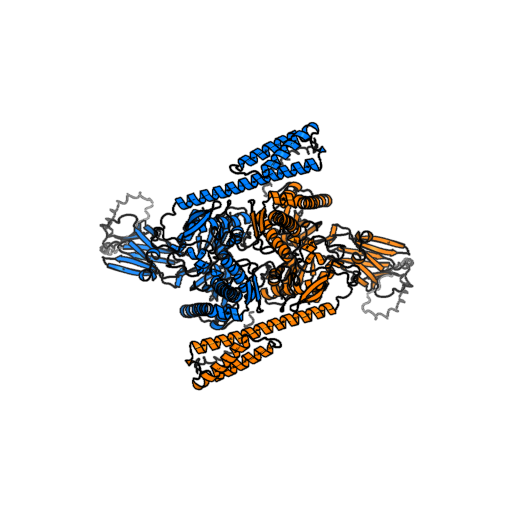8 C CA . PHE B 1 170 ? 14.312 25.016 -3.434 1 91.25 170 PHE B CA 1
ATOM 6649 C C . PHE B 1 170 ? 12.891 24.5 -3.238 1 91.25 170 PHE B C 1
ATOM 6651 O O . PHE B 1 170 ? 12.016 24.719 -4.082 1 91.25 170 PHE B O 1
ATOM 6658 N N . ILE B 1 171 ? 12.562 23.891 -2.172 1 94.25 171 ILE B N 1
ATOM 6659 C CA . ILE B 1 171 ? 11.227 23.375 -1.9 1 94.25 171 ILE B CA 1
ATOM 6660 C C . ILE B 1 171 ? 10.242 24.531 -1.79 1 94.25 171 ILE B C 1
ATOM 6662 O O . ILE B 1 171 ? 10.5 25.516 -1.089 1 94.25 171 ILE B O 1
ATOM 6666 N N . LYS B 1 172 ? 9.156 24.406 -2.502 1 95.44 172 LYS B N 1
ATOM 6667 C CA . LYS B 1 172 ? 8.039 25.344 -2.383 1 95.44 172 LYS B CA 1
ATOM 6668 C C . LYS B 1 172 ? 6.855 24.703 -1.663 1 95.44 172 LYS B C 1
ATOM 6670 O O . LYS B 1 172 ? 6.66 23.5 -1.74 1 95.44 172 LYS B O 1
ATOM 6675 N N . LEU B 1 173 ? 6.113 25.547 -1.003 1 97.31 173 LEU B N 1
ATOM 6676 C CA . LEU B 1 173 ? 5.02 25.016 -0.196 1 97.31 173 LEU B CA 1
ATOM 6677 C C . LEU B 1 173 ? 3.676 25.266 -0.877 1 97.31 173 LEU B C 1
ATOM 6679 O O . LEU B 1 173 ? 3.527 26.219 -1.644 1 97.31 173 LEU B O 1
ATOM 6683 N N . ILE B 1 174 ? 2.752 24.406 -0.64 1 97.75 174 ILE B N 1
ATOM 6684 C CA . ILE B 1 174 ? 1.378 24.531 -1.111 1 97.75 174 ILE B CA 1
ATOM 6685 C C . ILE B 1 174 ? 0.419 23.969 -0.064 1 97.75 174 ILE B C 1
ATOM 6687 O O . ILE B 1 174 ? 0.742 23 0.624 1 97.75 174 ILE B O 1
ATOM 6691 N N . ASN B 1 175 ? -0.721 24.641 0.075 1 98.31 175 ASN B N 1
ATOM 6692 C CA . ASN B 1 175 ? -1.694 24.141 1.038 1 98.31 175 ASN B CA 1
ATOM 6693 C C . ASN B 1 175 ? -2.268 22.797 0.604 1 98.31 175 ASN B C 1
ATOM 6695 O O . ASN B 1 175 ? -2.527 22.578 -0.582 1 98.31 175 ASN B O 1
ATOM 6699 N N . GLU B 1 176 ? -2.471 21.906 1.558 1 97.69 176 GLU B N 1
ATOM 6700 C CA . GLU B 1 176 ? -3.105 20.625 1.303 1 97.69 176 GLU B CA 1
ATOM 6701 C C . GLU B 1 176 ? -4.457 20.797 0.613 1 97.69 176 GLU B C 1
ATOM 6703 O O . GLU B 1 176 ? -4.785 20.062 -0.317 1 97.69 176 GLU B O 1
ATOM 6708 N N . THR B 1 177 ? -5.23 21.766 1.048 1 98.19 177 THR B N 1
ATOM 6709 C CA . THR B 1 177 ? -6.559 22.016 0.504 1 98.19 177 THR B CA 1
ATOM 6710 C C . THR B 1 177 ? -6.473 22.469 -0.953 1 98.19 177 THR B C 1
ATOM 6712 O O . THR B 1 177 ? -7.277 22.047 -1.785 1 98.19 177 THR B O 1
ATOM 6715 N N . ALA B 1 178 ? -5.52 23.328 -1.25 1 98.19 178 ALA B N 1
ATOM 6716 C CA . ALA B 1 178 ? -5.332 23.797 -2.619 1 98.19 178 ALA B CA 1
ATOM 6717 C C . ALA B 1 178 ? -4.895 22.672 -3.539 1 98.19 178 ALA B C 1
ATOM 6719 O O . ALA B 1 178 ? -5.383 22.547 -4.664 1 98.19 178 ALA B O 1
ATOM 6720 N N . ALA B 1 179 ? -3.973 21.875 -3.033 1 97.75 179 ALA B N 1
ATOM 6721 C CA . ALA B 1 179 ? -3.506 20.719 -3.805 1 97.75 179 ALA B CA 1
ATOM 6722 C C . ALA B 1 179 ? -4.652 19.75 -4.094 1 97.75 179 ALA B C 1
ATOM 6724 O O . ALA B 1 179 ? -4.746 19.203 -5.195 1 97.75 179 ALA B O 1
ATOM 6725 N N . LEU B 1 180 ? -5.445 19.531 -3.133 1 97.25 180 LEU B N 1
ATOM 6726 C CA . LEU B 1 180 ? -6.59 18.641 -3.277 1 97.25 180 LEU B CA 1
ATOM 6727 C C . LEU B 1 180 ? -7.562 19.172 -4.328 1 97.25 180 LEU B C 1
ATOM 6729 O O . LEU B 1 180 ? -8.047 18.406 -5.168 1 97.25 180 LEU B O 1
ATOM 6733 N N . ALA B 1 181 ? -7.863 20.438 -4.281 1 97.75 181 ALA B N 1
ATOM 6734 C CA . ALA B 1 181 ? -8.75 21.062 -5.254 1 97.75 181 ALA B CA 1
ATOM 6735 C C . ALA B 1 181 ? -8.18 20.953 -6.668 1 97.75 181 ALA B C 1
ATOM 6737 O O . ALA B 1 181 ? -8.914 20.672 -7.617 1 97.75 181 ALA B O 1
ATOM 6738 N N . ALA B 1 182 ? -6.922 21.188 -6.75 1 96.5 182 ALA B N 1
ATOM 6739 C CA . ALA B 1 182 ? -6.258 21.078 -8.047 1 96.5 182 ALA B CA 1
ATOM 6740 C C . ALA B 1 182 ? -6.352 19.656 -8.586 1 96.5 182 ALA B C 1
ATOM 6742 O O . ALA B 1 182 ? -6.59 19.453 -9.781 1 96.5 182 ALA B O 1
ATOM 6743 N N . SER B 1 183 ? -6.109 18.703 -7.73 1 95.69 183 SER B N 1
ATOM 6744 C CA . SER B 1 183 ? -6.191 17.297 -8.117 1 95.69 183 SER B CA 1
ATOM 6745 C C . SER B 1 183 ? -7.574 16.953 -8.656 1 95.69 183 SER B C 1
ATOM 6747 O O . SER B 1 183 ? -7.695 16.344 -9.719 1 95.69 183 SER B O 1
ATOM 6749 N N . TYR B 1 184 ? -8.578 17.375 -7.957 1 95.25 184 TYR B N 1
ATOM 6750 C CA . TYR B 1 184 ? -9.953 17.094 -8.367 1 95.25 184 TYR B CA 1
ATOM 6751 C C . TYR B 1 184 ? -10.258 17.719 -9.719 1 95.25 184 TYR B C 1
ATOM 6753 O O . TYR B 1 184 ? -10.781 17.062 -10.617 1 95.25 184 TYR B O 1
ATOM 6761 N N . ALA B 1 185 ? -9.938 18.938 -9.875 1 95.06 185 ALA B N 1
ATOM 6762 C CA . ALA B 1 185 ? -10.258 19.688 -11.086 1 95.06 185 ALA B CA 1
ATOM 6763 C C . ALA B 1 185 ? -9.562 19.078 -12.305 1 95.06 185 ALA B C 1
ATOM 6765 O O . ALA B 1 185 ? -10.141 19.031 -13.391 1 95.06 185 ALA B O 1
ATOM 6766 N N . PHE B 1 186 ? -8.398 18.672 -12.109 1 91.25 186 PHE B N 1
ATOM 6767 C CA . PHE B 1 186 ? -7.613 18.203 -13.242 1 91.25 186 PHE B CA 1
ATOM 6768 C C . PHE B 1 186 ? -8.008 16.781 -13.617 1 91.25 186 PHE B C 1
ATOM 6770 O O . PHE B 1 186 ? -8.211 16.484 -14.797 1 91.25 186 PHE B O 1
ATOM 6777 N N . PHE B 1 187 ? -8.109 15.93 -12.703 1 85.69 187 PHE B N 1
ATOM 6778 C CA . PHE B 1 187 ? -8.289 14.516 -13 1 85.69 187 PHE B CA 1
ATOM 6779 C C . PHE B 1 187 ? -9.758 14.195 -13.266 1 85.69 187 PHE B C 1
ATOM 6781 O O . PHE B 1 187 ? -10.07 13.172 -13.867 1 85.69 187 PHE B O 1
ATOM 6788 N N . LYS B 1 188 ? -10.641 15.078 -12.875 1 87.12 188 LYS B N 1
ATOM 6789 C CA . LYS B 1 188 ? -12.055 14.914 -13.195 1 87.12 188 LYS B CA 1
ATOM 6790 C C . LYS B 1 188 ? -12.508 15.938 -14.227 1 87.12 188 LYS B C 1
ATOM 6792 O O . LYS B 1 188 ? -13.695 16.25 -14.312 1 87.12 188 LYS B O 1
ATOM 6797 N N . LYS B 1 189 ? -11.703 16.375 -14.961 1 86 189 LYS B N 1
ATOM 6798 C CA . LYS B 1 189 ? -11.906 17.453 -15.914 1 86 189 LYS B CA 1
ATOM 6799 C C . LYS B 1 189 ? -13.078 17.156 -16.844 1 86 189 LYS B C 1
ATOM 6801 O O . LYS B 1 189 ? -13.852 18.047 -17.188 1 86 189 LYS B O 1
ATOM 6806 N N . ALA B 1 190 ? -13.258 15.984 -17.188 1 81.88 190 ALA B N 1
ATOM 6807 C CA . ALA B 1 190 ? -14.266 15.57 -18.172 1 81.88 190 ALA B CA 1
ATOM 6808 C C . ALA B 1 190 ? -15.672 15.797 -17.641 1 81.88 190 ALA B C 1
ATOM 6810 O O . ALA B 1 190 ? -16.609 15.977 -18.422 1 81.88 190 ALA B O 1
ATOM 6811 N N . THR B 1 191 ? -15.781 15.828 -16.328 1 85.5 191 THR B N 1
ATOM 6812 C CA . THR B 1 191 ? -17.109 15.914 -15.719 1 85.5 191 THR B CA 1
ATOM 6813 C C . THR B 1 191 ? -17.391 17.344 -15.242 1 85.5 191 THR B C 1
ATOM 6815 O O . THR B 1 191 ? -18.438 17.594 -14.648 1 85.5 191 THR B O 1
ATOM 6818 N N . LEU B 1 192 ? -16.516 18.281 -15.555 1 92.56 192 LEU B N 1
ATOM 6819 C CA . LEU B 1 192 ? -16.625 19.625 -14.977 1 92.56 192 LEU B CA 1
ATOM 6820 C C . LEU B 1 192 ? -17.094 20.625 -16.016 1 92.56 192 LEU B C 1
ATOM 6822 O O . LEU B 1 192 ? -16.953 20.391 -17.219 1 92.56 192 LEU B O 1
ATOM 6826 N N . PRO B 1 193 ? -17.641 21.719 -15.57 1 94.12 193 PRO B N 1
ATOM 6827 C CA . PRO B 1 193 ? -18.031 22.797 -16.484 1 94.12 193 PRO B CA 1
ATOM 6828 C C . PRO B 1 193 ? -16.828 23.469 -17.156 1 94.12 193 PRO B C 1
ATOM 6830 O O . PRO B 1 193 ? -15.727 23.453 -16.609 1 94.12 193 PRO B O 1
ATOM 6833 N N . ALA B 1 194 ? -17.141 24.109 -18.266 1 92.81 194 ALA B N 1
ATOM 6834 C CA . ALA B 1 194 ? -16.109 24.891 -18.953 1 92.81 194 ALA B CA 1
ATOM 6835 C C . ALA B 1 194 ? -15.727 26.125 -18.141 1 92.81 194 ALA B C 1
ATOM 6837 O O . ALA B 1 194 ? -16.469 26.547 -17.25 1 92.81 194 ALA B O 1
ATOM 6838 N N . ALA B 1 195 ? -14.617 26.719 -18.484 1 90.12 195 ALA B N 1
ATOM 6839 C CA . ALA B 1 195 ? -14.062 27.828 -17.703 1 90.12 195 ALA B CA 1
ATOM 6840 C C . ALA B 1 195 ? -14.992 29.047 -17.75 1 90.12 195 ALA B C 1
ATOM 6842 O O . ALA B 1 195 ? -15.023 29.844 -16.812 1 90.12 195 ALA B O 1
ATOM 6843 N N . ASN B 1 196 ? -15.828 29.125 -18.766 1 91.5 196 ASN B N 1
ATOM 6844 C CA . ASN B 1 196 ? -16.719 30.281 -18.953 1 91.5 196 ASN B CA 1
ATOM 6845 C C . ASN B 1 196 ? -18.094 30.016 -18.375 1 91.5 196 ASN B C 1
ATOM 6847 O O . ASN B 1 196 ? -18.953 30.891 -18.391 1 91.5 196 ASN B O 1
ATOM 6851 N N . GLU B 1 197 ? -18.234 28.875 -17.781 1 94.38 197 GLU B N 1
ATOM 6852 C CA . GLU B 1 197 ? -19.5 28.5 -17.141 1 94.38 197 GLU B CA 1
ATOM 6853 C C . GLU B 1 197 ? -19.391 28.609 -15.617 1 94.38 197 GLU B C 1
ATOM 6855 O O . GLU B 1 197 ? -18.312 28.844 -15.078 1 94.38 197 GLU B O 1
ATOM 6860 N N . THR B 1 198 ? -20.562 28.641 -15.055 1 94.12 198 THR B N 1
ATOM 6861 C CA . THR B 1 198 ? -20.578 28.641 -13.602 1 94.12 198 THR B CA 1
ATOM 6862 C C . THR B 1 198 ? -19.797 27.453 -13.055 1 94.12 198 THR B C 1
ATOM 6864 O O . THR B 1 198 ? -20.078 26.297 -13.398 1 94.12 198 THR B O 1
ATOM 6867 N N . PRO B 1 199 ? -18.828 27.75 -12.234 1 95.94 199 PRO B N 1
ATOM 6868 C CA . PRO B 1 199 ? -18.016 26.656 -11.703 1 95.94 199 PRO B CA 1
ATOM 6869 C C . PRO B 1 199 ? -18.797 25.734 -10.766 1 95.94 199 PRO B C 1
ATOM 6871 O O . PRO B 1 199 ? -19.797 26.156 -10.18 1 95.94 199 PRO B O 1
ATOM 6874 N N . LYS B 1 200 ? -18.375 24.562 -10.703 1 96 200 LYS B N 1
ATOM 6875 C CA . LYS B 1 200 ? -18.938 23.609 -9.758 1 96 200 LYS B CA 1
ATOM 6876 C C . LYS B 1 200 ? -18.328 23.781 -8.367 1 96 200 LYS B C 1
ATOM 6878 O O . LYS B 1 200 ? -17.109 23.969 -8.234 1 96 200 LYS B O 1
ATOM 6883 N N . LYS B 1 201 ? -19.188 23.781 -7.359 1 96.94 201 LYS B N 1
ATOM 6884 C CA . LYS B 1 201 ? -18.688 23.859 -5.988 1 96.94 201 LYS B CA 1
ATOM 6885 C C . LYS B 1 201 ? -18.531 22.453 -5.387 1 96.94 201 LYS B C 1
ATOM 6887 O O . LYS B 1 201 ? -19.469 21.656 -5.406 1 96.94 201 LYS B O 1
ATOM 6892 N N . VAL B 1 202 ? -17.359 22.219 -4.91 1 97.25 202 VAL B N 1
ATOM 6893 C CA . VAL B 1 202 ? -17.062 20.922 -4.297 1 97.25 202 VAL B CA 1
ATOM 6894 C C . VAL B 1 202 ? -16.531 21.141 -2.879 1 97.25 202 VAL B C 1
ATOM 6896 O O . VAL B 1 202 ? -15.633 21.953 -2.658 1 97.25 202 VAL B O 1
ATOM 6899 N N . VAL B 1 203 ? -17.109 20.438 -1.914 1 98.06 203 VAL B N 1
ATOM 6900 C CA . VAL B 1 203 ? -16.641 20.453 -0.532 1 98.06 203 VAL B CA 1
ATOM 6901 C C . VAL B 1 203 ? -15.781 19.219 -0.276 1 98.06 203 VAL B C 1
ATOM 6903 O O . VAL B 1 203 ? -16.172 18.094 -0.596 1 98.06 203 VAL B O 1
ATOM 6906 N N . PHE B 1 204 ? -14.617 19.484 0.211 1 97.75 204 PHE B N 1
ATOM 6907 C CA . PHE B 1 204 ? -13.719 18.406 0.574 1 97.75 204 PHE B CA 1
ATOM 6908 C C . PHE B 1 204 ? -13.664 18.219 2.088 1 97.75 204 PHE B C 1
ATOM 6910 O O . PHE B 1 204 ? -13.375 19.172 2.818 1 97.75 204 PHE B O 1
ATOM 6917 N N . VAL B 1 205 ? -13.969 17.062 2.584 1 97.81 205 VAL B N 1
ATOM 6918 C CA . VAL B 1 205 ? -13.836 16.703 3.996 1 97.81 205 VAL B CA 1
ATOM 6919 C C . VAL B 1 205 ? -12.672 15.742 4.184 1 97.81 205 VAL B C 1
ATOM 6921 O O . VAL B 1 205 ? -12.773 14.562 3.848 1 97.81 205 VAL B O 1
ATOM 6924 N N . ASP B 1 206 ? -11.617 16.266 4.738 1 96.81 206 ASP B N 1
ATOM 6925 C CA . ASP B 1 206 ? -10.383 15.5 4.906 1 96.81 206 ASP B CA 1
ATOM 6926 C C . ASP B 1 206 ? -10.117 15.203 6.383 1 96.81 206 ASP B C 1
ATOM 6928 O O . ASP B 1 206 ? -9.781 16.109 7.148 1 96.81 206 ASP B O 1
ATOM 6932 N N . VAL B 1 207 ? -10.25 13.992 6.75 1 97.06 207 VAL B N 1
ATOM 6933 C CA . VAL B 1 207 ? -9.93 13.586 8.117 1 97.06 207 VAL B CA 1
ATOM 6934 C C . VAL B 1 207 ? -8.648 12.758 8.117 1 97.06 207 VAL B C 1
ATOM 6936 O O . VAL B 1 207 ? -8.68 11.562 7.812 1 97.06 207 VAL B O 1
ATOM 6939 N N . GLY B 1 208 ? -7.559 13.359 8.547 1 95.25 208 GLY B N 1
ATOM 6940 C CA . GLY B 1 208 ? -6.262 12.703 8.617 1 95.25 208 GLY B CA 1
ATOM 6941 C C . GLY B 1 208 ? -5.977 12.086 9.969 1 95.25 208 GLY B C 1
ATOM 6942 O O . GLY B 1 208 ? -6.902 11.719 10.703 1 95.25 208 GLY B O 1
ATOM 6943 N N . TYR B 1 209 ? -4.699 11.93 10.219 1 96.44 209 TYR B N 1
ATOM 6944 C CA . TYR B 1 209 ? -4.27 11.297 11.461 1 96.44 209 TYR B CA 1
ATOM 6945 C C . TYR B 1 209 ? -4.297 12.281 12.617 1 96.44 209 TYR B C 1
ATOM 6947 O O . TYR B 1 209 ? -4.797 11.969 13.703 1 96.44 209 TYR B O 1
ATOM 6955 N N . SER B 1 210 ? -3.822 13.508 12.391 1 96.31 210 SER B N 1
ATOM 6956 C CA . SER B 1 210 ? -3.645 14.438 13.5 1 96.31 210 SER B CA 1
ATOM 6957 C C . SER B 1 210 ? -4.684 15.547 13.469 1 96.31 210 SER B C 1
ATOM 6959 O O . SER B 1 210 ? -4.824 16.312 14.43 1 96.31 210 SER B O 1
ATOM 6961 N N . GLN B 1 211 ? -5.414 15.609 12.406 1 96.12 211 GLN B N 1
ATOM 6962 C CA . GLN B 1 211 ? -6.34 16.734 12.266 1 96.12 211 GLN B CA 1
ATOM 6963 C C . GLN B 1 211 ? -7.395 16.438 11.203 1 96.12 211 GLN B C 1
ATOM 6965 O O . GLN B 1 211 ? -7.262 15.484 10.438 1 96.12 211 GLN B O 1
ATOM 6970 N N . ALA B 1 212 ? -8.422 17.281 11.203 1 97.81 212 ALA B N 1
ATOM 6971 C CA . ALA B 1 212 ? -9.461 17.281 10.172 1 97.81 212 ALA B CA 1
ATOM 6972 C C . ALA B 1 212 ? -9.57 18.656 9.516 1 97.81 212 ALA B C 1
ATOM 6974 O O . ALA B 1 212 ? -9.414 19.688 10.18 1 97.81 212 ALA B O 1
ATOM 6975 N N . GLN B 1 213 ? -9.734 18.688 8.242 1 97.94 213 GLN B N 1
ATOM 6976 C CA . GLN B 1 213 ? -9.945 19.906 7.477 1 97.94 213 GLN B CA 1
ATOM 6977 C C . GLN B 1 213 ? -11.164 19.781 6.57 1 97.94 213 GLN B C 1
ATOM 6979 O O . GLN B 1 213 ? -11.414 18.719 5.996 1 97.94 213 GLN B O 1
ATOM 6984 N N . ILE B 1 214 ? -11.945 20.812 6.512 1 98.19 214 ILE B N 1
ATOM 6985 C CA . ILE B 1 214 ? -13.039 20.922 5.559 1 98.19 214 ILE B CA 1
ATOM 6986 C C . ILE B 1 214 ? -12.875 22.172 4.711 1 98.19 214 ILE B C 1
ATOM 6988 O O . ILE B 1 214 ? -12.539 23.25 5.23 1 98.19 214 ILE B O 1
ATOM 6992 N N . SER B 1 215 ? -12.977 22.031 3.371 1 98.31 215 SER B N 1
ATOM 6993 C CA . SER B 1 215 ? -12.805 23.172 2.477 1 98.31 215 SER B CA 1
ATOM 6994 C C . SER B 1 215 ? -13.805 23.125 1.324 1 98.31 215 SER B C 1
ATOM 6996 O O . SER B 1 215 ? -14.367 22.078 1.022 1 98.31 215 SER B O 1
ATOM 6998 N N . VAL B 1 216 ? -14.055 24.266 0.759 1 98.19 216 VAL B N 1
ATOM 6999 C CA . VAL B 1 216 ? -14.898 24.375 -0.425 1 98.19 216 VAL B CA 1
ATOM 7000 C C . VAL B 1 216 ? -14.125 25.078 -1.545 1 98.19 216 VAL B C 1
ATOM 7002 O O . VAL B 1 216 ? -13.383 26.031 -1.295 1 98.19 216 VAL B O 1
ATOM 7005 N N . ALA B 1 217 ? -14.312 24.562 -2.746 1 98.19 217 ALA B N 1
ATOM 7006 C CA . ALA B 1 217 ? -13.625 25.125 -3.906 1 98.19 217 ALA B CA 1
ATOM 7007 C C . ALA B 1 217 ? -14.562 25.219 -5.105 1 98.19 217 ALA B C 1
ATOM 7009 O O . ALA B 1 217 ? -15.453 24.375 -5.27 1 98.19 217 ALA B O 1
ATOM 7010 N N . ASP B 1 218 ? -14.359 26.266 -5.871 1 97.5 218 ASP B N 1
ATOM 7011 C CA . ASP B 1 218 ? -14.898 26.344 -7.227 1 97.5 218 ASP B CA 1
ATOM 7012 C C . ASP B 1 218 ? -13.984 25.625 -8.219 1 97.5 218 ASP B C 1
ATOM 7014 O O . ASP B 1 218 ? -12.789 25.906 -8.297 1 97.5 218 ASP B O 1
ATOM 7018 N N . VAL B 1 219 ? -14.562 24.703 -8.961 1 97.5 219 VAL B N 1
ATOM 7019 C CA . VAL B 1 219 ? -13.742 23.938 -9.891 1 97.5 219 VAL B CA 1
ATOM 7020 C C . VAL B 1 219 ? -14.352 23.984 -11.289 1 97.5 219 VAL B C 1
ATOM 7022 O O . VAL B 1 219 ? -15.578 24 -11.438 1 97.5 219 VAL B O 1
ATOM 7025 N N . HIS B 1 220 ? -13.555 24.078 -12.273 1 96.56 220 HIS B N 1
ATOM 7026 C CA . HIS B 1 220 ? -13.891 24.016 -13.688 1 96.56 220 HIS B CA 1
ATOM 7027 C C . HIS B 1 220 ? -12.773 23.359 -14.492 1 96.56 220 HIS B C 1
ATOM 7029 O O . HIS B 1 220 ? -11.719 23.031 -13.953 1 96.56 220 HIS B O 1
ATOM 7035 N N . LYS B 1 221 ? -12.898 23.203 -15.734 1 93.75 221 LYS B N 1
ATOM 7036 C CA . LYS B 1 221 ? -12.008 22.422 -16.578 1 93.75 221 LYS B CA 1
ATOM 7037 C C . LYS B 1 221 ? -10.602 23.016 -16.594 1 93.75 221 LYS B C 1
ATOM 7039 O O . LYS B 1 221 ? -9.625 22.297 -16.812 1 93.75 221 LYS B O 1
ATOM 7044 N N . GLU B 1 222 ? -10.516 24.266 -16.281 1 93.94 222 GLU B N 1
ATOM 7045 C CA . GLU B 1 222 ? -9.227 24.906 -16.453 1 93.94 222 GLU B CA 1
ATOM 7046 C C . GLU B 1 222 ? -8.664 25.391 -15.109 1 93.94 222 GLU B C 1
ATOM 7048 O O . GLU B 1 222 ? -7.711 26.172 -15.07 1 93.94 222 GLU B O 1
ATOM 7053 N N . GLY B 1 223 ? -9.328 24.953 -14.086 1 95.12 223 GLY B N 1
ATOM 7054 C CA . GLY B 1 223 ? -8.719 25.406 -12.852 1 95.12 223 GLY B CA 1
ATOM 7055 C C . GLY B 1 223 ? -9.586 25.172 -11.633 1 95.12 223 GLY B C 1
ATOM 7056 O O . GLY B 1 223 ? -10.648 24.562 -11.727 1 95.12 223 GLY B O 1
ATOM 7057 N N . ALA B 1 224 ? -9 25.609 -10.5 1 97.44 224 ALA B N 1
ATOM 7058 C CA . ALA B 1 224 ? -9.664 25.5 -9.203 1 97.44 224 ALA B CA 1
ATOM 7059 C C . ALA B 1 224 ? -9.391 26.734 -8.336 1 97.44 224 ALA B C 1
ATOM 7061 O O . ALA B 1 224 ? -8.32 27.344 -8.438 1 97.44 224 ALA B O 1
ATOM 7062 N N . LYS B 1 225 ? -10.352 27.094 -7.523 1 97.88 225 LYS B N 1
ATOM 7063 C CA . LYS B 1 225 ? -10.25 28.188 -6.574 1 97.88 225 LYS B CA 1
ATOM 7064 C C . LYS B 1 225 ? -10.789 27.797 -5.207 1 97.88 225 LYS B C 1
ATOM 7066 O O . LYS B 1 225 ? -11.992 27.578 -5.047 1 97.88 225 LYS B O 1
ATOM 7071 N N . VAL B 1 226 ? -9.914 27.734 -4.277 1 98.56 226 VAL B N 1
ATOM 7072 C CA . VAL B 1 226 ? -10.367 27.453 -2.922 1 98.56 226 VAL B CA 1
ATOM 7073 C C . VAL B 1 226 ? -10.992 28.703 -2.316 1 98.56 226 VAL B C 1
ATOM 7075 O O . VAL B 1 226 ? -10.398 29.781 -2.357 1 98.56 226 VAL B O 1
ATOM 7078 N N . LEU B 1 227 ? -12.141 28.594 -1.714 1 97.69 227 LEU B N 1
ATOM 7079 C CA . LEU B 1 227 ? -12.898 29.734 -1.234 1 97.69 227 LEU B CA 1
ATOM 7080 C C . LEU B 1 227 ? -12.742 29.906 0.274 1 97.69 227 LEU B C 1
ATOM 7082 O O . LEU B 1 227 ? -12.68 31.031 0.778 1 97.69 227 LEU B O 1
ATOM 7086 N N . LEU B 1 228 ? -12.812 28.797 0.929 1 97.06 228 LEU B N 1
ATOM 7087 C CA . LEU B 1 228 ? -12.812 28.812 2.389 1 97.06 228 LEU B CA 1
ATOM 7088 C C . LEU B 1 228 ? -12.43 27.453 2.943 1 97.06 228 LEU B C 1
ATOM 7090 O O . LEU B 1 228 ? -12.609 26.438 2.275 1 97.06 228 LEU B O 1
ATOM 7094 N N . ALA B 1 229 ? -11.867 27.438 4.184 1 98.19 229 ALA B N 1
ATOM 7095 C CA . ALA B 1 229 ? -11.578 26.188 4.875 1 98.19 229 ALA B CA 1
ATOM 7096 C C . ALA B 1 229 ? -11.688 26.359 6.387 1 98.19 229 ALA B C 1
ATOM 7098 O O . ALA B 1 229 ? -11.57 27.484 6.902 1 98.19 229 ALA B O 1
ATOM 7099 N N . ARG B 1 230 ? -11.961 25.312 7.066 1 97.88 230 ARG B N 1
ATOM 7100 C CA . ARG B 1 230 ? -11.914 25.203 8.523 1 97.88 230 ARG B CA 1
ATOM 7101 C C . ARG B 1 230 ? -11.227 23.906 8.945 1 97.88 230 ARG B C 1
ATOM 7103 O O . ARG B 1 230 ? -11.086 22.984 8.148 1 97.88 230 ARG B O 1
ATOM 7110 N N . HIS B 1 231 ? -10.719 23.938 10.227 1 97.69 231 HIS B N 1
ATOM 7111 C CA . HIS B 1 231 ? -9.992 22.75 10.664 1 97.69 231 HIS B CA 1
ATOM 7112 C C . HIS B 1 231 ? -10.234 22.484 12.148 1 97.69 231 HIS B C 1
ATOM 7114 O O . HIS B 1 231 ? -10.797 23.312 12.852 1 97.69 231 HIS B O 1
ATOM 7120 N N . SER B 1 232 ? -9.93 21.266 12.539 1 96.44 232 SER B N 1
ATOM 7121 C CA . SER B 1 232 ? -9.875 20.875 13.938 1 96.44 232 SER B CA 1
ATOM 7122 C C . SER B 1 232 ? -8.641 20.016 14.227 1 96.44 232 SER B C 1
ATOM 7124 O O . SER B 1 232 ? -8.344 19.078 13.492 1 96.44 232 SER B O 1
ATOM 7126 N N . THR B 1 233 ? -7.918 20.422 15.266 1 93.62 233 THR B N 1
ATOM 7127 C CA . THR B 1 233 ? -6.762 19.641 15.695 1 93.62 233 THR B CA 1
ATOM 7128 C C . THR B 1 233 ? -7.145 18.688 16.828 1 93.62 233 THR B C 1
ATOM 7130 O O . THR B 1 233 ? -6.27 18.125 17.5 1 93.62 233 THR B O 1
ATOM 7133 N N . GLU B 1 234 ? -8.445 18.547 17.016 1 92.25 234 GLU B N 1
ATOM 7134 C CA . GLU B 1 234 ? -8.938 17.641 18.047 1 92.25 234 GLU B CA 1
ATOM 7135 C C . GLU B 1 234 ? -9.617 16.422 17.438 1 92.25 234 GLU B C 1
ATOM 7137 O O . GLU B 1 234 ? -10.141 15.562 18.156 1 92.25 234 GLU B O 1
ATOM 7142 N N . VAL B 1 235 ? -9.711 16.469 16.219 1 95.81 235 VAL B N 1
ATOM 7143 C CA . VAL B 1 235 ? -10.297 15.352 15.484 1 95.81 235 VAL B CA 1
ATOM 7144 C C . VAL B 1 235 ? -9.273 14.789 14.5 1 95.81 235 VAL B C 1
ATOM 7146 O O . VAL B 1 235 ? -8.641 15.539 13.75 1 95.81 235 VAL B O 1
ATOM 7149 N N . GLY B 1 236 ? -9.133 13.547 14.547 1 96.31 236 GLY B N 1
ATOM 7150 C CA . GLY B 1 236 ? -8.188 12.844 13.695 1 96.31 236 GLY B CA 1
ATOM 7151 C C . GLY B 1 236 ? -8.031 11.383 14.055 1 96.31 236 GLY B C 1
ATOM 7152 O O . GLY B 1 236 ? -8.516 10.938 15.102 1 96.31 236 GLY B O 1
ATOM 7153 N N . GLY B 1 237 ? -7.383 10.648 13.172 1 96.88 237 GLY B N 1
ATOM 7154 C CA . GLY B 1 237 ? -7.223 9.219 13.359 1 96.88 237 GLY B CA 1
ATOM 7155 C C . GLY B 1 237 ? -6.582 8.859 14.688 1 96.88 237 GLY B C 1
ATOM 7156 O O . GLY B 1 237 ? -6.961 7.863 15.312 1 96.88 237 GLY B O 1
ATOM 7157 N N . PHE B 1 238 ? -5.641 9.641 15.148 1 97.06 238 PHE B N 1
ATOM 7158 C CA . PHE B 1 238 ? -4.973 9.391 16.422 1 97.06 238 PHE B CA 1
ATOM 7159 C C . PHE B 1 238 ? -5.973 9.398 17.578 1 97.06 238 PHE B C 1
ATOM 7161 O O . PHE B 1 238 ? -5.918 8.539 18.453 1 97.06 238 PHE B O 1
ATOM 7168 N N . PHE B 1 239 ? -6.797 10.352 17.562 1 97.88 239 PHE B N 1
ATOM 7169 C CA . PHE B 1 239 ? -7.707 10.516 18.688 1 97.88 239 PHE B CA 1
ATOM 7170 C C . PHE B 1 239 ? -8.688 9.352 18.766 1 97.88 239 PHE B C 1
ATOM 7172 O O . PHE B 1 239 ? -9.016 8.891 19.859 1 97.88 239 PHE B O 1
ATOM 7179 N N . PHE B 1 240 ? -9.07 8.867 17.594 1 97.94 240 PHE B N 1
ATOM 7180 C CA . PHE B 1 240 ? -9.922 7.688 17.578 1 97.94 240 PHE B CA 1
ATOM 7181 C C . PHE B 1 240 ? -9.164 6.465 18.078 1 97.94 240 PHE B C 1
ATOM 7183 O O . PHE B 1 240 ? -9.703 5.672 18.859 1 97.94 240 PHE B O 1
ATOM 7190 N N . ASP B 1 241 ? -7.945 6.312 17.641 1 97.56 241 ASP B N 1
ATOM 7191 C CA . ASP B 1 241 ? -7.102 5.23 18.141 1 97.56 241 ASP B CA 1
ATOM 7192 C C . ASP B 1 241 ? -6.941 5.312 19.656 1 97.56 241 ASP B C 1
ATOM 7194 O O . ASP B 1 241 ? -6.973 4.289 20.344 1 97.56 241 ASP B O 1
ATOM 7198 N N . ASP B 1 242 ? -6.75 6.527 20.094 1 97 242 ASP B N 1
ATOM 7199 C CA . ASP B 1 242 ? -6.461 6.758 21.5 1 97 242 ASP B CA 1
ATOM 7200 C C . ASP B 1 242 ? -7.652 6.371 22.375 1 97 242 ASP B C 1
ATOM 7202 O O . ASP B 1 242 ? -7.473 5.855 23.484 1 97 242 ASP B O 1
ATOM 7206 N N . VAL B 1 243 ? -8.836 6.668 21.938 1 97.06 243 VAL B N 1
ATOM 7207 C CA . VAL B 1 243 ? -10.031 6.297 22.688 1 97.06 243 VAL B CA 1
ATOM 7208 C C . VAL B 1 243 ? -10.133 4.777 22.781 1 97.06 243 VAL B C 1
ATOM 7210 O O . VAL B 1 243 ? -10.438 4.238 23.844 1 97.06 243 VAL B O 1
ATOM 7213 N N . ILE B 1 244 ? -9.859 4.09 21.688 1 97.44 244 ILE B N 1
ATOM 7214 C CA . ILE B 1 244 ? -9.891 2.629 21.672 1 97.44 244 ILE B CA 1
ATOM 7215 C C . ILE B 1 244 ? -8.789 2.084 22.578 1 97.44 244 ILE B C 1
ATOM 7217 O O . ILE B 1 244 ? -9.023 1.169 23.359 1 97.44 244 ILE B O 1
ATOM 7221 N N . ARG B 1 245 ? -7.645 2.641 22.453 1 97.31 245 ARG B N 1
ATOM 7222 C CA . ARG B 1 245 ? -6.512 2.236 23.281 1 97.31 245 ARG B CA 1
ATOM 7223 C C . ARG B 1 245 ? -6.836 2.395 24.766 1 97.31 245 ARG B C 1
ATOM 7225 O O . ARG B 1 245 ? -6.461 1.548 25.578 1 97.31 245 ARG B O 1
ATOM 7232 N N . GLY B 1 246 ? -7.453 3.523 25.125 1 97.25 246 GLY B N 1
ATOM 7233 C CA . GLY B 1 246 ? -7.883 3.738 26.5 1 97.25 246 GLY B CA 1
ATOM 7234 C C . GLY B 1 246 ? -8.828 2.664 27 1 97.25 246 GLY B C 1
ATOM 7235 O O . GLY B 1 246 ? -8.664 2.162 28.125 1 97.25 246 GLY B O 1
ATOM 7236 N N . TYR B 1 247 ? -9.773 2.311 26.188 1 97.38 247 TYR B N 1
ATOM 7237 C CA . TYR B 1 247 ? -10.695 1.234 26.531 1 97.38 247 TYR B CA 1
ATOM 7238 C C . TYR B 1 247 ? -9.945 -0.077 26.734 1 97.38 247 TYR B C 1
ATOM 7240 O O . TYR B 1 247 ? -10.211 -0.8 27.703 1 97.38 247 TYR B O 1
ATOM 7248 N N . PHE B 1 248 ? -9.047 -0.404 25.812 1 97.88 248 PHE B N 1
ATOM 7249 C CA . PHE B 1 248 ? -8.25 -1.616 25.953 1 97.88 248 PHE B CA 1
ATOM 7250 C C . PHE B 1 248 ? -7.484 -1.621 27.266 1 97.88 248 PHE B C 1
ATOM 7252 O O . PHE B 1 248 ? -7.414 -2.646 27.938 1 97.88 248 PHE B O 1
ATOM 7259 N N . ALA B 1 249 ? -6.902 -0.497 27.609 1 97.56 249 ALA B N 1
ATOM 7260 C CA . ALA B 1 249 ? -6.164 -0.388 28.859 1 97.56 249 ALA B CA 1
ATOM 7261 C C . ALA B 1 249 ? -7.086 -0.615 30.062 1 97.56 249 ALA B C 1
ATOM 7263 O O . ALA B 1 249 ? -6.695 -1.261 31.031 1 97.56 249 ALA B O 1
ATOM 7264 N N . ASP B 1 250 ? -8.258 -0.058 30.016 1 97.56 250 ASP B N 1
ATOM 7265 C CA . ASP B 1 250 ? -9.234 -0.232 31.094 1 97.56 250 ASP B CA 1
ATOM 7266 C C . ASP B 1 250 ? -9.609 -1.702 31.266 1 97.56 250 ASP B C 1
ATOM 7268 O O . ASP B 1 250 ? -9.688 -2.205 32.375 1 97.56 250 ASP B O 1
ATOM 7272 N N . VAL B 1 251 ? -9.883 -2.342 30.141 1 96.81 251 VAL B N 1
ATOM 7273 C CA . VAL B 1 251 ? -10.234 -3.758 30.172 1 96.81 251 VAL B CA 1
ATOM 7274 C C . VAL B 1 251 ? -9.078 -4.562 30.766 1 96.81 251 VAL B C 1
ATOM 7276 O O . VAL B 1 251 ? -9.297 -5.445 31.609 1 96.81 251 VAL B O 1
ATOM 7279 N N . PHE B 1 252 ? -7.863 -4.277 30.344 1 96.94 252 PHE B N 1
ATOM 7280 C CA . PHE B 1 252 ? -6.68 -4.965 30.844 1 96.94 252 PHE B CA 1
ATOM 7281 C C . PHE B 1 252 ? -6.535 -4.77 32.344 1 96.94 252 PHE B C 1
ATOM 7283 O O . PHE B 1 252 ? -6.223 -5.715 33.062 1 96.94 252 PHE B O 1
ATOM 7290 N N . GLN B 1 253 ? -6.754 -3.535 32.812 1 96.56 253 GLN B N 1
ATOM 7291 C CA . GLN B 1 253 ? -6.66 -3.209 34.219 1 96.56 253 GLN B CA 1
ATOM 7292 C C . GLN B 1 253 ? -7.742 -3.924 35.031 1 96.56 253 GLN B C 1
ATOM 7294 O O . GLN B 1 253 ? -7.473 -4.445 36.125 1 96.56 253 GLN B O 1
ATOM 7299 N N . GLN B 1 254 ? -8.883 -4.016 34.5 1 96.75 254 GLN B N 1
ATOM 7300 C CA . GLN B 1 254 ? -10.016 -4.625 35.219 1 96.75 254 GLN B CA 1
ATOM 7301 C C . GLN B 1 254 ? -9.875 -6.141 35.281 1 96.75 254 GLN B C 1
ATOM 7303 O O . GLN B 1 254 ? -10.195 -6.754 36.281 1 96.75 254 GLN B O 1
ATOM 7308 N N . THR B 1 255 ? -9.414 -6.734 34.219 1 95.38 255 THR B N 1
ATOM 7309 C CA . THR B 1 255 ? -9.398 -8.188 34.125 1 95.38 255 THR B CA 1
ATOM 7310 C C . THR B 1 255 ? -8.102 -8.758 34.719 1 95.38 255 THR B C 1
ATOM 7312 O O . THR B 1 255 ? -8.086 -9.859 35.25 1 95.38 255 THR B O 1
ATOM 7315 N N . LYS B 1 256 ? -6.988 -8.008 34.531 1 94.56 256 LYS B N 1
ATOM 7316 C CA . LYS B 1 256 ? -5.684 -8.555 34.906 1 94.56 256 LYS B CA 1
ATOM 7317 C C . LYS B 1 256 ? -5.047 -7.77 36.031 1 94.56 256 LYS B C 1
ATOM 7319 O O . LYS B 1 256 ? -3.996 -8.156 36.562 1 94.56 256 LYS B O 1
ATOM 7324 N N . LYS B 1 257 ? -5.605 -6.664 36.438 1 95.12 257 LYS B N 1
ATOM 7325 C CA . LYS B 1 257 ? -5.137 -5.805 37.5 1 95.12 257 LYS B CA 1
ATOM 7326 C C . LYS B 1 257 ? -3.773 -5.203 37.188 1 95.12 257 LYS B C 1
ATOM 7328 O O . LYS B 1 257 ? -2.918 -5.082 38.062 1 95.12 257 LYS B O 1
ATOM 7333 N N . LEU B 1 258 ? -3.494 -4.988 35.938 1 95.62 258 LEU B N 1
ATOM 7334 C CA . LEU B 1 258 ? -2.297 -4.332 35.438 1 95.62 258 LEU B CA 1
ATOM 7335 C C . LEU B 1 258 ? -2.666 -3.131 34.562 1 95.62 258 LEU B C 1
ATOM 7337 O O . LEU B 1 258 ? -3.623 -3.189 33.781 1 95.62 258 LEU B O 1
ATOM 7341 N N . ASP B 1 259 ? -1.932 -2.041 34.781 1 95.56 259 ASP B N 1
ATOM 7342 C CA . ASP B 1 259 ? -2.209 -0.839 34 1 95.56 259 ASP B CA 1
ATOM 7343 C C . ASP B 1 259 ? -1.18 -0.657 32.906 1 95.56 259 ASP B C 1
ATOM 7345 O O . ASP B 1 259 ? -0.047 -0.242 33.156 1 95.56 259 ASP B O 1
ATOM 7349 N N . ALA B 1 260 ? -1.59 -0.827 31.703 1 95.75 260 ALA B N 1
ATOM 7350 C CA . ALA B 1 260 ? -0.712 -0.74 30.547 1 95.75 260 ALA B CA 1
ATOM 7351 C C . ALA B 1 260 ? -0.164 0.674 30.375 1 95.75 260 ALA B C 1
ATOM 7353 O O . ALA B 1 260 ? 0.891 0.869 29.766 1 95.75 260 ALA B O 1
ATOM 7354 N N . ARG B 1 261 ? -0.841 1.679 30.953 1 94.56 261 ARG B N 1
ATOM 7355 C CA . ARG B 1 261 ? -0.432 3.074 30.812 1 94.56 261 ARG B CA 1
ATOM 7356 C C . ARG B 1 261 ? 0.884 3.328 31.547 1 94.56 261 ARG B C 1
ATOM 7358 O O . ARG B 1 261 ? 1.596 4.285 31.234 1 94.56 261 ARG B O 1
ATOM 7365 N N . ALA B 1 262 ? 1.248 2.473 32.438 1 93.81 262 ALA B N 1
ATOM 7366 C CA . ALA B 1 262 ? 2.438 2.643 33.281 1 93.81 262 ALA B CA 1
ATOM 7367 C C . ALA B 1 262 ? 3.676 2.086 32.562 1 93.81 262 ALA B C 1
ATOM 7369 O O . ALA B 1 262 ? 4.805 2.324 33.031 1 93.81 262 ALA B O 1
ATOM 7370 N N . ASN B 1 263 ? 3.473 1.355 31.562 1 92.75 263 ASN B N 1
ATOM 7371 C CA . ASN B 1 263 ? 4.551 0.755 30.781 1 92.75 263 ASN B CA 1
ATOM 7372 C C . ASN B 1 263 ? 4.531 1.24 29.344 1 92.75 263 ASN B C 1
ATOM 7374 O O . ASN B 1 263 ? 3.604 0.933 28.594 1 92.75 263 ASN B O 1
ATOM 7378 N N . ARG B 1 264 ? 5.602 1.949 28.969 1 90.88 264 ARG B N 1
ATOM 7379 C CA . ARG B 1 264 ? 5.645 2.604 27.672 1 90.88 264 ARG B CA 1
ATOM 7380 C C . ARG B 1 264 ? 5.512 1.586 26.547 1 90.88 264 ARG B C 1
ATOM 7382 O O . ARG B 1 264 ? 4.805 1.827 25.562 1 90.88 264 ARG B O 1
ATOM 7389 N N . LYS B 1 265 ? 6.195 0.528 26.641 1 90.31 265 LYS B N 1
ATOM 7390 C CA . LYS B 1 265 ? 6.137 -0.504 25.609 1 90.31 265 LYS B CA 1
ATOM 7391 C C . LYS B 1 265 ? 4.73 -1.08 25.484 1 90.31 265 LYS B C 1
ATOM 7393 O O . LYS B 1 265 ? 4.215 -1.239 24.375 1 90.31 265 LYS B O 1
ATOM 7398 N N . ALA B 1 266 ? 4.148 -1.443 26.625 1 94.38 266 ALA B N 1
ATOM 7399 C CA . ALA B 1 266 ? 2.785 -1.965 26.625 1 94.38 266 ALA B CA 1
ATOM 7400 C C . ALA B 1 266 ? 1.808 -0.953 26.031 1 94.38 266 ALA B C 1
ATOM 7402 O O . ALA B 1 266 ? 0.911 -1.32 25.266 1 94.38 266 ALA B O 1
ATOM 7403 N N . TRP B 1 267 ? 2.047 0.259 26.375 1 95.19 267 TRP B N 1
ATOM 7404 C CA . TRP B 1 267 ? 1.182 1.335 25.906 1 95.19 267 TRP B CA 1
ATOM 7405 C C . TRP B 1 267 ? 1.261 1.474 24.391 1 95.19 267 TRP B C 1
ATOM 7407 O O . TRP B 1 267 ? 0.242 1.676 23.719 1 95.19 267 TRP B O 1
ATOM 7417 N N . LEU B 1 268 ? 2.447 1.397 23.828 1 94.5 268 LEU B N 1
ATOM 7418 C CA . LEU B 1 268 ? 2.646 1.521 22.391 1 94.5 268 LEU B CA 1
ATOM 7419 C C . LEU B 1 268 ? 2.117 0.291 21.656 1 94.5 268 LEU B C 1
ATOM 7421 O O . LEU B 1 268 ? 1.585 0.402 20.547 1 94.5 268 LEU B O 1
ATOM 7425 N N . ARG B 1 269 ? 2.26 -0.867 22.219 1 94.12 269 ARG B N 1
ATOM 7426 C CA . ARG B 1 269 ? 1.72 -2.084 21.609 1 94.12 269 ARG B CA 1
ATOM 7427 C C . ARG B 1 269 ? 0.197 -2.037 21.562 1 94.12 269 ARG B C 1
ATOM 7429 O O . ARG B 1 269 ? -0.407 -2.5 20.594 1 94.12 269 ARG B O 1
ATOM 7436 N N . LEU B 1 270 ? -0.408 -1.519 22.609 1 96.19 270 LEU B N 1
ATOM 7437 C CA . LEU B 1 270 ? -1.857 -1.354 22.594 1 96.19 270 LEU B CA 1
ATOM 7438 C C . LEU B 1 270 ? -2.281 -0.35 21.531 1 96.19 270 LEU B C 1
ATOM 7440 O O . LEU B 1 270 ? -3.371 -0.462 20.953 1 96.19 270 LEU B O 1
ATOM 7444 N N . ALA B 1 271 ? -1.419 0.657 21.344 1 95.94 271 ALA B N 1
ATOM 7445 C CA . ALA B 1 271 ? -1.715 1.625 20.297 1 95.94 271 ALA B CA 1
ATOM 7446 C C . ALA B 1 271 ? -1.805 0.944 18.922 1 95.94 271 ALA B C 1
ATOM 7448 O O . ALA B 1 271 ? -2.705 1.239 18.141 1 95.94 271 ALA B O 1
ATOM 7449 N N . ASP B 1 272 ? -0.889 0.073 18.641 1 93.75 272 ASP B N 1
ATOM 7450 C CA . ASP B 1 272 ? -0.897 -0.669 17.375 1 93.75 272 ASP B CA 1
ATOM 7451 C C . ASP B 1 272 ? -2.16 -1.518 17.25 1 93.75 272 ASP B C 1
ATOM 7453 O O . ASP B 1 272 ? -2.762 -1.588 16.172 1 93.75 272 ASP B O 1
ATOM 7457 N N . GLU B 1 273 ? -2.504 -2.156 18.297 1 94.44 273 GLU B N 1
ATOM 7458 C CA . GLU B 1 273 ? -3.699 -2.998 18.297 1 94.44 273 GLU B CA 1
ATOM 7459 C C . GLU B 1 273 ? -4.961 -2.16 18.125 1 94.44 273 GLU B C 1
ATOM 7461 O O . GLU B 1 273 ? -5.91 -2.59 17.469 1 94.44 273 GLU B O 1
ATOM 7466 N N . ALA B 1 274 ? -5.008 -1.012 18.781 1 96.62 274 ALA B N 1
ATOM 7467 C CA . ALA B 1 274 ? -6.145 -0.102 18.656 1 96.62 274 ALA B CA 1
ATOM 7468 C C . ALA B 1 274 ? -6.316 0.367 17.203 1 96.62 274 ALA B C 1
ATOM 7470 O O . ALA B 1 274 ? -7.441 0.465 16.719 1 96.62 274 ALA B O 1
ATOM 7471 N N . GLU B 1 275 ? -5.238 0.708 16.578 1 94.5 275 GLU B N 1
ATOM 7472 C CA . GLU B 1 275 ? -5.285 1.112 15.172 1 94.5 275 GLU B CA 1
ATOM 7473 C C . GLU B 1 275 ? -5.848 -0.002 14.297 1 94.5 275 GLU B C 1
ATOM 7475 O O . GLU B 1 275 ? -6.688 0.248 13.43 1 94.5 275 GLU B O 1
ATOM 7480 N N . LYS B 1 276 ? -5.355 -1.187 14.523 1 92.25 276 LYS B N 1
ATOM 7481 C CA . LYS B 1 276 ? -5.859 -2.338 13.773 1 92.25 276 LYS B CA 1
ATOM 7482 C C . LYS B 1 276 ? -7.359 -2.516 13.984 1 92.25 276 LYS B C 1
ATOM 7484 O O . LYS B 1 276 ? -8.094 -2.799 13.031 1 92.25 276 LYS B O 1
ATOM 7489 N N . ALA B 1 277 ? -7.754 -2.4 15.18 1 93.94 277 ALA B N 1
ATOM 7490 C CA . ALA B 1 277 ? -9.172 -2.549 15.516 1 93.94 277 ALA B CA 1
ATOM 7491 C C . ALA B 1 277 ? -10.016 -1.496 14.805 1 93.94 277 ALA B C 1
ATOM 7493 O O . ALA B 1 277 ? -11.07 -1.811 14.258 1 93.94 277 ALA B O 1
ATOM 7494 N N . LYS B 1 278 ? -9.555 -0.251 14.875 1 94.12 278 LYS B N 1
ATOM 7495 C CA . LYS B 1 278 ? -10.273 0.836 14.211 1 94.12 278 LYS B CA 1
ATOM 7496 C C . LYS B 1 278 ? -10.453 0.553 12.727 1 94.12 278 LYS B C 1
ATOM 7498 O O . LYS B 1 278 ? -11.547 0.709 12.188 1 94.12 278 LYS B O 1
ATOM 7503 N N . LYS B 1 279 ? -9.383 0.173 12.062 1 91.12 279 LYS B N 1
ATOM 7504 C CA . LYS B 1 279 ? -9.43 -0.103 10.633 1 91.12 279 LYS B CA 1
ATOM 7505 C C . LYS B 1 279 ? -10.367 -1.271 10.328 1 91.12 279 LYS B C 1
ATOM 7507 O O . LYS B 1 279 ? -11.125 -1.228 9.359 1 91.12 279 LYS B O 1
ATOM 7512 N N . SER B 1 280 ? -10.328 -2.252 11.141 1 89.19 280 SER B N 1
ATOM 7513 C CA . SER B 1 280 ? -11.172 -3.422 10.945 1 89.19 280 SER B CA 1
ATOM 7514 C C . SER B 1 280 ? -12.648 -3.074 11.133 1 89.19 280 SER B C 1
ATOM 7516 O O . SER B 1 280 ? -13.5 -3.52 10.359 1 89.19 280 SER B O 1
ATOM 7518 N N . MET B 1 281 ? -12.914 -2.326 12.148 1 88.88 281 MET B N 1
ATOM 7519 C CA . MET B 1 281 ? -14.289 -1.94 12.43 1 88.88 281 MET B CA 1
ATOM 7520 C C . MET B 1 281 ? -14.82 -1.006 11.344 1 88.88 281 MET B C 1
ATOM 7522 O O . MET B 1 281 ? -16.031 -0.954 11.102 1 88.88 281 MET B O 1
ATOM 7526 N N . SER B 1 282 ? -13.914 -0.275 10.812 1 85.44 282 SER B N 1
ATOM 7527 C CA . SER B 1 282 ? -14.305 0.612 9.719 1 85.44 282 SER B CA 1
ATOM 7528 C C . SER B 1 282 ? -14.602 -0.172 8.445 1 85.44 282 SER B C 1
ATOM 7530 O O . SER B 1 282 ? -15.461 0.221 7.656 1 85.44 282 SER B O 1
ATOM 7532 N N . ALA B 1 283 ? -13.906 -1.222 8.297 1 79.38 283 ALA B N 1
ATOM 7533 C CA . ALA B 1 283 ? -14.055 -2.049 7.105 1 79.38 283 ALA B CA 1
ATOM 7534 C C . ALA B 1 283 ? -15.242 -3.004 7.25 1 79.38 283 ALA B C 1
ATOM 7536 O O . ALA B 1 283 ? -15.906 -3.328 6.266 1 79.38 283 ALA B O 1
ATOM 7537 N N . ALA B 1 284 ? -15.445 -3.475 8.477 1 76.38 284 ALA B N 1
ATOM 7538 C CA . ALA B 1 284 ? -16.5 -4.461 8.711 1 76.38 284 ALA B CA 1
ATOM 7539 C C . ALA B 1 284 ? -17.266 -4.152 10 1 76.38 284 ALA B C 1
ATOM 7541 O O . ALA B 1 284 ? -16.688 -3.633 10.961 1 76.38 284 ALA B O 1
ATOM 7542 N N . SER B 1 285 ? -18.547 -4.512 10.008 1 69.94 285 SER B N 1
ATOM 7543 C CA . SER B 1 285 ? -19.422 -4.152 11.125 1 69.94 285 SER B CA 1
ATOM 7544 C C . SER B 1 285 ? -19.438 -5.242 12.195 1 69.94 285 SER B C 1
ATOM 7546 O O . SER B 1 285 ? -20 -5.055 13.273 1 69.94 285 SER B O 1
ATOM 7548 N N . THR B 1 286 ? -18.734 -6.223 12 1 73.81 286 THR B N 1
ATOM 7549 C CA . THR B 1 286 ? -18.828 -7.355 12.914 1 73.81 286 THR B CA 1
ATOM 7550 C C . THR B 1 286 ? -17.922 -7.145 14.125 1 73.81 286 THR B C 1
ATOM 7552 O O . THR B 1 286 ? -17 -6.332 14.086 1 73.81 286 THR B O 1
ATOM 7555 N N . LYS B 1 287 ? -18.266 -7.875 15.117 1 79.62 287 LYS B N 1
ATOM 7556 C CA . LYS B 1 287 ? -17.484 -7.836 16.359 1 79.62 287 LYS B CA 1
ATOM 7557 C C . LYS B 1 287 ? -16.047 -8.281 16.125 1 79.62 287 LYS B C 1
ATOM 7559 O O . LYS B 1 287 ? -15.797 -9.219 15.359 1 79.62 287 LYS B O 1
ATOM 7564 N N . LEU B 1 288 ? -15.164 -7.508 16.812 1 85.62 288 LEU B N 1
ATOM 7565 C CA . LEU B 1 288 ? -13.734 -7.773 16.672 1 85.62 288 LEU B CA 1
ATOM 7566 C C . LEU B 1 288 ? -13.133 -8.227 18 1 85.62 288 LEU B C 1
ATOM 7568 O O . LEU B 1 288 ? -13.484 -7.711 19.062 1 85.62 288 LEU B O 1
ATOM 7572 N N . PHE B 1 289 ? -12.258 -9.211 17.875 1 84.75 289 PHE B N 1
ATOM 7573 C CA . PHE B 1 289 ? -11.484 -9.672 19.016 1 84.75 289 PHE B CA 1
ATOM 7574 C C . PHE B 1 289 ? -10.039 -9.195 18.938 1 84.75 289 PHE B C 1
ATOM 7576 O O . PHE B 1 289 ? -9.289 -9.641 18.062 1 84.75 289 PHE B O 1
ATOM 7583 N N . ALA B 1 290 ? -9.695 -8.281 19.766 1 91.19 290 ALA B N 1
ATOM 7584 C CA . ALA B 1 290 ? -8.328 -7.785 19.844 1 91.19 290 ALA B CA 1
ATOM 7585 C C . ALA B 1 290 ? -7.5 -8.594 20.828 1 91.19 290 ALA B C 1
ATOM 7587 O O . ALA B 1 290 ? -7.996 -8.969 21.906 1 91.19 290 ALA B O 1
ATOM 7588 N N . GLN B 1 291 ? -6.262 -8.93 20.484 1 90.25 291 GLN B N 1
ATOM 7589 C CA . GLN B 1 291 ? -5.41 -9.719 21.359 1 90.25 291 GLN B CA 1
ATOM 7590 C C . GLN B 1 291 ? -3.939 -9.359 21.172 1 90.25 291 GLN B C 1
ATOM 7592 O O . GLN B 1 291 ? -3.49 -9.133 20.047 1 90.25 291 GLN B O 1
ATOM 7597 N N . VAL B 1 292 ? -3.238 -9.195 22.281 1 90.69 292 VAL B N 1
ATOM 7598 C CA . VAL B 1 292 ? -1.791 -9.008 22.297 1 90.69 292 VAL B CA 1
ATOM 7599 C C . VAL B 1 292 ? -1.155 -9.992 23.281 1 90.69 292 VAL B C 1
ATOM 7601 O O . VAL B 1 292 ? -1.474 -9.984 24.469 1 90.69 292 VAL B O 1
ATOM 7604 N N . GLU B 1 293 ? -0.273 -10.828 22.781 1 84.81 293 GLU B N 1
ATOM 7605 C CA . GLU B 1 293 ? 0.4 -11.789 23.656 1 84.81 293 GLU B CA 1
ATOM 7606 C C . GLU B 1 293 ? 1.43 -11.094 24.547 1 84.81 293 GLU B C 1
ATOM 7608 O O . GLU B 1 293 ? 2.18 -10.234 24.078 1 84.81 293 GLU B O 1
ATOM 7613 N N . CYS B 1 294 ? 1.408 -11.445 25.781 1 87.25 294 CYS B N 1
ATOM 7614 C CA . CYS B 1 294 ? 2.383 -10.969 26.75 1 87.25 294 CYS B CA 1
ATOM 7615 C C . CYS B 1 294 ? 2.52 -9.453 26.703 1 87.25 294 CYS B C 1
ATOM 7617 O O . CYS B 1 294 ? 3.621 -8.93 26.531 1 87.25 294 CYS B O 1
ATOM 7619 N N . LEU B 1 295 ? 1.458 -8.828 26.875 1 91.69 295 LEU B N 1
ATOM 7620 C CA . LEU B 1 295 ? 1.437 -7.371 26.812 1 91.69 295 LEU B CA 1
ATOM 7621 C C . LEU B 1 295 ? 2.297 -6.758 27.906 1 91.69 295 LEU B C 1
ATOM 7623 O O . LEU B 1 295 ? 3.051 -5.816 27.656 1 91.69 295 LEU B O 1
ATOM 7627 N N . MET B 1 296 ? 2.092 -7.246 29.125 1 90.75 296 MET B N 1
ATOM 7628 C CA . MET B 1 296 ? 2.785 -6.711 30.281 1 90.75 296 MET B CA 1
ATOM 7629 C C . MET B 1 296 ? 2.926 -7.773 31.375 1 90.75 296 MET B C 1
ATOM 7631 O O . MET B 1 296 ? 1.972 -8.492 31.672 1 90.75 296 MET B O 1
ATOM 7635 N N . GLU B 1 297 ? 4.113 -7.891 31.938 1 88.12 297 GLU B N 1
ATOM 7636 C CA . GLU B 1 297 ? 4.402 -8.844 33 1 88.12 297 GLU B CA 1
ATOM 7637 C C . GLU B 1 297 ? 3.9 -10.234 32.656 1 88.12 297 GLU B C 1
ATOM 7639 O O . GLU B 1 297 ? 3.168 -10.852 33.438 1 88.12 297 GLU B O 1
ATOM 7644 N N . ASP B 1 298 ? 4.172 -10.672 31.406 1 83.06 298 ASP B N 1
ATOM 7645 C CA . ASP B 1 298 ? 3.904 -12.016 30.906 1 83.06 298 ASP B CA 1
ATOM 7646 C C . ASP B 1 298 ? 2.406 -12.312 30.891 1 83.06 298 ASP B C 1
ATOM 7648 O O . ASP B 1 298 ? 1.991 -13.453 31.078 1 83.06 298 ASP B O 1
ATOM 7652 N N . THR B 1 299 ? 1.638 -11.242 30.844 1 90.88 299 THR B N 1
ATOM 7653 C CA . THR B 1 299 ? 0.188 -11.398 30.812 1 90.88 299 THR B CA 1
ATOM 7654 C C . THR B 1 299 ? -0.373 -10.992 29.453 1 90.88 299 THR B C 1
ATOM 7656 O O . THR B 1 299 ? -0.005 -9.945 28.906 1 90.88 299 THR B O 1
ATOM 7659 N N . ASP B 1 300 ? -1.296 -11.852 28.953 1 89.56 300 ASP B N 1
ATOM 7660 C CA . ASP B 1 300 ? -1.915 -11.586 27.656 1 89.56 300 ASP B CA 1
ATOM 7661 C C . ASP B 1 300 ? -3.051 -10.57 27.781 1 89.56 300 ASP B C 1
ATOM 7663 O O . ASP B 1 300 ? -3.648 -10.438 28.859 1 89.56 300 ASP B O 1
ATOM 7667 N N . PHE B 1 301 ? -3.215 -9.852 26.766 1 94.19 301 PHE B N 1
ATOM 7668 C CA . PHE B 1 301 ? -4.352 -8.945 26.641 1 94.19 301 PHE B CA 1
ATOM 7669 C C . PHE B 1 301 ? -5.387 -9.492 25.672 1 94.19 301 PHE B C 1
ATOM 7671 O O . PHE B 1 301 ? -5.035 -10.031 24.625 1 94.19 301 PHE B O 1
ATOM 7678 N N . LYS B 1 302 ? -6.652 -9.461 26.078 1 92.31 302 LYS B N 1
ATOM 7679 C CA . LYS B 1 302 ? -7.785 -9.789 25.219 1 92.31 302 LYS B CA 1
ATOM 7680 C C . LYS B 1 302 ? -8.969 -8.859 25.484 1 92.31 302 LYS B C 1
ATOM 7682 O O . LYS B 1 302 ? -9.242 -8.516 26.641 1 92.31 302 LYS B O 1
ATOM 7687 N N . ALA B 1 303 ? -9.562 -8.414 24.438 1 94.25 303 ALA B N 1
ATOM 7688 C CA . ALA B 1 303 ? -10.75 -7.574 24.547 1 94.25 303 ALA B CA 1
ATOM 7689 C C . ALA B 1 303 ? -11.633 -7.691 23.312 1 94.25 303 ALA B C 1
ATOM 7691 O O . ALA B 1 303 ? -11.148 -8.008 22.219 1 94.25 303 ALA B O 1
ATOM 7692 N N . GLU B 1 304 ? -12.859 -7.469 23.562 1 90.25 304 GLU B N 1
ATOM 7693 C CA . GLU B 1 304 ? -13.82 -7.422 22.469 1 90.25 304 GLU B CA 1
ATOM 7694 C C . GLU B 1 304 ? -14.312 -5.996 22.234 1 90.25 304 GLU B C 1
ATOM 7696 O O . GLU B 1 304 ? -14.547 -5.25 23.188 1 90.25 304 GLU B O 1
ATOM 7701 N N . ILE B 1 305 ? -14.469 -5.668 20.984 1 90.94 305 ILE B N 1
ATOM 7702 C CA . ILE B 1 305 ? -14.977 -4.344 20.625 1 90.94 305 ILE B CA 1
ATOM 7703 C C . ILE B 1 305 ? -15.75 -4.414 19.312 1 90.94 305 ILE B C 1
ATOM 7705 O O . ILE B 1 305 ? -15.438 -5.234 18.453 1 90.94 305 ILE B O 1
ATOM 7709 N N . ASP B 1 306 ? -16.766 -3.672 19.219 1 86.88 306 ASP B N 1
ATOM 7710 C CA . ASP B 1 306 ? -17.516 -3.549 17.969 1 86.88 306 ASP B CA 1
ATOM 7711 C C . ASP B 1 306 ? -17.766 -2.084 17.625 1 86.88 306 ASP B C 1
ATOM 7713 O O . ASP B 1 306 ? -17.312 -1.185 18.328 1 86.88 306 ASP B O 1
ATOM 7717 N N . ARG B 1 307 ? -18.422 -1.865 16.531 1 86.06 307 ARG B N 1
ATOM 7718 C CA . ARG B 1 307 ? -18.609 -0.511 16.016 1 86.06 307 ARG B CA 1
ATOM 7719 C C . ARG B 1 307 ? -19.453 0.324 16.969 1 86.06 307 ARG B C 1
ATOM 7721 O O . ARG B 1 307 ? -19.188 1.513 17.156 1 86.06 307 ARG B O 1
ATOM 7728 N N . THR B 1 308 ? -20.406 -0.259 17.594 1 83.06 308 THR B N 1
ATOM 7729 C CA . THR B 1 308 ? -21.297 0.456 18.5 1 83.06 308 THR B CA 1
ATOM 7730 C C . THR B 1 308 ? -20.531 0.955 19.719 1 83.06 308 THR B C 1
ATOM 7732 O O . THR B 1 308 ? -20.656 2.123 20.094 1 83.06 308 THR B O 1
ATOM 7735 N N . LEU B 1 309 ? -19.844 -0.022 20.297 1 88.12 309 LEU B N 1
ATOM 7736 C CA . LEU B 1 309 ? -19.047 0.375 21.453 1 88.12 309 LEU B CA 1
ATOM 7737 C C . LEU B 1 309 ? -18.031 1.449 21.078 1 88.12 309 LEU B C 1
ATOM 7739 O O . LEU B 1 309 ? -17.812 2.395 21.828 1 88.12 309 LEU B O 1
ATOM 7743 N N . PHE B 1 310 ? -17.406 1.314 19.969 1 94.06 310 PHE B N 1
ATOM 7744 C CA . PHE B 1 310 ? -16.453 2.301 19.469 1 94.06 310 PHE B CA 1
ATOM 7745 C C . PHE B 1 310 ? -17.109 3.674 19.359 1 94.06 310 PHE B C 1
ATOM 7747 O O . PHE B 1 310 ? -16.547 4.676 19.797 1 94.06 310 PHE B O 1
ATOM 7754 N N . GLU B 1 311 ? -18.203 3.742 18.719 1 89 311 GLU B N 1
ATOM 7755 C CA . GLU B 1 311 ? -18.906 5.012 18.516 1 89 311 GLU B CA 1
ATOM 7756 C C . GLU B 1 311 ? -19.312 5.641 19.844 1 89 311 GLU B C 1
ATOM 7758 O O . GLU B 1 311 ? -19.328 6.863 19.969 1 89 311 GLU B O 1
ATOM 7763 N N . GLU B 1 312 ? -19.656 4.762 20.766 1 88.69 312 GLU B N 1
ATOM 7764 C CA . GLU B 1 312 ? -19.969 5.262 22.109 1 88.69 312 GLU B CA 1
ATOM 7765 C C . GLU B 1 312 ? -18.734 5.871 22.781 1 88.69 312 GLU B C 1
ATOM 7767 O O . GLU B 1 312 ? -18.812 6.965 23.344 1 88.69 312 GLU B O 1
ATOM 7772 N N . LEU B 1 313 ? -17.703 5.137 22.719 1 93.38 313 LEU B N 1
ATOM 7773 C CA . LEU B 1 313 ? -16.453 5.594 23.328 1 93.38 313 LEU B CA 1
ATOM 7774 C C . LEU B 1 313 ? -15.977 6.883 22.672 1 93.38 313 LEU B C 1
ATOM 7776 O O . LEU B 1 313 ? -15.398 7.746 23.344 1 93.38 313 LEU B O 1
ATOM 7780 N N . ALA B 1 314 ? -16.219 7.043 21.375 1 95.56 314 ALA B N 1
ATOM 7781 C CA . ALA B 1 314 ? -15.688 8.156 20.594 1 95.56 314 ALA B CA 1
ATOM 7782 C C . ALA B 1 314 ? -16.734 9.266 20.438 1 95.56 314 ALA B C 1
ATOM 7784 O O . ALA B 1 314 ? -16.547 10.172 19.625 1 95.56 314 ALA B O 1
ATOM 7785 N N . ALA B 1 315 ? -17.797 9.266 21.188 1 93.81 315 ALA B N 1
ATOM 7786 C CA . ALA B 1 315 ? -18.922 10.203 21.047 1 93.81 315 ALA B CA 1
ATOM 7787 C C . ALA B 1 315 ? -18.422 11.648 21.109 1 93.81 315 ALA B C 1
ATOM 7789 O O . ALA B 1 315 ? -18.828 12.484 20.281 1 93.81 315 ALA B O 1
ATOM 7790 N N . PRO B 1 316 ? -17.578 11.945 22.078 1 94.75 316 PRO B N 1
ATOM 7791 C CA . PRO B 1 316 ? -17.109 13.336 22.125 1 94.75 316 PRO B CA 1
ATOM 7792 C C . PRO B 1 316 ? -16.359 13.75 20.859 1 94.75 316 PRO B C 1
ATOM 7794 O O . PRO B 1 316 ? -16.438 14.906 20.438 1 94.75 316 PRO B O 1
ATOM 7797 N N . LEU B 1 317 ? -15.625 12.883 20.266 1 96.94 317 LEU B N 1
ATOM 7798 C CA . LEU B 1 317 ? -14.875 13.18 19.047 1 96.94 317 LEU B CA 1
ATOM 7799 C C . LEU B 1 317 ? -15.82 13.391 17.875 1 96.94 317 LEU B C 1
ATOM 7801 O O . LEU B 1 317 ? -15.594 14.281 17.047 1 96.94 317 LEU B O 1
ATOM 7805 N N . PHE B 1 318 ? -16.875 12.555 17.797 1 96.06 318 PHE B N 1
ATOM 7806 C CA . PHE B 1 318 ? -17.859 12.727 16.734 1 96.06 318 PHE B CA 1
ATOM 7807 C C . PHE B 1 318 ? -18.594 14.055 16.891 1 96.06 318 PHE B C 1
ATOM 7809 O O . PHE B 1 318 ? -18.906 14.711 15.906 1 96.06 318 PHE B O 1
ATOM 7816 N N . LYS B 1 319 ? -18.844 14.422 18.109 1 95 319 LYS B N 1
ATOM 7817 C CA . LYS B 1 319 ? -19.469 15.711 18.359 1 95 319 LYS B CA 1
ATOM 7818 C C . LYS B 1 319 ? -18.547 16.859 17.938 1 95 319 LYS B C 1
ATOM 7820 O O . LYS B 1 319 ? -19.016 17.859 17.391 1 95 319 LYS B O 1
ATOM 7825 N N . ALA B 1 320 ? -17.312 16.703 18.266 1 96.69 320 ALA B N 1
ATOM 7826 C CA . ALA B 1 320 ? -16.344 17.719 17.859 1 96.69 320 ALA B CA 1
ATOM 7827 C C . ALA B 1 320 ? -16.281 17.828 16.328 1 96.69 320 ALA B C 1
ATOM 7829 O O . ALA B 1 320 ? -16.156 18.938 15.789 1 96.69 320 ALA B O 1
ATOM 7830 N N . PHE B 1 321 ? -16.359 16.766 15.672 1 97.75 321 PHE B N 1
ATOM 7831 C CA . PHE B 1 321 ? -16.359 16.766 14.219 1 97.75 321 PHE B CA 1
ATOM 7832 C C . PHE B 1 321 ? -17.625 17.406 13.672 1 97.75 321 PHE B C 1
ATOM 7834 O O . PHE B 1 321 ? -17.562 18.188 12.719 1 97.75 321 PHE B O 1
ATOM 7841 N N . GLU B 1 322 ? -18.688 17.047 14.258 1 96.94 322 GLU B N 1
ATOM 7842 C CA . GLU B 1 322 ? -19.969 17.656 13.867 1 96.94 322 GLU B CA 1
ATOM 7843 C C . GLU B 1 322 ? -19.922 19.172 14.016 1 96.94 322 GLU B C 1
ATOM 7845 O O . GLU B 1 322 ? -20.391 19.906 13.148 1 96.94 322 GLU B O 1
ATOM 7850 N N . LYS B 1 323 ? -19.406 19.578 15.102 1 97.5 323 LYS B N 1
ATOM 7851 C CA . LYS B 1 323 ? -19.25 21.016 15.328 1 97.5 323 LYS B CA 1
ATOM 7852 C C . LYS B 1 323 ? -18.406 21.656 14.234 1 97.5 323 LYS B C 1
ATOM 7854 O O . LYS B 1 323 ? -18.688 22.766 13.789 1 97.5 323 LYS B O 1
ATOM 7859 N N . LEU B 1 324 ? -17.328 21.031 13.867 1 97.88 324 LEU B N 1
ATOM 7860 C CA . LEU B 1 324 ? -16.469 21.516 12.797 1 97.88 324 LEU B CA 1
ATOM 7861 C C . LEU B 1 324 ? -17.266 21.719 11.508 1 97.88 324 LEU B C 1
ATOM 7863 O O . LEU B 1 324 ? -17.156 22.766 10.852 1 97.88 324 LEU B O 1
ATOM 7867 N N . VAL B 1 325 ? -18.078 20.734 11.133 1 97.62 325 VAL B N 1
ATOM 7868 C CA . VAL B 1 325 ? -18.844 20.797 9.891 1 97.62 325 VAL B CA 1
ATOM 7869 C C . VAL B 1 325 ? -19.906 21.891 9.977 1 97.62 325 VAL B C 1
ATOM 7871 O O . VAL B 1 325 ? -20.094 22.656 9.031 1 97.62 325 VAL B O 1
ATOM 7874 N N . ILE B 1 326 ? -20.547 22.016 11.094 1 96.69 326 ILE B N 1
ATOM 7875 C CA . ILE B 1 326 ? -21.578 23.016 11.289 1 96.69 326 ILE B CA 1
ATOM 7876 C C . ILE B 1 326 ? -20.969 24.406 11.211 1 96.69 326 ILE B C 1
ATOM 7878 O O . ILE B 1 326 ? -21.484 25.297 10.531 1 96.69 326 ILE B O 1
ATOM 7882 N N . ASP B 1 327 ? -19.844 24.609 11.922 1 96.69 327 ASP B N 1
ATOM 7883 C CA . ASP B 1 327 ? -19.141 25.891 11.883 1 96.69 327 ASP B CA 1
ATOM 7884 C C . ASP B 1 327 ? -18.734 26.25 10.461 1 96.69 327 ASP B C 1
ATOM 7886 O O . ASP B 1 327 ? -18.828 27.406 10.055 1 96.69 327 ASP B O 1
ATOM 7890 N N . PHE B 1 328 ? -18.297 25.344 9.711 1 97.25 328 PHE B N 1
ATOM 7891 C CA . PHE B 1 328 ? -17.922 25.547 8.32 1 97.25 328 PHE B CA 1
ATOM 7892 C C . PHE B 1 328 ? -19.109 25.953 7.48 1 97.25 328 PHE B C 1
ATOM 7894 O O . PHE B 1 328 ? -19.031 26.906 6.699 1 97.25 328 PHE B O 1
ATOM 7901 N N . LEU B 1 329 ? -20.203 25.234 7.621 1 95.88 329 LEU B N 1
ATOM 7902 C CA . LEU B 1 329 ? -21.406 25.531 6.855 1 95.88 329 LEU B CA 1
ATOM 7903 C C . LEU B 1 329 ? -21.922 26.922 7.176 1 95.88 329 LEU B C 1
ATOM 7905 O O . LEU B 1 329 ? -22.375 27.641 6.281 1 95.88 329 LEU B O 1
ATOM 7909 N N . ASN B 1 330 ? -21.844 27.312 8.375 1 95.19 330 ASN B N 1
ATOM 7910 C CA . ASN B 1 330 ? -22.281 28.641 8.797 1 95.19 330 ASN B CA 1
ATOM 7911 C C . ASN B 1 330 ? -21.422 29.734 8.18 1 95.19 330 ASN B C 1
ATOM 7913 O O . ASN B 1 330 ? -21.938 30.781 7.797 1 95.19 330 ASN B O 1
ATOM 7917 N N . GLU B 1 331 ? -20.203 29.469 8.062 1 94.88 331 GLU B N 1
ATOM 7918 C CA . GLU B 1 331 ? -19.297 30.484 7.531 1 94.88 331 GLU B CA 1
ATOM 7919 C C . GLU B 1 331 ? -19.328 30.516 6.008 1 94.88 331 GLU B C 1
ATOM 7921 O O . GLU B 1 331 ? -19.266 31.594 5.402 1 94.88 331 GLU B O 1
ATOM 7926 N N . ALA B 1 332 ? -19.359 29.422 5.406 1 93.44 332 ALA B N 1
ATOM 7927 C CA . ALA B 1 332 ? -19.281 29.297 3.955 1 93.44 332 ALA B CA 1
ATOM 7928 C C . ALA B 1 332 ? -20.562 29.781 3.289 1 93.44 332 ALA B C 1
ATOM 7930 O O . ALA B 1 332 ? -20.562 30.156 2.115 1 93.44 332 ALA B O 1
ATOM 7931 N N . ASN B 1 333 ? -21.641 29.828 3.982 1 89.19 333 ASN B N 1
ATOM 7932 C CA . ASN B 1 333 ? -22.938 30.266 3.443 1 89.19 333 ASN B CA 1
ATOM 7933 C C . ASN B 1 333 ? -23.234 29.594 2.105 1 89.19 333 ASN B C 1
ATOM 7935 O O . ASN B 1 333 ? -23.5 30.266 1.111 1 89.19 333 ASN B O 1
ATOM 7939 N N . LEU B 1 334 ? -23.172 28.375 2.066 1 90.31 334 LEU B N 1
ATOM 7940 C CA . LEU B 1 334 ? -23.344 27.562 0.863 1 90.31 334 LEU B CA 1
ATOM 7941 C C . LEU B 1 334 ? -24.766 27.047 0.767 1 90.31 334 LEU B C 1
ATOM 7943 O O . LEU B 1 334 ? -25.406 26.781 1.788 1 90.31 334 LEU B O 1
ATOM 7947 N N . ASN B 1 335 ? -25.203 26.953 -0.497 1 90.94 335 ASN B N 1
ATOM 7948 C CA . ASN B 1 335 ? -26.359 26.125 -0.769 1 90.94 335 ASN B CA 1
ATOM 7949 C C . ASN B 1 335 ? -26 24.641 -0.808 1 90.94 335 ASN B C 1
ATOM 7951 O O . ASN B 1 335 ? -25.438 24.156 -1.795 1 90.94 335 ASN B O 1
ATOM 7955 N N . ILE B 1 336 ? -26.359 23.938 0.13 1 91.88 336 ILE B N 1
ATOM 7956 C CA . ILE B 1 336 ? -25.891 22.562 0.348 1 91.88 336 ILE B CA 1
ATOM 7957 C C . ILE B 1 336 ? -26.359 21.672 -0.795 1 91.88 336 ILE B C 1
ATOM 7959 O O . ILE B 1 336 ? -25.703 20.688 -1.123 1 91.88 336 ILE B O 1
ATOM 7963 N N . ALA B 1 337 ? -27.422 22.016 -1.428 1 90.25 337 ALA B N 1
ATOM 7964 C CA . ALA B 1 337 ? -27.984 21.188 -2.498 1 90.25 337 ALA B CA 1
ATOM 7965 C C . ALA B 1 337 ? -27.141 21.266 -3.76 1 90.25 337 ALA B C 1
ATOM 7967 O O . ALA B 1 337 ? -27.188 20.375 -4.605 1 90.25 337 ALA B O 1
ATOM 7968 N N . GLU B 1 338 ? -26.391 22.266 -3.828 1 90.44 338 GLU B N 1
ATOM 7969 C CA . GLU B 1 338 ? -25.672 22.516 -5.07 1 90.44 338 GLU B CA 1
ATOM 7970 C C . GLU B 1 338 ? -24.203 22.109 -4.945 1 90.44 338 GLU B C 1
ATOM 7972 O O . GLU B 1 338 ? -23.422 22.297 -5.883 1 90.44 338 GLU B O 1
ATOM 7977 N N . VAL B 1 339 ? -23.859 21.594 -3.891 1 94.75 339 VAL B N 1
ATOM 7978 C CA . VAL B 1 339 ? -22.453 21.266 -3.705 1 94.75 339 VAL B CA 1
ATOM 7979 C C . VAL B 1 339 ? -22.25 19.75 -3.711 1 94.75 339 VAL B C 1
ATOM 7981 O O . VAL B 1 339 ? -23.141 19 -3.289 1 94.75 339 VAL B O 1
ATOM 7984 N N . ASP B 1 340 ? -21.125 19.328 -4.281 1 94.81 340 ASP B N 1
ATOM 7985 C CA . ASP B 1 340 ? -20.672 17.953 -4.109 1 94.81 340 ASP B CA 1
ATOM 7986 C C . ASP B 1 340 ? -19.766 17.828 -2.891 1 94.81 340 ASP B C 1
ATOM 7988 O O . ASP B 1 340 ? -19.016 18.75 -2.568 1 94.81 340 ASP B O 1
ATOM 7992 N N . VAL B 1 341 ? -19.906 16.781 -2.217 1 96.88 341 VAL B N 1
ATOM 7993 C CA . VAL B 1 341 ? -19.047 16.547 -1.051 1 96.88 341 VAL B CA 1
ATOM 7994 C C . VAL B 1 341 ? -18.141 15.344 -1.303 1 96.88 341 VAL B C 1
ATOM 7996 O O . VAL B 1 341 ? -18.609 14.258 -1.648 1 96.88 341 VAL B O 1
ATOM 7999 N N . GLU B 1 342 ? -16.859 15.57 -1.192 1 95.5 342 GLU B N 1
ATOM 8000 C CA . GLU B 1 342 ? -15.859 14.531 -1.369 1 95.5 342 GLU B CA 1
ATOM 8001 C C . GLU B 1 342 ? -15.148 14.227 -0.055 1 95.5 342 GLU B C 1
ATOM 8003 O O . GLU B 1 342 ? -14.633 15.125 0.604 1 95.5 342 GLU B O 1
ATOM 8008 N N . LEU B 1 343 ? -15.172 12.961 0.329 1 94.56 343 LEU B N 1
ATOM 8009 C CA . LEU B 1 343 ? -14.414 12.523 1.5 1 94.56 343 LEU B CA 1
ATOM 8010 C C . LEU B 1 343 ? -12.992 12.141 1.118 1 94.56 343 LEU B C 1
ATOM 8012 O O . LEU B 1 343 ? -12.781 11.438 0.125 1 94.56 343 LEU B O 1
ATOM 8016 N N . VAL B 1 344 ? -12.055 12.656 1.862 1 92.62 344 VAL B N 1
ATOM 8017 C CA . VAL B 1 344 ? -10.641 12.398 1.633 1 92.62 344 VAL B CA 1
ATOM 8018 C C . VAL B 1 344 ? -9.945 12.094 2.959 1 92.62 344 VAL B C 1
ATOM 8020 O O . VAL B 1 344 ? -10.484 12.391 4.027 1 92.62 344 VAL B O 1
ATOM 8023 N N . GLY B 1 345 ? -8.758 11.398 2.885 1 91.12 345 GLY B N 1
ATOM 8024 C CA . GLY B 1 345 ? -8.023 11.062 4.094 1 91.12 345 GLY B CA 1
ATOM 8025 C C . GLY B 1 345 ? -8.336 9.664 4.605 1 91.12 345 GLY B C 1
ATOM 8026 O O . GLY B 1 345 ? -9.469 9.195 4.492 1 91.12 345 GLY B O 1
ATOM 8027 N N . GLY B 1 346 ? -7.469 9.133 5.293 1 88.69 346 GLY B N 1
ATOM 8028 C CA . GLY B 1 346 ? -7.59 7.758 5.746 1 88.69 346 GLY B CA 1
ATOM 8029 C C . GLY B 1 346 ? -8.695 7.562 6.77 1 88.69 346 GLY B C 1
ATOM 8030 O O . GLY B 1 346 ? -9.414 6.562 6.73 1 88.69 346 GLY B O 1
ATOM 8031 N N . SER B 1 347 ? -8.883 8.477 7.676 1 93.19 347 SER B N 1
ATOM 8032 C CA . SER B 1 347 ? -9.812 8.297 8.781 1 93.19 347 SER B CA 1
ATOM 8033 C C . SER B 1 347 ? -11.242 8.617 8.352 1 93.19 347 SER B C 1
ATOM 8035 O O . SER B 1 347 ? -12.195 8.312 9.07 1 93.19 347 SER B O 1
ATOM 8037 N N . SER B 1 348 ? -11.438 9.242 7.195 1 92.5 348 SER B N 1
ATOM 8038 C CA . SER B 1 348 ? -12.773 9.492 6.68 1 92.5 348 SER B CA 1
ATOM 8039 C C . SER B 1 348 ? -13.5 8.188 6.367 1 92.5 348 SER B C 1
ATOM 8041 O O . SER B 1 348 ? -14.711 8.18 6.148 1 92.5 348 SER B O 1
ATOM 8043 N N . ARG B 1 349 ? -12.773 7.117 6.434 1 88.25 349 ARG B N 1
ATOM 8044 C CA . ARG B 1 349 ? -13.328 5.797 6.164 1 88.25 349 ARG B CA 1
ATOM 8045 C C . ARG B 1 349 ? -14.227 5.336 7.309 1 88.25 349 ARG B C 1
ATOM 8047 O O . ARG B 1 349 ? -15 4.387 7.152 1 88.25 349 ARG B O 1
ATOM 8054 N N . ILE B 1 350 ? -14.086 5.969 8.461 1 92.38 350 ILE B N 1
ATOM 8055 C CA . ILE B 1 350 ? -14.969 5.656 9.578 1 92.38 350 ILE B CA 1
ATOM 8056 C C . ILE B 1 350 ? -16.422 5.965 9.188 1 92.38 350 ILE B C 1
ATOM 8058 O O . ILE B 1 350 ? -16.75 7.113 8.883 1 92.38 350 ILE B O 1
ATOM 8062 N N . PRO B 1 351 ? -17.281 5.043 9.211 1 89.75 351 PRO B N 1
ATOM 8063 C CA . PRO B 1 351 ? -18.656 5.211 8.719 1 89.75 351 PRO B CA 1
ATOM 8064 C C . PRO B 1 351 ? -19.422 6.305 9.453 1 89.75 351 PRO B C 1
ATOM 8066 O O . PRO B 1 351 ? -20.219 7.027 8.852 1 89.75 351 PRO B O 1
ATOM 8069 N N . ALA B 1 352 ? -19.203 6.43 10.727 1 92 352 ALA B N 1
ATOM 8070 C CA . ALA B 1 352 ? -19.906 7.434 11.516 1 92 352 ALA B CA 1
ATOM 8071 C C . ALA B 1 352 ? -19.594 8.844 11.008 1 92 352 ALA B C 1
ATOM 8073 O O . ALA B 1 352 ? -20.453 9.727 11.047 1 92 352 ALA B O 1
ATOM 8074 N N . LEU B 1 353 ? -18.422 9.078 10.578 1 95.31 353 LEU B N 1
ATOM 8075 C CA . LEU B 1 353 ? -18.047 10.383 10.031 1 95.31 353 LEU B CA 1
ATOM 8076 C C . LEU B 1 353 ? -18.781 10.656 8.727 1 95.31 353 LEU B C 1
ATOM 8078 O O . LEU B 1 353 ? -19.281 11.773 8.508 1 95.31 353 LEU B O 1
ATOM 8082 N N . ARG B 1 354 ? -18.828 9.695 7.898 1 93.44 354 ARG B N 1
ATOM 8083 C CA . ARG B 1 354 ? -19.578 9.82 6.656 1 93.44 354 ARG B CA 1
ATOM 8084 C C . ARG B 1 354 ? -21.047 10.125 6.934 1 93.44 354 ARG B C 1
ATOM 8086 O O . ARG B 1 354 ? -21.641 10.984 6.281 1 93.44 354 ARG B O 1
ATOM 8093 N N . ALA B 1 355 ? -21.609 9.414 7.871 1 91.88 355 ALA B N 1
ATOM 8094 C CA . ALA B 1 355 ? -23.016 9.602 8.227 1 91.88 355 ALA B CA 1
ATOM 8095 C C . ALA B 1 355 ? -23.281 11.031 8.68 1 91.88 355 ALA B C 1
ATOM 8097 O O . ALA B 1 355 ? -24.312 11.617 8.328 1 91.88 355 ALA B O 1
ATOM 8098 N N . ILE B 1 356 ? -22.391 11.547 9.461 1 94.94 356 ILE B N 1
ATOM 8099 C CA . ILE B 1 356 ? -22.531 12.922 9.945 1 94.94 356 ILE B CA 1
ATOM 8100 C C . ILE B 1 356 ? -22.516 13.891 8.766 1 94.94 356 ILE B C 1
ATOM 8102 O O . ILE B 1 356 ? -23.359 14.789 8.688 1 94.94 356 ILE B O 1
ATOM 8106 N N . VAL B 1 357 ? -21.578 13.688 7.891 1 96.56 357 VAL B N 1
ATOM 8107 C CA . VAL B 1 357 ? -21.438 14.555 6.727 1 96.56 357 VAL B CA 1
ATOM 8108 C C . VAL B 1 357 ? -22.703 14.469 5.871 1 96.56 357 VAL B C 1
ATOM 8110 O O . VAL B 1 357 ? -23.266 15.492 5.473 1 96.56 357 VAL B O 1
ATOM 8113 N N . GLU B 1 358 ? -23.156 13.297 5.629 1 95.06 358 GLU B N 1
ATOM 8114 C CA . GLU B 1 358 ? -24.344 13.094 4.785 1 95.06 358 GLU B CA 1
ATOM 8115 C C . GLU B 1 358 ? -25.594 13.68 5.434 1 95.06 358 GLU B C 1
ATOM 8117 O O . GLU B 1 358 ? -26.453 14.227 4.746 1 95.06 358 GLU B O 1
ATOM 8122 N N . ARG B 1 359 ? -25.688 13.547 6.684 1 92.75 359 ARG B N 1
ATOM 8123 C CA . ARG B 1 359 ? -26.812 14.109 7.414 1 92.75 359 ARG B CA 1
ATOM 8124 C C . ARG B 1 359 ? -26.812 15.633 7.332 1 92.75 359 ARG B C 1
ATOM 8126 O O . ARG B 1 359 ? -27.859 16.25 7.078 1 92.75 359 ARG B O 1
ATOM 8133 N N . LEU B 1 360 ? -25.719 16.219 7.527 1 94.75 360 LEU B N 1
ATOM 8134 C CA . LEU B 1 360 ? -25.625 17.672 7.578 1 94.75 360 LEU B CA 1
ATOM 8135 C C . LEU B 1 360 ? -25.75 18.281 6.184 1 94.75 360 LEU B C 1
ATOM 8137 O O . LEU B 1 360 ? -26.312 19.359 6.016 1 94.75 360 LEU B O 1
ATOM 8141 N N . PHE B 1 361 ? -25.25 17.594 5.199 1 95.81 361 PHE B N 1
ATOM 8142 C CA . PHE B 1 361 ? -25.312 18.109 3.834 1 95.81 361 PHE B CA 1
ATOM 8143 C C . PHE B 1 361 ? -26.578 17.609 3.143 1 95.81 361 PHE B C 1
ATOM 8145 O O . PHE B 1 361 ? -26.953 18.125 2.084 1 95.81 361 PHE B O 1
ATOM 8152 N N . GLN B 1 362 ? -27.219 16.531 3.65 1 92.06 362 GLN B N 1
ATOM 8153 C CA . GLN B 1 362 ? -28.516 16.016 3.217 1 92.06 362 GLN B CA 1
ATOM 8154 C C . GLN B 1 362 ? -28.406 15.312 1.868 1 92.06 362 GLN B C 1
ATOM 8156 O O . GLN B 1 362 ? -29.328 15.367 1.056 1 92.06 362 GLN B O 1
ATOM 8161 N N . HIS B 1 363 ? -27.297 14.953 1.449 1 88 363 HIS B N 1
ATOM 8162 C CA . HIS B 1 363 ? -27.062 14.094 0.291 1 88 363 HIS B CA 1
ATOM 8163 C C . HIS B 1 363 ? -25.828 13.227 0.48 1 88 363 HIS B C 1
ATOM 8165 O O . HIS B 1 363 ? -25.062 13.43 1.428 1 88 363 HIS B O 1
ATOM 8171 N N . GLU B 1 364 ? -25.625 12.359 -0.431 1 91.69 364 GLU B N 1
ATOM 8172 C CA . GLU B 1 364 ? -24.578 11.352 -0.318 1 91.69 364 GLU B CA 1
ATOM 8173 C C . GLU B 1 364 ? -23.203 11.969 -0.501 1 91.69 364 GLU B C 1
ATOM 8175 O O . GLU B 1 364 ? -23 12.82 -1.372 1 91.69 364 GLU B O 1
ATOM 8180 N N . ALA B 1 365 ? -22.297 11.586 0.398 1 93.06 365 ALA B N 1
ATOM 8181 C CA . ALA B 1 365 ? -20.891 11.945 0.244 1 93.06 365 ALA B CA 1
ATOM 8182 C C . ALA B 1 365 ? -20.188 11.008 -0.737 1 93.06 365 ALA B C 1
ATOM 8184 O O . ALA B 1 365 ? -20.453 9.805 -0.757 1 93.06 365 ALA B O 1
ATOM 8185 N N . LYS B 1 366 ? -19.281 11.547 -1.524 1 88.75 366 LYS B N 1
ATOM 8186 C CA . LYS B 1 366 ? -18.625 10.781 -2.572 1 88.75 366 LYS B CA 1
ATOM 8187 C C . LYS B 1 366 ? -17.188 10.43 -2.176 1 88.75 366 LYS B C 1
ATOM 8189 O O . LYS B 1 366 ? -16.594 11.094 -1.322 1 88.75 366 LYS B O 1
ATOM 8194 N N . THR B 1 367 ? -16.703 9.336 -2.717 1 83.88 367 THR B N 1
ATOM 8195 C CA . THR B 1 367 ? -15.312 8.906 -2.588 1 83.88 367 THR B CA 1
ATOM 8196 C C . THR B 1 367 ? -14.734 8.539 -3.951 1 83.88 367 THR B C 1
ATOM 8198 O O . THR B 1 367 ? -14.195 7.441 -4.129 1 83.88 367 THR B O 1
ATOM 8201 N N . THR B 1 368 ? -14.781 9.469 -4.77 1 74.88 368 THR B N 1
ATOM 8202 C CA . THR B 1 368 ? -14.406 9.203 -6.156 1 74.88 368 THR B CA 1
ATOM 8203 C C . THR B 1 368 ? -12.906 9.398 -6.359 1 74.88 368 THR B C 1
ATOM 8205 O O . THR B 1 368 ? -12.359 8.984 -7.383 1 74.88 368 THR B O 1
ATOM 8208 N N . MET B 1 369 ? -12.281 10.008 -5.391 1 75.38 369 MET B N 1
ATOM 8209 C CA . MET B 1 369 ? -10.836 10.211 -5.457 1 75.38 369 MET B CA 1
ATOM 8210 C C . MET B 1 369 ? -10.109 9.117 -4.684 1 75.38 369 MET B C 1
ATOM 8212 O O . MET B 1 369 ? -10.695 8.453 -3.828 1 75.38 369 MET B O 1
ATOM 8216 N N . ASN B 1 370 ? -8.844 8.859 -5.191 1 73 370 ASN B N 1
ATOM 8217 C CA . ASN B 1 370 ? -8.023 8.047 -4.305 1 73 370 ASN B CA 1
ATOM 8218 C C . ASN B 1 370 ? -7.75 8.75 -2.982 1 73 370 ASN B C 1
ATOM 8220 O O . ASN B 1 370 ? -7.031 9.758 -2.947 1 73 370 ASN B O 1
ATOM 8224 N N . LEU B 1 371 ? -8.258 8.234 -1.98 1 75.12 371 LEU B N 1
ATOM 8225 C CA . LEU B 1 371 ? -8.312 8.891 -0.679 1 75.12 371 LEU B CA 1
ATOM 8226 C C . LEU B 1 371 ? -6.91 9.211 -0.172 1 75.12 371 LEU B C 1
ATOM 8228 O O . LEU B 1 371 ? -6.707 10.219 0.514 1 75.12 371 LEU B O 1
ATOM 8232 N N . ASP B 1 372 ? -5.945 8.484 -0.543 1 81.75 372 ASP B N 1
ATOM 8233 C CA . ASP B 1 372 ? -4.629 8.688 0.06 1 81.75 372 ASP B CA 1
ATOM 8234 C C . ASP B 1 372 ? -3.682 9.383 -0.908 1 81.75 372 ASP B C 1
ATOM 8236 O O . ASP B 1 372 ? -2.73 10.047 -0.484 1 81.75 372 ASP B O 1
ATOM 8240 N N . GLU B 1 373 ? -3.977 9.344 -2.174 1 88.94 373 GLU B N 1
ATOM 8241 C CA . GLU B 1 373 ? -3.014 9.836 -3.154 1 88.94 373 GLU B CA 1
ATOM 8242 C C . GLU B 1 373 ? -3.465 11.172 -3.744 1 88.94 373 GLU B C 1
ATOM 8244 O O . GLU B 1 373 ? -2.682 11.859 -4.398 1 88.94 373 GLU B O 1
ATOM 8249 N N . ALA B 1 374 ? -4.641 11.57 -3.463 1 92.06 374 ALA B N 1
ATOM 8250 C CA . ALA B 1 374 ? -5.219 12.734 -4.121 1 92.06 374 ALA B CA 1
ATOM 8251 C C . ALA B 1 374 ? -4.363 13.977 -3.889 1 92.06 374 ALA B C 1
ATOM 8253 O O . ALA B 1 374 ? -4.09 14.734 -4.824 1 92.06 374 ALA B O 1
ATOM 8254 N N . ILE B 1 375 ? -3.904 14.125 -2.721 1 96.81 375 ILE B N 1
ATOM 8255 C CA . ILE B 1 375 ? -3.188 15.344 -2.365 1 96.81 375 ILE B CA 1
ATOM 8256 C C . ILE B 1 375 ? -1.821 15.359 -3.047 1 96.81 375 ILE B C 1
ATOM 8258 O O . ILE B 1 375 ? -1.407 16.375 -3.602 1 96.81 375 ILE B O 1
ATOM 8262 N N . VAL B 1 376 ? -1.125 14.25 -3.023 1 97.56 376 VAL B N 1
ATOM 8263 C CA . VAL B 1 376 ? 0.207 14.234 -3.617 1 97.56 376 VAL B CA 1
ATOM 8264 C C . VAL B 1 376 ? 0.1 14.391 -5.133 1 97.56 376 VAL B C 1
ATOM 8266 O O . VAL B 1 376 ? 0.964 15.008 -5.762 1 97.56 376 VAL B O 1
ATOM 8269 N N . ARG B 1 377 ? -0.891 13.891 -5.723 1 94.75 377 ARG B N 1
ATOM 8270 C CA . ARG B 1 377 ? -1.093 14.047 -7.16 1 94.75 377 ARG B CA 1
ATOM 8271 C C . ARG B 1 377 ? -1.328 15.508 -7.523 1 94.75 377 ARG B C 1
ATOM 8273 O O . ARG B 1 377 ? -0.767 16 -8.5 1 94.75 377 ARG B O 1
ATOM 8280 N N . GLY B 1 378 ? -2.145 16.141 -6.73 1 96.38 378 GLY B N 1
ATOM 8281 C CA . GLY B 1 378 ? -2.361 17.562 -6.941 1 96.38 378 GLY B CA 1
ATOM 8282 C C . GLY B 1 378 ? -1.105 18.391 -6.75 1 96.38 378 GLY B C 1
ATOM 8283 O O . GLY B 1 378 ? -0.853 19.328 -7.508 1 96.38 378 GLY B O 1
ATOM 8284 N N . THR B 1 379 ? -0.374 18.016 -5.75 1 97.44 379 THR B N 1
ATOM 8285 C CA . THR B 1 379 ? 0.87 18.719 -5.457 1 97.44 379 THR B CA 1
ATOM 8286 C C . THR B 1 379 ? 1.851 18.594 -6.617 1 97.44 379 THR B C 1
ATOM 8288 O O . THR B 1 379 ? 2.471 19.578 -7.023 1 97.44 379 THR B O 1
ATOM 8291 N N . THR B 1 380 ? 1.977 17.406 -7.102 1 96.06 380 THR B N 1
ATOM 8292 C CA . THR B 1 380 ? 2.891 17.125 -8.203 1 96.06 380 THR B CA 1
ATOM 8293 C C . THR B 1 380 ? 2.428 17.828 -9.477 1 96.06 380 THR B C 1
ATOM 8295 O O . THR B 1 380 ? 3.244 18.359 -10.234 1 96.06 380 THR B O 1
ATOM 8298 N N . LEU B 1 381 ? 1.174 17.766 -9.695 1 92.88 381 LEU B N 1
ATOM 8299 C CA . LEU B 1 381 ? 0.599 18.484 -10.828 1 92.88 381 LEU B CA 1
ATOM 8300 C C . LEU B 1 381 ? 0.989 19.953 -10.797 1 92.88 381 LEU B C 1
ATOM 8302 O O . LEU B 1 381 ? 1.45 20.5 -11.797 1 92.88 381 LEU B O 1
ATOM 8306 N N . MET B 1 382 ? 0.848 20.578 -9.68 1 93.69 382 MET B N 1
ATOM 8307 C CA . MET B 1 382 ? 1.128 22 -9.547 1 93.69 382 MET B CA 1
ATOM 8308 C C . MET B 1 382 ? 2.623 22.281 -9.672 1 93.69 382 MET B C 1
ATOM 8310 O O . MET B 1 382 ? 3.029 23.312 -10.211 1 93.69 382 MET B O 1
ATOM 8314 N N . ALA B 1 383 ? 3.385 21.359 -9.148 1 93.69 383 ALA B N 1
ATOM 8315 C CA . ALA B 1 383 ? 4.828 21.5 -9.312 1 93.69 383 ALA B CA 1
ATOM 8316 C C . ALA B 1 383 ? 5.207 21.531 -10.789 1 93.69 383 ALA B C 1
ATOM 8318 O O . ALA B 1 383 ? 6.117 22.25 -11.195 1 93.69 383 ALA B O 1
ATOM 8319 N N . GLY B 1 384 ? 4.543 20.75 -11.562 1 90.06 384 GLY B N 1
ATOM 8320 C CA . GLY B 1 384 ? 4.777 20.703 -12.992 1 90.06 384 GLY B CA 1
ATOM 8321 C C . GLY B 1 384 ? 4.242 21.922 -13.719 1 90.06 384 GLY B C 1
ATOM 8322 O O . GLY B 1 384 ? 4.941 22.531 -14.539 1 90.06 384 GLY B O 1
ATOM 8323 N N . LEU B 1 385 ? 3.059 22.297 -13.422 1 85.62 385 LEU B N 1
ATOM 8324 C CA . LEU B 1 385 ? 2.373 23.375 -14.125 1 85.62 385 LEU B CA 1
ATOM 8325 C C . LEU B 1 385 ? 3.02 24.719 -13.82 1 85.62 385 LEU B C 1
ATOM 8327 O O . LEU B 1 385 ? 2.975 25.641 -14.648 1 85.62 385 LEU B O 1
ATOM 8331 N N . LEU B 1 386 ? 3.586 24.875 -12.695 1 81.12 386 LEU B N 1
ATOM 8332 C CA . LEU B 1 386 ? 4.18 26.141 -12.297 1 81.12 386 LEU B CA 1
ATOM 8333 C C . LEU B 1 386 ? 5.676 26.156 -12.602 1 81.12 386 LEU B C 1
ATOM 8335 O O . LEU B 1 386 ? 6.344 27.172 -12.391 1 81.12 386 LEU B O 1
ATOM 8339 N N . SER B 1 387 ? 6.07 24.969 -13.039 1 80.75 387 SER B N 1
ATOM 8340 C CA . SER B 1 387 ? 7.469 24.906 -13.445 1 80.75 387 SER B CA 1
ATOM 8341 C C . SER B 1 387 ? 7.691 25.641 -14.773 1 80.75 387 SER B C 1
ATOM 8343 O O . SER B 1 387 ? 6.895 25.5 -15.703 1 80.75 387 SER B O 1
ATOM 8345 N N . PRO B 1 388 ? 8.664 26.406 -14.82 1 71.75 388 PRO B N 1
ATOM 8346 C CA . PRO B 1 388 ? 8.969 27.047 -16.109 1 71.75 388 PRO B CA 1
ATOM 8347 C C . PRO B 1 388 ? 9.344 26.047 -17.188 1 71.75 388 PRO B C 1
ATOM 8349 O O . PRO B 1 388 ? 9.289 26.359 -18.375 1 71.75 388 PRO B O 1
ATOM 8352 N N . ARG B 1 389 ? 9.562 24.875 -16.922 1 66.31 389 ARG B N 1
ATOM 8353 C CA . ARG B 1 389 ? 10.086 23.859 -17.828 1 66.31 389 ARG B CA 1
ATOM 8354 C C . ARG B 1 389 ? 8.953 23.094 -18.5 1 66.31 389 ARG B C 1
ATOM 8356 O O . ARG B 1 389 ? 9.164 22.422 -19.5 1 66.31 389 ARG B O 1
ATOM 8363 N N . VAL B 1 390 ? 7.875 23.062 -17.906 1 66.38 390 VAL B N 1
ATOM 8364 C CA . VAL B 1 390 ? 6.766 22.281 -18.438 1 66.38 390 VAL B CA 1
ATOM 8365 C C . VAL B 1 390 ? 5.809 23.172 -19.203 1 66.38 390 VAL B C 1
ATOM 8367 O O . VAL B 1 390 ? 5.625 24.344 -18.859 1 66.38 390 VAL B O 1
ATOM 8370 N N . ARG B 1 391 ? 5.434 22.562 -20.359 1 58.44 391 ARG B N 1
ATOM 8371 C CA . ARG B 1 391 ? 4.461 23.281 -21.172 1 58.44 391 ARG B CA 1
ATOM 8372 C C . ARG B 1 391 ? 3.232 23.656 -20.359 1 58.44 391 ARG B C 1
ATOM 8374 O O . ARG B 1 391 ? 2.727 22.859 -19.578 1 58.44 391 ARG B O 1
ATOM 8381 N N . LYS B 1 392 ? 2.879 24.891 -20.594 1 61.16 392 LYS B N 1
ATOM 8382 C CA . LYS B 1 392 ? 1.841 25.562 -19.828 1 61.16 392 LYS B CA 1
ATOM 8383 C C . LYS B 1 392 ? 0.452 25.078 -20.219 1 61.16 392 LYS B C 1
ATOM 8385 O O . LYS B 1 392 ? 0.068 25.141 -21.391 1 61.16 392 LYS B O 1
ATOM 8390 N N . ALA B 1 393 ? -0.054 24.062 -19.453 1 66.94 393 ALA B N 1
ATOM 8391 C CA . ALA B 1 393 ? -1.486 23.828 -19.609 1 66.94 393 ALA B CA 1
ATOM 8392 C C . ALA B 1 393 ? -2.301 25 -19.078 1 66.94 393 ALA B C 1
ATOM 8394 O O . ALA B 1 393 ? -1.839 25.734 -18.203 1 66.94 393 ALA B O 1
ATOM 8395 N N . ASN B 1 394 ? -3.264 25.406 -19.781 1 82.81 394 ASN B N 1
ATOM 8396 C CA . ASN B 1 394 ? -4.184 26.453 -19.344 1 82.81 394 ASN B CA 1
ATOM 8397 C C . ASN B 1 394 ? -4.926 26.047 -18.078 1 82.81 394 ASN B C 1
ATOM 8399 O O . ASN B 1 394 ? -6.109 25.703 -18.125 1 82.81 394 ASN B O 1
ATOM 8403 N N . PHE B 1 395 ? -4.16 25.859 -16.969 1 91.38 395 PHE B N 1
ATOM 8404 C CA . PHE B 1 395 ? -4.727 25.469 -15.68 1 91.38 395 PHE B CA 1
ATOM 8405 C C . PHE B 1 395 ? -4.344 26.469 -14.594 1 91.38 395 PHE B C 1
ATOM 8407 O O . PHE B 1 395 ? -3.158 26.734 -14.391 1 91.38 395 PHE B O 1
ATOM 8414 N N . THR B 1 396 ? -5.355 27.047 -13.93 1 92.31 396 THR B N 1
ATOM 8415 C CA . THR B 1 396 ? -5.105 28.047 -12.914 1 92.31 396 THR B CA 1
ATOM 8416 C C . THR B 1 396 ? -5.539 27.547 -11.539 1 92.31 396 THR B C 1
ATOM 8418 O O . THR B 1 396 ? -6.59 26.922 -11.406 1 92.31 396 THR B O 1
ATOM 8421 N N . LEU B 1 397 ? -4.664 27.812 -10.57 1 96.12 397 LEU B N 1
ATOM 8422 C CA . LEU B 1 397 ? -5.008 27.516 -9.188 1 96.12 397 LEU B CA 1
ATOM 8423 C C . LEU B 1 397 ? -5 28.781 -8.336 1 96.12 397 LEU B C 1
ATOM 8425 O O . LEU B 1 397 ? -4.012 29.516 -8.32 1 96.12 397 LEU B O 1
ATOM 8429 N N . GLU B 1 398 ? -6.109 29.016 -7.719 1 97.44 398 GLU B N 1
ATOM 8430 C CA . GLU B 1 398 ? -6.23 30.109 -6.75 1 97.44 398 GLU B CA 1
ATOM 8431 C C . GLU B 1 398 ? -6.59 29.578 -5.367 1 97.44 398 GLU B C 1
ATOM 8433 O O . GLU B 1 398 ? -7.273 28.562 -5.242 1 97.44 398 GLU B O 1
ATOM 8438 N N . ASP B 1 399 ? -6.035 30.203 -4.398 1 98.19 399 ASP B N 1
ATOM 8439 C CA . ASP B 1 399 ? -6.301 29.875 -3.004 1 98.19 399 ASP B CA 1
ATOM 8440 C C . ASP B 1 399 ? -6.891 31.062 -2.262 1 98.19 399 ASP B C 1
ATOM 8442 O O . ASP B 1 399 ? -7.324 32.031 -2.885 1 98.19 399 ASP B O 1
ATOM 8446 N N . PHE B 1 400 ? -7.035 31 -0.948 1 98 400 PHE B N 1
ATOM 8447 C CA . PHE B 1 400 ? -7.66 32.062 -0.156 1 98 400 PHE B CA 1
ATOM 8448 C C . PHE B 1 400 ? -6.762 32.469 1.005 1 98 400 PHE B C 1
ATOM 8450 O O . PHE B 1 400 ? -5.848 31.719 1.378 1 98 400 PHE B O 1
ATOM 8457 N N . VAL B 1 401 ? -6.977 33.625 1.598 1 97.31 401 VAL B N 1
ATOM 8458 C CA . VAL B 1 401 ? -6.281 34.094 2.791 1 97.31 401 VAL B CA 1
ATOM 8459 C C . VAL B 1 401 ? -6.906 33.469 4.035 1 97.31 401 VAL B C 1
ATOM 8461 O O . VAL B 1 401 ? -8.055 33.75 4.371 1 97.31 401 VAL B O 1
ATOM 8464 N N . PRO B 1 402 ? -6.16 32.656 4.73 1 96.31 402 PRO B N 1
ATOM 8465 C CA . PRO B 1 402 ? -6.73 31.938 5.859 1 96.31 402 PRO B CA 1
ATOM 8466 C C . PRO B 1 402 ? -6.996 32.844 7.07 1 96.31 402 PRO B C 1
ATOM 8468 O O . PRO B 1 402 ? -7.926 32.562 7.84 1 96.31 402 PRO B O 1
ATOM 8471 N N . GLU B 1 403 ? -6.164 33.812 7.281 1 95.31 403 GLU B N 1
ATOM 8472 C CA . GLU B 1 403 ? -6.305 34.781 8.375 1 95.31 403 GLU B CA 1
ATOM 8473 C C . GLU B 1 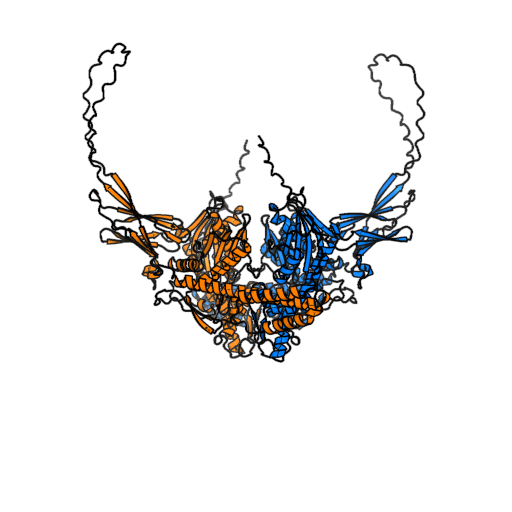403 ? -5.996 36.188 7.906 1 95.31 403 GLU B C 1
ATOM 8475 O O . GLU B 1 403 ? -5.07 36.406 7.121 1 95.31 403 GLU B O 1
ATOM 8480 N N . THR B 1 404 ? -6.77 37.094 8.445 1 96 404 THR B N 1
ATOM 8481 C CA . THR B 1 404 ? -6.605 38.469 8.062 1 96 404 THR B CA 1
ATOM 8482 C C . THR B 1 404 ? -5.215 38.969 8.43 1 96 404 THR B C 1
ATOM 8484 O O . THR B 1 404 ? -4.746 38.75 9.547 1 96 404 THR B O 1
ATOM 8487 N N . VAL B 1 405 ? -4.594 39.625 7.508 1 96.19 405 VAL B N 1
ATOM 8488 C CA . VAL B 1 405 ? -3.285 40.25 7.711 1 96.19 405 VAL B CA 1
ATOM 8489 C C . VAL B 1 405 ? -3.451 41.75 7.926 1 96.19 405 VAL B C 1
ATOM 8491 O O . VAL B 1 405 ? -4.039 42.438 7.094 1 96.19 405 VAL B O 1
ATOM 8494 N N . ILE B 1 406 ? -2.877 42.188 8.992 1 95.88 406 ILE B N 1
ATOM 8495 C CA . ILE B 1 406 ? -3 43.594 9.375 1 95.88 406 ILE B CA 1
ATOM 8496 C C . ILE B 1 406 ? -1.681 44.312 9.117 1 95.88 406 ILE B C 1
ATOM 8498 O O . ILE B 1 406 ? -0.605 43.781 9.383 1 95.88 406 ILE B O 1
ATOM 8502 N N . ALA B 1 407 ? -1.771 45.5 8.586 1 95.5 407 ALA B N 1
ATOM 8503 C CA . ALA B 1 407 ? -0.623 46.375 8.43 1 95.5 407 ALA B CA 1
ATOM 8504 C C . ALA B 1 407 ? -0.707 47.562 9.391 1 95.5 407 ALA B C 1
ATOM 8506 O O . ALA B 1 407 ? -1.747 48.219 9.492 1 95.5 407 ALA B O 1
ATOM 8507 N N . ARG B 1 408 ? 0.344 47.75 10.102 1 94.88 408 ARG B N 1
ATOM 8508 C CA . ARG B 1 408 ? 0.471 48.875 11.008 1 94.88 408 ARG B CA 1
ATOM 8509 C C . ARG B 1 408 ? 1.578 49.812 10.547 1 94.88 408 ARG B C 1
ATOM 8511 O O . ARG B 1 408 ? 2.693 49.375 10.258 1 94.88 408 ARG B O 1
ATOM 8518 N N . TYR B 1 409 ? 1.255 51.094 10.453 1 93.5 409 TYR B N 1
ATOM 8519 C CA . TYR B 1 409 ? 2.211 52.094 10.008 1 93.5 409 TYR B CA 1
ATOM 8520 C C . TYR B 1 409 ? 1.924 53.438 10.664 1 93.5 409 TYR B C 1
ATOM 8522 O O . TYR B 1 409 ? 0.905 53.594 11.336 1 93.5 409 TYR B O 1
ATOM 8530 N N . THR B 1 410 ? 2.951 54.312 10.547 1 89.38 410 THR B N 1
ATOM 8531 C CA . THR B 1 410 ? 2.809 55.656 11.117 1 89.38 410 THR B CA 1
ATOM 8532 C C . THR B 1 410 ? 2.691 56.719 10.023 1 89.38 410 THR B C 1
ATOM 8534 O O . THR B 1 410 ? 3.518 56.75 9.109 1 89.38 410 THR B O 1
ATOM 8537 N N . ASN B 1 411 ? 1.58 57.438 10.031 1 84.19 411 ASN B N 1
ATOM 8538 C CA . ASN B 1 411 ? 1.388 58.594 9.172 1 84.19 411 ASN B CA 1
ATOM 8539 C C . ASN B 1 411 ? 1.158 59.875 9.992 1 84.19 411 ASN B C 1
ATOM 8541 O O . ASN B 1 411 ? 0.236 59.938 10.805 1 84.19 411 ASN B O 1
ATOM 8545 N N . ASN B 1 412 ? 1.979 60.906 9.727 1 80 412 ASN B N 1
ATOM 8546 C CA . ASN B 1 412 ? 1.872 62.219 10.406 1 80 412 ASN B CA 1
ATOM 8547 C C . ASN B 1 412 ? 1.852 62.031 11.93 1 80 412 ASN B C 1
ATOM 8549 O O . ASN B 1 412 ? 1.01 62.625 12.609 1 80 412 ASN B O 1
ATOM 8553 N N . GLY B 1 413 ? 2.652 61.156 12.445 1 80.25 413 GLY B N 1
ATOM 8554 C CA . GLY B 1 413 ? 2.812 60.938 13.883 1 80.25 413 GLY B CA 1
ATOM 8555 C C . GLY B 1 413 ? 1.718 60.094 14.484 1 80.25 413 GLY B C 1
ATOM 8556 O O . GLY B 1 413 ? 1.757 59.781 15.672 1 80.25 413 GLY B O 1
ATOM 8557 N N . GLN B 1 414 ? 0.783 59.719 13.648 1 89.81 414 GLN B N 1
ATOM 8558 C CA . GLN B 1 414 ? -0.311 58.906 14.156 1 89.81 414 GLN B CA 1
ATOM 8559 C C . GLN B 1 414 ? -0.195 57.469 13.648 1 89.81 414 GLN B C 1
ATOM 8561 O O . GLN B 1 414 ? 0.015 57.25 12.453 1 89.81 414 GLN B O 1
ATOM 8566 N N . GLN B 1 415 ? -0.326 56.562 14.602 1 91.25 415 GLN B N 1
ATOM 8567 C CA . GLN B 1 415 ? -0.303 55.156 14.25 1 91.25 415 GLN B CA 1
ATOM 8568 C C . GLN B 1 415 ? -1.633 54.719 13.641 1 91.25 415 GLN B C 1
ATOM 8570 O O . GLN B 1 415 ? -2.699 55.031 14.18 1 91.25 415 GLN B O 1
ATOM 8575 N N . LYS B 1 416 ? -1.562 54.125 12.508 1 92.88 416 LYS B N 1
ATOM 8576 C CA . LYS B 1 416 ? -2.734 53.625 11.805 1 92.88 416 LYS B CA 1
ATOM 8577 C C . LYS B 1 416 ? -2.627 52.125 11.555 1 92.88 416 LYS B C 1
ATOM 8579 O O . LYS B 1 416 ? -1.523 51.562 11.422 1 92.88 416 LYS B O 1
ATOM 8584 N N . THR B 1 417 ? -3.809 51.5 11.641 1 93.44 417 THR B N 1
ATOM 8585 C CA . THR B 1 417 ? -3.896 50.062 11.359 1 93.44 417 THR B CA 1
ATOM 8586 C C . THR B 1 417 ? -4.957 49.781 10.305 1 93.44 417 THR B C 1
ATOM 8588 O O . THR B 1 417 ? -6.059 50.344 10.352 1 93.44 417 THR B O 1
ATOM 8591 N N . ILE B 1 418 ? -4.57 48.906 9.289 1 94.75 418 ILE B N 1
ATOM 8592 C CA . ILE B 1 418 ? -5.535 48.531 8.266 1 94.75 418 ILE B CA 1
ATOM 8593 C C . ILE B 1 418 ? -5.48 47.031 8.039 1 94.75 418 ILE B C 1
ATOM 8595 O O . ILE B 1 418 ? -4.441 46.406 8.258 1 94.75 418 ILE B O 1
ATOM 8599 N N . ALA B 1 419 ? -6.617 46.5 7.586 1 96.12 419 ALA B N 1
ATOM 8600 C CA . ALA B 1 419 ? -6.637 45.125 7.098 1 96.12 419 ALA B CA 1
ATOM 8601 C C . ALA B 1 419 ? -6.125 45.031 5.664 1 96.12 419 ALA B C 1
ATOM 8603 O O . ALA B 1 419 ? -6.863 45.312 4.715 1 96.12 419 ALA B O 1
ATOM 8604 N N . LEU B 1 420 ? -4.898 44.688 5.508 1 95.81 420 LEU B N 1
ATOM 8605 C CA . LEU B 1 420 ? -4.285 44.594 4.184 1 95.81 420 LEU B CA 1
ATOM 8606 C C . LEU B 1 420 ? -4.91 43.5 3.352 1 95.81 420 LEU B C 1
ATOM 8608 O O . LEU B 1 420 ? -5.328 43.719 2.215 1 95.81 420 LEU B O 1
ATOM 8612 N N . TYR B 1 421 ? -4.91 42.281 3.893 1 96.62 421 TYR B N 1
ATOM 8613 C CA . TYR B 1 421 ? -5.594 41.156 3.303 1 96.62 421 TYR B CA 1
ATOM 8614 C C . TYR B 1 421 ? -6.621 40.562 4.27 1 96.62 421 TYR B C 1
ATOM 8616 O O . TYR B 1 421 ? -6.281 40.188 5.387 1 96.62 421 TYR B O 1
ATOM 8624 N N . LYS B 1 422 ? -7.852 40.438 3.842 1 96.38 422 LYS B N 1
ATOM 8625 C CA . LYS B 1 422 ? -8.922 39.938 4.688 1 96.38 422 LYS B CA 1
ATOM 8626 C C . LYS B 1 422 ? -9.102 38.438 4.477 1 96.38 422 LYS B C 1
ATOM 8628 O O . LYS B 1 422 ? -8.867 37.906 3.377 1 96.38 422 LYS B O 1
ATOM 8633 N N . ARG B 1 423 ? -9.445 37.781 5.516 1 95.81 423 ARG B N 1
ATOM 8634 C CA . ARG B 1 423 ? -9.758 36.375 5.387 1 95.81 423 ARG B CA 1
ATOM 8635 C C . ARG B 1 423 ? -10.758 36.125 4.262 1 95.81 423 ARG B C 1
ATOM 8637 O O . ARG B 1 423 ? -11.766 36.812 4.156 1 95.81 423 ARG B O 1
ATOM 8644 N N . GLY B 1 424 ? -10.445 35.125 3.412 1 94.88 424 GLY B N 1
ATOM 8645 C CA . GLY B 1 424 ? -11.359 34.781 2.342 1 94.88 424 GLY B CA 1
ATOM 8646 C C . GLY B 1 424 ? -10.984 35.375 1.005 1 94.88 424 GLY B C 1
ATOM 8647 O O . GLY B 1 424 ? -11.469 34.938 -0.041 1 94.88 424 GLY B O 1
ATOM 8648 N N . GLU B 1 425 ? -10.125 36.375 1.049 1 96.38 425 GLU B N 1
ATOM 8649 C CA . GLU B 1 425 ? -9.688 36.969 -0.211 1 96.38 425 GLU B CA 1
ATOM 8650 C C . GLU B 1 425 ? -8.891 35.969 -1.043 1 96.38 425 GLU B C 1
ATOM 8652 O O . GLU B 1 425 ? -8.242 35.062 -0.493 1 96.38 425 GLU B O 1
ATOM 8657 N N . THR B 1 426 ? -8.992 36.125 -2.322 1 97.06 426 THR B N 1
ATOM 8658 C CA . THR B 1 426 ? -8.344 35.219 -3.256 1 97.06 426 THR B CA 1
ATOM 8659 C C . THR B 1 426 ? -6.855 35.562 -3.385 1 97.06 426 THR B C 1
ATOM 8661 O O . THR B 1 426 ? -6.477 36.719 -3.416 1 97.06 426 THR B O 1
ATOM 8664 N N . ILE B 1 427 ? -6.066 34.562 -3.393 1 96.75 427 ILE B N 1
ATOM 8665 C CA . ILE B 1 427 ? -4.641 34.719 -3.68 1 96.75 427 ILE B CA 1
ATOM 8666 C C . ILE B 1 427 ? -4.262 33.812 -4.859 1 96.75 427 ILE B C 1
ATOM 8668 O O . ILE B 1 427 ? -4.918 32.812 -5.117 1 96.75 427 ILE B O 1
ATOM 8672 N N . PRO B 1 428 ? -3.209 34.125 -5.508 1 94.5 428 PRO B N 1
ATOM 8673 C CA . PRO B 1 428 ? -2.285 35.25 -5.34 1 94.5 428 PRO B CA 1
ATOM 8674 C C . PRO B 1 428 ? -2.955 36.594 -5.559 1 94.5 428 PRO B C 1
ATOM 8676 O O . PRO B 1 428 ? -3.934 36.688 -6.305 1 94.5 428 PRO B O 1
ATOM 8679 N N . ASN B 1 429 ? -2.439 37.562 -4.84 1 94.5 429 ASN B N 1
ATOM 8680 C CA . ASN B 1 429 ? -2.988 38.906 -4.891 1 94.5 429 ASN B CA 1
ATOM 8681 C C . ASN B 1 429 ? -1.924 39.969 -4.578 1 94.5 429 ASN B C 1
ATOM 8683 O O . ASN B 1 429 ? -1.051 39.75 -3.74 1 94.5 429 ASN B O 1
ATOM 8687 N N . ARG B 1 430 ? -2.002 41.031 -5.297 1 93.88 430 ARG B N 1
ATOM 8688 C CA . ARG B 1 430 ? -1.09 42.156 -5.102 1 93.88 430 ARG B CA 1
ATOM 8689 C C . ARG B 1 430 ? -1.839 43.406 -4.621 1 93.88 430 ARG B C 1
ATOM 8691 O O . ARG B 1 430 ? -2.881 43.75 -5.176 1 93.88 430 ARG B O 1
ATOM 8698 N N . LYS B 1 431 ? -1.373 44.031 -3.541 1 94.94 431 LYS B N 1
ATOM 8699 C CA . LYS B 1 431 ? -1.966 45.25 -3 1 94.94 431 LYS B CA 1
ATOM 8700 C C . LYS B 1 431 ? -0.901 46.312 -2.742 1 94.94 431 LYS B C 1
ATOM 8702 O O . LYS B 1 431 ? 0.209 45.969 -2.311 1 94.94 431 LYS B O 1
ATOM 8707 N N . ASN B 1 432 ? -1.308 47.531 -2.988 1 93.25 432 ASN B N 1
ATOM 8708 C CA . ASN B 1 432 ? -0.412 48.656 -2.771 1 93.25 432 ASN B CA 1
ATOM 8709 C C . ASN B 1 432 ? -0.82 49.469 -1.545 1 93.25 432 ASN B C 1
ATOM 8711 O O . ASN B 1 432 ? -1.993 49.812 -1.383 1 93.25 432 ASN B O 1
ATOM 8715 N N . LEU B 1 433 ? 0.081 49.688 -0.69 1 93.94 433 LEU B N 1
ATOM 8716 C CA . LEU B 1 433 ? -0.127 50.531 0.465 1 93.94 433 LEU B CA 1
ATOM 8717 C C . LEU B 1 433 ? 0.674 51.844 0.328 1 93.94 433 LEU B C 1
ATOM 8719 O O . LEU B 1 433 ? 1.881 51.781 0.076 1 93.94 433 LEU B O 1
ATOM 8723 N N . THR B 1 434 ? 0.018 52.938 0.496 1 92 434 THR B N 1
ATOM 8724 C CA . THR B 1 434 ? 0.689 54.219 0.41 1 92 434 THR B CA 1
ATOM 8725 C C . THR B 1 434 ? 0.893 54.812 1.799 1 92 434 THR B C 1
ATOM 8727 O O . THR B 1 434 ? -0.065 54.969 2.559 1 92 434 THR B O 1
ATOM 8730 N N . VAL B 1 435 ? 2.137 55.156 2.061 1 92.88 435 VAL B N 1
ATOM 8731 C CA . VAL B 1 435 ? 2.479 55.719 3.373 1 92.88 435 VAL B CA 1
ATOM 8732 C C . VAL B 1 435 ? 3.389 56.938 3.215 1 92.88 435 VAL B C 1
ATOM 8734 O O . VAL B 1 435 ? 3.928 57.156 2.131 1 92.88 435 VAL B O 1
ATOM 8737 N N . PHE B 1 436 ? 3.541 57.625 4.309 1 89.38 436 PHE B N 1
ATOM 8738 C CA . PHE B 1 436 ? 4.414 58.812 4.289 1 89.38 436 PHE B CA 1
ATOM 8739 C C . PHE B 1 436 ? 5.781 58.469 4.875 1 89.38 436 PHE B C 1
ATOM 8741 O O . PHE B 1 436 ? 6.77 59.156 4.59 1 89.38 436 PHE B O 1
ATOM 8748 N N . THR B 1 437 ? 5.832 57.5 5.738 1 88.81 437 THR B N 1
ATOM 8749 C CA . THR B 1 437 ? 7.062 56.906 6.234 1 88.81 437 THR B CA 1
ATOM 8750 C C . THR B 1 437 ? 7.141 55.438 5.824 1 88.81 437 THR B C 1
ATOM 8752 O O . THR B 1 437 ? 6.277 54.625 6.191 1 88.81 437 THR B O 1
ATOM 8755 N N . PRO B 1 438 ? 8.094 55.156 5.09 1 90 438 PRO B N 1
ATOM 8756 C CA . PRO B 1 438 ? 8.148 53.781 4.559 1 90 438 PRO B CA 1
ATOM 8757 C C . PRO B 1 438 ? 8.516 52.75 5.621 1 90 438 PRO B C 1
ATOM 8759 O O . PRO B 1 438 ? 9.547 52.062 5.5 1 90 438 PRO B O 1
ATOM 8762 N N . GLU B 1 439 ? 7.758 52.562 6.582 1 92 439 GLU B N 1
ATOM 8763 C CA . GLU B 1 439 ? 7.879 51.594 7.668 1 92 439 GLU B CA 1
ATOM 8764 C C . GLU B 1 439 ? 6.523 50.969 8.016 1 92 439 GLU B C 1
ATOM 8766 O O . GLU B 1 439 ? 5.609 51.688 8.438 1 92 439 GLU B O 1
ATOM 8771 N N . VAL B 1 440 ? 6.477 49.656 7.805 1 94.31 440 VAL B N 1
ATOM 8772 C CA . VAL B 1 440 ? 5.199 49 8.016 1 94.31 440 VAL B CA 1
ATOM 8773 C C . VAL B 1 440 ? 5.434 47.656 8.734 1 94.31 440 VAL B C 1
ATOM 8775 O O . VAL B 1 440 ? 6.367 46.938 8.414 1 94.31 440 VAL B O 1
ATOM 8778 N N . ASP B 1 441 ? 4.613 47.406 9.727 1 93.06 441 ASP B N 1
ATOM 8779 C CA . ASP B 1 441 ? 4.578 46.094 10.375 1 93.06 441 ASP B CA 1
ATOM 8780 C C . ASP B 1 441 ? 3.365 45.281 9.922 1 93.06 441 ASP B C 1
ATOM 8782 O O . ASP B 1 441 ? 2.25 45.812 9.859 1 93.06 441 ASP B O 1
ATOM 8786 N N . LEU B 1 442 ? 3.662 44.094 9.625 1 94 442 LEU B N 1
ATOM 8787 C CA . LEU B 1 442 ? 2.596 43.188 9.242 1 94 442 LEU B CA 1
ATOM 8788 C C . LEU B 1 442 ? 2.371 42.125 10.32 1 94 442 LEU B C 1
ATOM 8790 O O . LEU B 1 442 ? 3.33 41.531 10.836 1 94 442 LEU B O 1
ATOM 8794 N N . PHE B 1 443 ? 1.13 41.844 10.719 1 93.5 443 PHE B N 1
ATOM 8795 C CA . PHE B 1 443 ? 0.837 40.781 11.672 1 93.5 443 PHE B CA 1
ATOM 8796 C C . PHE B 1 443 ? -0.545 40.188 11.422 1 93.5 443 PHE B C 1
ATOM 8798 O O . PHE B 1 443 ? -1.384 40.812 10.773 1 93.5 443 PHE B O 1
ATOM 8805 N N . TYR B 1 444 ? -0.767 38.969 11.875 1 93.75 444 TYR B N 1
ATOM 8806 C CA . TYR B 1 444 ? -2.074 38.344 11.797 1 93.75 444 TYR B CA 1
ATOM 8807 C C . TYR B 1 444 ? -3.055 38.969 12.773 1 93.75 444 TYR B C 1
ATOM 8809 O O . TYR B 1 444 ? -2.65 39.5 13.82 1 93.75 444 TYR B O 1
ATOM 8817 N N . GLU B 1 445 ? -4.23 38.875 12.469 1 92.06 445 GLU B N 1
ATOM 8818 C CA . GLU B 1 445 ? -5.281 39.469 13.281 1 92.06 445 GLU B CA 1
ATOM 8819 C C . GLU B 1 445 ? -5.277 38.906 14.695 1 92.06 445 GLU B C 1
ATOM 8821 O O . GLU B 1 445 ? -5.578 39.594 15.664 1 92.06 445 GLU B O 1
ATOM 8826 N N . SER B 1 446 ? -4.875 37.719 14.828 1 87.25 446 SER B N 1
ATOM 8827 C CA . SER B 1 446 ? -4.871 37.062 16.125 1 87.25 446 SER B CA 1
ATOM 8828 C C . SER B 1 446 ? -3.701 37.531 16.984 1 87.25 446 SER B C 1
ATOM 8830 O O . SER B 1 446 ? -3.566 37.125 18.141 1 87.25 446 SER B O 1
ATOM 8832 N N . PHE B 1 447 ? -2.879 38.312 16.469 1 81.5 447 PHE B N 1
ATOM 8833 C CA . PHE B 1 447 ? -1.702 38.844 17.141 1 81.5 447 PHE B CA 1
ATOM 8834 C C . PHE B 1 447 ? -2.074 39.438 18.516 1 81.5 447 PHE B C 1
ATOM 8836 O O . PHE B 1 447 ? -1.38 39.188 19.5 1 81.5 447 PHE B O 1
ATOM 8843 N N . GLY B 1 448 ? -3.154 40.125 18.609 1 75.69 448 GLY B N 1
ATOM 8844 C CA . GLY B 1 448 ? -3.527 40.844 19.828 1 75.69 448 GLY B CA 1
ATOM 8845 C C . GLY B 1 448 ? -4.121 39.906 20.891 1 75.69 448 GLY B C 1
ATOM 8846 O O . GLY B 1 448 ? -4.156 40.25 22.078 1 75.69 448 GLY B O 1
ATOM 8847 N N . THR B 1 449 ? -4.488 38.719 20.5 1 78.94 449 THR B N 1
ATOM 8848 C CA . THR B 1 449 ? -5.188 37.844 21.438 1 78.94 449 THR B CA 1
ATOM 8849 C C . THR B 1 449 ? -4.359 36.594 21.734 1 78.94 449 THR B C 1
ATOM 8851 O O . THR B 1 449 ? -4.707 35.812 22.609 1 78.94 449 THR B O 1
ATOM 8854 N N . SER B 1 450 ? -3.287 36.531 21.062 1 81 450 SER B N 1
ATOM 8855 C CA . SER B 1 450 ? -2.48 35.312 21.203 1 81 450 SER B CA 1
ATOM 8856 C C . SER B 1 450 ? -1.515 35.438 22.391 1 81 450 SER B C 1
ATOM 8858 O O . SER B 1 450 ? -0.993 36.531 22.656 1 81 450 SER B O 1
ATOM 8860 N N . PRO B 1 451 ? -1.353 34.312 23.031 1 75.88 451 PRO B N 1
ATOM 8861 C CA . PRO B 1 451 ? -0.33 34.312 24.078 1 75.88 451 PRO B CA 1
ATOM 8862 C C . PRO B 1 451 ? 1.089 34.375 23.516 1 75.88 451 PRO B C 1
ATOM 8864 O O . PRO B 1 451 ? 2.039 34.625 24.266 1 75.88 451 PRO B O 1
ATOM 8867 N N . ARG B 1 452 ? 1.197 34.25 22.188 1 81.31 452 ARG B N 1
ATOM 8868 C CA . ARG B 1 452 ? 2.5 34.281 21.531 1 81.31 452 ARG B CA 1
ATOM 8869 C C . ARG B 1 452 ? 2.48 35.25 20.359 1 81.31 452 ARG B C 1
ATOM 8871 O O . ARG B 1 452 ? 2.715 34.875 19.219 1 81.31 452 ARG B O 1
ATOM 8878 N N . PRO B 1 453 ? 2.381 36.375 20.688 1 80.38 453 PRO B N 1
ATOM 8879 C CA . PRO B 1 453 ? 2.201 37.375 19.609 1 80.38 453 PRO B CA 1
ATOM 8880 C C . PRO B 1 453 ? 3.41 37.438 18.688 1 80.38 453 PRO B C 1
ATOM 8882 O O . PRO B 1 453 ? 3.26 37.719 17.5 1 80.38 453 PRO B O 1
ATOM 8885 N N . ASP B 1 454 ? 4.559 37.188 19.156 1 78.38 454 ASP B N 1
ATOM 8886 C CA . ASP B 1 454 ? 5.777 37.281 18.359 1 78.38 454 ASP B CA 1
ATOM 8887 C C . ASP B 1 454 ? 5.742 36.312 17.172 1 78.38 454 ASP B C 1
ATOM 8889 O O . ASP B 1 454 ? 6.32 36.594 16.125 1 78.38 454 ASP B O 1
ATOM 8893 N N . LEU B 1 455 ? 5.043 35.281 17.422 1 82.56 455 LEU B N 1
ATOM 8894 C CA . LEU B 1 455 ? 5 34.25 16.391 1 82.56 455 LEU B CA 1
ATOM 8895 C C . LEU B 1 455 ? 3.883 34.531 15.383 1 82.56 455 LEU B C 1
ATOM 8897 O O . LEU B 1 455 ? 3.74 33.812 14.391 1 82.56 455 LEU B O 1
ATOM 8901 N N . LEU B 1 456 ? 3.215 35.625 15.648 1 87.56 456 LEU B N 1
ATOM 8902 C CA . LEU B 1 456 ? 2.131 36.031 14.758 1 87.56 456 LEU B CA 1
ATOM 8903 C C . LEU B 1 456 ? 2.486 37.281 14 1 87.56 456 LEU B C 1
ATOM 8905 O O . LEU B 1 456 ? 1.684 37.812 13.219 1 87.56 456 LEU B O 1
ATOM 8909 N N . HIS B 1 457 ? 3.684 37.781 14.32 1 89.5 457 HIS B N 1
ATOM 8910 C CA . HIS B 1 457 ? 4.27 38.844 13.508 1 89.5 457 HIS B CA 1
ATOM 8911 C C . HIS B 1 457 ? 4.828 38.281 12.203 1 89.5 457 HIS B C 1
ATOM 8913 O O . HIS B 1 457 ? 5.609 37.344 12.211 1 89.5 457 HIS B O 1
ATOM 8919 N N . ILE B 1 458 ? 4.41 38.844 11.133 1 91.25 458 ILE B N 1
ATOM 8920 C CA . ILE B 1 458 ? 4.766 38.281 9.828 1 91.25 458 ILE B CA 1
ATOM 8921 C C . ILE B 1 458 ? 6.09 38.906 9.367 1 91.25 458 ILE B C 1
ATOM 8923 O O . ILE B 1 458 ? 7.031 38.156 9.039 1 91.25 458 ILE B O 1
ATOM 8927 N N . ALA B 1 459 ? 6.125 40.25 9.305 1 90.75 459 ALA B N 1
ATOM 8928 C CA . ALA B 1 459 ? 7.332 40.906 8.812 1 90.75 459 ALA B CA 1
ATOM 8929 C C . ALA B 1 459 ? 7.332 42.406 9.156 1 90.75 459 ALA B C 1
ATOM 8931 O O . ALA B 1 459 ? 6.285 42.969 9.477 1 90.75 459 ALA B O 1
ATOM 8932 N N . HIS B 1 460 ? 8.555 42.906 9.227 1 91.12 460 HIS B N 1
ATOM 8933 C CA . HIS B 1 460 ? 8.797 44.344 9.242 1 91.12 460 HIS B CA 1
ATOM 8934 C C . HIS B 1 460 ? 9.367 44.812 7.914 1 91.12 460 HIS B C 1
ATOM 8936 O O . HIS B 1 460 ? 10.391 44.312 7.449 1 91.12 460 HIS B O 1
ATOM 8942 N N . VAL B 1 461 ? 8.633 45.75 7.344 1 92.19 461 VAL B N 1
ATOM 8943 C CA . VAL B 1 461 ? 9.062 46.281 6.051 1 92.19 461 VAL B CA 1
ATOM 8944 C C . VAL B 1 461 ? 9.539 47.719 6.199 1 92.19 461 VAL B C 1
ATOM 8946 O O . VAL B 1 461 ? 8.836 48.562 6.758 1 92.19 461 VAL B O 1
ATOM 8949 N N . ASN B 1 462 ? 10.75 48 5.719 1 91.81 462 ASN B N 1
ATOM 8950 C CA . ASN B 1 462 ? 11.273 49.344 5.758 1 91.81 462 ASN B CA 1
ATOM 8951 C C . ASN B 1 462 ? 12.203 49.625 4.578 1 91.81 462 ASN B C 1
ATOM 8953 O O . ASN B 1 462 ? 12.562 48.719 3.836 1 91.81 462 ASN B O 1
ATOM 8957 N N . ALA B 1 463 ? 12.461 50.938 4.383 1 89.94 463 ALA B N 1
ATOM 8958 C CA . ALA B 1 463 ? 13.422 51.312 3.35 1 89.94 463 ALA B CA 1
ATOM 8959 C C . ALA B 1 463 ? 14.836 50.906 3.736 1 89.94 463 ALA B C 1
ATOM 8961 O O . ALA B 1 463 ? 15.219 51 4.902 1 89.94 463 ALA B O 1
ATOM 8962 N N . ALA B 1 464 ? 15.562 50.469 2.742 1 83.5 464 ALA B N 1
ATOM 8963 C CA . ALA B 1 464 ? 16.922 50 2.994 1 83.5 464 ALA B CA 1
ATOM 8964 C C . ALA B 1 464 ? 17.844 51.125 3.418 1 83.5 464 ALA B C 1
ATOM 8966 O O . ALA B 1 464 ? 18.797 50.906 4.16 1 83.5 464 ALA B O 1
ATOM 8967 N N . HIS B 1 465 ? 17.547 52.312 2.887 1 82.94 465 HIS B N 1
ATOM 8968 C CA . HIS B 1 465 ? 18.391 53.469 3.184 1 82.94 465 HIS B CA 1
ATOM 8969 C C . HIS B 1 465 ? 17.547 54.625 3.684 1 82.94 465 HIS B C 1
ATOM 8971 O O . HIS B 1 465 ? 16.359 54.719 3.369 1 82.94 465 HIS B O 1
ATOM 8977 N N . PRO B 1 466 ? 18.219 55.438 4.531 1 80.81 466 PRO B N 1
ATOM 8978 C CA . PRO B 1 466 ? 17.5 56.625 4.988 1 80.81 466 PRO B CA 1
ATOM 8979 C C . PRO B 1 466 ? 16.984 57.469 3.83 1 80.81 466 PRO B C 1
ATOM 8981 O O . PRO B 1 466 ? 17.672 57.656 2.824 1 80.81 466 PRO B O 1
ATOM 8984 N N . ILE B 1 467 ? 15.844 57.938 4.023 1 81.62 467 ILE B N 1
ATOM 8985 C CA . ILE B 1 467 ? 15.164 58.688 2.963 1 81.62 467 ILE B CA 1
ATOM 8986 C C . ILE B 1 467 ? 15.461 60.156 3.105 1 81.62 467 ILE B C 1
ATOM 8988 O O . ILE B 1 467 ? 15.211 60.75 4.156 1 81.62 467 ILE B O 1
ATOM 8992 N N . GLU B 1 468 ? 16.031 60.781 2.123 1 80.5 468 GLU B N 1
ATOM 8993 C CA . GLU B 1 468 ? 16.281 62.219 2.111 1 80.5 468 GLU B CA 1
ATOM 8994 C C . GLU B 1 468 ? 15.086 62.969 1.545 1 80.5 468 GLU B C 1
ATOM 8996 O O . GLU B 1 468 ? 14.469 62.562 0.569 1 80.5 468 GLU B O 1
ATOM 9001 N N . PRO B 1 469 ? 14.719 64.062 2.223 1 78.75 469 PRO B N 1
ATOM 9002 C CA . PRO B 1 469 ? 13.617 64.875 1.672 1 78.75 469 PRO B CA 1
ATOM 9003 C C . PRO B 1 469 ? 13.969 65.5 0.327 1 78.75 469 PRO B C 1
ATOM 9005 O O . PRO B 1 469 ? 15.117 65.875 0.095 1 78.75 469 PRO B O 1
ATOM 9008 N N . ASN B 1 470 ? 13.023 65.375 -0.444 1 78.56 470 ASN B N 1
ATOM 9009 C CA . ASN B 1 470 ? 13.172 66.125 -1.698 1 78.56 470 ASN B CA 1
ATOM 9010 C C . ASN B 1 470 ? 12.898 67.625 -1.517 1 78.56 470 ASN B C 1
ATOM 9012 O O . ASN B 1 470 ? 11.75 68 -1.289 1 78.56 470 ASN B O 1
ATOM 9016 N N . GLN B 1 471 ? 13.812 68.438 -1.724 1 79.06 471 GLN B N 1
ATOM 9017 C CA . GLN B 1 471 ? 13.719 69.875 -1.469 1 79.06 471 GLN B CA 1
ATOM 9018 C C . GLN B 1 471 ? 12.812 70.562 -2.488 1 79.06 471 GLN B C 1
ATOM 9020 O O . GLN B 1 471 ? 12.242 71.625 -2.211 1 79.06 471 GLN B O 1
ATOM 9025 N N . ASN B 1 472 ? 12.68 69.938 -3.621 1 78.38 472 ASN B N 1
ATOM 9026 C CA . ASN B 1 472 ? 11.891 70.562 -4.68 1 78.38 472 ASN B CA 1
ATOM 9027 C C . ASN B 1 472 ? 10.438 70.062 -4.641 1 78.38 472 ASN B C 1
ATOM 9029 O O . ASN B 1 472 ? 9.633 70.438 -5.496 1 78.38 472 ASN B O 1
ATOM 9033 N N . ALA B 1 473 ? 10.172 69.25 -3.57 1 78.56 473 ALA B N 1
ATOM 9034 C CA . ALA B 1 473 ? 8.82 68.688 -3.512 1 78.56 473 ALA B CA 1
ATOM 9035 C C . ALA B 1 473 ? 7.836 69.75 -2.949 1 78.56 473 ALA B C 1
ATOM 9037 O O . ALA B 1 473 ? 8.148 70.438 -1.994 1 78.56 473 ALA B O 1
ATOM 9038 N N . VAL B 1 474 ? 6.633 69.812 -3.66 1 82.5 474 VAL B N 1
ATOM 9039 C CA . VAL B 1 474 ? 5.621 70.812 -3.24 1 82.5 474 VAL B CA 1
ATOM 9040 C C . VAL B 1 474 ? 4.711 70.125 -2.188 1 82.5 474 VAL B C 1
ATOM 9042 O O . VAL B 1 474 ? 4.035 70.875 -1.436 1 82.5 474 VAL B O 1
ATOM 9045 N N . GLU B 1 475 ? 4.676 68.812 -2.207 1 84.19 475 GLU B N 1
ATOM 9046 C CA . GLU B 1 475 ? 3.928 68.062 -1.225 1 84.19 475 GLU B CA 1
ATOM 9047 C C . GLU B 1 475 ? 4.824 67.062 -0.519 1 84.19 475 GLU B C 1
ATOM 9049 O O . GLU B 1 475 ? 5.918 66.75 -1.001 1 84.19 475 GLU B O 1
ATOM 9054 N N . PRO B 1 476 ? 4.301 66.625 0.622 1 85.81 476 PRO B N 1
ATOM 9055 C CA . PRO B 1 476 ? 5.098 65.625 1.292 1 85.81 476 PRO B CA 1
ATOM 9056 C C . PRO B 1 476 ? 5.281 64.375 0.441 1 85.81 476 PRO B C 1
ATOM 9058 O O . PRO B 1 476 ? 4.348 63.938 -0.249 1 85.81 476 PRO B O 1
ATOM 9061 N N . THR B 1 477 ? 6.492 63.844 0.463 1 89.31 477 THR B N 1
ATOM 9062 C CA . THR B 1 477 ? 6.812 62.625 -0.271 1 89.31 477 THR B CA 1
ATOM 9063 C C . THR B 1 477 ? 5.949 61.469 0.207 1 89.31 477 THR B C 1
ATOM 9065 O O . THR B 1 477 ? 5.738 61.281 1.41 1 89.31 477 THR B O 1
ATOM 9068 N N . LYS B 1 478 ? 5.391 60.688 -0.749 1 91 478 LYS B N 1
ATOM 9069 C CA . LYS B 1 478 ? 4.625 59.5 -0.45 1 91 478 LYS B CA 1
ATOM 9070 C C . LYS B 1 478 ? 5.375 58.25 -0.904 1 91 478 LYS B C 1
ATOM 9072 O O . LYS B 1 478 ? 6.148 58.281 -1.862 1 91 478 LYS B O 1
ATOM 9077 N N . PHE B 1 479 ? 5.145 57.188 -0.231 1 92.81 479 PHE B N 1
ATOM 9078 C CA . PHE B 1 479 ? 5.754 55.938 -0.571 1 92.81 479 PHE B CA 1
ATOM 9079 C C . PHE B 1 479 ? 4.691 54.875 -0.814 1 92.81 479 PHE B C 1
ATOM 9081 O O . PHE B 1 479 ? 3.83 54.625 0.039 1 92.81 479 PHE B O 1
ATOM 9088 N N . ARG B 1 480 ? 4.766 54.25 -1.961 1 94.06 480 ARG B N 1
ATOM 9089 C CA . ARG B 1 480 ? 3.877 53.125 -2.293 1 94.06 480 ARG B CA 1
ATOM 9090 C C . ARG B 1 480 ? 4.594 51.781 -2.135 1 94.06 480 ARG B C 1
ATOM 9092 O O . ARG B 1 480 ? 5.617 51.531 -2.779 1 94.06 480 ARG B O 1
ATOM 9099 N N . ILE B 1 481 ? 4.07 50.969 -1.316 1 94.69 481 ILE B N 1
ATOM 9100 C CA . ILE B 1 481 ? 4.652 49.656 -1.049 1 94.69 481 ILE B CA 1
ATOM 9101 C C . ILE B 1 481 ? 3.75 48.562 -1.62 1 94.69 481 ILE B C 1
ATOM 9103 O O . ILE B 1 481 ? 2.648 48.344 -1.116 1 94.69 481 ILE B O 1
ATOM 9107 N N . PRO B 1 482 ? 4.242 47.844 -2.625 1 94.25 482 PRO B N 1
ATOM 9108 C CA . PRO B 1 482 ? 3.465 46.75 -3.184 1 94.25 482 PRO B CA 1
ATOM 9109 C C . PRO B 1 482 ? 3.652 45.438 -2.408 1 94.25 482 PRO B C 1
ATOM 9111 O O . PRO B 1 482 ? 4.738 44.844 -2.428 1 94.25 482 PRO B O 1
ATOM 9114 N N . PHE B 1 483 ? 2.586 44.969 -1.811 1 94.94 483 PHE B N 1
ATOM 9115 C CA . PHE B 1 483 ? 2.602 43.688 -1.133 1 94.94 483 PHE B CA 1
ATOM 9116 C C . PHE B 1 483 ? 2.035 42.594 -2.035 1 94.94 483 PHE B C 1
ATOM 9118 O O . PHE B 1 483 ? 0.991 42.781 -2.662 1 94.94 483 PHE B O 1
ATOM 9125 N N . VAL B 1 484 ? 2.811 41.5 -2.098 1 94 484 VAL B N 1
ATOM 9126 C CA . VAL B 1 484 ? 2.352 40.375 -2.898 1 94 484 VAL B CA 1
ATOM 9127 C C . VAL B 1 484 ? 2.131 39.156 -1.999 1 94 484 VAL B C 1
ATOM 9129 O O . VAL B 1 484 ? 3.041 38.719 -1.287 1 94 484 VAL B O 1
ATOM 9132 N N . TYR B 1 485 ? 0.926 38.625 -1.99 1 95.25 485 TYR B N 1
ATOM 9133 C CA . TYR B 1 485 ? 0.553 37.406 -1.286 1 95.25 485 TYR B CA 1
ATOM 9134 C C . TYR B 1 485 ? 0.454 36.219 -2.25 1 95.25 485 TYR B C 1
ATOM 9136 O O . TYR B 1 485 ? -0.469 36.156 -3.066 1 95.25 485 TYR B O 1
ATOM 9144 N N . GLU B 1 486 ? 1.363 35.25 -2.1 1 93.19 486 GLU B N 1
ATOM 9145 C CA . GLU B 1 486 ? 1.522 34.219 -3.105 1 93.19 486 GLU B CA 1
ATOM 9146 C C . GLU B 1 486 ? 0.869 32.906 -2.652 1 93.19 486 GLU B C 1
ATOM 9148 O O . GLU B 1 486 ? 0.432 32.812 -1.506 1 93.19 486 GLU B O 1
ATOM 9153 N N . LEU B 1 487 ? 0.91 31.922 -3.539 1 93.19 487 LEU B N 1
ATOM 9154 C CA . LEU B 1 487 ? 0.252 30.641 -3.332 1 93.19 487 LEU B CA 1
ATOM 9155 C C . LEU B 1 487 ? 0.919 29.859 -2.203 1 93.19 487 LEU B C 1
ATOM 9157 O O . LEU B 1 487 ? 0.302 28.969 -1.603 1 93.19 487 LEU B O 1
ATOM 9161 N N . ASP B 1 488 ? 2.152 30.156 -1.934 1 93.5 488 ASP B N 1
ATOM 9162 C CA . ASP B 1 488 ? 2.844 29.484 -0.842 1 93.5 488 ASP B CA 1
ATOM 9163 C C . ASP B 1 488 ? 2.502 30.109 0.504 1 93.5 488 ASP B C 1
ATOM 9165 O O . ASP B 1 488 ? 2.949 29.641 1.551 1 93.5 488 ASP B O 1
ATOM 9169 N N . HIS B 1 489 ? 1.742 31.234 0.418 1 94.38 489 HIS B N 1
ATOM 9170 C CA . HIS B 1 489 ? 1.197 31.953 1.563 1 94.38 489 HIS B CA 1
ATOM 9171 C C . HIS B 1 489 ? 2.287 32.719 2.301 1 94.38 489 HIS B C 1
ATOM 9173 O O . HIS B 1 489 ? 2.174 32.969 3.502 1 94.38 489 HIS B O 1
ATOM 9179 N N . LEU B 1 490 ? 3.287 33 1.577 1 91.88 490 LEU B N 1
ATOM 9180 C CA . LEU B 1 490 ? 4.289 33.969 2.027 1 91.88 490 LEU B CA 1
ATOM 9181 C C . LEU B 1 490 ? 4.055 35.344 1.39 1 91.88 490 LEU B C 1
ATOM 9183 O O . LEU B 1 490 ? 3.529 35.406 0.279 1 91.88 490 LEU B O 1
ATOM 9187 N N . LEU B 1 491 ? 4.375 36.312 2.125 1 92 491 LEU B N 1
ATOM 9188 C CA . LEU B 1 491 ? 4.266 37.688 1.634 1 92 491 LEU B CA 1
ATOM 9189 C C . LEU B 1 491 ? 5.621 38.219 1.179 1 92 491 LEU B C 1
ATOM 9191 O O . LEU B 1 491 ? 6.641 37.938 1.813 1 92 491 LEU B O 1
ATOM 9195 N N . HIS B 1 492 ? 5.516 38.938 0.11 1 89.38 492 HIS B N 1
ATOM 9196 C CA . HIS B 1 492 ? 6.742 39.5 -0.46 1 89.38 492 HIS B CA 1
ATOM 9197 C C . HIS B 1 492 ? 6.586 40.969 -0.793 1 89.38 492 HIS B C 1
ATOM 9199 O O . HIS B 1 492 ? 5.484 41.438 -1.094 1 89.38 492 HIS B O 1
ATOM 9205 N N . VAL B 1 493 ? 7.672 41.656 -0.577 1 91.31 493 VAL B N 1
ATOM 9206 C CA . VAL B 1 493 ? 7.824 43.031 -1.048 1 91.31 493 VAL B CA 1
ATOM 9207 C C . VAL B 1 493 ? 9.141 43.156 -1.814 1 91.31 493 VAL B C 1
ATOM 9209 O O . VAL B 1 493 ? 10.211 42.906 -1.268 1 91.31 493 VAL B O 1
ATOM 9212 N N . ASN B 1 494 ? 9.062 43.531 -3 1 85.19 494 ASN B N 1
ATOM 9213 C CA . ASN B 1 494 ? 10.273 43.594 -3.805 1 85.19 494 ASN B CA 1
ATOM 9214 C C . ASN B 1 494 ? 10.891 45 -3.727 1 85.19 494 ASN B C 1
ATOM 9216 O O . ASN B 1 494 ? 12.117 45.125 -3.678 1 85.19 494 ASN B O 1
ATOM 9220 N N . ASN B 1 495 ? 10.094 46.062 -3.844 1 91 495 ASN B N 1
ATOM 9221 C CA . ASN B 1 495 ? 10.562 47.438 -3.822 1 91 495 ASN B CA 1
ATOM 9222 C C . ASN B 1 495 ? 9.492 48.406 -3.305 1 91 495 ASN B C 1
ATOM 9224 O O . ASN B 1 495 ? 8.328 48 -3.168 1 91 495 ASN B O 1
ATOM 9228 N N . ILE B 1 496 ? 10.078 49.531 -2.949 1 93 496 ILE B N 1
ATOM 9229 C CA . ILE B 1 496 ? 9.195 50.625 -2.559 1 93 496 ILE B CA 1
ATOM 9230 C C . ILE B 1 496 ? 9.25 51.719 -3.607 1 93 496 ILE B C 1
ATOM 9232 O O . ILE B 1 496 ? 10.336 52.094 -4.082 1 93 496 ILE B O 1
ATOM 9236 N N . MET B 1 497 ? 8.094 52.25 -3.908 1 92.19 497 MET B N 1
ATOM 9237 C CA . MET B 1 497 ? 8.031 53.344 -4.875 1 92.19 497 MET B CA 1
ATOM 9238 C C . MET B 1 497 ? 7.883 54.688 -4.168 1 92.19 497 MET B C 1
ATOM 9240 O O . MET B 1 497 ? 6.863 54.969 -3.523 1 92.19 497 MET B O 1
ATOM 9244 N N . ARG B 1 498 ? 8.859 55.5 -4.332 1 93.25 498 ARG B N 1
ATOM 9245 C CA . ARG B 1 498 ? 8.805 56.844 -3.822 1 93.25 498 ARG B CA 1
ATOM 9246 C C . ARG B 1 498 ? 8.102 57.781 -4.812 1 93.25 498 ARG B C 1
ATOM 9248 O O . ARG B 1 498 ? 8.406 57.75 -6.008 1 93.25 498 ARG B O 1
ATOM 9255 N N . ILE B 1 499 ? 7.227 58.531 -4.301 1 91.56 499 ILE B N 1
ATOM 9256 C CA . ILE B 1 499 ? 6.438 59.406 -5.148 1 91.56 499 ILE B CA 1
ATOM 9257 C C . ILE B 1 499 ? 6.645 60.875 -4.707 1 91.56 499 ILE B C 1
ATOM 9259 O O . ILE B 1 499 ? 6.215 61.25 -3.619 1 91.56 499 ILE B O 1
ATOM 9263 N N . ASP B 1 500 ? 7.277 61.688 -5.555 1 91.12 500 ASP B N 1
ATOM 9264 C CA . ASP B 1 500 ? 7.496 63.094 -5.324 1 91.12 500 ASP B CA 1
ATOM 9265 C C . ASP B 1 500 ? 6.738 63.938 -6.348 1 91.12 500 ASP B C 1
ATOM 9267 O O . ASP B 1 500 ? 6.676 63.594 -7.523 1 91.12 500 ASP B O 1
ATOM 9271 N N . LYS B 1 501 ? 6.172 64.938 -5.852 1 88.56 501 LYS B N 1
ATOM 9272 C CA . LYS B 1 501 ? 5.594 65.938 -6.75 1 88.56 501 LYS B CA 1
ATOM 9273 C C . LYS B 1 501 ? 6.492 67.188 -6.859 1 88.56 501 LYS B C 1
ATOM 9275 O O . LYS B 1 501 ? 6.668 67.938 -5.883 1 88.56 501 LYS B O 1
ATOM 9280 N N . VAL B 1 502 ? 7.121 67.438 -8.047 1 84.81 502 VAL B N 1
ATOM 9281 C CA . VAL B 1 502 ? 8.117 68.5 -8.211 1 84.81 502 VAL B CA 1
ATOM 9282 C C . VAL B 1 502 ? 7.633 69.5 -9.25 1 84.81 502 VAL B C 1
ATOM 9284 O O . VAL B 1 502 ? 6.992 69.125 -10.234 1 84.81 502 VAL B O 1
ATOM 9287 N N . LEU B 1 503 ? 7.879 70.75 -8.984 1 76.88 503 LEU B N 1
ATOM 9288 C CA . LEU B 1 503 ? 7.566 71.812 -9.93 1 76.88 503 LEU B CA 1
ATOM 9289 C C . LEU B 1 503 ? 8.602 71.875 -11.047 1 76.88 503 LEU B C 1
ATOM 9291 O O . LEU B 1 503 ? 9.805 71.812 -10.789 1 76.88 503 LEU B O 1
ATOM 9295 N N . GLN B 1 504 ? 8.32 71.625 -12.242 1 66.69 504 GLN B N 1
ATOM 9296 C CA . GLN B 1 504 ? 9.258 71.75 -13.352 1 66.69 504 GLN B CA 1
ATOM 9297 C C . GLN B 1 504 ? 9.672 73.25 -13.547 1 66.69 504 GLN B C 1
ATOM 9299 O O . GLN B 1 504 ? 8.812 74.125 -13.641 1 66.69 504 GLN B O 1
ATOM 9304 N N . PRO B 1 505 ? 10.836 73.562 -13.359 1 54.53 505 PRO B N 1
ATOM 9305 C CA . PRO B 1 505 ? 11.234 74.938 -13.742 1 54.53 505 PRO B CA 1
ATOM 9306 C C . PRO B 1 505 ? 10.906 75.25 -15.195 1 54.53 505 PRO B C 1
ATOM 9308 O O . PRO B 1 505 ? 10.875 74.312 -16.047 1 54.53 505 PRO B O 1
ATOM 9311 N N . GLU B 1 506 ? 10.344 76.375 -15.469 1 48.31 506 GLU B N 1
ATOM 9312 C CA . GLU B 1 506 ? 10.141 76.812 -16.828 1 48.31 506 GLU B CA 1
ATOM 9313 C C . GLU B 1 506 ? 11.406 76.625 -17.672 1 48.31 506 GLU B C 1
ATOM 9315 O O . GLU B 1 506 ? 12.477 77.125 -17.281 1 48.31 506 GLU B O 1
ATOM 9320 N N . GLU B 1 507 ? 11.523 75.562 -18.328 1 49.22 507 GLU B N 1
ATOM 9321 C CA . GLU B 1 507 ? 12.648 75.562 -19.266 1 49.22 507 GLU B CA 1
ATOM 9322 C C . GLU B 1 507 ? 12.742 76.875 -20.016 1 49.22 507 GLU B C 1
ATOM 9324 O O . GLU B 1 507 ? 11.742 77.375 -20.578 1 49.22 507 GLU B O 1
ATOM 9329 N N . PRO B 1 508 ? 13.68 77.75 -19.781 1 47.16 508 PRO B N 1
ATOM 9330 C CA . PRO B 1 508 ? 13.773 78.938 -20.656 1 47.16 508 PRO B CA 1
ATOM 9331 C C . PRO B 1 508 ? 13.617 78.562 -22.125 1 47.16 508 PRO B C 1
ATOM 9333 O O . PRO B 1 508 ? 14.031 77.5 -22.562 1 47.16 508 PRO B O 1
ATOM 9336 N N . ALA B 1 509 ? 12.68 79.188 -22.766 1 44.38 509 ALA B N 1
ATOM 9337 C CA . ALA B 1 509 ? 12.492 79.062 -24.203 1 44.38 509 ALA B CA 1
ATOM 9338 C C . ALA B 1 509 ? 13.836 79.062 -24.938 1 44.38 509 ALA B C 1
ATOM 9340 O O . ALA B 1 509 ? 14.703 79.875 -24.656 1 44.38 509 ALA B O 1
ATOM 9341 N N . PRO B 1 510 ? 14.227 77.875 -25.469 1 42.62 510 PRO B N 1
ATOM 9342 C CA . PRO B 1 510 ? 15.484 77.938 -26.219 1 42.62 510 PRO B CA 1
ATOM 9343 C C . PRO B 1 510 ? 15.594 79.188 -27.094 1 42.62 510 PRO B C 1
ATOM 9345 O O . PRO B 1 510 ? 14.586 79.688 -27.609 1 42.62 510 PRO B O 1
ATOM 9348 N N . GLU B 1 511 ? 16.562 79.938 -26.953 1 38.75 511 GLU B N 1
ATOM 9349 C CA . GLU B 1 511 ? 16.828 81.125 -27.781 1 38.75 511 GLU B CA 1
ATOM 9350 C C . GLU B 1 511 ? 16.688 80.812 -29.266 1 38.75 511 GLU B C 1
ATOM 9352 O O . GLU B 1 511 ? 17.094 79.688 -29.703 1 38.75 511 GLU B O 1
ATOM 9357 N N . PRO B 1 512 ? 15.82 81.438 -29.984 1 38.06 512 PRO B N 1
ATOM 9358 C CA . PRO B 1 512 ? 15.609 81.188 -31.422 1 38.06 512 PRO B CA 1
ATOM 9359 C C . PRO B 1 512 ? 16.922 81.125 -32.188 1 38.06 512 PRO B C 1
ATOM 9361 O O . PRO B 1 512 ? 17.719 82.062 -32.188 1 38.06 512 PRO B O 1
ATOM 9364 N N . GLN B 1 513 ? 17.656 80 -32.094 1 33.34 513 GLN B N 1
ATOM 9365 C CA . GLN B 1 513 ? 18.875 79.875 -32.906 1 33.34 513 GLN B CA 1
ATOM 9366 C C . GLN B 1 513 ? 18.641 80.438 -34.312 1 33.34 513 GLN B C 1
ATOM 9368 O O . GLN B 1 513 ? 17.609 80.125 -34.938 1 33.34 513 GLN B O 1
ATOM 9373 N N . ALA B 1 514 ? 19.531 81.375 -34.812 1 34.41 514 ALA B N 1
ATOM 9374 C CA . ALA B 1 514 ? 19.641 82.062 -36.094 1 34.41 514 ALA B CA 1
ATOM 9375 C C . ALA B 1 514 ? 19.609 81.062 -37.25 1 34.41 514 ALA B C 1
ATOM 9377 O O . ALA B 1 514 ? 20.375 80.062 -37.281 1 34.41 514 ALA B O 1
ATOM 9378 N N . ALA B 1 515 ? 18.469 80.875 -37.906 1 30.83 515 ALA B N 1
ATOM 9379 C CA . ALA B 1 515 ? 18.312 80.062 -39.094 1 30.83 515 ALA B CA 1
ATOM 9380 C C . ALA B 1 515 ? 19.438 80.312 -40.094 1 30.83 515 ALA B C 1
ATOM 9382 O O . ALA B 1 515 ? 19.703 81.5 -40.438 1 30.83 515 ALA B O 1
ATOM 9383 N N . ALA B 1 516 ? 20.484 79.5 -40.062 1 31.38 516 ALA B N 1
ATOM 9384 C CA . ALA B 1 516 ? 21.531 79.625 -41.094 1 31.38 516 ALA B CA 1
ATOM 9385 C C . ALA B 1 516 ? 20.906 79.812 -42.469 1 31.38 516 ALA B C 1
ATOM 9387 O O . ALA B 1 516 ? 19.812 79.312 -42.75 1 31.38 516 ALA B O 1
ATOM 9388 N N . PRO B 1 517 ? 21.547 80.562 -43.406 1 28.75 517 PRO B N 1
ATOM 9389 C CA . PRO B 1 517 ? 21.172 81.125 -44.719 1 28.75 517 PRO B CA 1
ATOM 9390 C C . PRO B 1 517 ? 20.844 80 -45.719 1 28.75 517 PRO B C 1
ATOM 9392 O O . PRO B 1 517 ? 21.641 79.125 -45.938 1 28.75 517 PRO B O 1
ATOM 9395 N N . GLU B 1 518 ? 19.578 79.5 -45.656 1 27.89 518 GLU B N 1
ATOM 9396 C CA . GLU B 1 518 ? 19.219 78.562 -46.75 1 27.89 518 GLU B CA 1
ATOM 9397 C C . GLU B 1 518 ? 19.641 79.125 -48.094 1 27.89 518 GLU B C 1
ATOM 9399 O O . GLU B 1 518 ? 19.453 80.312 -48.375 1 27.89 518 GLU B O 1
ATOM 9404 N N . GLN B 1 519 ? 20.641 78.438 -48.688 1 27.95 519 GLN B N 1
ATOM 9405 C CA . GLN B 1 519 ? 21.141 78.688 -50.031 1 27.95 519 GLN B CA 1
ATOM 9406 C C . GLN B 1 519 ? 19.984 78.938 -51.031 1 27.95 519 GLN B C 1
ATOM 9408 O O . GLN B 1 519 ? 18.906 78.375 -50.844 1 27.95 519 GLN B O 1
ATOM 9413 N N . PRO B 1 520 ? 20.25 79.688 -52.156 1 27.66 520 PRO B N 1
ATOM 9414 C CA . PRO B 1 520 ? 19.438 80.375 -53.156 1 27.66 520 PRO B CA 1
ATOM 9415 C C . PRO B 1 520 ? 18.609 79.438 -54 1 27.66 520 PRO B C 1
ATOM 9417 O O . PRO B 1 520 ? 19.156 78.562 -54.656 1 27.66 520 PRO B O 1
ATOM 9420 N N . ALA B 1 521 ? 17.547 78.875 -53.531 1 26.08 521 ALA B N 1
ATOM 9421 C CA . ALA B 1 521 ? 16.844 77.938 -54.438 1 26.08 521 ALA B CA 1
ATOM 9422 C C . ALA B 1 521 ? 16.703 78.562 -55.812 1 26.08 521 ALA B C 1
ATOM 9424 O O . ALA B 1 521 ? 16.547 79.75 -55.969 1 26.08 521 ALA B O 1
ATOM 9425 N N . GLU B 1 522 ? 17.078 77.875 -56.812 1 24.38 522 GLU B N 1
ATOM 9426 C CA . GLU B 1 522 ? 16.969 78.25 -58.219 1 24.38 522 GLU B CA 1
ATOM 9427 C C . GLU B 1 522 ? 15.617 78.875 -58.531 1 24.38 522 GLU B C 1
ATOM 9429 O O . GLU B 1 522 ? 15.539 79.938 -59.156 1 24.38 522 GLU B O 1
ATOM 9434 N N . GLY B 1 523 ? 14.703 78 -58.75 1 25.58 523 GLY B N 1
ATOM 9435 C CA . GLY B 1 523 ? 13.711 78.188 -59.812 1 25.58 523 GLY B CA 1
ATOM 9436 C C . GLY B 1 523 ? 12.539 79.062 -59.344 1 25.58 523 GLY B C 1
ATOM 9437 O O . GLY B 1 523 ? 11.461 78.5 -59.031 1 25.58 523 GLY B O 1
ATOM 9438 N N . ALA B 1 524 ? 12.805 80.188 -59.094 1 27.05 524 ALA B N 1
ATOM 9439 C CA . ALA B 1 524 ? 11.969 81.062 -58.281 1 27.05 524 ALA B CA 1
ATOM 9440 C C . ALA B 1 524 ? 10.734 81.5 -59.062 1 27.05 524 ALA B C 1
ATOM 9442 O O . ALA B 1 524 ? 10.836 82.25 -60 1 27.05 524 ALA B O 1
ATOM 9443 N N . ALA B 1 525 ? 9.906 80.5 -59.531 1 27.61 525 ALA B N 1
ATOM 9444 C CA . ALA B 1 525 ? 8.836 81.188 -60.25 1 27.61 525 ALA B CA 1
ATOM 9445 C C . ALA B 1 525 ? 8.289 82.375 -59.469 1 27.61 525 ALA B C 1
ATOM 9447 O O . ALA B 1 525 ? 8.438 82.438 -58.25 1 27.61 525 ALA B O 1
ATOM 9448 N N . PRO B 1 526 ? 7.422 83.25 -60.188 1 29.52 526 PRO B N 1
ATOM 9449 C CA . PRO B 1 526 ? 7.016 84.688 -59.938 1 29.52 526 PRO B CA 1
ATOM 9450 C C . PRO B 1 526 ? 6.199 84.812 -58.656 1 29.52 526 PRO B C 1
ATOM 9452 O O . PRO B 1 526 ? 5.426 83.875 -58.312 1 29.52 526 PRO B O 1
ATOM 9455 N N . PRO B 1 527 ? 6.711 85.562 -57.625 1 28.41 527 PRO B N 1
ATOM 9456 C CA . PRO B 1 527 ? 6.289 85.688 -56.25 1 28.41 527 PRO B CA 1
ATOM 9457 C C . PRO B 1 527 ? 4.852 86.188 -56.125 1 28.41 527 PRO B C 1
ATOM 9459 O O . PRO B 1 527 ? 4.492 87.25 -56.688 1 28.41 527 PRO B O 1
ATOM 9462 N N . PRO B 1 528 ? 3.904 85.25 -56.156 1 28.05 528 PRO B N 1
ATOM 9463 C CA . PRO B 1 528 ? 2.525 85.75 -56.156 1 28.05 528 PRO B CA 1
ATOM 9464 C C . PRO B 1 528 ? 2.305 86.875 -55.125 1 28.05 528 PRO B C 1
ATOM 9466 O O . PRO B 1 528 ? 3.08 87 -54.156 1 28.05 528 PRO B O 1
ATOM 9469 N N . ALA B 1 529 ? 1.277 87.688 -55.406 1 29.14 529 ALA B N 1
ATOM 9470 C CA . ALA B 1 529 ? 0.878 89 -54.844 1 29.14 529 ALA B CA 1
ATOM 9471 C C . ALA B 1 529 ? 0.701 88.875 -53.344 1 29.14 529 ALA B C 1
ATOM 9473 O O . ALA B 1 529 ? 0.299 87.812 -52.812 1 29.14 529 ALA B O 1
ATOM 9474 N N . PRO B 1 530 ? 1.39 89.812 -52.562 1 27.84 530 PRO B N 1
ATOM 9475 C CA . PRO B 1 530 ? 1.578 89.938 -51.094 1 27.84 530 PRO B CA 1
ATOM 9476 C C . PRO B 1 530 ? 0.258 90 -50.344 1 27.84 530 PRO B C 1
ATOM 9478 O O . PRO B 1 530 ? -0.514 90.938 -50.562 1 27.84 530 PRO B O 1
ATOM 9481 N N . GLU B 1 531 ? -0.53 88.938 -50.375 1 25.91 531 GLU B N 1
ATOM 9482 C CA . GLU B 1 531 ? -1.815 89.125 -49.688 1 25.91 531 GLU B CA 1
ATOM 9483 C C . GLU B 1 531 ? -1.64 89.812 -48.344 1 25.91 531 GLU B C 1
ATOM 9485 O O . GLU B 1 531 ? -0.685 89.5 -47.625 1 25.91 531 GLU B O 1
ATOM 9490 N N . ALA B 1 532 ? -2.455 90.812 -48.062 1 25.62 532 ALA B N 1
ATOM 9491 C CA . ALA B 1 532 ? -2.51 91.938 -47.094 1 25.62 532 ALA B CA 1
ATOM 9492 C C . ALA B 1 532 ? -2.371 91.438 -45.656 1 25.62 532 ALA B C 1
ATOM 9494 O O . ALA B 1 532 ? -1.51 91.875 -44.906 1 25.62 532 ALA B O 1
ATOM 9495 N N . ASN B 1 533 ? -3.459 91.375 -44.938 1 25.55 533 ASN B N 1
ATOM 9496 C CA . ASN B 1 533 ? -3.721 91.938 -43.594 1 25.55 533 ASN B CA 1
ATOM 9497 C C . ASN B 1 533 ? -3.361 90.938 -42.5 1 25.55 533 ASN B C 1
ATOM 9499 O O . ASN B 1 533 ? -4.047 89.938 -42.344 1 25.55 533 ASN B O 1
ATOM 9503 N N . ALA B 1 534 ? -2.109 90.75 -42.281 1 28.06 534 ALA B N 1
ATOM 9504 C CA . ALA B 1 534 ? -1.605 89.812 -41.281 1 28.06 534 ALA B CA 1
ATOM 9505 C C . ALA B 1 534 ? -2.082 90.188 -39.875 1 28.06 534 ALA B C 1
ATOM 9507 O O . ALA B 1 534 ? -1.785 91.312 -39.406 1 28.06 534 ALA B O 1
ATOM 9508 N N . ALA B 1 535 ? -3.326 89.812 -39.562 1 34.22 535 ALA B N 1
ATOM 9509 C CA . ALA B 1 535 ? -3.857 90.062 -38.219 1 34.22 535 ALA B CA 1
ATOM 9510 C C . ALA B 1 535 ? -2.812 89.75 -37.156 1 34.22 535 ALA B C 1
ATOM 9512 O O . ALA B 1 535 ? -1.993 88.812 -37.312 1 34.22 535 ALA B O 1
ATOM 9513 N N . PRO B 1 536 ? -2.559 90.75 -36.281 1 30.17 536 PRO B N 1
ATOM 9514 C CA . PRO B 1 536 ? -1.537 90.625 -35.219 1 30.17 536 PRO B CA 1
ATOM 9515 C C . PRO B 1 536 ? -1.688 89.375 -34.375 1 30.17 536 PRO B C 1
ATOM 9517 O O . PRO B 1 536 ? -2.807 88.875 -34.156 1 30.17 536 PRO B O 1
ATOM 9520 N N . ALA B 1 537 ? -0.685 88.562 -34.406 1 34.16 537 ALA B N 1
ATOM 9521 C CA . ALA B 1 537 ? -0.521 87.312 -33.656 1 34.16 537 ALA B CA 1
ATOM 9522 C C . ALA B 1 537 ? -0.826 87.5 -32.188 1 34.16 537 ALA B C 1
ATOM 9524 O O . ALA B 1 537 ? -0.357 88.438 -31.562 1 34.16 537 ALA B O 1
ATOM 9525 N N . THR B 1 538 ? -2.062 87.062 -31.844 1 37.78 538 THR B N 1
ATOM 9526 C CA . THR B 1 538 ? -2.453 87.062 -30.438 1 37.78 538 THR B CA 1
ATOM 9527 C C . THR B 1 538 ? -1.319 86.5 -29.562 1 37.78 538 THR B C 1
ATOM 9529 O O . THR B 1 538 ? -0.667 85.562 -29.922 1 37.78 538 THR B O 1
ATOM 9532 N N . PRO B 1 539 ? -0.801 87.438 -28.672 1 36.41 539 PRO B N 1
ATOM 9533 C CA . PRO B 1 539 ? 0.292 86.938 -27.797 1 36.41 539 PRO B CA 1
ATOM 9534 C C . PRO B 1 539 ? 0.024 85.562 -27.188 1 36.41 539 PRO B C 1
ATOM 9536 O O . PRO B 1 539 ? -1.134 85.188 -26.969 1 36.41 539 PRO B O 1
ATOM 9539 N N . PRO B 1 540 ? 0.9 84.688 -27.453 1 37.69 540 PRO B N 1
ATOM 9540 C CA . PRO B 1 540 ? 0.702 83.312 -26.891 1 37.69 540 PRO B CA 1
ATOM 9541 C C . PRO B 1 540 ? 0.236 83.375 -25.438 1 37.69 540 PRO B C 1
ATOM 9543 O O . PRO B 1 540 ? 0.554 84.312 -24.703 1 37.69 540 PRO B O 1
ATOM 9546 N N . LYS B 1 541 ? -0.791 82.75 -25.172 1 41.12 541 LYS B N 1
ATOM 9547 C CA . LYS B 1 541 ? -1.348 82.625 -23.828 1 41.12 541 LYS B CA 1
ATOM 9548 C C . LYS B 1 541 ? -0.248 82.375 -22.812 1 41.12 541 LYS B C 1
ATOM 9550 O O . LYS B 1 541 ? 0.668 81.562 -23.047 1 41.12 541 LYS B O 1
ATOM 9555 N N . PRO B 1 542 ? -0.072 83.312 -21.844 1 38.72 542 PRO B N 1
ATOM 9556 C CA . PRO B 1 542 ? 0.935 83.125 -20.797 1 38.72 542 PRO B CA 1
ATOM 9557 C C . PRO B 1 542 ? 0.981 81.688 -20.328 1 38.72 542 PRO B C 1
ATOM 9559 O O . PRO B 1 542 ? -0.054 81 -20.266 1 38.72 542 PRO B O 1
ATOM 9562 N N . ALA B 1 543 ? 2.109 81 -20.5 1 43.5 543 ALA B N 1
ATOM 9563 C CA . ALA B 1 543 ? 2.332 79.625 -19.984 1 43.5 543 ALA B CA 1
ATOM 9564 C C . ALA B 1 543 ? 1.848 79.5 -18.547 1 43.5 543 ALA B C 1
ATOM 9566 O O . ALA B 1 543 ? 2.191 80.375 -17.703 1 43.5 543 ALA B O 1
ATOM 9567 N N . GLY B 1 544 ? 0.619 79.125 -18.219 1 47.69 544 GLY B N 1
ATOM 9568 C CA . GLY B 1 544 ? 0.096 78.875 -16.891 1 47.69 544 GLY B CA 1
ATOM 9569 C C . GLY B 1 544 ? 1.135 78.312 -15.945 1 47.69 544 GLY B C 1
ATOM 9570 O O . GLY B 1 544 ? 2.238 77.938 -16.375 1 47.69 544 GLY B O 1
ATOM 9571 N N . PRO B 1 545 ? 1.031 78.5 -14.578 1 53.22 545 PRO B N 1
ATOM 9572 C CA . PRO B 1 545 ? 2.006 78 -13.602 1 53.22 545 PRO B CA 1
ATOM 9573 C C . PRO B 1 545 ? 2.426 76.562 -13.859 1 53.22 545 PRO B C 1
ATOM 9575 O O . PRO B 1 545 ? 1.651 75.75 -14.422 1 53.22 545 PRO B O 1
ATOM 9578 N N . PRO B 1 546 ? 3.736 76.25 -13.859 1 57.69 546 PRO B N 1
ATOM 9579 C CA . PRO B 1 546 ? 4.223 74.875 -14.133 1 57.69 546 PRO B CA 1
ATOM 9580 C C . PRO B 1 546 ? 3.488 73.812 -13.312 1 57.69 546 PRO B C 1
ATOM 9582 O O . PRO B 1 546 ? 3.236 74.062 -12.125 1 57.69 546 PRO B O 1
ATOM 9585 N N . GLN B 1 547 ? 2.703 73.062 -13.914 1 70.75 547 GLN B N 1
ATOM 9586 C CA . GLN B 1 547 ? 1.979 71.938 -13.297 1 70.75 547 GLN B CA 1
ATOM 9587 C C . GLN B 1 547 ? 2.941 70.938 -12.703 1 70.75 547 GLN B C 1
ATOM 9589 O O . GLN B 1 547 ? 3.932 70.562 -13.336 1 70.75 547 GLN B O 1
ATOM 9594 N N . PRO B 1 548 ? 2.803 70.688 -11.367 1 78 548 PRO B N 1
ATOM 9595 C CA . PRO B 1 548 ? 3.68 69.688 -10.734 1 78 548 PRO B CA 1
ATOM 9596 C C . PRO B 1 548 ? 3.643 68.312 -11.438 1 78 548 PRO B C 1
ATOM 9598 O O . PRO B 1 548 ? 2.582 67.875 -11.898 1 78 548 PRO B O 1
ATOM 9601 N N . LYS B 1 549 ? 4.793 67.875 -11.82 1 83.81 549 LYS B N 1
ATOM 9602 C CA . LYS B 1 549 ? 4.926 66.562 -12.398 1 83.81 549 LYS B CA 1
ATOM 9603 C C . LYS B 1 549 ? 5.266 65.5 -11.328 1 83.81 549 LYS B C 1
ATOM 9605 O O . LYS B 1 549 ? 6.055 65.75 -10.422 1 83.81 549 LYS B O 1
ATOM 9610 N N . VAL B 1 550 ? 4.539 64.375 -11.391 1 87.38 550 VAL B N 1
ATOM 9611 C CA . VAL B 1 550 ? 4.773 63.281 -10.469 1 87.38 550 VAL B CA 1
ATOM 9612 C C . VAL B 1 550 ? 6.02 62.5 -10.891 1 87.38 550 VAL B C 1
ATOM 9614 O O . VAL B 1 550 ? 6.148 62.094 -12.055 1 87.38 550 VAL B O 1
ATOM 9617 N N . GLN B 1 551 ? 7.047 62.438 -10.055 1 87.31 551 GLN B N 1
ATOM 9618 C CA . GLN B 1 551 ? 8.25 61.656 -10.25 1 87.31 551 GLN B CA 1
ATOM 9619 C C . GLN B 1 551 ? 8.242 60.406 -9.367 1 87.31 551 GLN B C 1
ATOM 9621 O O . GLN B 1 551 ? 8.109 60.5 -8.141 1 87.31 551 GLN B O 1
ATOM 9626 N N . GLU B 1 552 ? 8.367 59.219 -10.008 1 89.5 552 GLU B N 1
ATOM 9627 C CA . GLU B 1 552 ? 8.406 57.938 -9.281 1 89.5 552 GLU B CA 1
ATOM 9628 C C . GLU B 1 552 ? 9.812 57.344 -9.281 1 89.5 552 GLU B C 1
ATOM 9630 O O . GLU B 1 552 ? 10.453 57.25 -10.336 1 89.5 552 GLU B O 1
ATOM 9635 N N . THR B 1 553 ? 10.359 57.031 -8.094 1 90 553 THR B N 1
ATOM 9636 C CA . THR B 1 553 ? 11.68 56.438 -7.953 1 90 553 THR B CA 1
ATOM 9637 C C . THR B 1 553 ? 11.586 55.125 -7.156 1 90 553 THR B C 1
ATOM 9639 O O . THR B 1 553 ? 10.992 55.094 -6.078 1 90 553 THR B O 1
ATOM 9642 N N . ARG B 1 554 ? 12.234 54.125 -7.652 1 90.94 554 ARG B N 1
ATOM 9643 C CA . ARG B 1 554 ? 12.258 52.844 -6.961 1 90.94 554 ARG B CA 1
ATOM 9644 C C . ARG B 1 554 ? 13.352 52.812 -5.898 1 90.94 554 ARG B C 1
ATOM 9646 O O . ARG B 1 554 ? 14.5 53.188 -6.172 1 90.94 554 ARG B O 1
ATOM 9653 N N . ILE B 1 555 ? 12.922 52.469 -4.695 1 91.19 555 ILE B N 1
ATOM 9654 C CA . ILE B 1 555 ? 13.898 52.312 -3.625 1 91.19 555 ILE B CA 1
ATOM 9655 C C . ILE B 1 555 ? 13.867 50.875 -3.105 1 91.19 555 ILE B C 1
ATOM 9657 O O . ILE B 1 555 ? 12.828 50.219 -3.176 1 91.19 555 ILE B O 1
ATOM 9661 N N . ASP B 1 556 ? 14.93 50.5 -2.586 1 89.06 556 ASP B N 1
ATOM 9662 C CA . ASP B 1 556 ? 15.047 49.156 -2.066 1 89.06 556 ASP B CA 1
ATOM 9663 C C . ASP B 1 556 ? 14.305 49 -0.741 1 89.06 556 ASP B C 1
ATOM 9665 O O . ASP B 1 556 ? 14.305 49.938 0.083 1 89.06 556 ASP B O 1
ATOM 9669 N N . ALA B 1 557 ? 13.688 47.812 -0.649 1 89.12 557 ALA B N 1
ATOM 9670 C CA . ALA B 1 557 ? 12.938 47.5 0.566 1 89.12 557 ALA B CA 1
ATOM 9671 C C . ALA B 1 557 ? 13.625 46.406 1.354 1 89.12 557 ALA B C 1
ATOM 9673 O O . ALA B 1 557 ? 14.195 45.469 0.769 1 89.12 557 ALA B O 1
ATOM 9674 N N . PHE B 1 558 ? 13.586 46.562 2.664 1 84.94 558 PHE B N 1
ATOM 9675 C CA . PHE B 1 558 ? 13.969 45.469 3.547 1 84.94 558 PHE B CA 1
ATOM 9676 C C . PHE B 1 558 ? 12.734 44.781 4.133 1 84.94 558 PHE B C 1
ATOM 9678 O O . PHE B 1 558 ? 11.859 45.438 4.688 1 84.94 558 PHE B O 1
ATOM 9685 N N . PHE B 1 559 ? 12.648 43.469 3.842 1 85 559 PHE B N 1
ATOM 9686 C CA . PHE B 1 559 ? 11.586 42.656 4.383 1 85 559 PHE B CA 1
ATOM 9687 C C . PHE B 1 559 ? 12.133 41.688 5.43 1 85 559 PHE B C 1
ATOM 9689 O O . PHE B 1 559 ? 12.734 40.656 5.094 1 85 559 PHE B O 1
ATOM 9696 N N . THR B 1 560 ? 11.891 42 6.711 1 79.81 560 THR B N 1
ATOM 9697 C CA . THR B 1 560 ? 12.461 41.188 7.797 1 79.81 560 THR B CA 1
ATOM 9698 C C . THR B 1 560 ? 11.391 40.344 8.461 1 79.81 560 THR B C 1
ATOM 9700 O O . THR B 1 560 ? 10.422 40.844 9.008 1 79.81 560 THR B O 1
ATOM 9703 N N . HIS B 1 561 ? 11.664 39.125 8.312 1 74.31 561 HIS B N 1
ATOM 9704 C CA . HIS B 1 561 ? 10.742 38.219 8.961 1 74.31 561 HIS B CA 1
ATOM 9705 C C . HIS B 1 561 ? 10.953 38.188 10.469 1 74.31 561 HIS B C 1
ATOM 9707 O O . HIS B 1 561 ? 12.086 38.344 10.938 1 74.31 561 HIS B O 1
ATOM 9713 N N . SER B 1 562 ? 9.914 38.5 11.312 1 59.78 562 SER B N 1
ATOM 9714 C CA . SER B 1 562 ? 10.047 38.656 12.758 1 59.78 562 SER B CA 1
ATOM 9715 C C . SER B 1 562 ? 10.195 37.312 13.453 1 59.78 562 SER B C 1
ATOM 9717 O O . SER B 1 562 ? 10.234 37.25 14.68 1 59.78 562 SER B O 1
ATOM 9719 N N . ASP B 1 563 ? 9.992 36.25 12.875 1 54.56 563 ASP B N 1
ATOM 9720 C CA . ASP B 1 563 ? 9.688 35.062 13.656 1 54.56 563 ASP B CA 1
ATOM 9721 C C . ASP B 1 563 ? 10.898 34.625 14.477 1 54.56 563 ASP B C 1
ATOM 9723 O O . ASP B 1 563 ? 10.922 33.5 15.008 1 54.56 563 ASP B O 1
ATOM 9727 N N . GLY B 1 564 ? 11.797 35.688 14.844 1 52.34 564 GLY B N 1
ATOM 9728 C CA . GLY B 1 564 ? 12.961 35.375 15.672 1 52.34 564 GLY B CA 1
ATOM 9729 C C . GLY B 1 564 ? 13.945 34.438 15 1 52.34 564 GLY B C 1
ATOM 9730 O O . GLY B 1 564 ? 14.984 34.125 15.578 1 52.34 564 GLY B O 1
ATOM 9731 N N . VAL B 1 565 ? 13.508 33.688 14 1 53.56 565 VAL B N 1
ATOM 9732 C CA . VAL B 1 565 ? 14.422 32.688 13.477 1 53.56 565 VAL B CA 1
ATOM 9733 C C . VAL B 1 565 ? 15.133 33.219 12.234 1 53.56 565 VAL B C 1
ATOM 9735 O O . VAL B 1 565 ? 14.547 33.281 11.148 1 53.56 565 VAL B O 1
ATOM 9738 N N . GLU B 1 566 ? 15.688 34.406 12.266 1 51.97 566 GLU B N 1
ATOM 9739 C CA . GLU B 1 566 ? 16.266 34.969 11.055 1 51.97 566 GLU B CA 1
ATOM 9740 C C . GLU B 1 566 ? 16.984 33.906 10.234 1 51.97 566 GLU B C 1
ATOM 9742 O O . GLU B 1 566 ? 16.859 33.875 9.008 1 51.97 566 GLU B O 1
ATOM 9747 N N . GLN B 1 567 ? 18.094 33.344 10.719 1 61.72 567 GLN B N 1
ATOM 9748 C CA . GLN B 1 567 ? 18.984 32.531 9.891 1 61.72 567 GLN B CA 1
ATOM 9749 C C . GLN B 1 567 ? 19.094 31.094 10.43 1 61.72 567 GLN B C 1
ATOM 9751 O O . GLN B 1 567 ? 19.141 30.891 11.641 1 61.72 567 GLN B O 1
ATOM 9756 N N . VAL B 1 568 ? 18.703 30.188 9.445 1 67.69 568 VAL B N 1
ATOM 9757 C CA . VAL B 1 568 ? 18.969 28.797 9.789 1 67.69 568 VAL B CA 1
ATOM 9758 C C . VAL B 1 568 ? 20.359 28.672 10.422 1 67.69 568 VAL B C 1
ATOM 9760 O O . VAL B 1 568 ? 21.344 29.156 9.859 1 67.69 568 VAL B O 1
ATOM 9763 N N . LYS B 1 569 ? 20.328 28.109 11.555 1 78 569 LYS B N 1
ATOM 9764 C CA . LYS B 1 569 ? 21.609 27.906 12.234 1 78 569 LYS B CA 1
ATOM 9765 C C . LYS B 1 569 ? 22.531 27.016 11.406 1 78 569 LYS B C 1
ATOM 9767 O O . LYS B 1 569 ? 22.188 25.875 11.086 1 78 569 LYS B O 1
ATOM 9772 N N . GLN B 1 570 ? 23.562 27.578 10.953 1 86.5 570 GLN B N 1
ATOM 9773 C CA . GLN B 1 570 ? 24.562 26.828 10.211 1 86.5 570 GLN B CA 1
ATOM 9774 C C . GLN B 1 570 ? 24.953 25.547 10.938 1 86.5 570 GLN B C 1
ATOM 9776 O O . GLN B 1 570 ? 25.266 24.531 10.297 1 86.5 570 GLN B O 1
ATOM 9781 N N . GLU B 1 571 ? 24.812 25.641 12.211 1 89.81 571 GLU B N 1
ATOM 9782 C CA . GLU B 1 571 ? 25.141 24.484 13.039 1 89.81 571 GLU B CA 1
ATOM 9783 C C . GLU B 1 571 ? 24.234 23.297 12.711 1 89.81 571 GLU B C 1
ATOM 9785 O O . GLU B 1 571 ? 24.672 22.156 12.727 1 89.81 571 GLU B O 1
ATOM 9790 N N . TYR B 1 572 ? 22.938 23.594 12.453 1 91.62 572 TYR B N 1
ATOM 9791 C CA . TYR B 1 572 ? 22 22.531 12.133 1 91.62 572 TYR B CA 1
ATOM 9792 C C . TYR B 1 572 ? 22.312 21.922 10.773 1 91.62 572 TYR B C 1
ATOM 9794 O O . TYR B 1 572 ? 22.219 20.703 10.594 1 91.62 572 TYR B O 1
ATOM 9802 N N . ILE B 1 573 ? 22.688 22.734 9.875 1 93.81 573 ILE B N 1
ATOM 9803 C CA . ILE B 1 573 ? 23.047 22.281 8.539 1 93.81 573 ILE B CA 1
ATOM 9804 C C . ILE B 1 573 ? 24.297 21.406 8.609 1 93.81 573 ILE B C 1
ATOM 9806 O O . ILE B 1 573 ? 24.328 20.312 8.047 1 93.81 573 ILE B O 1
ATOM 9810 N N . ASP B 1 574 ? 25.297 21.859 9.344 1 94.44 574 ASP B N 1
ATOM 9811 C CA . ASP B 1 574 ? 26.547 21.125 9.477 1 94.44 574 ASP B CA 1
ATOM 9812 C C . ASP B 1 574 ? 26.344 19.797 10.203 1 94.44 574 ASP B C 1
ATOM 9814 O O . ASP B 1 574 ? 26.953 18.781 9.852 1 94.44 574 ASP B O 1
ATOM 9818 N N . ALA B 1 575 ? 25.531 19.922 11.164 1 94.06 575 ALA B N 1
ATOM 9819 C CA . ALA B 1 575 ? 25.25 18.703 11.922 1 94.06 575 ALA B CA 1
ATOM 9820 C C . ALA B 1 575 ? 24.609 17.641 11.031 1 94.06 575 ALA B C 1
ATOM 9822 O O . ALA B 1 575 ? 24.953 16.469 11.102 1 94.06 575 ALA B O 1
ATOM 9823 N N . GLU B 1 576 ? 23.609 18.062 10.273 1 93.94 576 GLU B N 1
ATOM 9824 C CA . GLU B 1 576 ? 22.938 17.109 9.391 1 93.94 576 GLU B CA 1
ATOM 9825 C C . GLU B 1 576 ? 23.891 16.578 8.32 1 93.94 576 GLU B C 1
ATOM 9827 O O . GLU B 1 576 ? 23.859 15.398 7.984 1 93.94 576 GLU B O 1
ATOM 9832 N N . LYS B 1 577 ? 24.75 17.406 7.844 1 94.38 577 LYS B N 1
ATOM 9833 C CA . LYS B 1 577 ? 25.75 16.953 6.879 1 94.38 577 LYS B CA 1
ATOM 9834 C C . LYS B 1 577 ? 26.672 15.906 7.484 1 94.38 577 LYS B C 1
ATOM 9836 O O . LYS B 1 577 ? 27.016 14.922 6.828 1 94.38 577 LYS B O 1
ATOM 9841 N N . ALA B 1 578 ? 27.062 16.188 8.672 1 94.88 578 ALA B N 1
ATOM 9842 C CA . ALA B 1 578 ? 27.922 15.227 9.375 1 94.88 578 ALA B CA 1
ATOM 9843 C C . ALA B 1 578 ? 27.219 13.891 9.57 1 94.88 578 ALA B C 1
ATOM 9845 O O . ALA B 1 578 ? 27.812 12.828 9.398 1 94.88 578 ALA B O 1
ATOM 9846 N N . LEU B 1 579 ? 25.953 13.969 9.953 1 94.5 579 LEU B N 1
ATOM 9847 C CA . LEU B 1 579 ? 25.188 12.75 10.164 1 94.5 579 LEU B CA 1
ATOM 9848 C C . LEU B 1 579 ? 24.969 12.008 8.852 1 94.5 579 LEU B C 1
ATOM 9850 O O . LEU B 1 579 ? 25.016 10.773 8.812 1 94.5 579 LEU B O 1
ATOM 9854 N N . LEU B 1 580 ? 24.703 12.75 7.801 1 94.81 580 LEU B N 1
ATOM 9855 C CA . LEU B 1 580 ? 24.547 12.141 6.484 1 94.81 580 LEU B CA 1
ATOM 9856 C C . LEU B 1 580 ? 25.828 11.445 6.047 1 94.81 580 LEU B C 1
ATOM 9858 O O . LEU B 1 580 ? 25.781 10.383 5.422 1 94.81 580 LEU B O 1
ATOM 9862 N N . LYS B 1 581 ? 26.953 12.055 6.328 1 94.5 581 LYS B N 1
ATOM 9863 C CA . LYS B 1 581 ? 28.234 11.438 6.012 1 94.5 581 LYS B CA 1
ATOM 9864 C C . LYS B 1 581 ? 28.438 10.156 6.805 1 94.5 581 LYS B C 1
ATOM 9866 O O . LYS B 1 581 ? 28.891 9.148 6.258 1 94.5 581 LYS B O 1
ATOM 9871 N N . LEU B 1 582 ? 28.109 10.25 8.078 1 92.88 582 LEU B N 1
ATOM 9872 C CA . LEU B 1 582 ? 28.219 9.055 8.906 1 92.88 582 LEU B CA 1
ATOM 9873 C C . LEU B 1 582 ? 27.328 7.941 8.375 1 92.88 582 LEU B C 1
ATOM 9875 O O . LEU B 1 582 ? 27.719 6.77 8.367 1 92.88 582 LEU B O 1
ATOM 9879 N N . ASP B 1 583 ? 26.109 8.305 7.965 1 93.38 583 ASP B N 1
ATOM 9880 C CA . ASP B 1 583 ? 25.203 7.332 7.367 1 93.38 583 ASP B CA 1
ATOM 9881 C C . ASP B 1 583 ? 25.812 6.727 6.102 1 93.38 583 ASP B C 1
ATOM 9883 O O . ASP B 1 583 ? 25.766 5.508 5.91 1 93.38 583 ASP B O 1
ATOM 9887 N N . ALA B 1 584 ? 26.312 7.559 5.258 1 92.5 584 ALA B N 1
ATOM 9888 C CA . ALA B 1 584 ? 26.906 7.121 4 1 92.5 584 ALA B CA 1
ATOM 9889 C C . ALA B 1 584 ? 28.109 6.215 4.25 1 92.5 584 ALA B C 1
ATOM 9891 O O . ALA B 1 584 ? 28.297 5.223 3.545 1 92.5 584 ALA B O 1
ATOM 9892 N N . ASP B 1 585 ? 28.922 6.602 5.223 1 91.94 585 ASP B N 1
ATOM 9893 C CA . ASP B 1 585 ? 30.094 5.797 5.57 1 91.94 585 ASP B CA 1
ATOM 9894 C C . ASP B 1 585 ? 29.688 4.422 6.082 1 91.94 585 ASP B C 1
ATOM 9896 O O . ASP B 1 585 ? 30.312 3.414 5.754 1 91.94 585 ASP B O 1
ATOM 9900 N N . ALA B 1 586 ? 28.703 4.441 6.891 1 89.94 586 ALA B N 1
ATOM 9901 C CA . ALA B 1 586 ? 28.219 3.174 7.43 1 89.94 586 ALA B CA 1
ATOM 9902 C C . ALA B 1 586 ? 27.672 2.279 6.316 1 89.94 586 ALA B C 1
ATOM 9904 O O . ALA B 1 586 ? 27.891 1.064 6.328 1 89.94 586 ALA B O 1
ATOM 9905 N N . GLU B 1 587 ? 26.969 2.854 5.422 1 88.5 587 GLU B N 1
ATOM 9906 C CA . GLU B 1 587 ? 26.438 2.109 4.281 1 88.5 587 GLU B CA 1
ATOM 9907 C C . GLU B 1 587 ? 27.562 1.561 3.41 1 88.5 587 GLU B C 1
ATOM 9909 O O . GLU B 1 587 ? 27.516 0.407 2.977 1 88.5 587 GLU B O 1
ATOM 9914 N N . ALA B 1 588 ? 28.5 2.398 3.135 1 90.44 588 ALA B N 1
ATOM 9915 C CA . ALA B 1 588 ? 29.656 1.987 2.33 1 90.44 588 ALA B CA 1
ATOM 9916 C C . ALA B 1 588 ? 30.422 0.856 3.006 1 90.44 588 ALA B C 1
ATOM 9918 O O . ALA B 1 588 ? 30.875 -0.076 2.34 1 90.44 588 ALA B O 1
ATOM 9919 N N . LYS B 1 589 ? 30.578 1.04 4.266 1 89.69 589 LYS B N 1
ATOM 9920 C CA . LYS B 1 589 ? 31.25 -0 5.027 1 89.69 589 LYS B CA 1
ATOM 9921 C C . LYS B 1 589 ? 30.5 -1.325 4.945 1 89.69 589 LYS B C 1
ATOM 9923 O O . LYS B 1 589 ? 31.109 -2.375 4.715 1 89.69 589 LYS B O 1
ATOM 9928 N N . ALA B 1 590 ? 29.234 -1.231 5.203 1 84.88 590 ALA B N 1
ATOM 9929 C CA . ALA B 1 590 ? 28.406 -2.434 5.152 1 84.88 590 ALA B CA 1
ATOM 9930 C C . ALA B 1 590 ? 28.469 -3.088 3.775 1 84.88 590 ALA B C 1
ATOM 9932 O O . ALA B 1 590 ? 28.562 -4.312 3.666 1 84.88 590 ALA B O 1
ATOM 9933 N N . GLU B 1 591 ? 28.406 -2.311 2.734 1 85.44 591 GLU B N 1
ATOM 9934 C CA . GLU B 1 591 ? 28.469 -2.824 1.369 1 85.44 591 GLU B CA 1
ATOM 9935 C C . GLU B 1 591 ? 29.828 -3.48 1.095 1 85.44 591 GLU B C 1
ATOM 9937 O O . GLU B 1 591 ? 29.891 -4.535 0.46 1 85.44 591 GLU B O 1
ATOM 9942 N N . ALA B 1 592 ? 30.875 -2.793 1.5 1 88.19 592 ALA B N 1
ATOM 9943 C CA . ALA B 1 592 ? 32.219 -3.336 1.32 1 88.19 592 ALA B CA 1
ATOM 9944 C C . ALA B 1 592 ? 32.406 -4.652 2.074 1 88.19 592 ALA B C 1
ATOM 9946 O O . ALA B 1 592 ? 33 -5.594 1.563 1 88.19 592 ALA B O 1
ATOM 9947 N N . MET B 1 593 ? 31.906 -4.609 3.262 1 86.75 593 MET B N 1
ATOM 9948 C CA . MET B 1 593 ? 31.953 -5.824 4.066 1 86.75 593 MET B CA 1
ATOM 9949 C C . MET B 1 593 ? 31.203 -6.961 3.383 1 86.75 593 MET B C 1
ATOM 9951 O O . MET B 1 593 ? 31.688 -8.086 3.318 1 86.75 593 MET B O 1
ATOM 9955 N N . ASN B 1 594 ? 30.062 -6.672 2.92 1 81.38 594 ASN B N 1
ATOM 9956 C CA . ASN B 1 594 ? 29.25 -7.664 2.225 1 81.38 594 ASN B CA 1
ATOM 9957 C C . ASN B 1 594 ? 29.953 -8.195 0.982 1 81.38 594 ASN B C 1
ATOM 9959 O O . ASN B 1 594 ? 29.875 -9.391 0.687 1 81.38 594 ASN B O 1
ATOM 9963 N N . ALA B 1 595 ? 30.516 -7.34 0.258 1 84 595 ALA B N 1
ATOM 9964 C CA . ALA B 1 595 ? 31.266 -7.754 -0.932 1 84 595 ALA B CA 1
ATOM 9965 C C . ALA B 1 595 ? 32.406 -8.68 -0.563 1 84 595 ALA B C 1
ATOM 9967 O O . ALA B 1 595 ? 32.656 -9.68 -1.248 1 84 595 ALA B O 1
ATOM 9968 N N . TYR B 1 596 ? 33.125 -8.289 0.479 1 88.5 596 TYR B N 1
ATOM 9969 C CA . TYR B 1 596 ? 34.25 -9.094 0.985 1 88.5 596 TYR B CA 1
ATOM 9970 C C . TYR B 1 596 ? 33.75 -10.477 1.406 1 88.5 596 TYR B C 1
ATOM 9972 O O . TYR B 1 596 ? 34.344 -11.484 1 1 88.5 596 TYR B O 1
ATOM 9980 N N . GLU B 1 597 ? 32.719 -10.445 2.117 1 84.56 597 GLU B N 1
ATOM 9981 C CA . GLU B 1 597 ? 32.156 -11.695 2.623 1 84.56 597 GLU B CA 1
ATOM 9982 C C . GLU B 1 597 ? 31.578 -12.547 1.489 1 84.56 597 GLU B C 1
ATOM 9984 O O . GLU B 1 597 ? 31.75 -13.766 1.478 1 84.56 597 GLU B O 1
ATOM 9989 N N . ALA B 1 598 ? 30.906 -11.906 0.624 1 79.06 598 ALA B N 1
ATOM 9990 C CA . ALA B 1 598 ? 30.344 -12.609 -0.521 1 79.06 598 ALA B CA 1
ATOM 9991 C C . ALA B 1 598 ? 31.422 -13.312 -1.332 1 79.06 598 ALA B C 1
ATOM 9993 O O . ALA B 1 598 ? 31.25 -14.445 -1.771 1 79.06 598 ALA B O 1
ATOM 9994 N N . TYR B 1 599 ? 32.5 -12.617 -1.572 1 85.25 599 TYR B N 1
ATOM 9995 C CA . TYR B 1 599 ? 33.625 -13.195 -2.312 1 85.25 599 TYR B CA 1
ATOM 9996 C C . TYR B 1 599 ? 34.219 -14.375 -1.563 1 85.25 599 TYR B C 1
ATOM 9998 O O . TYR B 1 599 ? 34.562 -15.398 -2.168 1 85.25 599 TYR B O 1
ATOM 10006 N N . PHE B 1 600 ? 34.344 -14.203 -0.317 1 88.56 600 PHE B N 1
ATOM 10007 C CA . PHE B 1 600 ? 34.875 -15.273 0.53 1 88.56 600 PHE B CA 1
ATOM 10008 C C . PHE B 1 600 ? 34.031 -16.531 0.391 1 88.56 600 PHE B C 1
ATOM 10010 O O . PHE B 1 600 ? 34.562 -17.625 0.155 1 88.56 600 PHE B O 1
ATOM 10017 N N . TYR B 1 601 ? 32.75 -16.375 0.488 1 81 601 TYR B N 1
ATOM 10018 C CA . TYR B 1 601 ? 31.875 -17.531 0.433 1 81 601 TYR B CA 1
ATOM 10019 C C . TYR B 1 601 ? 31.859 -18.141 -0.964 1 81 601 TYR B C 1
ATOM 10021 O O . TYR B 1 601 ? 31.734 -19.359 -1.116 1 81 601 TYR B O 1
ATOM 10029 N N . ASP B 1 602 ? 31.984 -17.297 -1.9 1 80.44 602 ASP B N 1
ATOM 10030 C CA . ASP B 1 602 ? 32.062 -17.766 -3.277 1 80.44 602 ASP B CA 1
ATOM 10031 C C . ASP B 1 602 ? 33.281 -18.656 -3.484 1 80.44 602 ASP B C 1
ATOM 10033 O O . ASP B 1 602 ? 33.188 -19.734 -4.062 1 80.44 602 ASP B O 1
ATOM 10037 N N . VAL B 1 603 ? 34.406 -18.188 -2.992 1 86.81 603 VAL B N 1
ATOM 10038 C CA . VAL B 1 603 ? 35.656 -18.922 -3.133 1 86.81 603 VAL B CA 1
ATOM 10039 C C . VAL B 1 603 ? 35.594 -20.219 -2.326 1 86.81 603 VAL B C 1
ATOM 10041 O O . VAL B 1 603 ? 36.031 -21.266 -2.799 1 86.81 603 VAL B O 1
ATOM 10044 N N . ARG B 1 604 ? 35.094 -20.031 -1.155 1 85.69 604 ARG B N 1
ATOM 10045 C CA . ARG B 1 604 ? 34.938 -21.219 -0.313 1 85.69 604 ARG B CA 1
ATOM 10046 C C . ARG B 1 604 ? 34.062 -22.266 -0.989 1 85.69 604 ARG B C 1
ATOM 10048 O O . ARG B 1 604 ? 34.375 -23.453 -0.968 1 85.69 604 ARG B O 1
ATOM 10055 N N . GLY B 1 605 ? 33.031 -21.891 -1.587 1 80.31 605 GLY B N 1
ATOM 10056 C CA . GLY B 1 605 ? 32.156 -22.797 -2.332 1 80.31 605 GLY B CA 1
ATOM 10057 C C . GLY B 1 605 ? 32.875 -23.438 -3.516 1 80.31 605 GLY B C 1
ATOM 10058 O O . GLY B 1 605 ? 32.688 -24.625 -3.773 1 80.31 605 GLY B O 1
ATOM 10059 N N . GLN B 1 606 ? 33.719 -22.672 -4.184 1 83.06 606 GLN B N 1
ATOM 10060 C CA . GLN B 1 606 ? 34.438 -23.188 -5.332 1 83.06 606 GLN B CA 1
ATOM 10061 C C . GLN B 1 606 ? 35.469 -24.219 -4.898 1 83.06 606 GLN B C 1
ATOM 10063 O O . GLN B 1 606 ? 35.688 -25.234 -5.574 1 83.06 606 GLN B O 1
ATOM 10068 N N . VAL B 1 607 ? 36.094 -23.922 -3.83 1 89.12 607 VAL B N 1
ATOM 10069 C CA . VAL B 1 607 ? 37.125 -24.812 -3.312 1 89.12 607 VAL B CA 1
ATOM 10070 C C . VAL B 1 607 ? 36.5 -26.141 -2.906 1 89.12 607 VAL B C 1
ATOM 10072 O O . VAL B 1 607 ? 37.094 -27.203 -3.088 1 89.12 607 VAL B O 1
ATOM 10075 N N . GLU B 1 608 ? 35.281 -26.078 -2.445 1 82.69 608 GLU B N 1
ATOM 10076 C CA . GLU B 1 608 ? 34.594 -27.281 -1.996 1 82.69 608 GLU B CA 1
ATOM 10077 C C . GLU B 1 608 ? 34 -28.031 -3.172 1 82.69 608 GLU B C 1
ATOM 10079 O O . GLU B 1 608 ? 34.062 -29.266 -3.223 1 82.69 608 GLU B O 1
ATOM 10084 N N . GLU B 1 609 ? 33.469 -27.406 -4.152 1 81.19 609 GLU B N 1
ATOM 10085 C CA . GLU B 1 609 ? 32.75 -28.047 -5.238 1 81.19 609 GLU B CA 1
ATOM 10086 C C . GLU B 1 609 ? 33.656 -28.406 -6.402 1 81.19 609 GLU B C 1
ATOM 10088 O O . GLU B 1 609 ? 33.469 -29.438 -7.039 1 81.19 609 GLU B O 1
ATOM 10093 N N . THR B 1 610 ? 34.562 -27.422 -6.684 1 85.31 610 THR B N 1
ATOM 10094 C CA . THR B 1 610 ? 35.438 -27.641 -7.836 1 85.31 610 THR B CA 1
ATOM 10095 C C . THR B 1 610 ? 36.906 -27.344 -7.477 1 85.31 610 THR B C 1
ATOM 10097 O O . THR B 1 610 ? 37.5 -26.438 -8.039 1 85.31 610 THR B O 1
ATOM 10100 N N . PRO B 1 611 ? 37.438 -28.141 -6.668 1 86.81 611 PRO B N 1
ATOM 10101 C CA . PRO B 1 611 ? 38.812 -27.906 -6.238 1 86.81 611 PRO B CA 1
ATOM 10102 C C . PRO B 1 611 ? 39.812 -27.906 -7.402 1 86.81 611 PRO B C 1
ATOM 10104 O O . PRO B 1 611 ? 40.906 -27.328 -7.293 1 86.81 611 PRO B O 1
ATOM 10107 N N . ALA B 1 612 ? 39.375 -28.484 -8.609 1 85.25 612 ALA B N 1
ATOM 10108 C CA . ALA B 1 612 ? 40.25 -28.594 -9.766 1 85.25 612 ALA B CA 1
ATOM 10109 C C . ALA B 1 612 ? 40.562 -27.234 -10.352 1 85.25 612 ALA B C 1
ATOM 10111 O O . ALA B 1 612 ? 41.5 -27.078 -11.141 1 85.25 612 ALA B O 1
ATOM 10112 N N . LEU B 1 613 ? 39.844 -26.25 -9.977 1 86.44 613 LEU B N 1
ATOM 10113 C CA . LEU B 1 613 ? 40.031 -24.891 -10.477 1 86.44 613 LEU B CA 1
ATOM 10114 C C . LEU B 1 613 ? 41.25 -24.25 -9.836 1 86.44 613 LEU B C 1
ATOM 10116 O O . LEU B 1 613 ? 41.75 -23.219 -10.32 1 86.44 613 LEU B O 1
ATOM 10120 N N . PHE B 1 614 ? 41.844 -24.922 -8.82 1 91.69 614 PHE B N 1
ATOM 10121 C CA . PHE B 1 614 ? 42.875 -24.281 -8.039 1 91.69 614 PHE B CA 1
ATOM 10122 C C . PHE B 1 614 ? 44.156 -25.109 -8.102 1 91.69 614 PHE B C 1
ATOM 10124 O O . PHE B 1 614 ? 44.125 -26.312 -8.375 1 91.69 614 PHE B O 1
ATOM 10131 N N . ILE B 1 615 ? 45.344 -24.453 -7.953 1 90.06 615 ILE B N 1
ATOM 10132 C CA . ILE B 1 615 ? 46.656 -25.078 -7.969 1 90.06 615 ILE B CA 1
ATOM 10133 C C . ILE B 1 615 ? 46.812 -26.016 -6.766 1 90.06 615 ILE B C 1
ATOM 10135 O O . ILE B 1 615 ? 46.719 -25.562 -5.621 1 90.06 615 ILE B O 1
ATOM 10139 N N . PRO B 1 616 ? 46.938 -27.25 -6.953 1 90.38 616 PRO B N 1
ATOM 10140 C CA . PRO B 1 616 ? 46.969 -28.234 -5.867 1 90.38 616 PRO B CA 1
ATOM 10141 C C . PRO B 1 616 ? 48.031 -27.922 -4.816 1 90.38 616 PRO B C 1
ATOM 10143 O O . PRO B 1 616 ? 47.781 -28.109 -3.619 1 90.38 616 PRO B O 1
ATOM 10146 N N . GLU B 1 617 ? 49.219 -27.422 -5.242 1 90 617 GLU B N 1
ATOM 10147 C CA . GLU B 1 617 ? 50.344 -27.141 -4.328 1 90 617 GLU B CA 1
ATOM 10148 C C . GLU B 1 617 ? 50 -25.984 -3.398 1 90 617 GLU B C 1
ATOM 10150 O O . GLU B 1 617 ? 50.562 -25.859 -2.311 1 90 617 GLU B O 1
ATOM 10155 N N . LYS B 1 618 ? 49.031 -25.172 -3.855 1 92.25 618 LYS B N 1
ATOM 10156 C CA . LYS B 1 618 ? 48.719 -23.969 -3.088 1 92.25 618 LYS B CA 1
ATOM 10157 C C . LYS B 1 618 ? 47.406 -24.141 -2.311 1 92.25 618 LYS B C 1
ATOM 10159 O O . LYS B 1 618 ? 46.969 -23.234 -1.611 1 92.25 618 LYS B O 1
ATOM 10164 N N . MET B 1 619 ? 46.875 -25.266 -2.412 1 91.44 619 MET B N 1
ATOM 10165 C CA . MET B 1 619 ? 45.531 -25.516 -1.839 1 91.44 619 MET B CA 1
ATOM 10166 C C . MET B 1 619 ? 45.594 -25.406 -0.318 1 91.44 619 MET B C 1
ATOM 10168 O O . MET B 1 619 ? 44.656 -24.844 0.293 1 91.44 619 MET B O 1
ATOM 10172 N N . ALA B 1 620 ? 46.594 -25.922 0.21 1 91.44 620 ALA B N 1
ATOM 10173 C CA . ALA B 1 620 ? 46.719 -25.875 1.665 1 91.44 620 ALA B CA 1
ATOM 10174 C C . ALA B 1 620 ? 46.812 -24.438 2.164 1 91.44 620 ALA B C 1
ATOM 10176 O O . ALA B 1 620 ? 46.219 -24.094 3.178 1 91.44 620 ALA B O 1
ATOM 10177 N N . ASP B 1 621 ? 47.562 -23.641 1.446 1 92.81 621 ASP B N 1
ATOM 10178 C CA . ASP B 1 621 ? 47.719 -22.234 1.811 1 92.81 621 ASP B CA 1
ATOM 10179 C C . ASP B 1 621 ? 46.375 -21.5 1.62 1 92.81 621 ASP B C 1
ATOM 10181 O O . ASP B 1 621 ? 46.031 -20.625 2.422 1 92.81 621 ASP B O 1
ATOM 10185 N N . LEU B 1 622 ? 45.75 -21.797 0.571 1 93.69 622 LEU B N 1
ATOM 10186 C CA . LEU B 1 622 ? 44.469 -21.172 0.289 1 93.69 622 LEU B CA 1
ATOM 10187 C C . LEU B 1 622 ? 43.469 -21.484 1.39 1 93.69 622 LEU B C 1
ATOM 10189 O O . LEU B 1 622 ? 42.75 -20.594 1.858 1 93.69 622 LEU B O 1
ATOM 10193 N N . LEU B 1 623 ? 43.375 -22.672 1.787 1 92.94 623 LEU B N 1
ATOM 10194 C CA . LEU B 1 623 ? 42.438 -23.078 2.83 1 92.94 623 LEU B CA 1
ATOM 10195 C C . LEU B 1 623 ? 42.781 -22.391 4.152 1 92.94 623 LEU B C 1
ATOM 10197 O O . LEU B 1 623 ? 41.875 -22.031 4.902 1 92.94 623 LEU B O 1
ATOM 10201 N N . LYS B 1 624 ? 44.031 -22.234 4.41 1 91.94 624 LYS B N 1
ATOM 10202 C CA . LYS B 1 624 ? 44.469 -21.531 5.621 1 91.94 624 LYS B CA 1
ATOM 10203 C C . LYS B 1 624 ? 44 -20.078 5.602 1 91.94 624 LYS B C 1
ATOM 10205 O O . LYS B 1 624 ? 43.5 -19.562 6.613 1 91.94 624 LYS B O 1
ATOM 10210 N N . VAL B 1 625 ? 44.156 -19.438 4.48 1 92.5 625 VAL B N 1
ATOM 10211 C CA . VAL B 1 625 ? 43.75 -18.047 4.344 1 92.5 625 VAL B CA 1
ATOM 10212 C C . VAL B 1 625 ? 42.25 -17.953 4.492 1 92.5 625 VAL B C 1
ATOM 10214 O O . VAL B 1 625 ? 41.719 -17.031 5.133 1 92.5 625 VAL B O 1
ATOM 10217 N N . LEU B 1 626 ? 41.5 -18.828 3.852 1 92.69 626 LEU B N 1
ATOM 10218 C CA . LEU B 1 626 ? 40.031 -18.812 3.932 1 92.69 626 LEU B CA 1
ATOM 10219 C C . LEU B 1 626 ? 39.562 -19.047 5.367 1 92.69 626 LEU B C 1
ATOM 10221 O O . LEU B 1 626 ? 38.594 -18.438 5.809 1 92.69 626 LEU B O 1
ATOM 10225 N N . ASP B 1 627 ? 40.281 -19.859 6.074 1 89.06 627 ASP B N 1
ATOM 10226 C CA . ASP B 1 627 ? 39.969 -20.094 7.48 1 89.06 627 ASP B CA 1
ATOM 10227 C C . ASP B 1 627 ? 40.219 -18.828 8.312 1 89.06 627 ASP B C 1
ATOM 10229 O O . ASP B 1 627 ? 39.438 -18.531 9.234 1 89.06 627 ASP B O 1
ATOM 10233 N N . GLN B 1 628 ? 41.312 -18.203 8.016 1 89.62 628 GLN B N 1
ATOM 10234 C CA . GLN B 1 628 ? 41.594 -16.969 8.703 1 89.62 628 GLN B CA 1
ATOM 10235 C C . GLN B 1 628 ? 40.531 -15.914 8.445 1 89.62 628 GLN B C 1
ATOM 10237 O O . GLN B 1 628 ? 40.125 -15.188 9.352 1 89.62 628 GLN B O 1
ATOM 10242 N N . VAL B 1 629 ? 40.125 -15.805 7.215 1 90.56 629 VAL B N 1
ATOM 10243 C CA . VAL B 1 629 ? 39.062 -14.875 6.859 1 90.56 629 VAL B CA 1
ATOM 10244 C C . VAL B 1 629 ? 37.75 -15.25 7.59 1 90.56 629 VAL B C 1
ATOM 10246 O O . VAL B 1 629 ? 37.062 -14.383 8.117 1 90.56 629 VAL B O 1
ATOM 10249 N N . ASP B 1 630 ? 37.438 -16.453 7.633 1 85.5 630 ASP B N 1
ATOM 10250 C CA . ASP B 1 630 ? 36.25 -16.969 8.289 1 85.5 630 ASP B CA 1
ATOM 10251 C C . ASP B 1 630 ? 36.219 -16.578 9.766 1 85.5 630 ASP B C 1
ATOM 10253 O O . ASP B 1 630 ? 35.188 -16.172 10.281 1 85.5 630 ASP B O 1
ATOM 10257 N N . GLN B 1 631 ? 37.312 -16.672 10.391 1 79.62 631 GLN B N 1
ATOM 10258 C CA . GLN B 1 631 ? 37.406 -16.328 11.805 1 79.62 631 GLN B CA 1
ATOM 10259 C C . GLN B 1 631 ? 37.312 -14.812 12 1 79.62 631 GLN B C 1
ATOM 10261 O O . GLN B 1 631 ? 36.75 -14.344 12.977 1 79.62 631 GLN B O 1
ATOM 10266 N N . SER B 1 632 ? 37.781 -14.117 11.031 1 81.81 632 SER B N 1
ATOM 10267 C CA . SER B 1 632 ? 37.844 -12.664 11.164 1 81.81 632 SER B CA 1
ATOM 10268 C C . SER B 1 632 ? 36.469 -12.047 10.914 1 81.81 632 SER B C 1
ATOM 10270 O O . SER B 1 632 ? 36.219 -10.906 11.328 1 81.81 632 SER B O 1
ATOM 10272 N N . LEU B 1 633 ? 35.625 -12.742 10.234 1 79.06 633 LEU B N 1
ATOM 10273 C CA . LEU B 1 633 ? 34.312 -12.219 9.891 1 79.06 633 LEU B CA 1
ATOM 10274 C C . LEU B 1 633 ? 33.469 -12.016 11.148 1 79.06 633 LEU B C 1
ATOM 10276 O O . LEU B 1 633 ? 32.531 -11.211 11.148 1 79.06 633 LEU B O 1
ATOM 10280 N N . TYR B 1 634 ? 33.812 -12.68 12.195 1 66.44 634 TYR B N 1
ATOM 10281 C CA . TYR B 1 634 ? 33 -12.625 13.414 1 66.44 634 TYR B CA 1
ATOM 10282 C C . TYR B 1 634 ? 33.656 -11.695 14.438 1 66.44 634 TYR B C 1
ATOM 10284 O O . TYR B 1 634 ? 33.094 -11.445 15.508 1 66.44 634 TYR B O 1
ATOM 10292 N N . ASP B 1 635 ? 34.781 -11.219 14.062 1 69.44 635 ASP B N 1
ATOM 10293 C CA . ASP B 1 635 ? 35.469 -10.297 14.969 1 69.44 635 ASP B CA 1
ATOM 10294 C C . ASP B 1 635 ? 34.781 -8.922 14.953 1 69.44 635 ASP B C 1
ATOM 10296 O O . ASP B 1 635 ? 34.062 -8.586 14.008 1 69.44 635 ASP B O 1
ATOM 10300 N N . ASP B 1 636 ? 34.969 -8.234 16.078 1 71.69 636 ASP B N 1
ATOM 10301 C CA . ASP B 1 636 ? 34.5 -6.859 16.188 1 71.69 636 ASP B CA 1
ATOM 10302 C C . ASP B 1 636 ? 35.094 -5.98 15.086 1 71.69 636 ASP B C 1
ATOM 10304 O O . ASP B 1 636 ? 36.312 -6.055 14.812 1 71.69 636 ASP B O 1
ATOM 10308 N N . ASP B 1 637 ? 34.312 -5.312 14.359 1 74.75 637 ASP B N 1
ATOM 10309 C CA . ASP B 1 637 ? 34.75 -4.508 13.227 1 74.75 637 ASP B CA 1
ATOM 10310 C C . ASP B 1 637 ? 34.906 -3.039 13.617 1 74.75 637 ASP B C 1
ATOM 10312 O O . ASP B 1 637 ? 34.812 -2.154 12.766 1 74.75 637 ASP B O 1
ATOM 10316 N N . GLU B 1 638 ? 35.188 -3.006 14.945 1 77.19 638 GLU B N 1
ATOM 10317 C CA . GLU B 1 638 ? 35.375 -1.637 15.414 1 77.19 638 GLU B CA 1
ATOM 10318 C C . GLU B 1 638 ? 36.594 -0.994 14.773 1 77.19 638 GLU B C 1
ATOM 10320 O O . GLU B 1 638 ? 37.656 -1.592 14.75 1 77.19 638 GLU B O 1
ATOM 10325 N N . GLY B 1 639 ? 36.5 0.082 14.141 1 80.38 639 GLY B N 1
ATOM 10326 C CA . GLY B 1 639 ? 37.594 0.812 13.555 1 80.38 639 GLY B CA 1
ATOM 10327 C C . GLY B 1 639 ? 37.812 0.502 12.086 1 80.38 639 GLY B C 1
ATOM 10328 O O . GLY B 1 639 ? 38.594 1.184 11.406 1 80.38 639 GLY B O 1
ATOM 10329 N N . LEU B 1 640 ? 37.156 -0.512 11.641 1 87.5 640 LEU B N 1
ATOM 10330 C CA . LEU B 1 640 ? 37.281 -0.839 10.219 1 87.5 640 LEU B CA 1
ATOM 10331 C C . LEU B 1 640 ? 36.375 0.056 9.383 1 87.5 640 LEU B C 1
ATOM 10333 O O . LEU B 1 640 ? 35.281 0.45 9.828 1 87.5 640 LEU B O 1
ATOM 10337 N N . THR B 1 641 ? 36.906 0.468 8.258 1 91.25 641 THR B N 1
ATOM 10338 C CA . THR B 1 641 ? 36.156 1.309 7.316 1 91.25 641 THR B CA 1
ATOM 10339 C C . THR B 1 641 ? 35.906 0.565 6.008 1 91.25 641 THR B C 1
ATOM 10341 O O . THR B 1 641 ? 36.312 -0.59 5.859 1 91.25 641 THR B O 1
ATOM 10344 N N . ALA B 1 642 ? 35.219 1.236 5.137 1 92.31 642 ALA B N 1
ATOM 10345 C CA . ALA B 1 642 ? 34.969 0.658 3.818 1 92.31 642 ALA B CA 1
ATOM 10346 C C . ALA B 1 642 ? 36.281 0.357 3.104 1 92.31 642 ALA B C 1
ATOM 10348 O O . ALA B 1 642 ? 36.438 -0.681 2.453 1 92.31 642 ALA B O 1
ATOM 10349 N N . ALA B 1 643 ? 37.219 1.242 3.262 1 92.62 643 ALA B N 1
ATOM 10350 C CA . ALA B 1 643 ? 38.531 1.086 2.635 1 92.62 643 ALA B CA 1
ATOM 10351 C C . ALA B 1 643 ? 39.25 -0.153 3.162 1 92.62 643 ALA B C 1
ATOM 10353 O O . ALA B 1 643 ? 39.906 -0.864 2.404 1 92.62 643 ALA B O 1
ATOM 10354 N N . SER B 1 644 ? 39.094 -0.33 4.449 1 92.81 644 SER B N 1
ATOM 10355 C CA . SER B 1 644 ? 39.688 -1.512 5.055 1 92.81 644 SER B CA 1
ATOM 10356 C C . SER B 1 644 ? 39.188 -2.793 4.414 1 92.81 644 SER B C 1
ATOM 10358 O O . SER B 1 644 ? 39.938 -3.699 4.102 1 92.81 644 SER B O 1
ATOM 10360 N N . TYR B 1 645 ? 37.906 -2.832 4.227 1 91.69 645 TYR B N 1
ATOM 10361 C CA . TYR B 1 645 ? 37.312 -4.027 3.66 1 91.69 645 TYR B CA 1
ATOM 10362 C C . TYR B 1 645 ? 37.656 -4.168 2.182 1 91.69 645 TYR B C 1
ATOM 10364 O O . TYR B 1 645 ? 37.812 -5.281 1.676 1 91.69 645 TYR B O 1
ATOM 10372 N N . HIS B 1 646 ? 37.812 -3.1 1.517 1 93.19 646 HIS B N 1
ATOM 10373 C CA . HIS B 1 646 ? 38.25 -3.15 0.128 1 93.19 646 HIS B CA 1
ATOM 10374 C C . HIS B 1 646 ? 39.656 -3.701 0.025 1 93.19 646 HIS B C 1
ATOM 10376 O O . HIS B 1 646 ? 39.969 -4.473 -0.887 1 93.19 646 HIS B O 1
ATOM 10382 N N . GLU B 1 647 ? 40.438 -3.264 0.917 1 92.81 647 GLU B N 1
ATOM 10383 C CA . GLU B 1 647 ? 41.812 -3.777 0.955 1 92.81 647 GLU B CA 1
ATOM 10384 C C . GLU B 1 647 ? 41.844 -5.277 1.228 1 92.81 647 GLU B C 1
ATOM 10386 O O . GLU B 1 647 ? 42.594 -6.02 0.603 1 92.81 647 GLU B O 1
ATOM 10391 N N . LYS B 1 648 ? 41.062 -5.602 2.182 1 92.5 648 LYS B N 1
ATOM 10392 C CA . LYS B 1 648 ? 40.938 -7.023 2.496 1 92.5 648 LYS B CA 1
ATOM 10393 C C . LYS B 1 648 ? 40.438 -7.82 1.289 1 92.5 648 LYS B C 1
ATOM 10395 O O . LYS B 1 648 ? 40.969 -8.906 1.011 1 92.5 648 LYS B O 1
ATOM 10400 N N . LEU B 1 649 ? 39.469 -7.32 0.639 1 93.75 649 LEU B N 1
ATOM 10401 C CA . LEU B 1 649 ? 38.906 -7.977 -0.538 1 93.75 649 LEU B CA 1
ATOM 10402 C C . LEU B 1 649 ? 39.938 -8.102 -1.64 1 93.75 649 LEU B C 1
ATOM 10404 O O . LEU B 1 649 ? 40.094 -9.164 -2.254 1 93.75 649 LEU B O 1
ATOM 10408 N N . ASN B 1 650 ? 40.688 -7.039 -1.854 1 93.5 650 ASN B N 1
ATOM 10409 C CA . ASN B 1 650 ? 41.719 -7.047 -2.879 1 93.5 650 ASN B CA 1
ATOM 10410 C C . ASN B 1 650 ? 42.844 -8.039 -2.547 1 93.5 650 ASN B C 1
ATOM 10412 O O . ASN B 1 650 ? 43.344 -8.727 -3.436 1 93.5 650 ASN B O 1
ATOM 10416 N N . ALA B 1 651 ? 43.188 -8.062 -1.367 1 93.5 651 ALA B N 1
ATOM 10417 C CA . ALA B 1 651 ? 44.219 -9.016 -0.924 1 93.5 651 ALA B CA 1
ATOM 10418 C C . ALA B 1 651 ? 43.75 -10.453 -1.144 1 93.5 651 ALA B C 1
ATOM 10420 O O . ALA B 1 651 ? 44.5 -11.305 -1.585 1 93.5 651 ALA B O 1
ATOM 10421 N N . LEU B 1 652 ? 42.531 -10.664 -0.761 1 93.81 652 LEU B N 1
ATOM 10422 C CA . LEU B 1 652 ? 41.969 -11.992 -0.946 1 93.81 652 LEU B CA 1
ATOM 10423 C C . LEU B 1 652 ? 41.875 -12.352 -2.426 1 93.81 652 LEU B C 1
ATOM 10425 O O . LEU B 1 652 ? 42.219 -13.477 -2.814 1 93.81 652 LEU B O 1
ATOM 10429 N N . LYS B 1 653 ? 41.438 -11.469 -3.207 1 93.06 653 LYS B N 1
ATOM 10430 C CA . LYS B 1 653 ? 41.375 -11.68 -4.648 1 93.06 653 LYS B CA 1
ATOM 10431 C C . LYS B 1 653 ? 42.75 -12.008 -5.23 1 93.06 653 LYS B C 1
ATOM 10433 O O . LYS B 1 653 ? 42.875 -12.898 -6.074 1 93.06 653 LYS B O 1
ATOM 10438 N N . LYS B 1 654 ? 43.688 -11.203 -4.824 1 92.31 654 LYS B N 1
ATOM 10439 C CA . LYS B 1 654 ? 45.062 -11.43 -5.289 1 92.31 654 LYS B CA 1
ATOM 10440 C C . LYS B 1 654 ? 45.531 -12.828 -4.922 1 92.31 654 LYS B C 1
ATOM 10442 O O . LYS B 1 654 ? 46.125 -13.531 -5.754 1 92.31 654 LYS B O 1
ATOM 10447 N N . PHE B 1 655 ? 45.312 -13.188 -3.748 1 93.12 655 PHE B N 1
ATOM 10448 C CA . PHE B 1 655 ? 45.719 -14.5 -3.275 1 93.12 655 PHE B CA 1
ATOM 10449 C C . PHE B 1 655 ? 45 -15.609 -4.039 1 93.12 655 PHE B C 1
ATOM 10451 O O . PHE B 1 655 ? 45.625 -16.609 -4.402 1 93.12 655 PHE B O 1
ATOM 10458 N N . VAL B 1 656 ? 43.719 -15.469 -4.219 1 93 656 VAL B N 1
ATOM 10459 C CA . VAL B 1 656 ? 42.906 -16.469 -4.918 1 93 656 VAL B CA 1
ATOM 10460 C C . VAL B 1 656 ? 43.375 -16.562 -6.375 1 93 656 VAL B C 1
ATOM 10462 O O . VAL B 1 656 ? 43.469 -17.656 -6.926 1 93 656 VAL B O 1
ATOM 10465 N N . ASN B 1 657 ? 43.688 -15.453 -6.938 1 90.75 657 ASN B N 1
ATOM 10466 C CA . ASN B 1 657 ? 44.188 -15.438 -8.312 1 90.75 657 ASN B CA 1
ATOM 10467 C C . ASN B 1 657 ? 45.531 -16.172 -8.445 1 90.75 657 ASN B C 1
ATOM 10469 O O . ASN B 1 657 ? 45.75 -16.844 -9.453 1 90.75 657 ASN B O 1
ATOM 10473 N N . GLU B 1 658 ? 46.312 -15.969 -7.547 1 90.62 658 GLU B N 1
ATOM 10474 C CA . GLU B 1 658 ? 47.594 -16.625 -7.539 1 90.62 658 GLU B CA 1
ATOM 10475 C C . GLU B 1 658 ? 47.469 -18.109 -7.281 1 90.62 658 GLU B C 1
ATOM 10477 O O . GLU B 1 658 ? 48.375 -18.891 -7.621 1 90.62 658 GLU B O 1
ATOM 10482 N N . SER B 1 659 ? 46.375 -18.5 -6.672 1 91.19 659 SER B N 1
ATOM 10483 C CA . SER B 1 659 ? 46.156 -19.906 -6.305 1 91.19 659 SER B CA 1
ATOM 10484 C C . SER B 1 659 ? 45.281 -20.625 -7.328 1 91.19 659 SER B C 1
ATOM 10486 O O . SER B 1 659 ? 45.031 -21.828 -7.207 1 91.19 659 SER B O 1
ATOM 10488 N N . SER B 1 660 ? 44.688 -20.016 -8.195 1 89.25 660 SER B N 1
ATOM 10489 C CA . SER B 1 660 ? 43.781 -20.578 -9.172 1 89.25 660 SER B CA 1
ATOM 10490 C C . SER B 1 660 ? 44.5 -21 -10.445 1 89.25 660 SER B C 1
ATOM 10492 O O . SER B 1 660 ? 45.562 -20.438 -10.781 1 89.25 660 SER B O 1
ATOM 10494 N N . LEU B 1 661 ? 44.156 -22.25 -11.008 1 75.88 661 LEU B N 1
ATOM 10495 C CA . LEU B 1 661 ? 44.688 -22.688 -12.289 1 75.88 661 LEU B CA 1
ATOM 10496 C C . LEU B 1 661 ? 44.219 -21.781 -13.422 1 75.88 661 LEU B C 1
ATOM 10498 O O . LEU B 1 661 ? 43.031 -21.422 -13.461 1 75.88 661 LEU B O 1
ATOM 10502 N N . GLN B 1 662 ? 44.969 -20.906 -13.75 1 55 662 GLN B N 1
ATOM 10503 C CA . GLN B 1 662 ? 44.625 -20.031 -14.859 1 55 662 GLN B CA 1
ATOM 10504 C C . GLN B 1 662 ? 43.812 -20.797 -15.914 1 55 662 GLN B C 1
ATOM 10506 O O . GLN B 1 662 ? 44.312 -21.719 -16.531 1 55 662 GLN B O 1
ATOM 10511 N N . GLN B 1 663 ? 42.812 -21.375 -15.836 1 43.69 663 GLN B N 1
ATOM 10512 C CA . GLN B 1 663 ? 42.156 -21.812 -17.062 1 43.69 663 GLN B CA 1
ATOM 10513 C C . GLN B 1 663 ? 42.344 -20.781 -18.172 1 43.69 663 GLN B C 1
ATOM 10515 O O . GLN B 1 663 ? 42 -19.609 -18.016 1 43.69 663 GLN B O 1
ATOM 10520 N N . SER B 1 664 ? 43.469 -20.969 -19.047 1 35.91 664 SER B N 1
ATOM 10521 C CA . SER B 1 664 ? 43.438 -20.484 -20.422 1 35.91 664 SER B CA 1
ATOM 10522 C C . SER B 1 664 ? 42.062 -20.656 -21.047 1 35.91 664 SER B C 1
ATOM 10524 O O . SER B 1 664 ? 41.75 -21.703 -21.625 1 35.91 664 SER B O 1
ATOM 10526 N N . VAL B 1 665 ? 41.062 -20.719 -20.562 1 34.56 665 VAL B N 1
ATOM 10527 C CA . VAL B 1 665 ? 39.875 -20.594 -21.422 1 34.56 665 VAL B CA 1
ATOM 10528 C C . VAL B 1 665 ? 40.125 -19.5 -22.453 1 34.56 665 VAL B C 1
ATOM 10530 O O . VAL B 1 665 ? 40.219 -18.312 -22.109 1 34.56 665 VAL B O 1
ATOM 10533 N N . LYS B 1 666 ? 40.844 -19.859 -23.625 1 30.73 666 LYS B N 1
ATOM 10534 C CA . LYS B 1 666 ? 40.75 -19.219 -24.938 1 30.73 666 LYS B CA 1
ATOM 10535 C C . LYS B 1 666 ? 39.312 -18.781 -25.219 1 30.73 666 LYS B C 1
ATOM 10537 O O . LYS B 1 666 ? 38.469 -19.594 -25.594 1 30.73 666 LYS B O 1
ATOM 10542 N N . ILE B 1 667 ? 38.688 -18.078 -24.531 1 29.84 667 ILE B N 1
ATOM 10543 C CA . ILE B 1 667 ? 37.688 -17.344 -25.297 1 29.84 667 ILE B CA 1
ATOM 10544 C C . ILE B 1 667 ? 38.281 -16.812 -26.594 1 29.84 667 ILE B C 1
ATOM 10546 O O . ILE B 1 667 ? 39.25 -16.031 -26.562 1 29.84 667 ILE B O 1
ATOM 10550 N N . GLU B 1 668 ? 38.375 -17.656 -27.703 1 28.03 668 GLU B N 1
ATOM 10551 C CA . GLU B 1 668 ? 38.594 -17.094 -29.047 1 28.03 668 GLU B CA 1
ATOM 10552 C C . GLU B 1 668 ? 38.219 -15.625 -29.094 1 28.03 668 GLU B C 1
ATOM 10554 O O . GLU B 1 668 ? 37.094 -15.258 -28.719 1 28.03 668 GLU B O 1
ATOM 10559 N N . GLU B 1 669 ? 39.188 -14.891 -29.188 1 27.8 669 GLU B N 1
ATOM 10560 C CA . GLU B 1 669 ? 39.188 -13.453 -29.453 1 27.8 669 GLU B CA 1
ATOM 10561 C C . GLU B 1 669 ? 38.25 -13.133 -30.641 1 27.8 669 GLU B C 1
ATOM 10563 O O . GLU B 1 669 ? 38.5 -13.57 -31.766 1 27.8 669 GLU B O 1
ATOM 10568 N N . VAL B 1 670 ? 37.031 -13.172 -30.594 1 28.41 670 VAL B N 1
ATOM 10569 C CA . VAL B 1 670 ? 36.344 -12.586 -31.734 1 28.41 670 VAL B CA 1
ATOM 10570 C C . VAL B 1 670 ? 37.062 -11.312 -32.188 1 28.41 670 VAL B C 1
ATOM 10572 O O . VAL B 1 670 ? 37.375 -10.453 -31.344 1 28.41 670 VAL B O 1
ATOM 10575 N N . PRO B 1 671 ? 37.812 -11.445 -33.344 1 27.64 671 PRO B N 1
ATOM 10576 C CA . PRO B 1 671 ? 38.53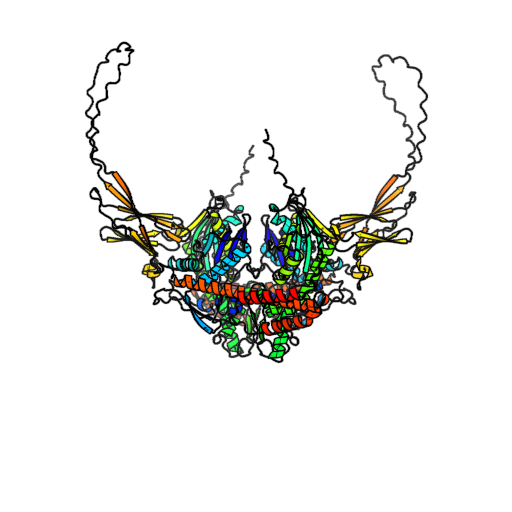1 -10.312 -33.906 1 27.64 671 PRO B CA 1
ATOM 10577 C C . PRO B 1 671 ? 37.781 -8.984 -33.688 1 27.64 671 PRO B C 1
ATOM 10579 O O . PRO B 1 671 ? 36.562 -8.961 -33.594 1 27.64 671 PRO B O 1
ATOM 10582 N N . GLU B 1 672 ? 38.562 -8.133 -33.219 1 26.52 672 GLU B N 1
ATOM 10583 C CA . GLU B 1 672 ? 38.156 -6.734 -33.094 1 26.52 672 GLU B CA 1
ATOM 10584 C C . GLU B 1 672 ? 37.531 -6.223 -34.406 1 26.52 672 GLU B C 1
ATOM 10586 O O . GLU B 1 672 ? 38.25 -6.105 -35.406 1 26.52 672 GLU B O 1
ATOM 10591 N N . THR B 1 673 ? 36.5 -6.832 -34.875 1 26.92 673 THR B N 1
ATOM 10592 C CA . THR B 1 673 ? 36.031 -6.188 -36.125 1 26.92 673 THR B CA 1
ATOM 10593 C C . THR B 1 673 ? 36.125 -4.672 -36 1 26.92 673 THR B C 1
ATOM 10595 O O . THR B 1 673 ? 35.719 -4.105 -34.969 1 26.92 673 THR B O 1
ATOM 10598 N N . GLU B 1 674 ? 37.094 -4.18 -36.688 1 24.95 674 GLU B N 1
ATOM 10599 C CA . GLU B 1 674 ? 37.344 -2.752 -36.875 1 24.95 674 GLU B CA 1
ATOM 10600 C C . GLU B 1 674 ? 36.062 -1.96 -36.906 1 24.95 674 GLU B C 1
ATOM 10602 O O . GLU B 1 674 ? 35.062 -2.416 -37.469 1 24.95 674 GLU B O 1
ATOM 10607 N N . PRO B 1 675 ? 36.094 -1.146 -35.969 1 25.72 675 PRO B N 1
ATOM 10608 C CA . PRO B 1 675 ? 34.906 -0.269 -35.938 1 25.72 675 PRO B CA 1
ATOM 10609 C C . PRO B 1 675 ? 34.594 0.332 -37.312 1 25.72 675 PRO B C 1
ATOM 10611 O O . PRO B 1 675 ? 35.469 0.886 -37.969 1 25.72 675 PRO B O 1
ATOM 10614 N N . MET B 1 676 ? 33.969 -0.527 -38.156 1 24.09 676 MET B N 1
ATOM 10615 C CA . MET B 1 676 ? 33.688 0.078 -39.469 1 24.09 676 MET B CA 1
ATOM 10616 C C . MET B 1 676 ? 33.344 1.556 -39.312 1 24.09 676 MET B C 1
ATOM 10618 O O . MET B 1 676 ? 32.531 1.925 -38.469 1 24.09 676 MET B O 1
ATOM 10622 N N . ASP B 1 677 ? 34.375 2.328 -39.625 1 25.66 677 ASP B N 1
ATOM 10623 C CA . ASP B 1 677 ? 34.281 3.781 -39.75 1 25.66 677 ASP B CA 1
ATOM 10624 C C . ASP B 1 677 ? 33.031 4.203 -40.5 1 25.66 677 ASP B C 1
ATOM 10626 O O . ASP B 1 677 ? 32.969 4.039 -41.719 1 25.66 677 ASP B O 1
ATOM 10630 N N . VAL B 1 678 ? 32 3.605 -40.031 1 24.17 678 VAL B N 1
ATOM 10631 C CA . VAL B 1 678 ? 30.875 4.023 -40.875 1 24.17 678 VAL B CA 1
ATOM 10632 C C . VAL B 1 678 ? 30.844 5.551 -40.969 1 24.17 678 VAL B C 1
ATOM 10634 O O . VAL B 1 678 ? 30.781 6.234 -39.938 1 24.17 678 VAL B O 1
ATOM 10637 N N . ASP B 1 679 ? 31.609 5.91 -41.875 1 23.66 679 ASP B N 1
ATOM 10638 C CA . ASP B 1 679 ? 31.547 7.301 -42.312 1 23.66 679 ASP B CA 1
ATOM 10639 C C . ASP B 1 679 ? 30.109 7.82 -42.312 1 23.66 679 ASP B C 1
ATOM 10641 O O . ASP B 1 679 ? 29.234 7.23 -42.938 1 23.66 679 ASP B O 1
ATOM 10645 N N . GLN B 1 680 ? 29.859 8.219 -41.125 1 20.52 680 GLN B N 1
ATOM 10646 C CA . GLN B 1 680 ? 28.625 9.008 -41 1 20.52 680 GLN B CA 1
ATOM 10647 C C . GLN B 1 680 ? 28.484 10 -42.156 1 20.52 680 GLN B C 1
ATOM 10649 O O . GLN B 1 680 ? 29.188 11.016 -42.188 1 20.52 680 GLN B O 1
ATOM 10654 N N . LYS B 1 681 ? 28.516 9.391 -43.312 1 27.19 681 LYS B N 1
ATOM 10655 C CA . LYS B 1 681 ? 28.078 10.312 -44.375 1 27.19 681 LYS B CA 1
ATOM 10656 C C . LYS B 1 681 ? 26.781 11.008 -44 1 27.19 681 LYS B C 1
ATOM 10658 O O . LYS B 1 681 ? 25.891 10.398 -43.375 1 27.19 681 LYS B O 1
ATOM 10663 N N . GLN B 1 682 ? 26.875 12.312 -44.125 1 24.62 682 GLN B N 1
ATOM 10664 C CA . GLN B 1 682 ? 26.031 13.492 -44.031 1 24.62 682 GLN B CA 1
ATOM 10665 C C . GLN B 1 682 ? 24.703 13.281 -44.781 1 24.62 682 GLN B C 1
ATOM 10667 O O . GLN B 1 682 ? 24.688 12.922 -45.969 1 24.62 682 GLN B O 1
ATOM 10672 N N . PRO B 1 683 ? 23.844 12.586 -44.094 1 23.17 683 PRO B N 1
ATOM 10673 C CA . PRO B 1 683 ? 22.672 12.508 -44.969 1 23.17 683 PRO B CA 1
ATOM 10674 C C . PRO B 1 683 ? 22.469 13.773 -45.781 1 23.17 683 PRO B C 1
ATOM 10676 O O . PRO B 1 683 ? 22.766 14.875 -45.312 1 23.17 683 PRO B O 1
ATOM 10679 N N . PRO B 1 684 ? 22.656 13.656 -47.031 1 23.06 684 PRO B N 1
ATOM 10680 C CA . PRO B 1 684 ? 22.438 14.719 -48 1 23.06 684 PRO B CA 1
ATOM 10681 C C . PRO B 1 684 ? 21.234 15.594 -47.688 1 23.06 684 PRO B C 1
ATOM 10683 O O . PRO B 1 684 ? 20.344 15.172 -46.938 1 23.06 684 PRO B O 1
ATOM 10686 N N . THR B 1 685 ? 21.359 16.953 -48.031 1 21.02 685 THR B N 1
ATOM 10687 C CA . THR B 1 685 ? 20.5 18.125 -48.188 1 21.02 685 THR B CA 1
ATOM 10688 C C . THR B 1 685 ? 19.172 17.75 -48.844 1 21.02 685 THR B C 1
ATOM 10690 O O . THR B 1 685 ? 19.141 17.375 -50 1 21.02 685 THR B O 1
ATOM 10693 N N . ALA B 1 686 ? 18.547 16.812 -48.219 1 19.27 686 ALA B N 1
ATOM 10694 C CA . ALA B 1 686 ? 17.297 17.016 -48.969 1 19.27 686 ALA B CA 1
ATOM 10695 C C . ALA B 1 686 ? 17 18.5 -49.125 1 19.27 686 ALA B C 1
ATOM 10697 O O . ALA B 1 686 ? 17.078 19.266 -48.156 1 19.27 686 ALA B O 1
ATOM 10698 N N . VAL B 1 687 ? 17 18.922 -50.281 1 19.67 687 VAL B N 1
ATOM 10699 C CA . VAL B 1 687 ? 16.109 19.828 -51 1 19.67 687 VAL B CA 1
ATOM 10700 C C . VAL B 1 687 ? 14.664 19.547 -50.562 1 19.67 687 VAL B C 1
ATOM 10702 O O . VAL B 1 687 ? 14.234 18.391 -50.5 1 19.67 687 VAL B O 1
#

Foldseek 3Di:
DWFKEKEDALAWIWIWTADPNAIDTFAAPVRHRTWGAKWFAADFVTDATPRLVVCCQVFLQGMFGSCLLQLAQQDPDSPPSVLVTSHDKDHQDPPDLQRGIKTWHAYNVRDIDIDGVLLSVLLNVLRSQVRVCVRVVDHYDFYEYEDAPPGDPLSVVSPLLSCVLNVRNRYFYFYLVLLLQLLCQAVVQVVFAAPPDFFAKAWEWAAAAQKIKIWIWGHHNFEIETQAMFMDRCAHNPNLLVLQLVVQQVQCCVPVVDGLVVPSSLSVVSSVQSSVVLVVQLVDQDKDWTKDQCSDPRDIGIDIDGLVNSCVSCVVNLVVLLVRVVVCCVVVVDDLVRYAYEYAYDNCSRVSNQVSVCVVSVHHHDHPDDRDCSSRSSRNVCRQCVDPVHDHRSHDTKYWQQFFKKKWDDAPNDIDIDGQGHGRHIDQDKDKDKGLAFWIWIFTPCLVVGPCNLSRTFKIKHFPDDDDDDPQAPDRKMKIWMWTQHSSRHIDTFWIKIKGWGFDDPPPDPDPPDPPDPDDPPDCPDDPDPDDDCPDDDPPDPPPGRGTDIDIDITGMDIGGRNSPRDSDVVSSVVSVVSVVSSVFVVLQVV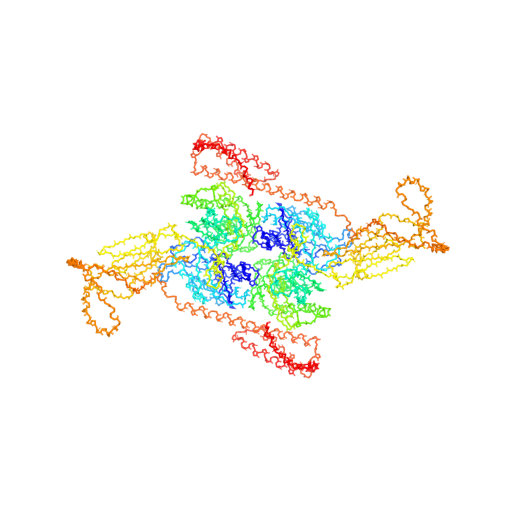LLCVLVVVLVVVVVCCVPPVVQWAPVCNVVLVVVSVVVVVCNPDDCPPPTSVNSVVSSVVNVVSRVVGGDPPPPPPPPPPPPPPPPPPPPDPDDDD/DWFKEKEDALAWIWIWTQDPNAIDTFAAPVRHRTWGAKWFAADFVTDATPRLVVCCQVFLQGMFGSCLLQLAQQDPDSPPSVLVTSHDKDHQDPPDLQRGIKTWHAYNVGDIDIDGVLLSLLLNVLRSQVRVCVRPVDHYDFYEYEDAPPGALLSVVSPLLSCVLNVRNRYFYFYLVLLLQLLCQAVVQVVFAAPPDFFAKAWEWAAAAQKIKIWIWGHHNFEIETQAMFMGRCAHNPNLLVLQLVVQQVQCCVPVVDGLVVPSSLSVVSSVQSSVVLVVQLVDQDKDWTKDQCSDPRDIGIDIDGLVNSCVSCVVNLVVLLVRVVVCCVVVVDDLVRYAYEYAYDNCSRVSNQVSVCVVSVHHHDHPDDRDCSSRSSRNVCRQCVDPVHPHRSHDTKYWQQFFKKKWDDAPNDIDIDGQGHGRHIDQDKDKDKGLAFWIWIFTPCLVVGPCNLQRTFKIKHFPDDDDDDPQAPDRKMKIWMWTQHSSRHIDTFWIKIKGWGFDPPPPDPDPPDPPDPPDDPDDPDDPDPDDDPPPDDPPDPPPGRGTDIDIDITGMDIGGRNSCRDSDVVSSVVSVVSVVSSVFVVLQVVLLCVLVVVLVVLVVCCVPPVVQWAPVCNVVLVVVSVVVVVCNPDDCVPPTSVNSVVSSVVNVVSRVVGGDPPPPPPPPPPPPPPPCPVPPDPDPPD

Radius of gyration: 41.21 Å; Cα contacts (8 Å, |Δi|>4): 2556; chains: 2; bounding box: 95×143×137 Å

pLDDT: mean 84.62, std 19.15, range [19.27, 98.56]

Nearest PDB structures (foldseek):
  2qxl-assembly1_B  TM=9.143E-01  e=2.514E-46  Saccharomyces cerevisiae
  2qxl-assembly1_A  TM=9.244E-01  e=2.328E-45  Saccharomyces cerevisiae
  5e84-assembly6_F  TM=8.416E-01  e=6.399E-42  Homo sapiens
  6eoc-assembly1_A  TM=8.074E-01  e=1.290E-38  Cricetulus griseus
  3l4i-assembly2_B  TM=8.697E-01  e=1.865E-28  Cryptosporidium parvum Iowa II

Secondary structure (DSSP, 8-state):
-EEEEEE--SSEEEEEEEETTEEEEPP-TTS-S-EE-EEE-SSSSPPBTHHHHTTTTTTGGGEEES-GGGG--S-S--GGGGGG-SSEEE---TTSSS---EEEEE-TT--EEEEEHHHHHHHHHHHHHHHHHHHHSS-EEEEEEEE-TT--HHHHHHHHHHHHHHT-TTEEEEEHHHHHHHHHHHHTGGGS--TTSPPEEEEEEEE-SS-EEEEEEEEETTEEEEEEEEEESS-SHHHHHHHHHHHHHHHHHHHHS--GGG-HHHHHHHHHHHHHHHHHHHH--S-EEEEEEEEETTEEEEEEE-HHHHHHHTHHHHHHHHHHHHHHHHHHT--GGGEEEEEESGGGGSHHHHHHHHHHHTS--B--S-TTTHHHHHHHHHHHHTSTTS---S-EEEEE-SS-EEEEEEETTEEEEEEEE-TT-EESEEEEEEESSSEEEEEEGGGGT-S-GGGGEEEEEEESSPPPP-TTBSS--EEEEEEEE-TTS-EE--EEEEEEEE-------------------S----------------------S-PPEEEEEEEEEEEEE-SS-SS--HHHHHHHHHHHHHHHHHHHHHHHHHHHHHHHHHHHHHHHH-GGGB-GGGHHHHHHHHHHHHHHTTS--TT--HHHHHHHHHHHHHHHHHHB---------------------------/-EEEEEE--SSEEEEEEEETTEEEEPP-TTS-S-EESEEE-SSSSPPBTHHHHTTTTTTGGGEEES-GGGG--S-S--GGGGGG-SSEEE---TTSSS---EEEEE-TT--EEEEEHHHHHHHHHHHHHHHHHHHHSS-EEEEEEEE-TT--HHHHHHHHHHHHHHT-TTEEEEEHHHHHHHHHHHHTGGGS--TTSPPEEEEEEEE-SS-EEEEEEEEETTEEEEEEEEEESS-SHHHHHHHHHHHHHHHHHHHHS--GGG-HHHHHHHHHHHHHHHHHHHH--S-EEEEEEEEETTEEEEEEE-HHHHHHHTHHHHHHHHHHHHHHHHHHT--GGGEEEEEESGGGGSHHHHHHHHHHHTS--B--S-TTTHHHHHHHHHHHHTSTTS---S-EEEEE-SS-EEEEEEETTEEEEEEEE-TT-EESEEEEEEESSSEEEEEEGGGGT-S-GGGGEEEEEEESSPPPPPTTBSS--EEEEEEEE-TTS-EE--EEEEEEEE-------------------S----------------------S-PPEEEEEEEEEEEEE-SS--S--HHHHHHHHHHHHHHHHHHHHHHHHHHHHHHHHHHHHHHHH-GGGB-GGGHHHHHHHHHHHHHHTTS--TT--HHHHHHHHHHHHHHHHHHB---------------------------

Sequence (1374 aa):
MSIIGIDFGAYTSYVAGIKDGTVEVFANEYSLLATPTAVAYNAKPRPIGVSARQLVVAKSKSTVAFFKPLLRRNVESHGRILDAIPCETTAVDLKSKDKYATVKVYDENNTAHTYAIQQVLGTYITKLFGVAKAATGTHVEECFMTVPYYFTVSDRQVILEAAKIAGVPFIKLINETAALAASYAFFKKATLPAANETPKKVVFVDVGYSQAQISVADVHKEGAKVLLARHSTEVGGFFFDDVIRGYFADVFQQTKKLDARANRKAWLRLADEAEKAKKSMSAASTKLFAQVECLMEDTDFKAEIDRTLFEELAAPLFKAFEKLVIDFLNEANLNIAEVDVELVGGSSRIPALRAIVERLFQHEAKTTMNLDEAIVRGTTLMAGLLSPRVRKANFTLEDFVPETVIARYTNNGQQKTIALYKRGETIPNRKNLTVFTPEVDLFYESFGTSPRPDLLHIAHVNAAHPIEPNQNAVEPTKFRIPFVYELDHLLHVNNIMRIDKVLQPEEPAPEPQAAAPEQPAEGAAPPPAPEANAAPATPPKPAGPPQPKVQETRIDAFFTHSDGVEQVKQEYIDAEKALLKLDADAEAKAEAMNAYEAYFYDVRGQVEETPALFIPEKMADLLKVLDQVDQSLYDDDEGLTAASYHEKLNALKKFVNESSLQQSVKIEEVPETEPMDVDQKQPPTAVMSIIGIDFGAYTSYVAGIKDGTVEVFANEYSLLATPTAVAYNAKPRPIGVSARQLVVAKSKSTVAFFKPLLRRNVESHGRILDAIPCETTAVDLKSKDKYATVKVYDENNTAHTYAIQQVLGTYITKLFGVAKAATGTHVEECFMTVPYYFTVSDRQVILEAAKIAGVPFIKLINETAALAASYAFFKKATLPAANETPKKVVFVDVGYSQAQISVADVHKEGAKVLLARHSTEVGGFFFDDVIRGYFADVFQQTKKLDARANRKAWLRLADEAEKAKKSMSAASTKLFAQVECLMEDTDFKAEIDRTLFEELAAPLFKAFEKLVIDFLNEANLNIAEVDVELVGGSSRIPALRAIVERLFQHEAKTTMNLDEAIVRGTTLMAGLLSPRVRKANFTLEDFVPETVIARYTNNGQQKTIALYKRGETIPNRKNLTVFTPEVDLFYESFGTSPRPDLLHIAHVNAAHPIEPNQNAVEPTKFRIPFVYELDHLLHVNNIMRIDKVLQPEEPAPEPQAAAPEQPAEGAAPPPAPEANAAPATPPKPAGPPQPKVQETRIDAFFTHSDGVEQVKQEYIDAEKALLKLDADAEAKAEAMNAYEAYFYDVRGQVEETPALFIPEKMADLLKVLDQVDQSLYDDDEGLTAASYHEKLNALKKFVNESSLQQSVKIEEVPETEPMDVDQKQPPTAV

InterPro domains:
  IPR013126 Heat shock protein 70 family [PF00012] (3-436)
  IPR013126 Heat shock protein 70 family [PTHR45639] (1-659)
  IPR018181 Heat shock protein 70, conserved site [PS01036] (341-355)
  IPR029048 Heat shock protein 70kD, C-terminal domain superfamily [G3DSA:1.20.1270.10] (566-670)
  IPR043129 ATPase, nucleotide binding domain [SSF53067] (2-187)
  IPR043129 ATPase, nucleotide binding domain [SSF53067] (199-386)

Solvent-accessible surface area (backbone atoms only — not comparable to full-atom values): 73245 Å² total; per-residue (Å²): 121,35,44,27,5,30,28,68,41,35,59,37,26,36,43,20,29,64,54,96,90,36,81,43,77,40,48,38,82,83,69,32,55,63,36,36,34,21,42,24,46,47,47,67,41,56,36,53,20,61,63,13,54,72,28,38,55,87,38,19,53,20,14,47,28,44,55,54,72,52,50,53,49,79,43,80,62,76,59,76,61,58,74,66,26,55,24,51,70,40,63,36,37,81,82,40,90,77,39,52,20,33,34,44,32,26,32,71,82,66,47,77,44,77,41,48,50,38,56,56,48,10,55,49,48,45,51,55,52,48,35,49,28,68,69,67,74,35,59,74,75,44,36,24,34,38,39,68,67,84,59,46,63,52,26,49,45,42,54,52,45,9,27,44,36,46,70,46,66,72,58,38,51,35,32,41,65,48,18,34,43,40,26,50,20,61,78,45,26,90,82,42,36,51,72,91,44,78,54,43,41,38,32,39,40,31,22,30,43,66,26,26,40,38,36,36,26,39,26,15,49,33,27,21,32,36,48,51,71,45,72,40,78,76,31,24,38,50,54,56,25,48,46,46,26,51,50,52,33,50,49,37,28,70,76,68,72,42,61,38,83,80,34,69,52,33,38,46,52,40,43,54,52,20,43,52,48,51,53,48,38,43,58,36,61,47,76,40,80,49,73,40,74,43,46,55,94,73,32,67,40,73,48,77,51,33,47,57,58,49,50,60,69,37,40,70,47,53,48,52,46,49,49,51,54,52,54,41,52,66,70,65,67,65,64,52,87,70,43,47,40,37,48,26,30,75,44,41,55,35,58,69,57,46,51,51,52,22,60,74,48,70,47,81,66,40,68,89,57,57,45,80,50,35,41,20,50,11,27,21,50,48,37,40,54,72,29,89,84,37,78,74,63,81,61,47,80,31,34,46,33,80,60,31,32,29,36,36,35,48,48,97,90,37,80,43,76,44,74,74,42,50,55,49,40,64,23,60,40,75,47,74,44,76,37,62,42,63,44,38,37,34,27,36,65,57,30,85,76,42,98,47,33,59,50,32,33,54,31,41,37,30,55,67,59,89,82,75,82,62,85,63,38,81,48,84,53,36,28,37,37,45,38,34,38,39,72,60,64,49,76,45,59,76,44,29,35,35,40,36,35,30,61,54,71,79,70,71,74,74,72,82,71,79,78,72,81,75,77,81,76,73,81,70,66,80,78,72,80,80,81,76,86,74,72,80,78,72,76,78,73,78,80,67,79,65,65,65,43,80,46,78,45,84,38,57,44,37,76,40,61,51,54,76,64,73,69,73,55,63,65,57,33,52,50,45,49,53,50,50,47,49,23,49,49,38,48,45,22,36,49,26,43,39,52,32,49,52,49,49,52,52,48,50,48,38,53,70,74,45,48,82,51,33,35,74,92,39,43,66,58,50,52,50,52,52,50,51,51,59,58,53,70,74,45,84,63,79,89,62,45,33,66,53,29,46,50,51,35,49,51,48,48,52,52,49,58,74,31,34,47,74,72,77,69,72,67,73,70,74,70,77,71,66,76,74,76,71,70,78,70,70,76,74,78,76,124,119,34,44,27,5,30,28,70,40,36,60,38,25,35,41,21,29,63,55,98,89,36,82,42,75,40,48,38,83,84,69,33,53,64,36,37,34,20,40,24,46,46,48,66,42,56,35,52,21,61,63,13,53,72,29,40,55,87,38,20,54,20,14,49,28,46,57,56,70,52,51,54,50,77,44,83,62,79,59,76,62,56,74,67,26,55,25,53,70,42,62,35,36,79,82,39,87,78,42,50,19,34,36,44,32,24,33,71,85,67,46,77,45,77,41,47,50,37,58,54,48,8,57,49,49,45,52,54,51,46,36,51,29,70,71,64,73,35,59,76,74,42,37,24,33,39,38,69,67,81,58,45,63,49,26,49,46,39,55,52,44,10,28,45,37,47,69,45,66,70,59,39,52,34,32,41,64,48,18,34,42,39,24,49,20,60,78,44,28,90,80,42,37,52,74,90,43,79,55,44,41,38,33,40,41,31,22,30,44,64,26,27,40,39,35,35,27,41,27,15,47,34,24,21,32,34,49,52,72,45,71,38,77,74,31,26,38,50,54,57,25,48,46,46,26,50,50,52,34,50,50,37,26,70,76,69,73,42,60,37,83,80,33,69,52,32,39,46,51,40,42,55,51,20,44,53,48,52,53,46,39,42,58,38,62,48,76,40,78,48,73,41,74,42,46,54,92,74,33,68,41,73,48,75,50,35,48,58,60,48,52,60,70,38,40,70,45,53,49,52,47,50,49,50,53,50,56,40,50,66,70,65,67,66,64,53,86,70,43,47,41,36,48,26,31,74,44,40,54,34,59,70,57,47,50,52,51,23,61,74,48,70,47,81,68,38,67,88,57,56,43,81,49,36,41,19,50,12,27,21,51,48,37,40,54,71,30,89,84,38,78,73,61,81,62,46,79,32,34,46,33,81,59,30,30,30,38,38,34,46,47,95,88,39,80,45,78,45,73,74,42,49,55,49,40,66,24,60,42,77,48,74,46,76,35,62,42,65,44,39,38,32,27,37,66,57,30,85,76,42,96,46,33,60,50,30,32,52,31,41,36,32,56,67,58,89,81,75,82,63,86,63,37,81,48,81,54,35,28,38,38,46,38,36,38,39,73,58,64,50,76,44,59,78,44,28,37,35,39,35,36,30,62,54,72,77,70,72,73,75,73,84,72,79,77,73,81,76,74,82,74,76,83,71,70,84,78,73,81,81,78,76,84,75,71,79,75,72,73,74,73,75,80,66,81,64,65,65,43,82,46,78,43,84,39,58,45,38,77,40,61,47,53,74,66,75,66,76,55,62,63,55,31,50,48,44,48,52,49,51,47,50,23,51,48,38,48,44,23,35,50,27,42,38,51,34,49,50,50,48,52,51,49,53,48,39,54,71,74,45,49,80,51,33,35,74,90,39,43,67,59,49,51,51,52,52,50,52,50,59,59,52,71,74,45,84,63,79,88,62,47,34,65,54,28,46,50,50,35,49,52,50,50,52,53,49,58,72,31,33,45,72,73,78,69,73,68,75,71,73,72,77,70,65,73,71,74,65,69,77,67,70,77,73,78,76,124